Protein 9DKS (pdb70)

Foldseek 3Di:
DPAAAALAFVQLQLCRLCVLQPHRCLAQQLLLAAWKKKKWFAADDPDQQQAPDIAIAMARQVVHRQVRLCVLQVHHFDKDADALVCLVVLQVVLSVQGWKWQKFFCLLPVLSVPVPDSDPEIGTWTFDDADPVRFTWTAGRHPVSGDIDTHRPVSSSCGQQDVPDVRPRNRIIGRCSRNHDPVSSVCRLVSSNVSNLVNLVVQCVFDKDWDQHSNGIMIMTIHLCRLVVSLVVLVVLLVLAVLVVDDDDDPVSVVSNVVNLVSLVNNLSNLSSQLSSNVSNCVSCVVVVNDVQLDDQRLSVLSVQLSVLSVVCSVHVHPVSSVSNSVSSNSSSVSSNSSSVSSSVRD/DQAAALAFVQSQQCNLCVLQPHRCLQLQLLLFAWKKKKWFAADDPDQQQAPDIAIAMARQVVHRQVRLCVLQVHHWDKDQDALVCLVVLQVVLSVQTGKWQWFFCCLPVLSVPVPDSDPAIGTWTFDDQDPVQWTWTAGHNVVSGDIDTGHPVSSSCRQCDPPDPNPSRSIMTRTRRNHDPVSSVCSLVSSNVSNLVNLVVQCVFDKDWDQHSNGIMIMTIHLCRLVVSLVVLVVLQVLAVLVVDDDDDPVSVVSNVVNLVSLVNNLSNLSNQLSSNVSNCVSCVVVVNCVQLPPQRLSVLSVQLSVLSVVCSVHPHPVSSVSNSVSSNVSSVSSNSSSVSRSVVD/DLLVVLQVQCCVQFPDVPPDADQAAFCPVVVRHDVVSVVSLQVCCVVPAPRDDPVCPDSQQPGGSNSVSVSRVVRND

Radius of gyration: 28.03 Å; Cα contacts (8 Å, |Δi|>4): 1602; chains: 3; bounding box: 80×72×76 Å

Sequence (770 aa):
DQTLHAPHSEVGCAANVARRVGVDLARQVIGAHWASRMLVREVGTFPQPLLDRRTQVTFSAQGEGWPALLARMTGGEVTSRHVPREELLSTLHADRAEGGTLLFMEDRACPWLDSAHSPGMLPHVVVPDGVAPDGSWQLIEGHSWWRGRYAMSEQDLLLAASYPDPDPHHVAGRRVLSLRIRPSAERAAQLDTLARQELAAGLRTYLAAECCGETETPAGRIVWANGPQQSVPLLVERLRGWDYLCPLAARNDLSTEHARDVALGRYLFLALTDELAFAAYARAGTLRLVEGLGLAGAVGGLRPDEAWRLAWRSGQKLYRRLDRQNLSALFSALEKAAEVDVEYARRLLKELQTLHAPHSEVGCAANVARRVGVDLARQVIGAHWASRMLVREVGTFPQPLLDRTQVTFSAQGEGWPALLARMTGGEVTSRHVPREELLSTLHADRAEGGTLLFMEDRACPWLDSAHSPGMLPHVVVPDGVAPDGSWQLIEGHSWWRGRYAMSEQDLLAASYPDPDPHHVAGRVLSLRIRPSAERAAQLDTLARRQELAAGLRTYLAAECGETETPAGRIVWANGPQSVPLLVERLRGWDYLCPLAARNDLSTEHARDVALGRYLFLALTDELAFAAYARAGTLRLVEGLGLAGAVGGLRPDEAWRLAWRSGQKLYRRLDRQNLSALFSALEKAAEVDVEYARRLLKELSLLVDVLELLRPLLPSADTELTPDTELFSSQLLDSLALEEIQAAIESRWVPLPPEELTLANFNTPAAIAETIARTST

Solvent-accessible surface area: 29476 Å² total; per-residue (Å²): 140,122,6,60,55,0,29,24,18,26,0,0,0,0,4,7,0,0,117,56,8,59,3,61,1,12,54,10,1,10,0,0,18,2,12,6,55,10,0,0,0,2,9,5,69,30,25,20,22,0,17,6,8,3,7,1,3,0,3,1,12,25,94,2,2,12,39,2,0,22,102,3,4,60,29,86,25,52,43,80,77,12,63,113,146,83,0,38,74,14,5,107,45,0,108,83,84,3,1,4,0,0,2,0,8,33,68,30,1,108,42,23,135,23,72,95,1,0,11,18,54,20,14,5,0,0,10,24,28,86,16,152,113,37,14,13,29,0,7,0,0,32,22,170,88,105,19,88,62,66,13,46,84,142,78,0,25,55,8,0,41,22,132,35,29,1,5,67,0,33,0,6,0,11,2,0,61,0,137,12,70,90,142,78,46,84,84,10,68,68,39,0,88,104,24,0,12,48,4,0,143,64,5,52,67,31,95,78,21,104,68,82,14,38,0,0,15,0,36,47,4,16,1,39,58,0,2,68,77,0,4,101,36,0,100,1,14,56,14,1,8,80,2,34,75,101,153,143,57,60,92,102,38,44,31,4,10,19,1,3,46,21,3,1,29,28,0,0,56,14,0,19,2,0,15,36,2,1,26,0,1,35,108,0,2,111,62,38,63,22,37,77,64,3,40,72,52,119,0,17,59,7,0,94,89,0,68,144,20,0,24,112,0,25,166,154,12,23,158,117,11,8,64,47,0,8,66,16,0,72,119,0,12,114,11,2,36,79,3,0,128,112,0,40,170,68,58,125,19,61,38,1,14,25,16,22,0,0,0,0,3,6,0,0,116,47,10,60,5,59,1,13,49,10,1,11,0,0,16,3,12,6,55,14,3,0,0,4,10,1,81,30,25,21,20,0,16,5,5,3,8,1,3,0,1,2,14,6,90,2,4,13,40,1,0,22,104,2,7,64,21,114,25,46,55,94,68,3,54,118,149,74,0,45,70,13,8,103,55,2,99,63,70,0,2,3,0,0,7,0,8,31,68,30,1,108,38,19,100,22,73,104,4,1,10,22,50,17,15,5,0,0,9,38,32,67,34,122,118,40,22,4,39,0,11,0,0,46,7,45,71,78,10,122,56,70,12,44,58,136,84,0,31,56,6,0,42,25,130,32,31,1,4,57,0,33,0,9,1,10,3,0,90,0,112,14,53,86,129,73,50,91,86,10,62,57,32,0,93,107,24,0,8,40,3,0,134,61,6,53,65,46,101,98,22,106,52,81,14,36,0,0,26,0,33,67,11,16,1,22,110,0,2,36,81,0,1,108,37,0,103,0,12,56,15,1,7,57,2,32,77,99,154,129,51,55,69,72,40,43,30,4,13,17,1,2,55,24,3,2,38,29,1,3,58,13,0,5,1,0,5,29,2,2,30,0,2,36,101,0,2,122,65,22,67,22,50,75,27,4,40,72,45,122,0,20,57,6,0,8,76,0,11,4,15,1,15,79,0,33,28,148,14,36,135,132,16,10,65,48,0,10,71,15,0,69,110,0,9,111,12,1,36,70,1,0,137,101,0,36,83,89,81,112,50,54,96,41,0,21,102,30,0,131,109,51,19,91,54,120,124,31,139,27,55,47,110,26,97,0,22,54,51,115,48,8,89,52,100,10,13,18,90,0,6,37,15,1,45,94,116,57,66,47,7,44,12,104,29,14,3,36,52,21,0,19,26,0,39,22,0,10,102,0,0,36,111,34,49,128

Secondary structure (DSSP, 8-state):
----BSSHHHHHHHHHHHHTT--IIIIIITT----EEEEEE--SSP-TT--S-EEEEES-TT-HHHHHHHHHT-EEEEEE--GGGHHHHHHHHHTTEEEEEEE-GGG-GGG--TT---SS-EEEEEEEE-TTSPEEEEE-BTTT-EEEEE-HHHHHHHHS-SS-TT--TTEEEEEE-PPPHHHHTTHHHHHHHHHHHHHHHHHHT-EEEEEETTEEEEEEESTTHHHHHHHHHGGGTTHHHHHH-SS--HHHHHHHHHHHHHHHHHHHHHHHHHHHHHHHHHHHHHTT-HHHHTT--HHHHHHHHHHHHHHHHHS--HHHHHHHHHHHHHHHHHHHHHHHHHHHT-/--S--BSSHHHHHHHHHHHHTT--IIIIIITT----EEEEEE--SSP-TT--S-EEEEES-TT-HHHHHHHHHT-EEEEEE--GGGHHHHHHHHHTTEEEEEEE-GGG-GGG--TT---SS-EEEEEEEE-TTSPEEEEE-BGGG-EEEEE-HHHHHHHHS-SS-TT--TTEEEEEE-PPPHHHHHTHHHHHHHHHHHHHHHHHHT-EEEEEETTEEEEEEESTTHHHHHHHHHGGGTTHHHHHH-SS--HHHHHHHHHHHHHHHHHHHHHHHHHHHHHHHHHHHHHTT-HHHH-S--HHHHHHHHHHHHHHHHH---HHHHHHHHHHHHHHHHHHHHHHHHHHHT-/-HHHHHHHHHGGGSSSTT----TT--SSTTSSS-HHHHHHHHHHHHHHS-PPPGGG--HHHHSSHHHHHHHHHHHT-

Organism: NCBI:txid36816

Structure (mmCIF, N/CA/C/O backbone):
data_9DKS
#
_entry.id   9DKS
#
_cell.length_a   75.280
_cell.length_b   89.079
_cell.length_c   135.029
_cell.angle_alpha   90.000
_cell.angle_beta   90.000
_cell.angle_gamma   90.000
#
_symmetry.space_group_name_H-M   'P 21 21 21'
#
loop_
_entity.id
_entity.type
_entity.pdbx_description
1 polymer CcbD
2 polymer CcbZ
3 non-polymer 'MALONATE ION'
4 non-polymer "4'-PHOSPHOPANTETHEINE"
5 water water
#
loop_
_atom_site.group_PDB
_atom_site.id
_atom_site.type_symbol
_atom_site.label_atom_id
_atom_site.label_alt_id
_atom_site.label_comp_id
_atom_site.label_asym_id
_atom_site.label_entity_id
_atom_site.label_seq_id
_atom_site.pdbx_PDB_ins_code
_atom_site.Cartn_x
_atom_site.Cartn_y
_atom_site.Cartn_z
_atom_site.occupancy
_atom_site.B_iso_or_equiv
_atom_site.auth_seq_id
_atom_site.auth_comp_id
_atom_site.auth_asym_id
_atom_site.auth_atom_id
_atom_site.pdbx_PDB_model_num
ATOM 1 N N . ASP A 1 11 ? -21.591 30.441 -32.828 1.000 64.649 11 ASP B N 1
ATOM 2 C CA . ASP A 1 11 ? -20.122 30.596 -33.111 1.000 64.571 11 ASP B CA 1
ATOM 3 C C . ASP A 1 11 ? -19.855 30.140 -34.554 1.000 61.862 11 ASP B C 1
ATOM 4 O O . ASP A 1 11 ? -20.741 29.496 -35.148 1.000 71.906 11 ASP B O 1
ATOM 13 N N . GLN A 1 12 ? -18.677 30.423 -35.105 1.000 44.068 12 GLN B N 1
ATOM 14 C CA . GLN A 1 12 ? -18.305 29.911 -36.450 1.000 41.808 12 GLN B CA 1
ATOM 15 C C . GLN A 1 12 ? -17.679 28.516 -36.310 1.000 35.435 12 GLN B C 1
ATOM 16 O O . GLN A 1 12 ? -17.584 27.843 -37.321 1.000 36.857 12 GLN B O 1
ATOM 30 N N . THR A 1 13 ? -17.220 28.143 -35.123 1.000 25.305 13 THR B N 1
ATOM 31 C CA . THR A 1 13 ? -16.498 26.862 -34.919 1.000 23.955 13 THR B CA 1
ATOM 32 C C . THR A 1 13 ? -17.303 25.957 -33.991 1.000 21.954 13 THR B C 1
ATOM 33 O O . THR A 1 13 ? -17.948 26.456 -33.055 1.000 21.935 13 THR B O 1
ATOM 44 N N . LEU A 1 14 ? -17.294 24.648 -34.241 1.000 18.400 14 LEU B N 1
ATOM 45 C CA . LEU A 1 14 ? -17.982 23.661 -33.381 1.000 18.358 14 LEU B CA 1
ATOM 46 C C . LEU A 1 14 ? -17.056 23.314 -32.229 1.000 18.492 14 LEU B C 1
ATOM 47 O O . LEU A 1 14 ? -15.833 23.457 -32.351 1.000 17.098 14 LEU B O 1
ATOM 63 N N . HIS A 1 15 ? -17.618 22.864 -31.130 1.000 17.544 15 HIS B N 1
ATOM 64 C CA . HIS A 1 15 ? -16.813 22.623 -29.928 1.000 18.436 15 HIS B CA 1
ATOM 65 C C . HIS A 1 15 ? -17.439 21.482 -29.131 1.000 19.023 15 HIS B C 1
ATOM 66 O O . HIS A 1 15 ? -18.612 21.116 -29.359 1.000 19.010 15 HIS B O 1
ATOM 81 N N . ALA A 1 16 ? -16.662 20.962 -28.211 1.000 18.741 16 ALA B N 1
ATOM 82 C CA . ALA A 1 16 ? -17.099 19.863 -27.325 1.000 18.243 16 ALA B CA 1
ATOM 83 C C . ALA A 1 16 ? -16.273 19.889 -26.059 1.000 17.689 16 ALA B C 1
ATOM 84 O O . ALA A 1 16 ? -15.233 20.525 -25.984 1.000 17.722 16 ALA B O 1
ATOM 91 N N . PRO A 1 17 ? -16.680 19.132 -25.022 1.000 18.327 17 PRO B N 1
ATOM 92 C CA . PRO A 1 17 ? -15.930 19.112 -23.762 1.000 17.848 17 PRO B CA 1
ATOM 93 C C . PRO A 1 17 ? -14.598 18.350 -23.772 1.000 17.872 17 PRO B C 1
ATOM 94 O O . PRO A 1 17 ? -13.776 18.556 -22.856 1.000 19.923 17 PRO B O 1
ATOM 105 N N . HIS A 1 18 ? -14.378 17.540 -24.802 1.000 16.832 18 HIS B N 1
ATOM 106 C CA . HIS A 1 18 ? -13.075 16.956 -25.116 1.000 17.451 18 HIS B CA 1
ATOM 107 C C . HIS A 1 18 ? -12.556 17.632 -26.396 1.000 16.506 18 HIS B C 1
ATOM 108 O O . HIS A 1 18 ? -13.254 17.612 -27.420 1.000 18.952 18 HIS B O 1
ATOM 123 N N . SER A 1 19 ? -11.339 18.133 -26.345 1.000 16.828 19 SER B N 1
ATOM 124 C CA . SER A 1 19 ? -10.736 18.875 -27.461 1.000 16.396 19 SER B CA 1
ATOM 125 C C . SER A 1 19 ? -10.874 18.118 -28.776 1.000 16.643 19 SER B C 1
ATOM 126 O O . SER A 1 19 ? -11.331 18.696 -29.791 1.000 16.522 19 SER B O 1
ATOM 134 N N . GLU A 1 20 ? -10.456 16.836 -28.770 1.000 16.647 20 GLU B N 1
ATOM 135 C CA . GLU A 1 20 ? -10.365 16.079 -30.031 1.000 16.515 20 GLU B CA 1
ATOM 136 C C . GLU A 1 20 ? -11.736 15.843 -30.630 1.000 16.920 20 GLU B C 1
ATOM 137 O O . GLU A 1 20 ? -11.841 15.760 -31.815 1.000 16.242 20 GLU B O 1
ATOM 149 N N . VAL A 1 21 ? -12.761 15.752 -29.788 1.000 16.812 21 VAL B N 1
ATOM 150 C CA . VAL A 1 21 ? -14.154 15.597 -30.250 1.000 16.416 21 VAL B CA 1
ATOM 151 C C . VAL A 1 21 ? -14.619 16.883 -30.953 1.000 15.247 21 VAL B C 1
ATOM 152 O O . VAL A 1 21 ? -15.183 16.811 -32.030 1.000 16.250 21 VAL B O 1
ATOM 165 N N . GLY A 1 22 ? -14.379 18.033 -30.318 1.000 16.513 22 GLY B N 1
ATOM 166 C CA . GLY A 1 22 ? -14.675 19.324 -30.936 1.000 16.056 22 GLY B CA 1
ATOM 167 C C . GLY A 1 22 ? -13.948 19.470 -32.256 1.000 16.395 22 GLY B C 1
ATOM 168 O O . GLY A 1 22 ? -14.560 19.920 -33.258 1.000 17.535 22 GLY B O 1
ATOM 172 N N . CYS A 1 23 ? -12.674 19.125 -32.267 1.000 17.189 23 CYS B N 1
ATOM 173 C CA . CYS A 1 23 ? -11.858 19.162 -33.506 1.000 17.008 23 CYS B CA 1
ATOM 174 C C . CYS A 1 23 ? -12.490 18.269 -34.576 1.000 17.834 23 CYS B C 1
ATOM 175 O O . CYS A 1 23 ? -12.691 18.716 -35.729 1.000 17.052 23 CYS B O 1
ATOM 183 N N . ALA A 1 24 ? -12.796 17.020 -34.226 1.000 16.626 24 ALA B N 1
ATOM 184 C CA . ALA A 1 24 ? -13.404 16.063 -35.182 1.000 18.019 24 ALA B CA 1
ATOM 185 C C . ALA A 1 24 ? -14.730 16.648 -35.711 1.000 17.010 24 ALA B C 1
ATOM 186 O O . ALA A 1 24 ? -15.049 16.450 -36.894 1.000 18.173 24 ALA B O 1
ATOM 193 N N . ALA A 1 25 ? -15.515 17.322 -34.863 1.000 15.853 25 ALA B N 1
ATOM 194 C CA . ALA A 1 25 ? -16.830 17.879 -35.269 1.000 15.883 25 ALA B CA 1
ATOM 195 C C . ALA A 1 25 ? -16.611 18.908 -36.389 1.000 14.889 25 ALA B C 1
ATOM 196 O O . ALA A 1 25 ? -17.352 18.878 -37.382 1.000 17.230 25 ALA B O 1
ATOM 203 N N . ASN A 1 26 ? -15.594 19.751 -36.257 1.000 16.717 26 ASN B N 1
ATOM 204 C CA . ASN A 1 26 ? -15.313 20.758 -37.313 1.000 17.550 26 ASN B CA 1
ATOM 205 C C . ASN A 1 26 ? -14.935 20.063 -38.623 1.000 17.914 26 ASN B C 1
ATOM 206 O O . ASN A 1 26 ? -15.395 20.470 -39.711 1.000 17.658 26 ASN B O 1
ATOM 217 N N . VAL A 1 27 ? -14.060 19.059 -38.567 1.000 16.788 27 VAL B N 1
ATOM 218 C CA . VAL A 1 27 ? -13.643 18.332 -39.784 1.000 17.674 27 VAL B CA 1
ATOM 219 C C . VAL A 1 27 ? -14.836 17.619 -40.391 1.000 18.417 27 VAL B C 1
ATOM 220 O O . VAL A 1 27 ? -14.998 17.663 -41.610 1.000 18.664 27 VAL B O 1
ATOM 233 N N . ALA A 1 28 ? -15.658 16.969 -39.586 1.000 16.779 28 ALA B N 1
ATOM 234 C CA . ALA A 1 28 ? -16.818 16.236 -40.083 1.000 17.336 28 ALA B CA 1
ATOM 235 C C . ALA A 1 28 ? -17.732 17.205 -40.827 1.000 18.927 28 ALA B C 1
ATOM 236 O O . ALA A 1 28 ? -18.256 16.809 -41.884 1.000 18.976 28 ALA B O 1
ATOM 243 N N . ARG A 1 29 ? -17.935 18.410 -40.288 1.000 18.342 29 ARG B N 1
ATOM 244 C CA . ARG A 1 29 ? -18.898 19.344 -40.915 1.000 19.782 29 ARG B CA 1
ATOM 245 C C . ARG A 1 29 ? -18.404 19.649 -42.339 1.000 18.226 29 ARG B C 1
ATOM 246 O O . ARG A 1 29 ? -19.235 19.829 -43.237 1.000 18.195 29 ARG B O 1
ATOM 267 N N . ARG A 1 30 ? -17.090 19.716 -42.531 1.000 17.4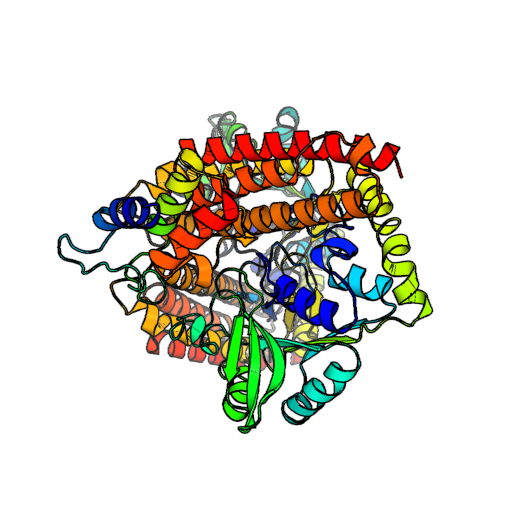74 30 ARG B N 1
ATOM 268 C CA . ARG A 1 30 ? -16.529 20.054 -43.870 1.000 19.750 30 ARG B CA 1
ATOM 269 C C . ARG A 1 30 ? -17.001 19.073 -44.935 1.000 18.021 30 ARG B C 1
ATOM 270 O O . ARG A 1 30 ? -17.004 19.489 -46.119 1.000 20.035 30 ARG B O 1
ATOM 291 N N . VAL A 1 31 ? -17.297 17.823 -44.572 1.000 18.178 31 VAL B N 1
ATOM 292 C CA . VAL A 1 31 ? -17.621 16.723 -45.521 1.000 19.369 31 VAL B CA 1
ATOM 293 C C . VAL A 1 31 ? -19.092 16.339 -45.339 1.000 19.138 31 VAL B C 1
ATOM 294 O O . VAL A 1 31 ? -19.469 15.299 -45.855 1.000 19.850 31 VAL B O 1
ATOM 307 N N . GLY A 1 32 ? -19.875 17.195 -44.684 1.000 19.955 32 GLY B N 1
ATOM 308 C CA . GLY A 1 32 ? -21.336 17.024 -44.639 1.000 20.822 32 GLY B CA 1
ATOM 309 C C . GLY A 1 32 ? -21.809 16.036 -43.592 1.000 22.951 32 GLY B C 1
ATOM 310 O O . GLY A 1 32 ? -22.924 15.521 -43.723 1.000 24.112 32 GLY B O 1
ATOM 314 N N . VAL A 1 33 ? -21.002 15.811 -42.569 1.000 21.505 33 VAL B N 1
ATOM 315 C CA . VAL A 1 33 ? -21.343 14.933 -41.418 1.000 22.407 33 VAL B CA 1
ATOM 316 C C . VAL A 1 33 ? -21.524 15.788 -40.181 1.000 21.294 33 VAL B C 1
ATOM 317 O O . VAL A 1 33 ? -20.643 16.580 -39.875 1.000 20.780 33 VAL B O 1
ATOM 330 N N . ASP A 1 34 ? -22.665 15.679 -39.527 1.000 21.320 34 ASP B N 1
ATOM 331 C CA . ASP A 1 34 ? -22.909 16.317 -38.209 1.000 22.848 34 ASP B CA 1
ATOM 332 C C . ASP A 1 34 ? -22.394 15.329 -37.149 1.000 23.561 34 ASP B C 1
ATOM 333 O O . ASP A 1 34 ? -23.115 14.361 -36.818 1.000 20.609 34 ASP B O 1
ATOM 342 N N . LEU A 1 35 ? -21.199 15.540 -36.599 1.000 22.421 35 LEU B N 1
ATOM 343 C CA . LEU A 1 35 ? -20.622 14.531 -35.664 1.000 21.061 35 LEU B CA 1
ATOM 344 C C . LEU A 1 35 ? -21.518 14.342 -34.438 1.000 19.824 35 LEU B C 1
ATOM 345 O O . LEU A 1 35 ? -21.745 13.205 -34.068 1.000 19.807 35 LEU B O 1
ATOM 361 N N . ALA A 1 36 ? -21.907 15.406 -33.776 1.000 19.921 36 ALA B N 1
ATOM 362 C CA . ALA A 1 36 ? -22.582 15.301 -32.473 1.000 20.594 36 ALA B CA 1
ATOM 363 C C . ALA A 1 36 ? -23.911 14.574 -32.674 1.000 22.071 36 ALA B C 1
ATOM 364 O O . ALA A 1 36 ? -24.273 13.775 -31.806 1.000 21.879 36 ALA B O 1
ATOM 371 N N . ARG A 1 37 ? -24.592 14.821 -33.789 1.000 21.922 37 ARG B N 1
ATOM 372 C CA . ARG A 1 37 ? -25.910 14.190 -34.024 1.000 22.994 37 ARG B CA 1
ATOM 373 C C . ARG A 1 37 ? -25.732 12.793 -34.615 1.000 23.014 37 ARG B C 1
ATOM 374 O O . ARG A 1 37 ? -26.349 11.851 -34.071 1.000 23.986 37 ARG B O 1
ATOM 395 N N . GLN A 1 38 ? -24.950 12.631 -35.687 1.000 20.577 38 GLN B N 1
ATOM 396 C CA . GLN A 1 38 ? -24.995 11.415 -36.521 1.000 22.386 38 GLN B CA 1
ATOM 397 C C . GLN A 1 38 ? -23.961 10.374 -36.080 1.000 21.560 38 GLN B C 1
ATOM 398 O O . GLN A 1 38 ? -24.040 9.210 -36.547 1.000 22.462 38 GLN B O 1
ATOM 412 N N . VAL A 1 39 ? -22.945 10.776 -35.312 1.000 22.254 39 VAL B N 1
ATOM 413 C CA . VAL A 1 39 ? -21.798 9.899 -34.998 1.000 22.159 39 VAL B CA 1
ATOM 414 C C . VAL A 1 39 ? -21.718 9.717 -33.476 1.000 20.795 39 VAL B C 1
ATOM 415 O O . VAL A 1 39 ? -21.901 8.605 -33.010 1.000 22.622 39 VAL B O 1
ATOM 428 N N . ILE A 1 40 ? -21.490 10.781 -32.716 1.000 21.379 40 ILE B N 1
ATOM 429 C CA . ILE A 1 40 ? -21.520 10.723 -31.221 1.000 22.634 40 ILE B CA 1
ATOM 430 C C . ILE A 1 40 ? -22.938 10.341 -30.777 1.000 23.293 40 ILE B C 1
ATOM 431 O O . ILE A 1 40 ? -23.091 9.426 -29.947 1.000 23.897 40 ILE B O 1
ATOM 447 N N . GLY A 1 41 ? -23.957 11.048 -31.275 1.000 23.091 41 GLY B N 1
ATOM 448 C CA . GLY A 1 41 ? -25.356 10.851 -30.850 1.000 20.255 41 GLY B CA 1
ATOM 449 C C . GLY A 1 41 ? -25.896 9.473 -31.260 1.000 22.228 41 GLY B C 1
ATOM 450 O O . GLY A 1 41 ? -26.889 9.020 -30.641 1.000 24.056 41 GLY B O 1
ATOM 454 N N . ALA A 1 42 ? -25.329 8.887 -32.307 1.000 21.721 42 ALA B N 1
ATOM 455 C CA . ALA A 1 42 ? -25.706 7.553 -32.834 1.000 21.607 42 ALA B CA 1
ATOM 456 C C . ALA A 1 42 ? -25.054 6.451 -32.000 1.000 22.217 42 ALA B C 1
ATOM 457 O O . ALA A 1 42 ? -25.268 5.291 -32.313 1.000 24.477 42 ALA B O 1
ATOM 464 N N . HIS A 1 43 ? -24.227 6.783 -31.008 1.000 21.754 43 HIS B N 1
ATOM 465 C CA . HIS A 1 43 ? -23.469 5.745 -30.264 1.000 22.579 43 HIS B CA 1
ATOM 466 C C . HIS A 1 43 ? -23.733 5.884 -28.756 1.000 22.954 43 HIS B C 1
ATOM 467 O O . HIS A 1 43 ? -22.977 6.579 -28.031 1.000 22.120 43 HIS B O 1
ATOM 482 N N . TRP A 1 44 ? -24.865 5.337 -28.325 1.000 23.028 44 TRP B N 1
ATOM 483 C CA . TRP A 1 44 ? -25.330 5.297 -26.933 1.000 21.755 44 TRP B CA 1
ATOM 484 C C . TRP A 1 44 ? -24.444 4.331 -26.151 1.000 23.618 44 TRP B C 1
ATOM 485 O O . TRP A 1 44 ? -24.352 3.152 -26.550 1.000 24.956 44 TRP B O 1
ATOM 506 N N . ALA A 1 45 ? -23.763 4.811 -25.112 1.000 22.823 45 ALA B N 1
ATOM 507 C CA . ALA A 1 45 ? -22.822 3.950 -24.367 1.000 22.835 45 ALA B CA 1
ATOM 508 C C . ALA A 1 45 ? -22.704 4.423 -22.924 1.000 21.816 45 ALA B C 1
ATOM 509 O O . ALA A 1 45 ? -22.907 5.625 -22.611 1.000 20.904 45 ALA B O 1
ATOM 516 N N . SER A 1 46 ? -22.351 3.490 -22.054 1.000 22.377 46 SER B N 1
ATOM 517 C CA . SER A 1 46 ? -22.152 3.747 -20.621 1.000 22.654 46 SER B CA 1
ATOM 518 C C . SER A 1 46 ? -21.203 2.669 -20.115 1.000 25.251 46 SER B C 1
ATOM 519 O O . SER A 1 46 ? -21.545 1.494 -20.223 1.000 24.511 46 SER B O 1
ATOM 527 N N . ARG A 1 47 ? -20.010 3.058 -19.656 1.000 21.879 47 ARG B N 1
ATOM 528 C CA . ARG A 1 47 ? -18.978 2.080 -19.268 1.000 20.121 47 ARG B CA 1
ATOM 529 C C . ARG A 1 47 ? -18.287 2.586 -18.005 1.000 21.971 47 ARG B C 1
ATOM 530 O O . ARG A 1 47 ? -17.782 3.760 -17.981 1.000 20.354 47 ARG B O 1
ATOM 551 N N . MET A 1 48 ? -18.134 1.689 -17.018 1.000 19.389 48 MET B N 1
ATOM 552 C CA . MET A 1 48 ? -17.194 1.879 -15.908 1.000 20.154 48 MET B CA 1
ATOM 553 C C . MET A 1 48 ? -15.867 1.245 -16.287 1.000 17.291 48 MET B C 1
ATOM 554 O O . MET A 1 48 ? -15.854 0.116 -16.821 1.000 19.475 48 MET B O 1
ATOM 568 N N . LEU A 1 49 ? -14.759 1.965 -16.061 1.000 18.817 49 LEU B N 1
ATOM 569 C CA . LEU A 1 49 ? -13.388 1.501 -16.313 1.000 19.377 49 LEU B CA 1
ATOM 570 C C . LEU A 1 49 ? -12.559 1.626 -15.044 1.000 19.385 49 LEU B C 1
ATOM 571 O O . LEU A 1 49 ? -12.590 2.671 -14.381 1.000 19.089 49 LEU B O 1
ATOM 587 N N . VAL A 1 50 ? -11.797 0.574 -14.770 1.000 18.324 50 VAL B N 1
ATOM 588 C CA . VAL A 1 50 ? -10.855 0.537 -13.632 1.000 18.541 50 VAL B CA 1
ATOM 589 C C . VAL A 1 50 ? -9.508 0.028 -14.109 1.000 19.229 50 VAL B C 1
ATOM 590 O O . VAL A 1 50 ? -9.474 -0.872 -14.936 1.000 21.309 50 VAL B O 1
ATOM 603 N N . ARG A 1 51 ? -8.449 0.607 -13.560 1.000 17.378 51 ARG B N 1
ATOM 604 C CA . ARG A 1 51 ? -7.083 0.094 -13.705 1.000 16.158 51 ARG B CA 1
ATOM 605 C C . ARG A 1 51 ? -6.601 -0.277 -12.313 1.000 17.403 51 ARG B C 1
ATOM 606 O O . ARG A 1 51 ? -6.686 0.572 -11.399 1.000 17.887 51 ARG B O 1
ATOM 627 N N . GLU A 1 52 ? -6.289 -1.567 -12.133 1.000 17.206 52 GLU B N 1
ATOM 628 C CA . GLU A 1 52 ? -5.975 -2.122 -10.813 1.000 17.835 52 GLU B CA 1
ATOM 629 C C . GLU A 1 52 ? -4.811 -3.117 -10.930 1.000 17.903 52 GLU B C 1
ATOM 630 O O . GLU A 1 52 ? -4.321 -3.408 -12.007 1.000 18.402 52 GLU B O 1
ATOM 642 N N . VAL A 1 53 ? -4.353 -3.621 -9.787 1.000 17.722 53 VAL B N 1
ATOM 643 C CA . VAL A 1 53 ? -3.320 -4.676 -9.774 1.000 18.687 53 VAL B CA 1
ATOM 644 C C . VAL A 1 53 ? -3.803 -5.900 -10.546 1.000 17.710 53 VAL B C 1
ATOM 645 O O . VAL A 1 53 ? -4.992 -6.321 -10.389 1.000 19.249 53 VAL B O 1
ATOM 658 N N . GLY A 1 54 ? -2.922 -6.465 -11.374 1.000 18.516 54 GLY B N 1
ATOM 659 C CA . GLY A 1 54 ? -3.120 -7.801 -11.950 1.000 20.756 54 GLY B CA 1
ATOM 660 C C . GLY A 1 54 ? -1.818 -8.588 -11.905 1.000 20.328 54 GLY B C 1
ATOM 661 O O . GLY A 1 54 ? -1.068 -8.497 -10.914 1.000 28.765 54 GLY B O 1
ATOM 665 N N . THR A 1 55 ? -1.476 -9.252 -12.983 1.000 20.756 55 THR B N 1
ATOM 666 C CA . THR A 1 55 ? -0.311 -10.161 -13.015 1.000 21.230 55 THR B CA 1
ATOM 667 C C . THR A 1 55 ? 0.995 -9.356 -12.954 1.000 20.021 55 THR B C 1
ATOM 668 O O . THR A 1 55 ? 1.161 -8.487 -13.808 1.000 23.081 55 THR B O 1
ATOM 679 N N . PHE A 1 56 ? 1.894 -9.684 -12.040 1.000 20.884 56 PHE B N 1
ATOM 680 C CA . PHE A 1 56 ? 3.231 -9.051 -11.969 1.000 20.919 56 PHE B CA 1
ATOM 681 C C . PHE A 1 56 ? 4.050 -9.541 -13.148 1.000 22.711 56 PHE B C 1
ATOM 682 O O . PHE A 1 56 ? 3.930 -10.695 -13.583 1.000 21.532 56 PHE B O 1
ATOM 699 N N . PRO A 1 57 ? 4.956 -8.710 -13.682 1.000 21.822 57 PRO B N 1
ATOM 700 C CA . PRO A 1 57 ? 5.100 -7.308 -13.280 1.000 23.045 57 PRO B CA 1
ATOM 701 C C . PRO A 1 57 ? 4.270 -6.378 -14.156 1.000 18.751 57 PRO B C 1
ATOM 702 O O . PRO A 1 57 ? 3.977 -6.705 -15.305 1.000 18.547 57 PRO B O 1
ATOM 713 N N . GLN A 1 58 ? 3.990 -5.191 -13.617 1.000 18.893 58 GLN B N 1
ATOM 714 C CA . GLN A 1 58 ? 3.196 -4.152 -14.340 1.000 16.209 58 GLN B CA 1
ATOM 715 C C . GLN A 1 58 ? 3.812 -2.783 -14.053 1.000 17.564 58 GLN B C 1
ATOM 716 O O . GLN A 1 58 ? 3.326 -2.046 -13.185 1.000 18.294 58 GLN B O 1
ATOM 730 N N . PRO A 1 59 ? 4.994 -2.488 -14.636 1.000 17.525 59 PRO B N 1
ATOM 731 C CA . PRO A 1 59 ? 5.791 -1.317 -14.251 1.000 18.440 59 PRO B CA 1
ATOM 732 C C . PRO A 1 59 ? 5.070 0.026 -14.403 1.000 18.206 59 PRO B C 1
ATOM 733 O O . PRO A 1 59 ? 5.412 0.941 -13.662 1.000 17.990 59 PRO B O 1
ATOM 744 N N . LEU A 1 60 ? 4.080 0.115 -15.295 1.000 17.032 60 LEU B N 1
ATOM 745 C CA . LEU A 1 60 ? 3.321 1.387 -15.499 1.000 16.387 60 LEU B CA 1
ATOM 746 C C . LEU A 1 60 ? 2.118 1.466 -14.557 1.000 18.009 60 LEU B C 1
ATOM 747 O O . LEU A 1 60 ? 1.393 2.443 -14.637 1.000 19.128 60 LEU B O 1
ATOM 763 N N . LEU A 1 61 ? 1.844 0.462 -13.723 1.000 15.563 61 LEU B N 1
ATOM 764 C CA . LEU A 1 61 ? 0.743 0.617 -12.747 1.000 17.785 61 LEU B CA 1
ATOM 765 C C . LEU A 1 61 ? 1.207 1.424 -11.539 1.000 18.883 61 LEU B C 1
ATOM 766 O O . LEU A 1 61 ? 1.990 0.931 -10.740 1.000 18.110 61 LEU B O 1
ATOM 782 N N . ASP A 1 62 ? 0.827 2.691 -11.513 1.000 18.051 62 ASP B N 1
ATOM 783 C CA . ASP A 1 62 ? 1.336 3.646 -10.497 1.000 18.782 62 ASP B CA 1
ATOM 784 C C . ASP A 1 62 ? 0.295 3.768 -9.408 1.000 18.458 62 ASP B C 1
ATOM 785 O O . ASP A 1 62 ? 0.654 4.085 -8.289 1.000 20.866 62 ASP B O 1
ATOM 794 N N A ARG A 1 63 ? -0.972 3.535 -9.752 0.700 17.533 63 ARG B N 1
ATOM 795 N N B ARG A 1 63 ? -0.985 3.565 -9.724 0.300 17.867 63 ARG B N 1
ATOM 796 C CA A ARG A 1 63 ? -2.105 3.702 -8.838 0.700 19.341 63 ARG B CA 1
ATOM 797 C CA B ARG A 1 63 ? -2.074 3.749 -8.742 0.300 18.432 63 ARG B CA 1
ATOM 798 C C A ARG A 1 63 ? -3.341 2.999 -9.378 0.700 19.949 63 ARG B C 1
ATOM 799 C C B ARG A 1 63 ? -3.385 3.214 -9.313 0.300 18.442 63 ARG B C 1
ATOM 800 O O A ARG A 1 63 ? -3.499 2.860 -10.624 0.700 18.750 63 ARG B O 1
ATOM 801 O O B ARG A 1 63 ? -3.619 3.399 -10.525 0.300 16.448 63 ARG B O 1
ATOM 842 N N . THR A 1 64 ? -4.205 2.598 -8.456 1.000 18.254 64 THR B N 1
ATOM 843 C CA . THR A 1 64 ? -5.567 2.183 -8.805 1.000 18.891 64 THR B CA 1
ATOM 844 C C . THR A 1 64 ? -6.298 3.432 -9.276 1.000 16.148 64 THR B C 1
ATOM 845 O O . THR A 1 64 ? -6.202 4.514 -8.669 1.000 17.435 64 THR B O 1
ATOM 856 N N . GLN A 1 65 ? -7.067 3.272 -10.355 1.000 18.096 65 GLN B N 1
ATOM 857 C CA . GLN A 1 65 ? -7.737 4.416 -11.001 1.000 19.989 65 GLN B CA 1
ATOM 858 C C . GLN A 1 65 ? -9.094 3.921 -11.482 1.000 18.810 65 GLN B C 1
ATOM 859 O O . GLN A 1 65 ? -9.135 2.823 -12.043 1.000 22.256 65 GLN B O 1
ATOM 873 N N . VAL A 1 66 ? -10.132 4.722 -11.328 1.000 18.627 66 VAL B N 1
ATOM 874 C CA . VAL A 1 66 ? -11.483 4.383 -11.799 1.000 20.672 66 VAL B CA 1
ATOM 875 C C . VAL A 1 66 ? -12.009 5.601 -12.557 1.000 20.288 66 VAL B C 1
ATOM 876 O O . VAL A 1 66 ? -11.746 6.757 -12.140 1.000 20.938 66 VAL B O 1
ATOM 889 N N . THR A 1 67 ? -12.703 5.346 -13.658 1.000 18.743 67 THR B N 1
ATOM 890 C CA . THR A 1 67 ? -13.356 6.428 -14.407 1.000 18.656 67 THR B CA 1
ATOM 891 C C . THR A 1 67 ? -14.612 5.916 -15.055 1.000 19.716 67 THR B C 1
ATOM 892 O O . THR A 1 67 ? -14.991 4.734 -14.890 1.000 20.177 67 THR B O 1
ATOM 903 N N . PHE A 1 68 ? -15.209 6.773 -15.853 1.000 19.831 68 PHE B N 1
ATOM 904 C CA . PHE A 1 68 ? -16.435 6.481 -16.598 1.000 18.790 68 PHE B CA 1
ATOM 905 C C . PHE A 1 68 ? -16.174 6.883 -18.045 1.000 19.865 68 PHE B C 1
ATOM 906 O O . PHE A 1 68 ? -15.477 7.893 -18.253 1.000 19.914 68 PHE B O 1
ATOM 923 N N . SER A 1 69 ? -16.837 6.232 -18.986 1.000 19.140 69 SER B N 1
ATOM 924 C CA . SER A 1 69 ? -16.926 6.696 -20.381 1.000 19.372 69 SER B CA 1
ATOM 925 C C . SER A 1 69 ? -18.320 6.502 -20.978 1.000 20.313 69 SER B C 1
ATOM 926 O O . SER A 1 69 ? -18.873 5.384 -20.888 1.000 20.634 69 SER B O 1
ATOM 934 N N . ALA A 1 70 ? -18.792 7.533 -21.682 1.000 19.158 70 ALA B N 1
ATOM 935 C CA . ALA A 1 70 ? -19.952 7.432 -22.595 1.000 18.931 70 ALA B CA 1
ATOM 936 C C . ALA A 1 70 ? -19.481 7.473 -24.048 1.000 19.050 70 ALA B C 1
ATOM 937 O O . ALA A 1 70 ? -20.329 7.521 -24.966 1.000 19.588 70 ALA B O 1
ATOM 944 N N . GLN A 1 71 ? -18.182 7.282 -24.278 1.000 18.392 71 GLN B N 1
ATOM 945 C CA . GLN A 1 71 ? -17.657 7.312 -25.676 1.000 18.076 71 GLN B CA 1
ATOM 946 C C . GLN A 1 71 ? -17.814 5.964 -26.411 1.000 18.034 71 GLN B C 1
ATOM 947 O O . GLN A 1 71 ? -17.753 5.986 -27.637 1.000 20.281 71 GLN B O 1
ATOM 961 N N . GLY A 1 72 ? -17.946 4.845 -25.672 1.000 19.466 72 GLY B N 1
ATOM 962 C CA . GLY A 1 72 ? -18.091 3.519 -26.280 1.000 20.600 72 GLY B CA 1
ATOM 963 C C . GLY A 1 72 ? -16.940 3.268 -27.220 1.000 20.192 72 GLY B C 1
ATOM 964 O O . GLY A 1 72 ? -15.797 3.455 -26.812 1.000 19.788 72 GLY B O 1
ATOM 968 N N . GLU A 1 73 ? -17.204 2.850 -28.448 1.000 17.726 73 GLU B N 1
ATOM 969 C CA . GLU A 1 73 ? -16.139 2.497 -29.424 1.000 18.518 73 GLU B CA 1
ATOM 970 C C . GLU A 1 73 ? -15.372 3.774 -29.840 1.000 17.889 73 GLU B C 1
ATOM 971 O O . GLU A 1 73 ? -14.242 3.640 -30.285 1.000 19.563 73 GLU B O 1
ATOM 983 N N . GLY A 1 74 ? -15.999 4.924 -29.661 1.000 19.592 74 GLY B N 1
ATOM 984 C CA . GLY A 1 74 ? -15.389 6.236 -29.938 1.000 18.767 74 GLY B CA 1
ATOM 985 C C . GLY A 1 74 ? -15.594 6.718 -31.356 1.000 19.378 74 GLY B C 1
ATOM 986 O O . GLY A 1 74 ? -15.790 5.900 -32.331 1.000 19.824 74 GLY B O 1
ATOM 990 N N . TRP A 1 75 ? -15.491 8.037 -31.504 1.000 17.771 75 TRP B N 1
ATOM 991 C CA . TRP A 1 75 ? -15.763 8.661 -32.818 1.000 19.951 75 TRP B CA 1
ATOM 992 C C . TRP A 1 75 ? -14.787 8.169 -33.886 1.000 19.278 75 TRP B C 1
ATOM 993 O O . TRP A 1 75 ? -15.161 8.107 -35.045 1.000 20.040 75 TRP B O 1
ATOM 1014 N N . PRO A 1 76 ? -13.476 7.912 -33.663 1.000 18.137 76 PRO B N 1
ATOM 1015 C CA . PRO A 1 76 ? -12.642 7.475 -34.767 1.000 18.375 76 PRO B CA 1
ATOM 1016 C C . PRO A 1 76 ? -13.192 6.218 -35.443 1.000 20.239 76 PRO B C 1
ATOM 1017 O O . PRO A 1 76 ? -13.156 6.139 -36.659 1.000 19.970 76 PRO B O 1
ATOM 1028 N N . ALA A 1 77 ? -13.666 5.282 -34.644 1.000 19.583 77 ALA B N 1
ATOM 1029 C CA . ALA A 1 77 ? -14.263 4.040 -35.168 1.000 21.209 77 ALA B CA 1
ATOM 1030 C C . ALA A 1 77 ? -15.550 4.357 -35.926 1.000 19.314 77 ALA B C 1
ATOM 1031 O O . ALA A 1 77 ? -15.668 3.883 -37.083 1.000 21.321 77 ALA B O 1
ATOM 1038 N N . LEU A 1 78 ? -16.471 5.079 -35.293 1.000 19.552 78 LEU B N 1
ATOM 1039 C CA . LEU A 1 78 ? -17.797 5.345 -35.909 1.000 23.171 78 LEU B CA 1
ATOM 1040 C C . LEU A 1 78 ? -17.627 6.249 -37.126 1.000 23.873 78 LEU B C 1
ATOM 1041 O O . LEU A 1 78 ? -18.196 5.920 -38.200 1.000 22.354 78 LEU B O 1
ATOM 1057 N N . LEU A 1 79 ? -16.801 7.294 -37.019 1.000 20.909 79 LEU B N 1
ATOM 1058 C CA . LEU A 1 79 ? -16.657 8.236 -38.162 1.000 21.353 79 LEU B CA 1
ATOM 1059 C C . LEU A 1 79 ? -16.087 7.493 -39.367 1.000 21.351 79 LEU B C 1
ATOM 1060 O O . LEU A 1 79 ? -16.553 7.716 -40.492 1.000 24.657 79 LEU B O 1
ATOM 1076 N N . ALA A 1 80 ? -15.044 6.687 -39.175 1.000 22.506 80 ALA B N 1
ATOM 1077 C CA . ALA A 1 80 ? -14.399 5.965 -40.276 1.000 22.066 80 ALA B CA 1
ATOM 1078 C C . ALA A 1 80 ? -15.410 5.026 -40.935 1.000 25.676 80 ALA B C 1
ATOM 1079 O O . ALA A 1 80 ? -15.481 5.033 -42.158 1.000 23.602 80 ALA B O 1
ATOM 1086 N N . ARG A 1 81 ? -16.182 4.252 -40.185 1.000 23.469 81 ARG B N 1
ATOM 1087 C CA . ARG A 1 81 ? -16.970 3.200 -40.869 1.000 24.880 81 ARG B CA 1
ATOM 1088 C C . ARG A 1 81 ? -18.192 3.852 -41.504 1.000 26.065 81 ARG B C 1
ATOM 1089 O O . ARG A 1 81 ? -18.622 3.370 -42.545 1.000 26.885 81 ARG B O 1
ATOM 1110 N N . MET A 1 82 ? -18.739 4.875 -40.889 1.000 21.946 82 MET B N 1
ATOM 1111 C CA . MET A 1 82 ? -19.932 5.548 -41.453 1.000 25.556 82 MET B CA 1
ATOM 1112 C C . MET A 1 82 ? -19.564 6.260 -42.746 1.000 26.102 82 MET B C 1
ATOM 1113 O O . MET A 1 82 ? -20.398 6.217 -43.668 1.000 27.148 82 MET B O 1
ATOM 1127 N N . THR A 1 83 ? -18.384 6.879 -42.848 1.000 23.358 83 THR B N 1
ATOM 1128 C CA . THR A 1 83 ? -17.980 7.621 -44.058 1.000 24.644 83 THR B CA 1
ATOM 1129 C C . THR A 1 83 ? -17.354 6.704 -45.103 1.000 24.662 83 THR B C 1
ATOM 1130 O O . THR A 1 83 ? -17.232 7.174 -46.240 1.000 24.964 83 THR B O 1
ATOM 1141 N N . GLY A 1 84 ? -16.832 5.531 -44.700 1.000 22.439 84 GLY B N 1
ATOM 1142 C CA . GLY A 1 84 ? -16.005 4.686 -45.562 1.000 24.370 84 GLY B CA 1
ATOM 1143 C C . GLY A 1 84 ? -14.614 5.236 -45.701 1.000 27.817 84 GLY B C 1
ATOM 1144 O O . GLY A 1 84 ? -13.923 4.827 -46.579 1.000 26.612 84 GLY B O 1
ATOM 1148 N N . GLY A 1 85 ? -14.212 6.175 -44.836 1.000 25.958 85 GLY B N 1
ATOM 1149 C CA . GLY A 1 85 ? -12.857 6.749 -44.903 1.000 26.691 85 GLY B CA 1
ATOM 1150 C C . GLY A 1 85 ? -12.004 6.219 -43.775 1.000 27.572 85 GLY B C 1
ATOM 1151 O O . GLY A 1 85 ? -12.250 5.079 -43.322 1.000 25.101 85 GLY B O 1
ATOM 1155 N N . GLU A 1 86 ? -11.007 6.992 -43.382 1.000 23.321 86 GLU B N 1
ATOM 1156 C CA . GLU A 1 86 ? -10.003 6.540 -42.400 1.000 25.965 86 GLU B CA 1
ATOM 1157 C C . GLU A 1 86 ? -9.730 7.700 -41.449 1.000 22.529 86 GLU B C 1
ATOM 1158 O O . GLU A 1 86 ? -9.781 8.872 -41.857 1.000 22.615 86 GLU B O 1
ATOM 1170 N N . VAL A 1 87 ? -9.377 7.347 -40.231 1.000 21.155 87 VAL B N 1
ATOM 1171 C CA . VAL A 1 87 ? -8.950 8.270 -39.151 1.000 21.475 87 VAL B CA 1
ATOM 1172 C C . VAL A 1 87 ? -7.648 7.687 -38.647 1.000 21.129 87 VAL B C 1
ATOM 1173 O O . VAL A 1 87 ? -7.710 6.709 -37.896 1.000 21.121 87 VAL B O 1
ATOM 1186 N N . THR A 1 88 ? -6.542 8.151 -39.208 1.000 21.458 88 THR B N 1
ATOM 1187 C CA . THR A 1 88 ? -5.244 7.444 -39.120 1.000 23.609 88 THR B CA 1
ATOM 1188 C C . THR A 1 88 ? -4.185 8.334 -38.489 1.000 22.950 88 THR B C 1
ATOM 1189 O O . THR A 1 88 ? -3.948 9.458 -38.957 1.000 21.080 88 THR B O 1
ATOM 1200 N N . SER A 1 89 ? -3.511 7.813 -37.471 1.000 21.988 89 SER B N 1
ATOM 1201 C CA . SER A 1 89 ? -2.443 8.560 -36.790 1.000 25.330 89 SER B CA 1
ATOM 1202 C C . SER A 1 89 ? -1.127 8.267 -37.489 1.000 23.159 89 SER B C 1
ATOM 1203 O O . SER A 1 89 ? -0.895 7.074 -37.765 1.000 25.722 89 SER B O 1
ATOM 1211 N N . ARG A 1 90 ? -0.274 9.268 -37.674 1.000 22.628 90 ARG B N 1
ATOM 1212 C CA . ARG A 1 90 ? 1.101 9.079 -38.146 1.000 24.369 90 ARG B CA 1
ATOM 1213 C C . ARG A 1 90 ? 1.981 10.262 -37.782 1.000 25.310 90 ARG B C 1
ATOM 1214 O O . ARG A 1 90 ? 1.491 11.344 -37.469 1.000 21.994 90 ARG B O 1
ATOM 1235 N N . HIS A 1 91 ? 3.284 10.020 -37.837 1.000 25.851 91 HIS B N 1
ATOM 1236 C CA . HIS A 1 91 ? 4.314 11.071 -37.681 1.000 27.381 91 HIS B CA 1
ATOM 1237 C C . HIS A 1 91 ? 4.844 11.394 -39.073 1.000 28.940 91 HIS B C 1
ATOM 1238 O O . HIS A 1 91 ? 5.146 10.447 -39.833 1.000 30.588 91 HIS B O 1
ATOM 1253 N N . VAL A 1 92 ? 4.962 12.665 -39.394 1.000 25.329 92 VAL B N 1
ATOM 1254 C CA . VAL A 1 92 ? 5.568 13.092 -40.682 1.000 27.550 92 VAL B CA 1
ATOM 1255 C C . VAL A 1 92 ? 6.760 13.970 -40.364 1.000 28.749 92 VAL B C 1
ATOM 1256 O O . VAL A 1 92 ? 6.767 14.707 -39.384 1.000 25.952 92 VAL B O 1
ATOM 1269 N N . PRO A 1 93 ? 7.812 13.956 -41.211 1.000 29.640 93 PRO B N 1
ATOM 1270 C CA . PRO A 1 93 ? 8.948 14.833 -40.976 1.000 29.443 93 PRO B CA 1
ATOM 1271 C C . PRO A 1 93 ? 8.549 16.284 -41.254 1.000 26.448 93 PRO B C 1
ATOM 1272 O O . PRO A 1 93 ? 7.602 16.526 -42.020 1.000 28.349 93 PRO B O 1
ATOM 1283 N N . ARG A 1 94 ? 9.247 17.201 -40.602 1.000 28.446 94 ARG B N 1
ATOM 1284 C CA . ARG A 1 94 ? 9.014 18.659 -40.653 1.000 28.871 94 ARG B CA 1
ATOM 1285 C C . ARG A 1 94 ? 8.870 19.126 -42.112 1.000 30.380 94 ARG B C 1
ATOM 1286 O O . ARG A 1 94 ? 7.951 19.942 -42.386 1.000 28.693 94 ARG B O 1
ATOM 1307 N N . GLU A 1 95 ? 9.729 18.657 -43.027 1.000 31.663 95 GLU B N 1
ATOM 1308 C CA . GLU A 1 95 ? 9.702 19.185 -44.420 1.000 34.324 95 GLU B CA 1
ATOM 1309 C C . GLU A 1 95 ? 8.476 18.659 -45.189 1.000 35.171 95 GLU B C 1
ATOM 1310 O O . GLU A 1 95 ? 8.261 19.168 -46.298 1.000 33.712 95 GLU B O 1
ATOM 1322 N N . GLU A 1 96 ? 7.680 17.713 -44.653 1.000 33.145 96 GLU B N 1
ATOM 1323 C CA . GLU A 1 96 ? 6.429 17.229 -45.292 1.000 30.276 96 GLU B CA 1
ATOM 1324 C C . GLU A 1 96 ? 5.163 17.656 -44.536 1.000 27.687 96 GLU B C 1
ATOM 1325 O O . GLU A 1 96 ? 4.090 17.235 -44.974 1.000 28.826 96 GLU B O 1
ATOM 1337 N N . LEU A 1 97 ? 5.268 18.346 -43.418 1.000 23.937 97 LEU B N 1
ATOM 1338 C CA . LEU A 1 97 ? 4.058 18.604 -42.563 1.000 24.867 97 LEU B CA 1
ATOM 1339 C C . LEU A 1 97 ? 3.064 19.474 -43.339 1.000 25.454 97 LEU B C 1
ATOM 1340 O O . LEU A 1 97 ? 1.885 19.125 -43.379 1.000 23.255 97 LEU B O 1
ATOM 1356 N N . LEU A 1 98 ? 3.500 20.601 -43.876 1.000 24.946 98 LEU B N 1
ATOM 1357 C CA . LEU A 1 98 ? 2.527 21.523 -44.508 1.000 24.990 98 LEU B CA 1
ATOM 1358 C C . LEU A 1 98 ? 1.894 20.802 -45.700 1.000 25.441 98 LEU B C 1
ATOM 1359 O O . LEU A 1 98 ? 0.681 20.906 -45.872 1.000 22.852 98 LEU B O 1
ATOM 1375 N N . SER A 1 99 ? 2.647 20.062 -46.517 1.000 24.946 99 SER B N 1
ATOM 1376 C CA . SER A 1 99 ? 2.044 19.361 -47.671 1.000 27.357 99 SER B CA 1
ATOM 1377 C C . SER A 1 99 ? 1.054 18.290 -47.180 1.000 27.051 99 SER B C 1
ATOM 1378 O O . SER A 1 99 ? -0.018 18.103 -47.787 1.000 24.128 99 SER B O 1
ATOM 1386 N N . THR A 1 100 ? 1.326 17.627 -46.049 1.000 25.049 100 THR B N 1
ATOM 1387 C CA . THR A 1 100 ? 0.363 16.662 -45.449 1.000 23.124 100 THR B CA 1
ATOM 1388 C C . THR A 1 100 ? -0.931 17.415 -45.046 1.000 20.282 100 THR B C 1
ATOM 1389 O O . THR A 1 100 ? -2.013 16.867 -45.269 1.000 23.971 100 THR B O 1
ATOM 1400 N N . LEU A 1 101 ? -0.824 18.587 -44.437 1.000 19.432 101 LEU B N 1
ATOM 1401 C CA . LEU A 1 101 ? -2.023 19.391 -44.016 1.000 20.989 101 LEU B CA 1
ATOM 1402 C C . LEU A 1 101 ? -2.865 19.736 -45.252 1.000 21.019 101 LEU B C 1
ATOM 1403 O O . LEU A 1 101 ? -4.098 19.587 -45.211 1.000 22.206 101 LEU B O 1
ATOM 1419 N N . HIS A 1 102 ? -2.230 20.118 -46.357 1.000 23.705 102 HIS B N 1
ATOM 1420 C CA . HIS A 1 102 ? -3.005 20.466 -47.583 1.000 22.679 102 HIS B CA 1
ATOM 1421 C C . HIS A 1 102 ? -3.645 19.186 -48.157 1.000 21.788 102 HIS B C 1
ATOM 1422 O O . HIS A 1 102 ? -4.842 19.215 -48.526 1.000 23.666 102 HIS B O 1
ATOM 1437 N N . ALA A 1 103 ? -2.929 18.062 -48.185 1.000 22.130 103 ALA B N 1
ATOM 1438 C CA . ALA A 1 103 ? -3.457 16.814 -48.759 1.000 22.621 103 ALA B CA 1
ATOM 1439 C C . ALA A 1 103 ? -4.656 16.326 -47.949 1.000 22.236 103 ALA B C 1
ATOM 1440 O O . ALA A 1 103 ? -5.664 15.847 -48.513 1.000 22.838 103 ALA B O 1
ATOM 1447 N N . ASP A 1 104 ? -4.538 16.364 -46.609 1.000 20.014 104 ASP B N 1
ATOM 1448 C CA . ASP A 1 104 ? -5.651 15.950 -45.726 1.000 20.337 104 ASP B CA 1
ATOM 1449 C C . ASP A 1 104 ? -6.834 16.883 -45.953 1.000 20.306 104 ASP B C 1
ATOM 1450 O O . ASP A 1 104 ? -7.952 16.431 -45.893 1.000 20.261 104 ASP B O 1
ATOM 1459 N N . ARG A 1 105 ? -6.597 18.172 -46.127 1.000 20.780 105 ARG B N 1
ATOM 1460 C CA . ARG A 1 105 ? -7.711 19.148 -46.223 1.000 20.271 105 ARG B CA 1
ATOM 1461 C C . ARG A 1 105 ? -8.552 18.792 -47.429 1.000 21.268 105 ARG B C 1
ATOM 1462 O O . ARG A 1 105 ? -9.786 18.971 -47.336 1.000 22.341 105 ARG B O 1
ATOM 1483 N N . ALA A 1 106 ? -7.929 18.321 -48.516 1.000 21.834 106 ALA B N 1
ATOM 1484 C CA . ALA A 1 106 ? -8.643 18.008 -49.762 1.000 23.280 106 ALA B CA 1
ATOM 1485 C C . ALA A 1 106 ? -9.611 16.836 -49.523 1.000 25.067 106 ALA B C 1
ATOM 1486 O O . ALA A 1 106 ? -10.524 16.640 -50.346 1.000 23.477 106 ALA B O 1
ATOM 1493 N N . GLU A 1 107 ? -9.452 16.070 -48.428 1.000 23.579 107 GLU B N 1
ATOM 1494 C CA . GLU A 1 107 ? -10.336 14.901 -48.163 1.000 24.401 107 GLU B CA 1
ATOM 1495 C C . GLU A 1 107 ? -10.939 14.947 -46.745 1.000 23.560 107 GLU B C 1
ATOM 1496 O O . GLU A 1 107 ? -11.486 13.928 -46.319 1.000 22.278 107 GLU B O 1
ATOM 1508 N N . GLY A 1 108 ? -10.950 16.082 -46.059 1.000 19.595 108 GLY B N 1
ATOM 1509 C CA . GLY A 1 108 ? -11.410 16.163 -44.652 1.000 19.852 108 GLY B CA 1
ATOM 1510 C C . GLY A 1 108 ? -10.541 17.100 -43.877 1.000 19.341 108 GLY B C 1
ATOM 1511 O O . GLY A 1 108 ? -10.682 18.314 -44.060 1.000 18.135 108 GLY B O 1
ATOM 1515 N N . GLY A 1 109 ? -9.585 16.584 -43.115 1.000 17.884 109 GLY B N 1
ATOM 1516 C CA . GLY A 1 109 ? -8.745 17.480 -42.348 1.000 16.526 109 GLY B CA 1
ATOM 1517 C C . GLY A 1 109 ? -7.859 16.716 -41.418 1.000 17.823 109 GLY B C 1
ATOM 1518 O O . GLY A 1 109 ? -7.680 15.511 -41.597 1.000 18.118 109 GLY B O 1
ATOM 1522 N N . THR A 1 110 ? -7.225 17.459 -40.529 1.000 17.057 110 THR B N 1
ATOM 1523 C CA . THR A 1 110 ? -6.153 16.968 -39.668 1.000 16.532 110 THR B CA 1
ATOM 1524 C C . THR A 1 110 ? -6.407 17.443 -38.244 1.000 16.188 110 THR B C 1
ATOM 1525 O O . THR A 1 110 ? -6.700 18.614 -38.034 1.000 16.330 110 THR B O 1
ATOM 1536 N N . LEU A 1 111 ? -6.182 16.541 -37.291 1.000 17.578 111 LEU B N 1
ATOM 1537 C CA . LEU A 1 111 ? -5.940 16.921 -35.884 1.000 17.015 111 LEU B CA 1
ATOM 1538 C C . LEU A 1 111 ? -4.437 16.952 -35.742 1.000 16.603 111 LEU B C 1
ATOM 1539 O O . LEU A 1 111 ? -3.811 15.908 -35.848 1.000 19.431 111 LEU B O 1
ATOM 1555 N N . LEU A 1 112 ? -3.894 18.131 -35.506 1.000 17.237 112 LEU B N 1
ATOM 1556 C CA . LEU A 1 112 ? -2.457 18.324 -35.349 1.000 17.358 112 LEU B CA 1
ATOM 1557 C C . LEU A 1 112 ? -2.168 18.382 -33.861 1.000 17.138 112 LEU B C 1
ATOM 1558 O O . LEU A 1 112 ? -2.762 19.230 -33.160 1.000 18.561 112 LEU B O 1
ATOM 1574 N N . PHE A 1 113 ? -1.276 17.530 -33.420 1.000 17.933 113 PHE B N 1
ATOM 1575 C CA . PHE A 1 113 ? -0.890 17.493 -32.001 1.000 18.585 113 PHE B CA 1
ATOM 1576 C C . PHE A 1 113 ? 0.066 18.636 -31.691 1.000 18.563 113 PHE B C 1
ATOM 1577 O O . PHE A 1 113 ? 0.943 18.920 -32.486 1.000 20.873 113 PHE B O 1
ATOM 1594 N N . MET A 1 114 ? -0.053 19.212 -30.494 1.000 18.816 114 MET B N 1
ATOM 1595 C CA . MET A 1 114 ? 0.983 20.127 -29.997 1.000 22.895 114 MET B CA 1
ATOM 1596 C C . MET A 1 114 ? 0.845 20.231 -28.481 1.000 20.598 114 MET B C 1
ATOM 1597 O O . MET A 1 114 ? -0.220 19.866 -27.923 1.000 21.296 114 MET B O 1
ATOM 1611 N N . GLU A 1 115 ? 1.914 20.667 -27.848 1.000 19.436 115 GLU B N 1
ATOM 1612 C CA . GLU A 1 115 ? 1.870 20.869 -26.396 1.000 20.278 115 GLU B CA 1
ATOM 1613 C C . GLU A 1 115 ? 0.960 22.048 -26.058 1.000 20.761 115 GLU B C 1
ATOM 1614 O O . GLU A 1 115 ? 0.869 22.996 -26.817 1.000 20.314 115 GLU B O 1
ATOM 1626 N N . ASP A 1 116 ? 0.271 21.973 -24.927 1.000 20.190 116 ASP B N 1
ATOM 1627 C CA . ASP A 1 116 ? -0.513 23.091 -24.355 1.000 22.136 116 ASP B CA 1
ATOM 1628 C C . ASP A 1 116 ? 0.314 24.383 -24.381 1.000 20.509 116 ASP B C 1
ATOM 1629 O O . ASP A 1 116 ? -0.220 25.419 -24.787 1.000 21.790 116 ASP B O 1
ATOM 1638 N N . ARG A 1 117 ? 1.594 24.292 -24.054 1.000 20.207 117 ARG B N 1
ATOM 1639 C CA . ARG A 1 117 ? 2.485 25.475 -23.866 1.000 21.269 117 ARG B CA 1
ATOM 1640 C C . ARG A 1 117 ? 2.775 26.129 -25.226 1.000 23.146 117 ARG B C 1
ATOM 1641 O O . ARG A 1 117 ? 3.271 27.263 -25.215 1.000 22.978 117 ARG B O 1
ATOM 1662 N N . ALA A 1 118 ? 2.425 25.502 -26.350 1.000 21.237 118 ALA B N 1
ATOM 1663 C CA . ALA A 1 118 ? 2.638 26.065 -27.705 1.000 20.225 118 ALA B CA 1
ATOM 1664 C C . ALA A 1 118 ? 1.420 26.855 -28.158 1.000 20.212 118 ALA B C 1
ATOM 1665 O O . ALA A 1 118 ? 1.478 27.439 -29.254 1.000 20.928 118 ALA B O 1
ATOM 1672 N N . CYS A 1 119 ? 0.349 26.804 -27.375 1.000 19.729 119 CYS B N 1
ATOM 1673 C CA . CYS A 1 119 ? -0.951 27.403 -27.737 1.000 20.891 119 CYS B CA 1
ATOM 1674 C C . CYS A 1 119 ? -1.125 28.603 -26.817 1.000 22.214 119 CYS B C 1
ATOM 1675 O O . CYS A 1 119 ? -1.538 28.435 -25.682 1.000 23.249 119 CYS B O 1
ATOM 1683 N N . PRO A 1 120 ? -0.790 29.842 -27.248 1.000 23.455 120 PRO B N 1
ATOM 1684 C CA . PRO A 1 120 ? -0.798 30.984 -26.328 1.000 25.097 120 PRO B CA 1
ATOM 1685 C C . PRO A 1 120 ? -2.164 31.186 -25.642 1.000 26.308 120 PRO B C 1
ATOM 1686 O O . PRO A 1 120 ? -2.228 31.581 -24.493 1.000 25.665 120 PRO B O 1
ATOM 1697 N N . TRP A 1 121 ? -3.243 30.856 -26.329 1.000 24.535 121 TRP B N 1
ATOM 1698 C CA . TRP A 1 121 ? -4.624 31.067 -25.833 1.000 24.937 121 TRP B CA 1
ATOM 1699 C C . TRP A 1 121 ? -4.928 30.163 -24.636 1.000 26.908 121 TRP B C 1
ATOM 1700 O O . TRP A 1 121 ? -5.863 30.456 -23.871 1.000 27.727 121 TRP B O 1
ATOM 1721 N N . LEU A 1 122 ? -4.108 29.152 -24.365 1.000 23.305 122 LEU B N 1
ATOM 1722 C CA . LEU A 1 122 ? -4.329 28.248 -23.203 1.000 26.549 122 LEU B CA 1
ATOM 1723 C C . LEU A 1 122 ? -3.594 28.773 -21.970 1.000 27.829 122 LEU B C 1
ATOM 1724 O O . LEU A 1 122 ? -3.766 28.181 -20.914 1.000 28.613 122 LEU B O 1
ATOM 1740 N N . ASP A 1 123 ? -2.746 29.792 -22.119 1.000 27.975 123 ASP B N 1
ATOM 1741 C CA . ASP A 1 123 ? -1.995 30.369 -20.969 1.000 33.934 123 ASP B CA 1
ATOM 1742 C C . ASP A 1 123 ? -1.315 29.263 -20.154 1.000 31.334 123 ASP B C 1
ATOM 1743 O O . ASP A 1 123 ? -1.556 29.172 -18.930 1.000 32.868 123 ASP B O 1
ATOM 1752 N N . SER A 1 124 ? -0.538 28.387 -20.780 1.000 27.146 124 SER B N 1
ATOM 1753 C CA . SER A 1 124 ? 0.097 27.220 -20.114 1.000 26.908 124 SER B CA 1
ATOM 1754 C C . SER A 1 124 ? 1.582 27.194 -20.424 1.000 27.563 124 SER B C 1
ATOM 1755 O O . SER A 1 124 ? 2.090 26.107 -20.678 1.000 29.095 124 SER B O 1
ATOM 1763 N N . ALA A 1 125 ? 2.296 28.331 -20.339 1.000 24.638 125 ALA B N 1
ATOM 1764 C CA . ALA A 1 125 ? 3.723 28.438 -20.730 1.000 25.296 125 ALA B CA 1
ATOM 1765 C C . ALA A 1 125 ? 4.629 27.513 -19.892 1.000 27.516 125 ALA B C 1
ATOM 1766 O O . ALA A 1 125 ? 5.703 27.070 -20.436 1.000 32.254 125 ALA B O 1
ATOM 1773 N N . HIS A 1 126 ? 4.288 27.289 -18.625 1.000 25.421 126 HIS B N 1
ATOM 1774 C CA . HIS A 1 126 ? 5.255 26.685 -17.667 1.000 32.163 126 HIS B CA 1
ATOM 1775 C C . HIS A 1 126 ? 5.073 25.170 -17.588 1.000 28.068 126 HIS B C 1
ATOM 1776 O O . HIS A 1 126 ? 5.780 24.566 -16.831 1.000 28.259 126 HIS B O 1
ATOM 1791 N N . SER A 1 127 ? 4.159 24.587 -18.344 1.000 27.545 127 SER B N 1
ATOM 1792 C CA . SER A 1 127 ? 3.977 23.112 -18.304 1.000 26.223 127 SER B CA 1
ATOM 1793 C C . SER A 1 127 ? 3.506 22.617 -19.664 1.000 26.132 127 SER B C 1
ATOM 1794 O O . SER A 1 127 ? 2.652 23.226 -20.304 1.000 27.105 127 SER B O 1
ATOM 1802 N N . PRO A 1 128 ? 3.975 21.439 -20.095 1.000 27.097 128 PRO B N 1
ATOM 1803 C CA . PRO A 1 128 ? 3.409 20.769 -21.266 1.000 24.687 128 PRO B CA 1
ATOM 1804 C C . PRO A 1 128 ? 2.103 20.038 -20.958 1.000 27.583 128 PRO B C 1
ATOM 1805 O O . PRO A 1 128 ? 1.561 19.467 -21.875 1.000 31.835 128 PRO B O 1
ATOM 1816 N N . GLY A 1 129 ? 1.664 20.097 -19.709 1.000 27.363 129 GLY B N 1
ATOM 1817 C CA . GLY A 1 129 ? 0.417 19.511 -19.201 1.000 27.155 129 GLY B CA 1
ATOM 1818 C C . GLY A 1 129 ? 0.542 17.998 -19.132 1.000 22.033 129 GLY B C 1
ATOM 1819 O O . GLY A 1 129 ? 1.607 17.446 -19.497 1.000 23.845 129 GLY B O 1
ATOM 1823 N N . MET A 1 130 ? -0.499 17.383 -18.656 1.000 21.704 130 MET B N 1
ATOM 1824 C CA . MET A 1 130 ? -0.477 15.922 -18.412 1.000 20.108 130 MET B CA 1
ATOM 1825 C C . MET A 1 130 ? -0.536 15.201 -19.759 1.000 18.037 130 MET B C 1
ATOM 1826 O O . MET A 1 130 ? -0.033 14.078 -19.866 1.000 18.123 130 MET B O 1
ATOM 1840 N N . LEU A 1 131 ? -1.234 15.772 -20.723 1.000 17.951 131 LEU B N 1
ATOM 1841 C CA . LEU A 1 131 ? -1.512 15.159 -22.052 1.000 16.490 131 LEU B CA 1
ATOM 1842 C C . LEU A 1 131 ? -1.316 16.220 -23.117 1.000 16.850 131 LEU B C 1
ATOM 1843 O O . LEU A 1 131 ? -1.565 17.404 -22.863 1.000 18.072 131 LEU B O 1
ATOM 1859 N N . PRO A 1 132 ? -1.002 15.782 -24.336 1.000 17.635 132 PRO B N 1
ATOM 1860 C CA . PRO A 1 132 ? -0.876 16.718 -25.437 1.000 18.006 132 PRO B CA 1
ATOM 1861 C C . PRO A 1 132 ? -2.249 17.245 -25.835 1.000 17.575 132 PRO B C 1
ATOM 1862 O O . PRO A 1 132 ? -3.292 16.635 -25.574 1.000 17.693 132 PRO B O 1
ATOM 1873 N N . HIS A 1 133 ? -2.215 18.363 -26.522 1.000 18.284 133 HIS B N 1
ATOM 1874 C CA . HIS A 1 133 ? -3.408 18.987 -27.105 1.000 17.359 133 HIS B CA 1
ATOM 1875 C C . HIS A 1 133 ? -3.493 18.654 -28.598 1.000 18.260 133 HIS B C 1
ATOM 1876 O O . HIS A 1 133 ? -2.534 18.152 -29.211 1.000 17.426 133 HIS B O 1
ATOM 1891 N N . VAL A 1 134 ? -4.633 18.974 -29.177 1.000 16.853 134 VAL B N 1
ATOM 1892 C CA . VAL A 1 134 ? -4.829 18.899 -30.635 1.000 17.758 134 VAL B CA 1
ATOM 1893 C C . VAL A 1 134 ? -5.550 20.161 -31.088 1.000 15.580 134 VAL B C 1
ATOM 1894 O O . VAL A 1 134 ? -6.275 20.760 -30.306 1.000 17.156 134 VAL B O 1
ATOM 1907 N N . VAL A 1 135 ? -5.309 20.536 -32.341 1.000 15.287 135 VAL B N 1
ATOM 1908 C CA . VAL A 1 135 ? -5.939 21.688 -33.018 1.000 15.196 135 VAL B CA 1
ATOM 1909 C C . VAL A 1 135 ? -6.228 21.276 -34.460 1.000 16.141 135 VAL B C 1
ATOM 1910 O O . VAL A 1 135 ? -5.653 20.275 -34.932 1.000 16.998 135 VAL B O 1
ATOM 1923 N N . VAL A 1 136 ? -7.123 21.987 -35.131 1.000 17.388 136 VAL B N 1
ATOM 1924 C CA . VAL A 1 136 ? -7.417 21.692 -36.553 1.000 16.250 136 VAL B CA 1
ATOM 1925 C C . VAL A 1 136 ? -6.940 22.835 -37.437 1.000 17.435 136 VAL B C 1
ATOM 1926 O O . VAL A 1 136 ? -7.510 23.935 -37.397 1.000 16.892 136 VAL B O 1
ATOM 1939 N N . PRO A 1 137 ? -5.916 22.599 -38.273 1.000 16.836 137 PRO B N 1
ATOM 1940 C CA . PRO A 1 137 ? -5.505 23.602 -39.265 1.000 17.867 137 PRO B CA 1
ATOM 1941 C C . PRO A 1 137 ? -6.685 23.918 -40.185 1.000 17.111 137 PRO B C 1
ATOM 1942 O O . PRO A 1 137 ? -7.384 23.029 -40.585 1.000 17.891 137 PRO B O 1
ATOM 1953 N N . ASP A 1 138 ? -6.930 25.203 -40.445 1.000 17.371 138 ASP B N 1
ATOM 1954 C CA . ASP A 1 138 ? -8.179 25.664 -41.103 1.000 18.542 138 ASP B CA 1
ATOM 1955 C C . ASP A 1 138 ? -7.874 26.771 -42.115 1.000 19.863 138 ASP B C 1
ATOM 1956 O O . ASP A 1 138 ? -8.501 27.858 -42.032 1.000 22.649 138 ASP B O 1
ATOM 1965 N N . GLY A 1 139 ? -6.993 26.441 -43.037 1.000 20.042 139 GLY B N 1
ATOM 1966 C CA . GLY A 1 139 ? -6.506 27.389 -44.064 1.000 20.023 139 GLY B CA 1
ATOM 1967 C C . GLY A 1 139 ? -5.619 28.470 -43.455 1.000 22.432 139 GLY B C 1
ATOM 1968 O O . GLY A 1 139 ? -5.187 28.407 -42.286 1.000 19.317 139 GLY B O 1
ATOM 1972 N N . VAL A 1 140 ? -5.317 29.481 -44.244 1.000 24.134 140 VAL B N 1
ATOM 1973 C CA . VAL A 1 140 ? -4.417 30.556 -43.777 1.000 24.668 140 VAL B CA 1
ATOM 1974 C C . VAL A 1 140 ? -5.205 31.857 -43.757 1.000 24.860 140 VAL B C 1
ATOM 1975 O O . VAL A 1 140 ? -6.224 31.999 -44.473 1.000 25.496 140 VAL B O 1
ATOM 1988 N N . ALA A 1 141 ? -4.771 32.745 -42.898 1.000 22.428 141 ALA B N 1
ATOM 1989 C CA . ALA A 1 141 ? -5.295 34.116 -42.798 1.000 23.299 141 ALA B CA 1
ATOM 1990 C C . ALA A 1 141 ? -4.660 34.956 -43.905 1.000 22.303 141 ALA B C 1
ATOM 1991 O O . ALA A 1 141 ? -3.698 34.534 -44.526 1.000 22.800 141 ALA B O 1
ATOM 1998 N N . PRO A 1 142 ? -5.132 36.202 -44.123 1.000 24.613 142 PRO B N 1
ATOM 1999 C CA . PRO A 1 142 ? -4.524 37.075 -45.140 1.000 24.227 142 PRO B CA 1
ATOM 2000 C C . PRO A 1 142 ? -3.030 37.339 -44.990 1.000 25.053 142 PRO B C 1
ATOM 2001 O O . PRO A 1 142 ? -2.340 37.493 -46.008 1.000 25.946 142 PRO B O 1
ATOM 2012 N N . ASP A 1 143 ? -2.537 37.381 -43.754 1.000 24.122 143 ASP B N 1
ATOM 2013 C CA . ASP A 1 143 ? -1.083 37.564 -43.525 1.000 25.838 143 ASP B CA 1
ATOM 2014 C C . ASP A 1 143 ? -0.303 36.255 -43.699 1.000 26.223 143 ASP B C 1
ATOM 2015 O O . ASP A 1 143 ? 0.909 36.297 -43.573 1.000 25.630 143 ASP B O 1
ATOM 2024 N N . GLY A 1 144 ? -0.945 35.142 -44.033 1.000 24.717 144 GLY B N 1
ATOM 2025 C CA . GLY A 1 144 ? -0.258 33.859 -44.251 1.000 24.852 144 GLY B CA 1
ATOM 2026 C C . GLY A 1 144 ? -0.139 33.046 -42.966 1.000 24.944 144 GLY B C 1
ATOM 2027 O O . GLY A 1 144 ? 0.398 31.896 -43.035 1.000 26.092 144 GLY B O 1
ATOM 2031 N N . SER A 1 145 ? -0.563 33.601 -41.839 1.000 22.039 145 SER B N 1
ATOM 2032 C CA . SER A 1 145 ? -0.633 32.813 -40.577 1.000 23.421 145 SER B CA 1
ATOM 2033 C C . SER A 1 145 ? -1.607 31.649 -40.818 1.000 22.603 145 SER B C 1
ATOM 2034 O O . SER A 1 145 ? -2.666 31.832 -41.455 1.000 22.370 145 SER B O 1
ATOM 2042 N N . TRP A 1 146 ? -1.334 30.492 -40.249 1.000 20.011 146 TRP B N 1
ATOM 2043 C CA . TRP A 1 146 ? -2.312 29.394 -40.269 1.000 20.344 146 TRP B CA 1
ATOM 2044 C C . TRP A 1 146 ? -3.408 29.682 -39.253 1.000 20.421 146 TRP B C 1
ATOM 2045 O O . TRP A 1 146 ? -3.128 30.126 -38.124 1.000 21.395 146 TRP B O 1
ATOM 2066 N N . GLN A 1 147 ? -4.632 29.370 -39.615 1.000 18.939 147 GLN B N 1
ATOM 2067 C CA . GLN A 1 147 ? -5.775 29.413 -38.696 1.000 20.046 147 GLN B CA 1
ATOM 2068 C C . GLN A 1 147 ? -5.914 28.059 -38.000 1.000 20.065 147 GLN B C 1
ATOM 2069 O O . GLN A 1 147 ? -5.836 27.031 -38.717 1.000 21.322 147 GLN B O 1
ATOM 2083 N N . LEU A 1 148 ? -5.966 28.066 -36.663 1.000 18.979 148 LEU B N 1
ATOM 2084 C CA . LEU A 1 148 ? -6.047 26.798 -35.902 1.000 18.052 148 LEU B CA 1
ATOM 2085 C C . LEU A 1 148 ? -7.365 26.806 -35.148 1.000 19.527 148 LEU B C 1
ATOM 2086 O O . LEU A 1 148 ? -7.571 27.721 -34.343 1.000 20.807 148 LEU B O 1
ATOM 2102 N N . ILE A 1 149 ? -8.224 25.850 -35.440 1.000 16.437 149 ILE B N 1
ATOM 2103 C CA . ILE A 1 149 ? -9.488 25.673 -34.687 1.000 16.362 149 ILE B CA 1
ATOM 2104 C C . ILE A 1 149 ? -9.145 24.995 -33.367 1.000 16.848 149 ILE B C 1
ATOM 2105 O O . ILE A 1 149 ? -8.473 23.918 -33.364 1.000 17.081 149 ILE B O 1
ATOM 2121 N N . GLU A 1 150 ? -9.629 25.615 -32.316 1.000 16.364 150 GLU B N 1
ATOM 2122 C CA . GLU A 1 150 ? -9.642 25.076 -30.943 1.000 17.616 150 GLU B CA 1
ATOM 2123 C C . GLU A 1 150 ? -10.995 24.401 -30.748 1.000 17.220 150 GLU B C 1
ATOM 2124 O O . GLU A 1 150 ? -12.029 25.117 -30.763 1.000 17.962 150 GLU B O 1
ATOM 2136 N N . GLY A 1 151 ? -11.014 23.086 -30.584 1.000 16.477 151 GLY B N 1
ATOM 2137 C CA . GLY A 1 151 ? -12.279 22.343 -30.444 1.000 16.336 151 GLY B CA 1
ATOM 2138 C C . GLY A 1 151 ? -12.820 22.285 -29.040 1.000 16.259 151 GLY B C 1
ATOM 2139 O O . GLY A 1 151 ? -13.975 21.876 -28.883 1.000 17.731 151 GLY B O 1
ATOM 2143 N N . HIS A 1 152 ? -12.028 22.606 -28.040 1.000 16.164 152 HIS B N 1
ATOM 2144 C CA . HIS A 1 152 ? -12.525 22.594 -26.647 1.000 16.635 152 HIS B CA 1
ATOM 2145 C C . HIS A 1 152 ? -13.467 23.773 -26.407 1.000 16.843 152 HIS B C 1
ATOM 2146 O O . HIS A 1 152 ? -13.058 24.912 -26.599 1.000 17.453 152 HIS B O 1
ATOM 2161 N N . SER A 1 153 ? -14.663 23.511 -25.911 1.000 17.200 153 SER B N 1
ATOM 2162 C CA . SER A 1 153 ? -15.683 24.555 -25.598 1.000 18.181 153 SER B CA 1
ATOM 2163 C C . SER A 1 153 ? -15.087 25.724 -24.798 1.000 18.886 153 SER B C 1
ATOM 2164 O O . SER A 1 153 ? -15.470 26.897 -25.054 1.000 19.687 153 SER B O 1
ATOM 2172 N N . TRP A 1 154 ? -14.227 25.460 -23.829 1.000 18.387 154 TRP B N 1
ATOM 2173 C CA . TRP A 1 154 ? -13.706 26.499 -22.910 1.000 18.431 154 TRP B CA 1
ATOM 2174 C C . TRP A 1 154 ? -12.862 27.533 -23.654 1.000 20.743 154 TRP B C 1
ATOM 2175 O O . TRP A 1 154 ? -12.782 28.699 -23.177 1.000 19.852 154 TRP B O 1
ATOM 2196 N N . TRP A 1 155 ? -12.236 27.153 -24.764 1.000 19.202 155 TRP B N 1
ATOM 2197 C CA . TRP A 1 155 ? -11.423 28.104 -25.569 1.000 20.414 155 TRP B CA 1
ATOM 2198 C C . TRP A 1 155 ? -11.886 28.172 -27.009 1.000 18.780 155 TRP B C 1
ATOM 2199 O O . TRP A 1 155 ? -11.086 28.560 -27.905 1.000 21.278 155 TRP B O 1
ATOM 2220 N N . ARG A 1 156 ? -13.158 27.853 -27.259 1.000 19.419 156 ARG B N 1
ATOM 2221 C CA . ARG A 1 156 ? -13.698 27.711 -28.609 1.000 19.383 156 ARG B CA 1
ATOM 2222 C C . ARG A 1 156 ? -13.315 28.900 -29.493 1.000 20.598 156 ARG B C 1
ATOM 2223 O O . ARG A 1 156 ? -13.370 30.083 -29.044 1.000 20.900 156 ARG B O 1
ATOM 2244 N N . GLY A 1 157 ? -12.924 28.610 -30.715 1.000 20.720 157 GLY B N 1
ATOM 2245 C CA . GLY A 1 157 ? -12.611 29.666 -31.676 1.000 20.557 157 GLY B CA 1
ATOM 2246 C C . GLY A 1 157 ? -11.543 29.227 -32.638 1.000 21.955 157 GLY B C 1
ATOM 2247 O O . GLY A 1 157 ? -11.202 28.028 -32.669 1.000 21.729 157 GLY B O 1
ATOM 2251 N N . ARG A 1 158 ? -11.044 30.201 -33.382 1.000 19.490 158 ARG B N 1
ATOM 2252 C CA . ARG A 1 158 ? -9.991 30.026 -34.398 1.000 24.504 158 ARG B CA 1
ATOM 2253 C C . ARG A 1 158 ? -8.858 30.963 -34.018 1.000 21.628 158 ARG B C 1
ATOM 2254 O O . ARG A 1 158 ? -9.165 32.122 -33.731 1.000 21.524 158 ARG B O 1
ATOM 2275 N N . TYR A 1 159 ? -7.617 30.505 -33.969 1.000 21.155 159 TYR B N 1
ATOM 2276 C CA . TYR A 1 159 ? -6.436 31.300 -33.556 1.000 20.866 159 TYR B CA 1
ATOM 2277 C C . TYR A 1 159 ? -5.384 31.247 -34.676 1.000 20.943 159 TYR B C 1
ATOM 2278 O O . TYR A 1 159 ? -5.190 30.219 -35.309 1.000 23.411 159 TYR B O 1
ATOM 2296 N N . ALA A 1 160 ? -4.667 32.351 -34.872 1.000 21.131 160 ALA B N 1
ATOM 2297 C CA . ALA A 1 160 ? -3.663 32.466 -35.938 1.000 21.569 160 ALA B CA 1
ATOM 2298 C C . ALA A 1 160 ? -2.331 32.085 -35.352 1.000 22.421 160 ALA B C 1
ATOM 2299 O O . ALA A 1 160 ? -1.995 32.569 -34.254 1.000 23.186 160 ALA B O 1
ATOM 2306 N N . MET A 1 161 ? -1.565 31.353 -36.120 1.000 21.313 161 MET B N 1
ATOM 2307 C CA . MET A 1 161 ? -0.192 31.050 -35.720 1.000 22.101 161 MET B CA 1
ATOM 2308 C C . MET A 1 161 ? 0.658 31.108 -36.990 1.000 19.662 161 MET B C 1
ATOM 2309 O O . MET A 1 161 ? 0.295 30.547 -37.999 1.000 21.038 161 MET B O 1
ATOM 2323 N N . SER A 1 162 ? 1.773 31.836 -36.930 1.000 25.190 162 SER B N 1
ATOM 2324 C CA . SER A 1 162 ? 2.687 31.954 -38.080 1.000 25.182 162 SER B CA 1
ATOM 2325 C C . SER A 1 162 ? 3.155 30.556 -38.505 1.000 25.318 162 SER B C 1
ATOM 2326 O O . SER A 1 162 ? 3.199 29.611 -37.648 1.000 23.676 162 SER B O 1
ATOM 2334 N N . GLU A 1 163 ? 3.488 30.386 -39.788 1.000 23.988 163 GLU B N 1
ATOM 2335 C CA . GLU A 1 163 ? 4.002 29.112 -40.301 1.000 24.449 163 GLU B CA 1
ATOM 2336 C C . GLU A 1 163 ? 5.234 28.735 -39.462 1.000 23.423 163 GLU B C 1
ATOM 2337 O O . GLU A 1 163 ? 5.391 27.575 -39.116 1.000 23.579 163 GLU B O 1
ATOM 2349 N N . GLN A 1 164 ? 6.086 29.700 -39.137 1.000 25.850 164 GLN B N 1
ATOM 2350 C CA . GLN A 1 164 ? 7.340 29.375 -38.412 1.000 28.512 164 GLN B CA 1
ATOM 2351 C C . GLN A 1 164 ? 6.969 28.785 -37.038 1.000 26.442 164 GLN B C 1
ATOM 2352 O O . GLN A 1 164 ? 7.535 27.754 -36.615 1.000 27.123 164 GLN B O 1
ATOM 2366 N N . ASP A 1 165 ? 6.008 29.411 -36.379 1.000 25.237 165 ASP B N 1
ATOM 2367 C CA . ASP A 1 165 ? 5.573 29.011 -35.009 1.000 26.456 165 ASP B CA 1
ATOM 2368 C C . ASP A 1 165 ? 4.870 27.651 -35.082 1.000 24.980 165 ASP B C 1
ATOM 2369 O O . ASP A 1 165 ? 5.045 26.837 -34.179 1.000 25.398 165 ASP B O 1
ATOM 2378 N N A LEU A 1 166 ? 4.052 27.389 -36.112 0.500 24.542 166 LEU B N 1
ATOM 2379 N N B LEU A 1 166 ? 4.045 27.436 -36.108 0.500 23.896 166 LEU B N 1
ATOM 2380 C CA A LEU A 1 166 ? 3.324 26.097 -36.238 0.500 23.368 166 LEU B CA 1
ATOM 2381 C CA B LEU A 1 166 ? 3.324 26.159 -36.293 0.500 22.268 166 LEU B CA 1
ATOM 2382 C C A LEU A 1 166 ? 4.332 24.960 -36.425 0.500 24.969 166 LEU B C 1
ATOM 2383 C C B LEU A 1 166 ? 4.346 25.022 -36.388 0.500 24.298 166 LEU B C 1
ATOM 2384 O O A LEU A 1 166 ? 4.146 23.883 -35.850 0.500 21.309 166 LEU B O 1
ATOM 2385 O O B LEU A 1 166 ? 4.209 24.040 -35.659 0.500 21.079 166 LEU B O 1
ATOM 2416 N N . LEU A 1 167 ? 5.360 25.171 -37.251 1.000 22.678 167 LEU B N 1
ATOM 2417 C CA . LEU A 1 167 ? 6.387 24.135 -37.417 1.000 26.113 167 LEU B CA 1
ATOM 2418 C C . LEU A 1 167 ? 7.158 23.938 -36.093 1.000 24.460 167 LEU B C 1
ATOM 2419 O O . LEU A 1 167 ? 7.398 22.781 -35.746 1.000 23.781 167 LEU B O 1
ATOM 2435 N N . ALA A 1 168 ? 7.451 25.012 -35.350 1.000 26.869 168 ALA B N 1
ATOM 2436 C CA . ALA A 1 168 ? 8.160 24.925 -34.050 1.000 28.812 168 ALA B CA 1
ATOM 2437 C C . ALA A 1 168 ? 7.278 24.156 -33.053 1.000 28.549 168 ALA B C 1
ATOM 2438 O O . ALA A 1 168 ? 7.799 23.282 -32.298 1.000 28.587 168 ALA B O 1
ATOM 2445 N N . ALA A 1 169 ? 5.966 24.359 -33.108 1.000 26.977 169 ALA B N 1
ATOM 2446 C CA . ALA A 1 169 ? 5.003 23.688 -32.201 1.000 26.698 169 ALA B CA 1
ATOM 2447 C C . ALA A 1 169 ? 4.851 22.202 -32.532 1.000 26.270 169 ALA B C 1
ATOM 2448 O O . ALA A 1 169 ? 4.602 21.347 -31.637 1.000 25.663 169 ALA B O 1
ATOM 2455 N N . SER A 1 170 ? 4.892 21.840 -33.797 1.000 22.276 170 SER B N 1
ATOM 2456 C CA . SER A 1 170 ? 4.686 20.446 -34.207 1.000 25.145 170 SER B CA 1
ATOM 2457 C C . SER A 1 170 ? 5.939 19.625 -33.905 1.000 21.078 170 SER B C 1
ATOM 2458 O O . SER A 1 170 ? 5.820 18.430 -33.834 1.000 23.001 170 SER B O 1
ATOM 2466 N N . TYR A 1 171 ? 7.101 20.262 -33.737 1.000 22.103 171 TYR B N 1
ATOM 2467 C CA . TYR A 1 171 ? 8.392 19.555 -33.545 1.000 24.092 171 TYR B CA 1
ATOM 2468 C C . TYR A 1 171 ? 9.068 20.031 -32.273 1.000 22.366 171 TYR B C 1
ATOM 2469 O O . TYR A 1 171 ? 10.176 20.556 -32.313 1.000 24.789 171 TYR B O 1
ATOM 2487 N N . PRO A 1 172 ? 8.431 19.870 -31.096 1.000 21.686 172 PRO B N 1
ATOM 2488 C CA . PRO A 1 172 ? 9.000 20.361 -29.849 1.000 22.982 172 PRO B CA 1
ATOM 2489 C C . PRO A 1 172 ? 10.230 19.546 -29.457 1.000 22.996 172 PRO B C 1
ATOM 2490 O O . PRO A 1 172 ? 10.339 18.359 -29.802 1.000 24.127 172 PRO B O 1
ATOM 2501 N N . ASP A 1 173 ? 11.124 20.216 -28.739 1.000 27.073 173 ASP B N 1
ATOM 2502 C CA . ASP A 1 173 ? 12.329 19.574 -28.160 1.000 29.761 173 ASP B CA 1
ATOM 2503 C C . ASP A 1 173 ? 12.532 20.240 -26.811 1.000 30.554 173 ASP B C 1
ATOM 2504 O O . ASP A 1 173 ? 12.674 21.454 -26.724 1.000 31.495 173 ASP B O 1
ATOM 2513 N N . PRO A 1 174 ? 12.393 19.498 -25.685 1.000 26.348 174 PRO B N 1
ATOM 2514 C CA . PRO A 1 174 ? 12.118 18.066 -25.728 1.000 25.459 174 PRO B CA 1
ATOM 2515 C C . PRO A 1 174 ? 10.617 17.814 -25.996 1.000 23.573 174 PRO B C 1
ATOM 2516 O O . PRO A 1 174 ? 9.844 18.744 -26.145 1.000 24.675 174 PRO B O 1
ATOM 2527 N N . ASP A 1 175 ? 10.225 16.547 -26.011 1.000 25.068 175 ASP B N 1
ATOM 2528 C CA . ASP A 1 175 ? 8.916 16.100 -26.537 1.000 23.269 175 ASP B CA 1
ATOM 2529 C C . ASP A 1 175 ? 8.342 15.042 -25.596 1.000 21.418 175 ASP B C 1
ATOM 2530 O O . ASP A 1 175 ? 8.188 13.902 -26.009 1.000 23.637 175 ASP B O 1
ATOM 2539 N N . PRO A 1 176 ? 7.965 15.402 -24.354 1.000 21.436 176 PRO B N 1
ATOM 2540 C CA . PRO A 1 176 ? 7.478 14.427 -23.377 1.000 22.300 176 PRO B CA 1
ATOM 2541 C C . PRO A 1 176 ? 6.311 13.593 -23.918 1.000 21.601 176 PRO B C 1
ATOM 2542 O O . PRO A 1 176 ? 6.216 12.386 -23.638 1.000 20.931 176 PRO B O 1
ATOM 2553 N N . HIS A 1 177 ? 5.392 14.206 -24.667 1.000 18.727 177 HIS B N 1
ATOM 2554 C CA . HIS A 1 177 ? 4.134 13.524 -25.091 1.000 18.929 177 HIS B CA 1
ATOM 2555 C C . HIS A 1 177 ? 4.315 12.765 -26.412 1.000 22.047 177 HIS B C 1
ATOM 2556 O O . HIS A 1 177 ? 3.363 12.106 -26.827 1.000 21.443 177 HIS B O 1
ATOM 2571 N N . HIS A 1 178 ? 5.489 12.837 -27.052 1.000 20.501 178 HIS B N 1
ATOM 2572 C CA . HIS A 1 178 ? 5.740 12.278 -28.412 1.000 24.862 178 HIS B CA 1
ATOM 2573 C C . HIS A 1 178 ? 4.734 12.854 -29.439 1.000 22.757 178 HIS B C 1
ATOM 2574 O O . HIS A 1 178 ? 3.985 12.076 -30.088 1.000 27.578 178 HIS B O 1
ATOM 2589 N N . VAL A 1 179 ? 4.675 14.166 -29.545 1.000 24.046 179 VAL B N 1
ATOM 2590 C CA . VAL A 1 179 ? 3.750 14.860 -30.493 1.000 24.698 179 VAL B CA 1
ATOM 2591 C C . VAL A 1 179 ? 4.517 15.133 -31.786 1.000 24.657 179 VAL B C 1
ATOM 2592 O O . VAL A 1 179 ? 3.872 15.648 -32.685 1.000 23.963 179 VAL B O 1
ATOM 2605 N N . ALA A 1 180 ? 5.855 14.999 -31.809 1.000 23.648 180 ALA B N 1
ATOM 2606 C CA . ALA A 1 180 ? 6.685 15.470 -32.940 1.000 26.043 180 ALA B CA 1
ATOM 2607 C C . ALA A 1 180 ? 6.114 15.019 -34.283 1.000 25.308 180 ALA B C 1
ATOM 2608 O O . ALA A 1 180 ? 6.180 13.830 -34.634 1.000 28.186 180 ALA B O 1
ATOM 2615 N N . GLY A 1 181 ? 5.663 15.981 -35.085 1.000 22.121 181 GLY B N 1
ATOM 2616 C CA . GLY A 1 181 ? 5.110 15.742 -36.424 1.000 23.702 181 GLY B CA 1
ATOM 2617 C C . GLY A 1 181 ? 3.904 14.819 -36.407 1.000 21.772 181 GLY B C 1
ATOM 2618 O O . GLY A 1 181 ? 3.587 14.207 -37.430 1.000 22.982 181 GLY B O 1
ATOM 2622 N N A ARG A 1 182 ? 3.240 14.693 -35.262 0.700 23.433 182 ARG B N 1
ATOM 2623 N N B ARG A 1 182 ? 3.192 14.717 -35.278 0.300 21.886 182 ARG B N 1
ATOM 2624 C CA A ARG A 1 182 ? 2.088 13.782 -35.162 0.700 22.072 182 ARG B CA 1
ATOM 2625 C CA B ARG A 1 182 ? 2.087 13.734 -35.115 0.300 20.654 182 ARG B CA 1
ATOM 2626 C C A ARG A 1 182 ? 0.812 14.426 -35.712 0.700 21.891 182 ARG B C 1
ATOM 2627 C C B ARG A 1 182 ? 0.748 14.316 -35.590 0.300 20.749 182 ARG B C 1
ATOM 2628 O O A ARG A 1 182 ? 0.387 15.542 -35.243 0.700 19.304 182 ARG B O 1
ATOM 2629 O O B ARG A 1 182 ? 0.238 15.286 -34.960 0.300 19.584 182 ARG B O 1
ATOM 2670 N N . VAL A 1 183 ? 0.167 13.710 -36.630 1.000 20.985 183 VAL B N 1
ATOM 2671 C CA . VAL A 1 183 ? -1.113 14.157 -37.222 1.000 21.544 183 VAL B CA 1
ATOM 2672 C C . VAL A 1 183 ? -2.061 12.977 -37.109 1.000 22.096 183 VAL B C 1
ATOM 2673 O O . VAL A 1 183 ? -1.646 11.783 -37.340 1.000 24.775 183 VAL B O 1
ATOM 2686 N N . LEU A 1 184 ? -3.287 13.278 -36.778 1.000 19.703 184 LEU B N 1
ATOM 2687 C CA . LEU A 1 184 ? -4.404 12.353 -36.948 1.000 18.535 184 LEU B CA 1
ATOM 2688 C C . LEU A 1 184 ? -5.158 12.823 -38.195 1.000 18.573 184 LEU B C 1
ATOM 2689 O O . LEU A 1 184 ? -5.751 13.921 -38.165 1.000 18.367 184 LEU B O 1
ATOM 2705 N N . SER A 1 185 ? -5.008 12.088 -39.277 1.000 19.319 185 SER B N 1
ATOM 2706 C CA . SER A 1 185 ? -5.530 12.439 -40.623 1.000 20.503 185 SER B CA 1
ATOM 2707 C C . SER A 1 185 ? -6.948 11.910 -40.735 1.000 20.157 185 SER B C 1
ATOM 2708 O O . SER A 1 185 ? -7.171 10.687 -40.617 1.000 21.867 185 SER B O 1
ATOM 2716 N N . LEU A 1 186 ? -7.898 12.810 -40.927 1.000 19.540 186 LEU B N 1
ATOM 2717 C CA . LEU A 1 186 ? -9.318 12.437 -41.084 1.000 19.533 186 LEU B CA 1
ATOM 2718 C C . LEU A 1 186 ? -9.584 12.510 -42.592 1.000 20.114 186 LEU B C 1
ATOM 2719 O O . LEU A 1 186 ? -9.916 13.609 -43.119 1.000 20.610 186 LEU B O 1
ATOM 2735 N N . ARG A 1 187 ? -9.373 11.405 -43.291 1.000 20.268 187 ARG B N 1
ATOM 2736 C CA . ARG A 1 187 ? -9.663 11.337 -44.748 1.000 23.034 187 ARG B CA 1
ATOM 2737 C C . ARG A 1 187 ? -11.017 10.666 -44.835 1.000 20.300 187 ARG B C 1
ATOM 2738 O O . ARG A 1 187 ? -11.065 9.462 -44.961 1.000 22.779 187 ARG B O 1
ATOM 2759 N N . ILE A 1 188 ? -12.058 11.481 -44.711 1.000 21.236 188 ILE B N 1
ATOM 2760 C CA . ILE A 1 188 ? -13.408 11.056 -44.272 1.000 21.348 188 ILE B CA 1
ATOM 2761 C C . ILE A 1 188 ? -14.498 11.529 -45.241 1.000 20.446 188 ILE B C 1
ATOM 2762 O O . ILE A 1 188 ? -15.693 11.421 -44.865 1.000 22.098 188 ILE B O 1
ATOM 2778 N N . ARG A 1 189 ? -14.142 12.077 -46.399 1.000 20.798 189 ARG B N 1
ATOM 2779 C CA . ARG A 1 189 ? -15.204 12.577 -47.316 1.000 24.927 189 ARG B CA 1
ATOM 2780 C C . ARG A 1 189 ? -15.958 11.362 -47.839 1.000 22.203 189 ARG B C 1
ATOM 2781 O O . ARG A 1 189 ? -15.346 10.507 -48.467 1.000 25.068 189 ARG B O 1
ATOM 2802 N N . PRO A 1 190 ? -17.256 11.213 -47.566 1.000 23.503 190 PRO B N 1
ATOM 2803 C CA . PRO A 1 190 ? -17.983 10.072 -48.094 1.000 25.291 190 PRO B CA 1
ATOM 2804 C C . PRO A 1 190 ? -18.175 10.197 -49.615 1.000 28.004 190 PRO B C 1
ATOM 2805 O O . PRO A 1 190 ? -18.286 11.319 -50.123 1.000 24.259 190 PRO B O 1
ATOM 2816 N N . SER A 1 191 ? -18.218 9.071 -50.319 1.000 27.471 191 SER B N 1
ATOM 2817 C CA . SER A 1 191 ? -18.692 9.047 -51.729 1.000 28.939 191 SER B CA 1
ATOM 2818 C C . SER A 1 191 ? -20.095 9.644 -51.741 1.000 27.762 191 SER B C 1
ATOM 2819 O O . SER A 1 191 ? -20.739 9.692 -50.721 1.000 28.871 191 SER B O 1
ATOM 2827 N N . ALA A 1 192 ? -20.577 10.091 -52.907 1.000 32.361 192 ALA B N 1
ATOM 2828 C CA . ALA A 1 192 ? -21.936 10.648 -53.056 1.000 31.683 192 ALA B CA 1
ATOM 2829 C C . ALA A 1 192 ? -22.969 9.632 -52.560 1.000 32.160 192 ALA B C 1
ATOM 2830 O O . ALA A 1 192 ? -23.944 10.049 -51.902 1.000 34.402 192 ALA B O 1
ATOM 2837 N N . GLU A 1 193 ? -22.771 8.362 -52.903 1.000 36.887 193 GLU B N 1
ATOM 2838 C CA . GLU A 1 193 ? -23.724 7.264 -52.594 1.000 41.739 193 GLU B CA 1
ATOM 2839 C C . GLU A 1 193 ? -23.790 7.107 -51.071 1.000 37.864 193 GLU B C 1
ATOM 2840 O O . GLU A 1 193 ? -24.901 7.054 -50.525 1.000 35.910 193 GLU B O 1
ATOM 2852 N N . ARG A 1 194 ? -22.634 7.139 -50.416 1.000 34.297 194 ARG B N 1
ATOM 2853 C CA . ARG A 1 194 ? -22.541 6.965 -48.936 1.000 31.791 194 ARG B CA 1
ATOM 2854 C C . ARG A 1 194 ? -23.160 8.180 -48.236 1.000 30.856 194 ARG B C 1
ATOM 2855 O O . ARG A 1 194 ? -23.917 8.020 -47.246 1.000 30.853 194 ARG B O 1
ATOM 2876 N N . ALA A 1 195 ? -22.917 9.386 -48.748 1.000 31.545 195 ALA B N 1
ATOM 2877 C CA . ALA A 1 195 ? -23.479 10.627 -48.171 1.000 31.061 195 ALA B CA 1
ATOM 2878 C C . ALA A 1 195 ? -24.997 10.516 -48.044 1.000 31.992 195 ALA B C 1
ATOM 2879 O O . ALA A 1 195 ? -25.560 11.001 -47.048 1.000 33.577 195 ALA B O 1
ATOM 2886 N N . ALA A 1 196 ? -25.666 9.972 -49.064 1.000 36.121 196 ALA B N 1
ATOM 2887 C CA . ALA A 1 196 ? -27.142 9.865 -49.085 1.000 37.013 196 ALA B CA 1
ATOM 2888 C C . ALA A 1 196 ? -27.627 8.849 -48.048 1.000 38.346 196 ALA B C 1
ATOM 2889 O O . ALA A 1 196 ? -28.811 8.900 -47.689 1.000 40.106 196 ALA B O 1
ATOM 2896 N N . GLN A 1 197 ? -26.744 7.972 -47.578 1.000 37.893 197 GLN B N 1
ATOM 2897 C CA . GLN A 1 197 ? -27.109 6.874 -46.640 1.000 38.110 197 GLN B CA 1
ATOM 2898 C C . GLN A 1 197 ? -26.793 7.251 -45.190 1.000 34.072 197 GLN B C 1
ATOM 2899 O O . GLN A 1 197 ? -27.087 6.428 -44.318 1.000 30.440 197 GLN B O 1
ATOM 2913 N N . LEU A 1 198 ? -26.277 8.441 -44.911 1.000 33.254 198 LEU B N 1
ATOM 2914 C CA . LEU A 1 198 ? -25.757 8.739 -43.548 1.000 31.818 198 LEU B CA 1
ATOM 2915 C C . LEU A 1 198 ? -26.843 8.621 -42.489 1.000 30.201 198 LEU B C 1
ATOM 2916 O O . LEU A 1 198 ? -26.507 8.075 -41.455 1.000 27.764 198 LEU B O 1
ATOM 2932 N N . ASP A 1 199 ? -28.050 9.168 -42.666 1.000 29.417 199 ASP B N 1
ATOM 2933 C CA . ASP A 1 199 ? -29.094 9.149 -41.610 1.000 32.118 199 ASP B CA 1
ATOM 2934 C C . ASP A 1 199 ? -29.610 7.707 -41.436 1.000 30.948 199 ASP B C 1
ATOM 2935 O O . ASP A 1 199 ? -29.937 7.344 -40.309 1.000 30.695 199 ASP B O 1
ATOM 2944 N N . THR A 1 200 ? -29.612 6.910 -42.494 1.000 30.898 200 THR B N 1
ATOM 2945 C CA . THR A 1 200 ? -29.910 5.454 -42.430 1.000 32.608 200 THR B CA 1
ATOM 2946 C C . THR A 1 200 ? -28.840 4.757 -41.563 1.000 31.338 200 THR B C 1
ATOM 2947 O O . THR A 1 200 ? -29.241 4.049 -40.616 1.000 29.441 200 THR B O 1
ATOM 2958 N N . LEU A 1 201 ? -27.552 4.977 -41.860 1.000 30.754 201 LEU B N 1
ATOM 2959 C CA . LEU A 1 201 ? -26.416 4.390 -41.083 1.000 28.706 201 LEU B CA 1
ATOM 2960 C C . LEU A 1 201 ? -26.477 4.899 -39.635 1.000 30.738 201 LEU B C 1
ATOM 2961 O O . LEU A 1 201 ? -26.286 4.090 -38.746 1.000 29.012 201 LEU B O 1
ATOM 2977 N N . ALA A 1 202 ? -26.825 6.164 -39.395 1.000 28.779 202 ALA B N 1
ATOM 2978 C CA . ALA A 1 202 ? -26.949 6.733 -38.033 1.000 26.490 202 ALA B CA 1
ATOM 2979 C C . ALA A 1 202 ? -28.060 6.012 -37.273 1.000 28.483 202 ALA B C 1
ATOM 2980 O O . ALA A 1 202 ? -27.879 5.702 -36.099 1.000 25.398 202 ALA B O 1
ATOM 2987 N N . ARG A 1 203 ? -29.207 5.752 -37.912 1.000 28.159 203 ARG B N 1
ATOM 2988 C CA . ARG A 1 203 ? -30.330 5.049 -37.239 1.000 29.474 203 ARG B CA 1
ATOM 2989 C C . ARG A 1 203 ? -29.916 3.612 -36.904 1.000 29.692 203 ARG B C 1
ATOM 2990 O O . ARG A 1 203 ? -30.192 3.173 -35.787 1.000 28.271 203 ARG B O 1
ATOM 3011 N N . GLN A 1 204 ? -29.178 2.952 -37.794 1.000 29.279 204 GLN B N 1
ATOM 3012 C CA . GLN A 1 204 ? -28.637 1.590 -37.574 1.000 30.164 204 GLN B CA 1
ATOM 3013 C C . GLN A 1 204 ? -27.658 1.638 -36.402 1.000 32.883 204 GLN B C 1
ATOM 3014 O O . GLN A 1 204 ? -27.780 0.797 -35.514 1.000 30.244 204 GLN B O 1
ATOM 3028 N N . GLU A 1 205 ? -26.709 2.583 -36.418 1.000 27.813 205 GLU B N 1
ATOM 3029 C CA . GLU A 1 205 ? -25.720 2.700 -35.306 1.000 26.424 205 GLU B CA 1
ATOM 3030 C C . GLU A 1 205 ? -26.449 2.931 -33.978 1.000 26.154 205 GLU B C 1
ATOM 3031 O O . GLU A 1 205 ? -25.962 2.441 -32.943 1.000 24.870 205 GLU B O 1
ATOM 3043 N N . LEU A 1 206 ? -27.512 3.735 -33.961 1.000 24.786 206 LEU B N 1
ATOM 3044 C CA . LEU A 1 206 ? -28.224 4.124 -32.735 1.000 23.475 206 LEU B CA 1
ATOM 3045 C C . LEU A 1 206 ? -28.796 2.837 -32.112 1.000 24.166 206 LEU B C 1
ATOM 3046 O O . LEU A 1 206 ? -28.589 2.606 -30.907 1.000 24.577 206 LEU B O 1
ATOM 3062 N N . ALA A 1 207 ? -29.495 2.031 -32.923 1.000 24.671 207 ALA B N 1
ATOM 3063 C CA . ALA A 1 207 ? -30.047 0.731 -32.463 1.000 28.400 207 ALA B CA 1
ATOM 3064 C C . ALA A 1 207 ? -28.928 -0.136 -31.914 1.000 25.335 207 ALA B C 1
ATOM 3065 O O . ALA A 1 207 ? -29.103 -0.737 -30.829 1.000 27.522 207 ALA B O 1
ATOM 3072 N N . ALA A 1 208 ? -27.845 -0.249 -32.671 1.000 25.282 208 ALA B N 1
ATOM 3073 C CA . ALA A 1 208 ? -26.750 -1.184 -32.366 1.000 27.184 208 ALA B CA 1
ATOM 3074 C C . ALA A 1 208 ? -26.068 -0.822 -31.045 1.000 27.082 208 ALA B C 1
ATOM 3075 O O . ALA A 1 208 ? -25.731 -1.756 -30.252 1.000 28.585 208 ALA B O 1
ATOM 3082 N N . GLY A 1 209 ? -25.830 0.469 -30.777 1.000 24.762 209 GLY B N 1
ATOM 3083 C CA . GLY A 1 209 ? -25.270 0.835 -29.458 1.000 25.305 209 GLY B CA 1
ATOM 3084 C C . GLY A 1 209 ? -26.259 0.601 -28.311 1.000 23.243 209 GLY B C 1
ATOM 3085 O O . GLY A 1 209 ? -25.855 0.202 -27.203 1.000 25.315 209 GLY B O 1
ATOM 3089 N N . LEU A 1 210 ? -27.546 0.854 -28.504 1.000 24.743 210 LEU B N 1
ATOM 3090 C CA . LEU A 1 210 ? -28.540 0.631 -27.422 1.000 25.110 210 LEU B CA 1
ATOM 3091 C C . LEU A 1 210 ? -28.567 -0.877 -27.106 1.000 25.973 210 LEU B C 1
ATOM 3092 O O . LEU A 1 210 ? -28.663 -1.226 -25.910 1.000 27.972 210 LEU B O 1
ATOM 3108 N N . ARG A 1 211 ? -28.420 -1.726 -28.128 1.000 27.914 211 ARG B N 1
ATOM 3109 C CA . ARG A 1 211 ? -28.441 -3.202 -27.930 1.000 30.220 211 ARG B CA 1
ATOM 3110 C C . ARG A 1 211 ? -27.176 -3.581 -27.158 1.000 29.748 211 ARG B C 1
ATOM 3111 O O . ARG A 1 211 ? -27.274 -4.376 -26.187 1.000 27.405 211 ARG B O 1
ATOM 3132 N N . THR A 1 212 ? -26.042 -2.997 -27.541 1.000 27.232 212 THR B N 1
ATOM 3133 C CA . THR A 1 212 ? -24.759 -3.235 -26.834 1.000 27.753 212 THR B CA 1
ATOM 3134 C C . THR A 1 212 ? -24.902 -2.835 -25.364 1.000 26.403 212 THR B C 1
ATOM 3135 O O . THR A 1 212 ? -24.438 -3.589 -24.473 1.000 27.038 212 THR B O 1
ATOM 3146 N N . TYR A 1 213 ? -25.438 -1.646 -25.087 1.000 23.879 213 TYR B N 1
ATOM 3147 C CA . TYR A 1 213 ? -25.673 -1.132 -23.728 1.000 24.531 213 TYR B CA 1
ATOM 3148 C C . TYR A 1 213 ? -26.527 -2.127 -22.936 1.000 28.162 213 TYR B C 1
ATOM 3149 O O . TYR A 1 213 ? -26.167 -2.499 -21.811 1.000 28.149 213 TYR B O 1
ATOM 3167 N N . LEU A 1 214 ? -27.656 -2.561 -23.502 1.000 30.510 214 LEU B N 1
ATOM 3168 C CA . LEU A 1 214 ? -28.560 -3.491 -22.771 1.000 29.037 214 LEU B CA 1
ATOM 3169 C C . LEU A 1 214 ? -27.886 -4.864 -22.600 1.000 27.545 214 LEU B C 1
ATOM 3170 O O . LEU A 1 214 ? -28.181 -5.479 -21.581 1.000 33.367 214 LEU B O 1
ATOM 3186 N N . ALA A 1 215 ? -27.013 -5.304 -23.503 1.000 25.400 215 ALA B N 1
ATOM 3187 C CA . ALA A 1 215 ? -26.273 -6.581 -23.404 1.000 27.041 215 ALA B CA 1
ATOM 3188 C C . ALA A 1 215 ? -25.334 -6.534 -22.195 1.000 29.029 215 ALA B C 1
ATOM 3189 O O . ALA A 1 215 ? -25.087 -7.592 -21.603 1.000 27.494 215 ALA B O 1
ATOM 3196 N N . ALA A 1 216 ? -24.897 -5.339 -21.775 1.000 27.617 216 ALA B N 1
ATOM 3197 C CA . ALA A 1 216 ? -24.210 -5.121 -20.481 1.000 27.864 216 ALA B CA 1
ATOM 3198 C C . ALA A 1 216 ? -23.043 -6.091 -20.315 1.000 24.695 216 ALA B C 1
ATOM 3199 O O . ALA A 1 216 ? -22.903 -6.674 -19.223 1.000 28.873 216 ALA B O 1
ATOM 3206 N N . GLU A 1 217 ? -22.238 -6.258 -21.350 1.000 25.635 217 GLU B N 1
ATOM 3207 C CA . GLU A 1 217 ? -21.024 -7.084 -21.305 1.000 26.145 217 GLU B CA 1
ATOM 3208 C C . GLU A 1 217 ? -19.990 -6.459 -20.357 1.000 26.908 217 GLU B C 1
ATOM 3209 O O . GLU A 1 217 ? -20.031 -5.247 -20.090 1.000 25.602 217 GLU B O 1
ATOM 3221 N N A CYS A 1 218 ? -19.108 -7.290 -19.816 0.500 25.407 218 CYS B N 1
ATOM 3222 N N B CYS A 1 218 ? -19.084 -7.276 -19.838 0.500 24.527 218 CYS B N 1
ATOM 3223 C CA A CYS A 1 218 ? -17.945 -6.847 -19.006 0.500 26.944 218 CYS B CA 1
ATOM 3224 C CA B CYS A 1 218 ? -17.946 -6.800 -19.009 0.500 25.551 218 CYS B CA 1
ATOM 3225 C C A CYS A 1 218 ? -16.689 -7.390 -19.663 0.500 27.792 218 CYS B C 1
ATOM 3226 C C B CYS A 1 218 ? -16.702 -7.551 -19.451 0.500 27.242 218 CYS B C 1
ATOM 3227 O O A CYS A 1 218 ? -16.795 -8.189 -20.609 0.500 25.607 218 CYS B O 1
ATOM 3228 O O B CYS A 1 218 ? -16.855 -8.700 -19.942 0.500 22.704 218 CYS B O 1
ATOM 3243 N N . GLY A 1 219 ? -15.524 -6.980 -19.166 1.000 27.659 219 GLY B N 1
ATOM 3244 C CA . GLY A 1 219 ? -14.258 -7.430 -19.749 1.000 28.761 219 GLY B CA 1
ATOM 3245 C C . GLY A 1 219 ? -13.127 -7.074 -18.821 1.000 25.880 219 GLY B C 1
ATOM 3246 O O . GLY A 1 219 ? -13.323 -6.269 -17.885 1.000 21.888 219 GLY B O 1
ATOM 3250 N N . GLU A 1 220 ? -12.004 -7.723 -19.038 1.000 26.792 220 GLU B N 1
ATOM 3251 C CA . GLU A 1 220 ? -10.796 -7.511 -18.221 1.000 27.798 220 GLU B CA 1
ATOM 3252 C C . GLU A 1 220 ? -9.628 -7.870 -19.129 1.000 28.558 220 GLU B C 1
ATOM 3253 O O . GLU A 1 220 ? -9.728 -8.888 -19.840 1.000 27.301 220 GLU B O 1
ATOM 3265 N N . THR A 1 221 ? -8.600 -7.015 -19.194 1.000 23.328 221 THR B N 1
ATOM 3266 C CA . THR A 1 221 ? -7.321 -7.270 -19.890 1.000 24.383 221 THR B CA 1
ATOM 3267 C C . THR A 1 221 ? -6.196 -7.060 -18.883 1.000 23.633 221 THR B C 1
ATOM 3268 O O . THR A 1 221 ? -6.343 -6.232 -17.981 1.000 24.369 221 THR B O 1
ATOM 3279 N N . GLU A 1 222 ? -5.083 -7.737 -19.075 1.000 21.509 222 GLU B N 1
ATOM 3280 C CA . GLU A 1 222 ? -3.859 -7.537 -18.280 1.000 21.059 222 GLU B CA 1
ATOM 3281 C C . GLU A 1 222 ? -2.895 -6.767 -19.181 1.000 21.858 222 GLU B C 1
ATOM 3282 O O . GLU A 1 222 ? -2.675 -7.197 -20.336 1.000 21.819 222 GLU B O 1
ATOM 3294 N N . THR A 1 223 ? -2.319 -5.675 -18.694 1.000 18.113 223 THR B N 1
ATOM 3295 C CA . THR A 1 223 ? -1.411 -4.802 -19.486 1.000 19.142 223 THR B CA 1
ATOM 3296 C C . THR A 1 223 ? -0.224 -4.449 -18.613 1.000 17.274 223 THR B C 1
ATOM 3297 O O . THR A 1 223 ? -0.329 -4.565 -17.397 1.000 17.595 223 THR B O 1
ATOM 3308 N N . PRO A 1 224 ? 0.890 -3.953 -19.185 1.000 18.199 224 PRO B N 1
ATOM 3309 C CA . PRO A 1 224 ? 1.972 -3.454 -18.372 1.000 17.961 224 PRO B CA 1
ATOM 3310 C C . PRO A 1 224 ? 1.590 -2.271 -17.481 1.000 17.085 224 PRO B C 1
ATOM 3311 O O . PRO A 1 224 ? 2.380 -1.954 -16.591 1.000 18.195 224 PRO B O 1
ATOM 3322 N N . ALA A 1 225 ? 0.410 -1.667 -17.688 1.000 16.286 225 ALA B N 1
ATOM 3323 C CA . ALA A 1 225 ? -0.067 -0.513 -16.898 1.000 18.081 225 ALA B CA 1
ATOM 3324 C C . ALA A 1 225 ? -1.125 -0.979 -15.895 1.000 16.826 225 ALA B C 1
ATOM 3325 O O . ALA A 1 225 ? -1.692 -0.132 -15.172 1.000 18.030 225 ALA B O 1
ATOM 3332 N N . GLY A 1 226 ? -1.283 -2.288 -15.731 1.000 16.767 226 GLY B N 1
ATOM 3333 C CA . GLY A 1 226 ? -2.336 -2.775 -14.818 1.000 18.370 226 GLY B CA 1
ATOM 3334 C C . GLY A 1 226 ? -3.345 -3.681 -15.487 1.000 18.535 226 GLY B C 1
ATOM 3335 O O . GLY A 1 226 ? -3.384 -3.761 -16.734 1.000 16.561 226 GLY B O 1
ATOM 3339 N N . ARG A 1 227 ? -4.181 -4.309 -14.657 1.000 17.299 227 ARG B N 1
ATOM 3340 C CA . ARG A 1 227 ? -5.405 -5.002 -15.123 1.000 18.012 227 ARG B CA 1
ATOM 3341 C C . ARG A 1 227 ? -6.429 -3.921 -15.401 1.000 17.075 227 ARG B C 1
ATOM 3342 O O . ARG A 1 227 ? -6.604 -3.029 -14.556 1.000 18.224 227 ARG B O 1
ATOM 3363 N N . ILE A 1 228 ? -6.999 -3.938 -16.595 1.000 16.661 228 ILE B N 1
ATOM 3364 C CA . ILE A 1 228 ? -8.048 -2.979 -16.970 1.000 17.391 228 ILE B CA 1
ATOM 3365 C C . ILE A 1 228 ? -9.365 -3.721 -16.975 1.000 17.080 228 ILE B C 1
ATOM 3366 O O . ILE A 1 228 ? -9.538 -4.648 -17.760 1.000 21.112 228 ILE B O 1
ATOM 3382 N N . VAL A 1 229 ? -10.258 -3.336 -16.094 1.000 18.766 229 VAL B N 1
ATOM 3383 C CA . VAL A 1 229 ? -11.598 -3.950 -15.943 1.000 20.197 229 VAL B CA 1
ATOM 3384 C C . VAL A 1 229 ? -12.610 -2.964 -16.495 1.000 20.427 229 VAL B C 1
ATOM 3385 O O . VAL A 1 229 ? -12.521 -1.751 -16.193 1.000 19.727 229 VAL B O 1
ATOM 3398 N N . TRP A 1 230 ? -13.581 -3.463 -17.242 1.000 21.764 230 TRP B N 1
ATOM 3399 C CA . TRP A 1 230 ? -14.689 -2.600 -17.684 1.000 20.956 230 TRP B CA 1
ATOM 3400 C C . TRP A 1 230 ? -16.029 -3.298 -17.561 1.000 21.553 230 TRP B C 1
ATOM 3401 O O . TRP A 1 230 ? -16.083 -4.547 -17.582 1.000 21.699 230 TRP B O 1
ATOM 3422 N N . ALA A 1 231 ? -17.070 -2.481 -17.444 1.000 22.349 231 ALA B N 1
ATOM 3423 C CA . ALA A 1 231 ? -18.463 -2.951 -17.388 1.000 22.429 231 ALA B CA 1
ATOM 3424 C C . ALA A 1 231 ? -19.342 -1.973 -18.158 1.000 22.777 231 ALA B C 1
ATOM 3425 O O . ALA A 1 231 ? -19.340 -0.772 -17.805 1.000 20.474 231 ALA B O 1
ATOM 3432 N N . ASN A 1 232 ? -20.099 -2.507 -19.108 1.000 21.302 232 ASN B N 1
ATOM 3433 C CA . ASN A 1 232 ? -21.070 -1.738 -19.918 1.000 22.687 232 ASN B CA 1
ATOM 3434 C C . ASN A 1 232 ? -22.467 -1.787 -19.299 1.000 26.961 232 ASN B C 1
ATOM 3435 O O . ASN A 1 232 ? -22.814 -2.762 -18.581 1.000 23.973 232 ASN B O 1
ATOM 3446 N N . GLY A 1 233 ? -23.286 -0.803 -19.622 1.000 25.690 233 GLY B N 1
ATOM 3447 C CA . GLY A 1 233 ? -24.731 -1.000 -19.514 1.000 27.234 233 GLY B CA 1
ATOM 3448 C C . GLY A 1 233 ? -25.307 -0.388 -18.258 1.000 26.562 233 GLY B C 1
ATOM 3449 O O . GLY A 1 233 ? -24.709 0.477 -17.626 1.000 24.948 233 GLY B O 1
ATOM 3453 N N . PRO A 1 234 ? -26.564 -0.771 -17.939 1.000 30.005 234 PRO B N 1
ATOM 3454 C CA . PRO A 1 234 ? -27.275 -0.208 -16.794 1.000 29.791 234 PRO B CA 1
ATOM 3455 C C . PRO A 1 234 ? -26.543 -0.284 -15.443 1.000 26.918 234 PRO B C 1
ATOM 3456 O O . PRO A 1 234 ? -26.734 0.602 -14.619 1.000 32.385 234 PRO B O 1
ATOM 3467 N N A GLN A 1 235 ? -25.699 -1.319 -15.313 0.700 29.731 235 GLN B N 1
ATOM 3468 N N B GLN A 1 235 ? -25.702 -1.287 -15.209 0.300 26.505 235 GLN B N 1
ATOM 3469 C CA A GLN A 1 235 ? -24.844 -1.691 -14.142 0.700 30.074 235 GLN B CA 1
ATOM 3470 C CA B GLN A 1 235 ? -24.968 -1.416 -13.919 0.300 25.253 235 GLN B CA 1
ATOM 3471 C C A GLN A 1 235 ? -23.679 -0.697 -14.005 0.700 27.032 235 GLN B C 1
ATOM 3472 C C B GLN A 1 235 ? -23.561 -0.822 -14.043 0.300 24.936 235 GLN B C 1
ATOM 3473 O O A GLN A 1 235 ? -23.174 -0.502 -12.888 0.700 22.904 235 GLN B O 1
ATOM 3474 O O B GLN A 1 235 ? -22.744 -1.074 -13.146 0.300 24.188 235 GLN B O 1
ATOM 3501 N N . SER A 1 236 ? -23.264 -0.076 -15.110 1.000 25.356 236 SER B N 1
ATOM 3502 C CA . SER A 1 236 ? -21.995 0.684 -15.154 1.000 22.860 236 SER B CA 1
ATOM 3503 C C . SER A 1 236 ? -21.974 1.786 -14.075 1.000 22.673 236 SER B C 1
ATOM 3504 O O . SER A 1 236 ? -20.976 1.912 -13.330 1.000 21.119 236 SER B O 1
ATOM 3512 N N . VAL A 1 237 ? -23.018 2.619 -13.950 1.000 22.798 237 VAL B N 1
ATOM 3513 C CA . VAL A 1 237 ? -22.936 3.747 -12.986 1.000 23.843 237 VAL B CA 1
ATOM 3514 C C . VAL A 1 237 ? -23.036 3.210 -11.566 1.000 23.301 237 VAL B C 1
ATOM 3515 O O . VAL A 1 237 ? -22.278 3.617 -10.686 1.000 22.466 237 VAL B O 1
ATOM 3528 N N . PRO A 1 238 ? -23.950 2.268 -11.259 1.000 25.565 238 PRO B N 1
ATOM 3529 C CA . PRO A 1 238 ? -23.986 1.693 -9.906 1.000 26.339 238 PRO B CA 1
ATOM 3530 C C . PRO A 1 238 ? -22.644 1.055 -9.483 1.000 22.592 238 PRO B C 1
ATOM 3531 O O . PRO A 1 238 ? -22.239 1.302 -8.341 1.000 23.832 238 PRO B O 1
ATOM 3542 N N . LEU A 1 239 ? -21.968 0.311 -10.373 1.000 23.413 239 LEU B N 1
ATOM 3543 C CA . LEU A 1 239 ? -20.617 -0.243 -10.078 1.000 24.059 239 LEU B CA 1
ATOM 3544 C C . LEU A 1 239 ? -19.624 0.906 -9.839 1.000 23.704 239 LEU B C 1
ATOM 3545 O O . LEU A 1 239 ? -18.781 0.817 -8.952 1.000 22.834 239 LEU B O 1
ATOM 3561 N N . LEU A 1 240 ? -19.698 1.960 -10.650 1.000 22.871 240 LEU B N 1
ATOM 3562 C CA . LEU A 1 240 ? -18.756 3.109 -10.544 1.000 22.327 240 LEU B CA 1
ATOM 3563 C C . LEU A 1 240 ? -18.950 3.721 -9.166 1.000 20.966 240 LEU B C 1
ATOM 3564 O O . LEU A 1 240 ? -17.970 4.037 -8.498 1.000 22.622 240 LEU B O 1
ATOM 3580 N N . VAL A 1 241 ? -20.204 3.979 -8.773 1.000 22.823 241 VAL B N 1
ATOM 3581 C CA . VAL A 1 241 ? -20.474 4.673 -7.485 1.000 24.145 241 VAL B CA 1
ATOM 3582 C C . VAL A 1 241 ? -19.917 3.793 -6.352 1.000 23.291 241 VAL B C 1
ATOM 3583 O O . VAL A 1 241 ? -19.264 4.314 -5.450 1.000 22.818 241 VAL B O 1
ATOM 3596 N N . GLU A 1 242 ? -20.175 2.487 -6.433 1.000 25.037 242 GLU B N 1
ATOM 3597 C CA . GLU A 1 242 ? -19.724 1.528 -5.388 1.000 25.643 242 GLU B CA 1
ATOM 3598 C C . GLU A 1 242 ? -18.196 1.577 -5.328 1.000 22.357 242 GLU B C 1
ATOM 3599 O O . GLU A 1 242 ? -17.612 1.622 -4.225 1.000 24.821 242 GLU B O 1
ATOM 3611 N N . ARG A 1 243 ? -17.542 1.641 -6.482 1.000 24.214 243 ARG B N 1
ATOM 3612 C CA . ARG A 1 243 ? -16.059 1.689 -6.483 1.000 20.997 243 ARG B CA 1
ATOM 3613 C C . ARG A 1 243 ? -15.537 3.039 -5.962 1.000 20.614 243 ARG B C 1
ATOM 3614 O O . ARG A 1 243 ? -14.537 3.063 -5.206 1.000 22.331 243 ARG B O 1
ATOM 3635 N N . LEU A 1 244 ? -16.132 4.165 -6.372 1.000 21.170 244 LEU B N 1
ATOM 3636 C CA . LEU A 1 244 ? -15.657 5.515 -5.947 1.000 21.488 244 LEU B CA 1
ATOM 3637 C C . LEU A 1 244 ? -15.801 5.716 -4.434 1.000 20.022 244 LEU B C 1
ATOM 3638 O O . LEU A 1 244 ? -15.089 6.553 -3.896 1.000 21.374 244 LEU B O 1
ATOM 3654 N N . ARG A 1 245 ? -16.675 4.964 -3.766 1.000 21.700 245 ARG B N 1
ATOM 3655 C CA . ARG A 1 245 ? -16.782 5.014 -2.286 1.000 24.320 245 ARG B CA 1
ATOM 3656 C C . ARG A 1 245 ? -15.405 4.728 -1.654 1.000 22.020 245 ARG B C 1
ATOM 3657 O O . ARG A 1 245 ? -15.124 5.260 -0.573 1.000 24.932 245 ARG B O 1
ATOM 3678 N N . GLY A 1 246 ? -14.537 3.962 -2.327 1.000 20.821 246 GLY B N 1
ATOM 3679 C CA . GLY A 1 246 ? -13.180 3.664 -1.844 1.000 22.595 246 GLY B CA 1
ATOM 3680 C C . GLY A 1 246 ? -12.296 4.886 -1.704 1.000 24.339 246 GLY B C 1
ATOM 3681 O O . GLY A 1 246 ? -11.204 4.795 -1.092 1.000 23.722 246 GLY B O 1
ATOM 3685 N N . TRP A 1 247 ? -12.701 6.014 -2.286 1.000 21.416 247 TRP B N 1
ATOM 3686 C CA . TRP A 1 247 ? -11.908 7.246 -2.203 1.000 21.340 247 TRP B CA 1
ATOM 3687 C C . TRP A 1 247 ? -12.522 8.180 -1.159 1.000 22.507 247 TRP B C 1
ATOM 3688 O O . TRP A 1 247 ? -12.099 9.338 -1.113 1.000 22.413 247 TRP B O 1
ATOM 3709 N N . ASP A 1 248 ? -13.449 7.702 -0.323 1.000 24.855 248 ASP B N 1
ATOM 3710 C CA . ASP A 1 248 ? -14.026 8.526 0.782 1.000 25.029 248 ASP B CA 1
ATOM 3711 C C . ASP A 1 248 ? -12.914 9.021 1.699 1.000 25.340 248 ASP B C 1
ATOM 3712 O O . ASP A 1 248 ? -13.099 10.101 2.306 1.000 29.156 248 ASP B O 1
ATOM 3721 N N . TYR A 1 249 ? -11.766 8.347 1.753 1.000 23.642 249 TYR B N 1
ATOM 3722 C CA . TYR A 1 249 ? -10.629 8.708 2.638 1.000 25.368 249 TYR B CA 1
ATOM 3723 C C . TYR A 1 249 ? -10.036 10.072 2.289 1.000 26.947 249 TYR B C 1
ATOM 3724 O O . TYR A 1 249 ? -9.332 10.676 3.145 1.000 26.599 249 TYR B O 1
ATOM 3742 N N . LEU A 1 250 ? -10.264 10.544 1.063 1.000 23.403 250 LEU B N 1
ATOM 3743 C CA . LEU A 1 250 ? -9.742 11.852 0.616 1.000 25.063 250 LEU B CA 1
ATOM 3744 C C . LEU A 1 250 ? -10.333 12.969 1.478 1.000 26.076 250 LEU B C 1
ATOM 3745 O O . LEU A 1 250 ? -9.651 13.967 1.678 1.000 25.744 250 LEU B O 1
ATOM 3761 N N . CYS A 1 251 ? -11.565 12.820 1.922 1.000 28.157 251 CYS B N 1
ATOM 3762 C CA . CYS A 1 251 ? -12.302 13.952 2.544 1.000 29.336 251 CYS B CA 1
ATOM 3763 C C . CYS A 1 251 ? -11.620 14.333 3.858 1.000 31.336 251 CYS B C 1
ATOM 3764 O O . CYS A 1 251 ? -11.162 15.471 4.022 1.000 28.116 251 CYS B O 1
ATOM 3772 N N . PRO A 1 252 ? -11.478 13.405 4.836 1.000 31.903 252 PRO B N 1
ATOM 3773 C CA . PRO A 1 252 ? -10.763 13.745 6.063 1.000 36.296 252 PRO B CA 1
ATOM 3774 C C . PRO A 1 252 ? -9.311 14.153 5.799 1.000 34.626 252 PRO B C 1
ATOM 3775 O O . PRO A 1 252 ? -8.822 14.990 6.476 1.000 36.792 252 PRO B O 1
ATOM 3786 N N . LEU A 1 253 ? -8.663 13.583 4.791 1.000 35.791 253 LEU B N 1
ATOM 3787 C CA . LEU A 1 253 ? -7.236 13.868 4.501 1.000 34.774 253 LEU B CA 1
ATOM 3788 C C . LEU A 1 253 ? -7.091 15.303 3.981 1.000 35.389 253 LEU B C 1
ATOM 3789 O O . LEU A 1 253 ? -6.176 15.980 4.388 1.000 39.826 253 LEU B O 1
ATOM 3805 N N . ALA A 1 254 ? -7.944 15.733 3.054 1.000 34.507 254 ALA B N 1
ATOM 3806 C CA . ALA A 1 254 ? -7.845 17.069 2.429 1.000 35.559 254 ALA B CA 1
ATOM 3807 C C . ALA A 1 254 ? -8.275 18.117 3.456 1.000 38.323 254 ALA B C 1
ATOM 3808 O O . ALA A 1 254 ? -7.880 19.258 3.270 1.000 37.051 254 ALA B O 1
ATOM 3815 N N . ALA A 1 255 ? -9.077 17.728 4.458 1.000 40.803 255 ALA B N 1
ATOM 3816 C CA . ALA A 1 255 ? -9.497 18.579 5.603 1.000 46.897 255 ALA B CA 1
ATOM 3817 C C . ALA A 1 255 ? -8.309 18.920 6.517 1.000 49.491 255 ALA B C 1
ATOM 3818 O O . ALA A 1 255 ? -8.294 20.037 7.038 1.000 57.889 255 ALA B O 1
ATOM 3825 N N . ARG A 1 256 ? -7.359 18.004 6.725 1.000 55.771 256 ARG B N 1
ATOM 3826 C CA . ARG A 1 256 ? -6.160 18.226 7.588 1.000 63.500 256 ARG B CA 1
ATOM 3827 C C . ARG A 1 256 ? -5.247 19.291 6.952 1.000 67.801 256 ARG B C 1
ATOM 3828 O O . ARG A 1 256 ? -5.203 19.362 5.706 1.000 72.246 256 ARG B O 1
ATOM 3849 N N . ASN A 1 257 ? -4.526 20.065 7.779 1.000 68.380 257 ASN B N 1
ATOM 3850 C CA . ASN A 1 257 ? -3.844 21.333 7.389 1.000 71.147 257 ASN B CA 1
ATOM 3851 C C . ASN A 1 257 ? -2.345 21.126 7.131 1.000 70.792 257 ASN B C 1
ATOM 3852 O O . ASN A 1 257 ? -1.778 21.944 6.372 1.000 74.330 257 ASN B O 1
ATOM 3863 N N . ASP A 1 258 ? -1.718 20.115 7.742 1.000 62.271 258 ASP B N 1
ATOM 3864 C CA . ASP A 1 258 ? -0.251 19.891 7.645 1.000 68.804 258 ASP B CA 1
ATOM 3865 C C . ASP A 1 258 ? -0.017 18.529 6.987 1.000 69.598 258 ASP B C 1
ATOM 3866 O O . ASP A 1 258 ? 0.022 17.504 7.702 1.000 77.300 258 ASP B O 1
ATOM 3875 N N . LEU A 1 259 ? 0.093 18.521 5.662 1.000 59.416 259 LEU B N 1
ATOM 3876 C CA . LEU A 1 259 ? 0.171 17.276 4.858 1.000 59.883 259 LEU B CA 1
ATOM 3877 C C . LEU A 1 259 ? 1.631 17.019 4.487 1.000 52.874 259 LEU B C 1
ATOM 3878 O O . LEU A 1 259 ? 2.287 17.953 3.981 1.000 51.585 259 LEU B O 1
ATOM 3894 N N . SER A 1 260 ? 2.101 15.789 4.695 1.000 49.658 260 SER B N 1
ATOM 3895 C CA . SER A 1 260 ? 3.395 15.302 4.159 1.000 48.221 260 SER B CA 1
ATOM 3896 C C . SER A 1 260 ? 3.369 15.410 2.637 1.000 45.719 260 SER B C 1
ATOM 3897 O O . SER A 1 260 ? 2.267 15.486 2.062 1.000 46.484 260 SER B O 1
ATOM 3905 N N . THR A 1 261 ? 4.529 15.343 2.000 1.000 40.387 261 THR B N 1
ATOM 3906 C CA . THR A 1 261 ? 4.620 15.315 0.514 1.000 44.637 261 THR B CA 1
ATOM 3907 C C . THR A 1 261 ? 3.742 14.153 0.037 1.000 47.113 261 THR B C 1
ATOM 3908 O O . THR A 1 261 ? 3.027 14.315 -0.990 1.000 41.262 261 THR B O 1
ATOM 3919 N N . GLU A 1 262 ? 3.783 13.050 0.792 1.000 46.823 262 GLU B N 1
ATOM 3920 C CA . GLU A 1 262 ? 3.059 11.782 0.529 1.000 47.922 262 GLU B CA 1
ATOM 3921 C C . GLU A 1 262 ? 1.540 12.032 0.548 1.000 44.869 262 GLU B C 1
ATOM 3922 O O . GLU A 1 262 ? 0.855 11.667 -0.427 1.000 37.229 262 GLU B O 1
ATOM 3934 N N . HIS A 1 263 ? 1.027 12.625 1.624 1.000 35.887 263 HIS B N 1
ATOM 3935 C CA . HIS A 1 263 ? -0.429 12.783 1.851 1.000 39.957 263 HIS B CA 1
ATOM 3936 C C . HIS A 1 263 ? -0.922 13.852 0.876 1.000 35.309 263 HIS B C 1
ATOM 3937 O O . HIS A 1 263 ? -2.021 13.679 0.336 1.000 30.457 263 HIS B O 1
ATOM 3952 N N . ALA A 1 264 ? -0.099 14.872 0.597 1.000 37.296 264 ALA B N 1
ATOM 3953 C CA . ALA A 1 264 ? -0.405 15.913 -0.419 1.000 36.429 264 ALA B CA 1
ATOM 3954 C C . ALA A 1 264 ? -0.561 15.237 -1.776 1.000 35.563 264 ALA B C 1
ATOM 3955 O O . ALA A 1 264 ? -1.540 15.558 -2.497 1.000 30.195 264 ALA B O 1
ATOM 3962 N N . ARG A 1 265 ? 0.366 14.333 -2.114 1.000 30.099 265 ARG B N 1
ATOM 3963 C CA . ARG A 1 265 ? 0.326 13.573 -3.370 1.000 34.507 265 ARG B CA 1
ATOM 3964 C C . ARG A 1 265 ? -1.006 12.806 -3.413 1.000 29.806 265 ARG B C 1
ATOM 3965 O O . ARG A 1 265 ? -1.688 12.868 -4.442 1.000 28.443 265 ARG B O 1
ATOM 3986 N N . ASP A 1 266 ? -1.329 12.046 -2.366 1.000 31.118 266 ASP B N 1
ATOM 3987 C CA . ASP A 1 266 ? -2.576 11.234 -2.338 1.000 29.009 266 ASP B CA 1
ATOM 3988 C C . ASP A 1 266 ? -3.783 12.114 -2.610 1.000 24.770 266 ASP B C 1
ATOM 3989 O O . ASP A 1 266 ? -4.602 11.749 -3.471 1.000 22.992 266 ASP B O 1
ATOM 3998 N N . VAL A 1 267 ? -3.899 13.239 -1.897 1.000 25.774 267 VAL B N 1
ATOM 3999 C CA . VAL A 1 267 ? -4.993 14.202 -2.178 1.000 24.379 267 VAL B CA 1
ATOM 4000 C C . VAL A 1 267 ? -4.925 14.680 -3.631 1.000 25.478 267 VAL B C 1
ATOM 4001 O O . VAL A 1 267 ? -5.966 14.667 -4.311 1.000 24.067 267 VAL B O 1
ATOM 4014 N N . ALA A 1 268 ? -3.778 15.133 -4.115 1.000 25.085 268 ALA B N 1
ATOM 4015 C CA . ALA A 1 268 ? -3.694 15.692 -5.490 1.000 25.979 268 ALA B CA 1
ATOM 4016 C C . ALA A 1 268 ? -4.155 14.648 -6.503 1.000 25.844 268 ALA B C 1
ATOM 4017 O O . ALA A 1 268 ? -4.903 14.978 -7.455 1.000 23.885 268 ALA B O 1
ATOM 4024 N N . LEU A 1 269 ? -3.691 13.405 -6.341 1.000 23.404 269 LEU B N 1
ATOM 4025 C CA . LEU A 1 269 ? -3.986 12.351 -7.327 1.000 22.926 269 LEU B CA 1
ATOM 4026 C C . LEU A 1 269 ? -5.462 11.993 -7.217 1.000 20.760 269 LEU B C 1
ATOM 4027 O O . LEU A 1 269 ? -6.093 11.717 -8.266 1.000 21.618 269 LEU B O 1
ATOM 4043 N N . GLY A 1 270 ? -5.997 11.942 -5.998 1.000 20.229 270 GLY B N 1
ATOM 4044 C CA . GLY A 1 270 ? -7.420 11.629 -5.819 1.000 21.254 270 GLY B CA 1
ATOM 4045 C C . GLY A 1 270 ? -8.289 12.721 -6.418 1.000 19.258 270 GLY B C 1
ATOM 4046 O O . GLY A 1 270 ? -9.339 12.431 -7.082 1.000 20.007 270 GLY B O 1
ATOM 4050 N N . ARG A 1 271 ? -7.934 13.976 -6.187 1.000 20.658 271 ARG B N 1
ATOM 4051 C CA . ARG A 1 271 ? -8.717 15.089 -6.737 1.000 21.829 271 ARG B CA 1
ATOM 4052 C C . ARG A 1 271 ? -8.655 14.984 -8.259 1.000 19.185 271 ARG B C 1
ATOM 4053 O O . ARG A 1 271 ? -9.652 15.243 -8.928 1.000 20.804 271 ARG B O 1
ATOM 4074 N N . TYR A 1 272 ? -7.499 14.619 -8.813 1.000 19.442 272 TYR B N 1
ATOM 4075 C CA . TYR A 1 272 ? -7.350 14.486 -10.292 1.000 20.019 272 TYR B CA 1
ATOM 4076 C C . TYR A 1 272 ? -8.247 13.350 -10.826 1.000 20.848 272 TYR B C 1
ATOM 4077 O O . TYR A 1 272 ? -8.817 13.478 -11.936 1.000 20.224 272 TYR B O 1
ATOM 4095 N N . LEU A 1 273 ? -8.407 12.265 -10.074 1.000 20.934 273 LEU B N 1
ATOM 4096 C CA . LEU A 1 273 ? -9.348 11.178 -10.452 1.000 20.404 273 LEU B CA 1
ATOM 4097 C C . LEU A 1 273 ? -10.722 11.792 -10.639 1.000 19.891 273 LEU B C 1
ATOM 4098 O O . LEU A 1 273 ? -11.336 11.522 -11.632 1.000 18.326 273 LEU B O 1
ATOM 4114 N N . PHE A 1 274 ? -11.155 12.622 -9.677 1.000 19.426 274 PHE B N 1
ATOM 4115 C CA . PHE A 1 274 ? -12.503 13.231 -9.780 1.000 20.216 274 PHE B CA 1
ATOM 4116 C C . PHE A 1 274 ? -12.537 14.266 -10.910 1.000 19.371 274 PHE B C 1
ATOM 4117 O O . PHE A 1 274 ? -13.596 14.372 -11.543 1.000 20.062 274 PHE B O 1
ATOM 4134 N N . LEU A 1 275 ? -11.432 14.935 -11.227 1.000 19.483 275 LEU B N 1
ATOM 4135 C CA . LEU A 1 275 ? -11.439 15.924 -12.343 1.000 20.123 275 LEU B CA 1
ATOM 4136 C C . LEU A 1 275 ? -11.626 15.185 -13.656 1.000 18.580 275 LEU B C 1
ATOM 4137 O O . LEU A 1 275 ? -12.515 15.539 -14.498 1.000 19.171 275 LEU B O 1
ATOM 4153 N N . ALA A 1 276 ? -10.878 14.090 -13.876 1.000 20.731 276 ALA B N 1
ATOM 4154 C CA . ALA A 1 276 ? -10.983 13.288 -15.121 1.000 18.631 276 ALA B CA 1
ATOM 4155 C C . ALA A 1 276 ? -12.395 12.716 -15.248 1.000 17.219 276 ALA B C 1
ATOM 4156 O O . ALA A 1 276 ? -12.969 12.732 -16.322 1.000 18.020 276 ALA B O 1
ATOM 4163 N N . LEU A 1 277 ? -12.926 12.224 -14.144 1.000 18.794 277 LEU B N 1
ATOM 4164 C CA . LEU A 1 277 ? -14.290 11.697 -14.149 1.000 17.597 277 LEU B CA 1
ATOM 4165 C C . LEU A 1 277 ? -15.269 12.803 -14.525 1.000 18.499 277 LEU B C 1
ATOM 4166 O O . LEU A 1 277 ? -16.137 12.588 -15.406 1.000 19.135 277 LEU B O 1
ATOM 4182 N N . THR A 1 278 ? -15.133 13.975 -13.911 1.000 18.971 278 THR B N 1
ATOM 4183 C CA . THR A 1 278 ? -16.028 15.128 -14.199 1.000 18.499 278 THR B CA 1
ATOM 4184 C C . THR A 1 278 ? -15.992 15.454 -15.707 1.000 18.246 278 THR B C 1
ATOM 4185 O O . THR A 1 278 ? -17.049 15.678 -16.320 1.000 19.323 278 THR B O 1
ATOM 4196 N N . ASP A 1 279 ? -14.824 15.433 -16.331 1.000 18.871 279 ASP B N 1
ATOM 4197 C CA . ASP A 1 279 ? -14.694 15.718 -17.777 1.000 18.631 279 ASP B CA 1
ATOM 4198 C C . ASP A 1 279 ? -15.502 14.688 -18.586 1.000 19.441 279 ASP B C 1
ATOM 4199 O O . ASP A 1 279 ? -16.168 15.070 -19.592 1.000 19.971 279 ASP B O 1
ATOM 4208 N N . GLU A 1 280 ? -15.517 13.397 -18.186 1.000 19.174 280 GLU B N 1
ATOM 4209 C CA . GLU A 1 280 ? -16.304 12.345 -18.864 1.000 18.213 280 GLU B CA 1
ATOM 4210 C C . GLU A 1 280 ? -17.797 12.543 -18.603 1.000 17.743 280 GLU B C 1
ATOM 4211 O O . GLU A 1 280 ? -18.579 12.234 -19.521 1.000 18.695 280 GLU B O 1
ATOM 4223 N N . LEU A 1 281 ? -18.170 13.139 -17.466 1.000 19.366 281 LEU B N 1
ATOM 4224 C CA . LEU A 1 281 ? -19.599 13.487 -17.231 1.000 19.220 281 LEU B CA 1
ATOM 4225 C C . LEU A 1 281 ? -20.016 14.581 -18.205 1.000 18.875 281 LEU B C 1
ATOM 4226 O O . LEU A 1 281 ? -21.157 14.549 -18.727 1.000 19.717 281 LEU B O 1
ATOM 4242 N N . ALA A 1 282 ? -19.139 15.535 -18.485 1.000 18.743 282 ALA B N 1
ATOM 4243 C CA . ALA A 1 282 ? -19.447 16.589 -19.479 1.000 18.586 282 ALA B CA 1
ATOM 4244 C C . ALA A 1 282 ? -19.640 15.938 -20.845 1.000 17.510 282 ALA B C 1
ATOM 4245 O O . ALA A 1 282 ? -20.591 16.309 -21.575 1.000 17.965 282 ALA B O 1
ATOM 4252 N N . PHE A 1 283 ? -18.781 14.993 -21.222 1.000 17.150 283 PHE B N 1
ATOM 4253 C CA . PHE A 1 283 ? -18.935 14.288 -22.506 1.000 16.824 283 PHE B CA 1
ATOM 4254 C C . PHE A 1 283 ? -20.261 13.538 -22.530 1.000 17.639 283 PHE B C 1
ATOM 4255 O O . PHE A 1 283 ? -20.920 13.588 -23.538 1.000 17.958 283 PHE B O 1
ATOM 4272 N N . ALA A 1 284 ? -20.632 12.859 -21.449 1.000 19.114 284 ALA B N 1
ATOM 4273 C CA . ALA A 1 284 ? -21.910 12.132 -21.433 1.000 18.987 284 ALA B CA 1
ATOM 4274 C C . ALA A 1 284 ? -23.059 13.087 -21.726 1.000 18.240 284 ALA B C 1
ATOM 4275 O O . ALA A 1 284 ? -23.943 12.744 -22.555 1.000 20.944 284 ALA B O 1
ATOM 4282 N N . ALA A 1 285 ? -23.097 14.232 -21.046 1.000 18.319 285 ALA B N 1
ATOM 4283 C CA . ALA A 1 285 ? -24.140 15.275 -21.266 1.000 18.441 285 ALA B CA 1
ATOM 4284 C C . ALA A 1 285 ? -24.161 15.695 -22.752 1.000 19.475 285 ALA B C 1
ATOM 4285 O O . ALA A 1 285 ? -25.234 15.741 -23.369 1.000 20.635 285 ALA B O 1
ATOM 4292 N N . TYR A 1 286 ? -22.998 15.970 -23.329 1.000 17.672 286 TYR B N 1
ATOM 4293 C CA . TYR A 1 286 ? -22.836 16.318 -24.754 1.000 19.177 286 TYR B CA 1
ATOM 4294 C C . TYR A 1 286 ? -23.402 15.218 -25.654 1.000 19.114 286 TYR B C 1
ATOM 4295 O O . TYR A 1 286 ? -24.140 15.499 -26.631 1.000 19.159 286 TYR B O 1
ATOM 4313 N N . ALA A 1 287 ? -23.021 13.966 -25.387 1.000 18.579 287 ALA B N 1
ATOM 4314 C CA . ALA A 1 287 ? -23.367 12.794 -26.209 1.000 19.100 287 ALA B CA 1
ATOM 4315 C C . ALA A 1 287 ? -24.882 12.582 -26.137 1.000 19.867 287 ALA B C 1
ATOM 4316 O O . ALA A 1 287 ? -25.510 12.403 -27.168 1.000 20.330 287 ALA B O 1
ATOM 4323 N N . ARG A 1 288 ? -25.439 12.642 -24.933 1.000 21.638 288 ARG B N 1
ATOM 4324 C CA . ARG A 1 288 ? -26.899 12.462 -24.763 1.000 22.599 288 ARG B CA 1
ATOM 4325 C C . ARG A 1 288 ? -27.669 13.559 -25.506 1.000 23.038 288 ARG B C 1
ATOM 4326 O O . ARG A 1 288 ? -28.716 13.265 -26.118 1.000 21.899 288 ARG B O 1
ATOM 4347 N N . ALA A 1 289 ? -27.229 14.800 -25.404 1.000 22.244 289 ALA B N 1
ATOM 4348 C CA . ALA A 1 289 ? -27.853 15.893 -26.173 1.000 21.319 289 ALA B CA 1
ATOM 4349 C C . ALA A 1 289 ? -27.835 15.542 -27.667 1.000 24.321 289 ALA B C 1
ATOM 4350 O O . ALA A 1 289 ? -28.823 15.847 -28.419 1.000 21.758 289 ALA B O 1
ATOM 4357 N N . GLY A 1 290 ? -26.726 14.984 -28.158 1.000 21.966 290 GLY B N 1
ATOM 4358 C CA . GLY A 1 290 ? -26.592 14.592 -29.554 1.000 19.777 290 GLY B CA 1
ATOM 4359 C C . GLY A 1 290 ? -27.604 13.517 -29.886 1.000 23.577 290 GLY B C 1
ATOM 4360 O O . GLY A 1 290 ? -28.243 13.581 -30.952 1.000 22.101 290 GLY B O 1
ATOM 4364 N N . THR A 1 291 ? -27.776 12.559 -28.984 1.000 22.304 291 THR B N 1
ATOM 4365 C CA . THR A 1 291 ? -28.759 11.473 -29.211 1.000 21.614 291 THR B CA 1
ATOM 4366 C C . THR A 1 291 ? -30.144 12.110 -29.302 1.000 19.788 291 THR B C 1
ATOM 4367 O O . THR A 1 291 ? -30.904 11.708 -30.232 1.000 23.818 291 THR B O 1
ATOM 4378 N N . LEU A 1 292 ? -30.471 13.021 -28.399 1.000 22.568 292 LEU B N 1
ATOM 4379 C CA . LEU A 1 292 ? -31.802 13.703 -28.432 1.000 26.096 292 LEU B CA 1
ATOM 4380 C C . LEU A 1 292 ? -31.984 14.435 -29.764 1.000 26.738 292 LEU B C 1
ATOM 4381 O O . LEU A 1 292 ? -33.093 14.325 -30.354 1.000 28.042 292 LEU B O 1
ATOM 4397 N N . ARG A 1 293 ? -30.945 15.078 -30.275 1.000 25.099 293 ARG B N 1
ATOM 4398 C CA . ARG A 1 293 ? -31.033 15.738 -31.609 1.000 25.809 293 ARG B CA 1
ATOM 4399 C C . ARG A 1 293 ? -31.271 14.691 -32.710 1.000 24.424 293 ARG B C 1
ATOM 4400 O O . ARG A 1 293 ? -32.109 14.952 -33.609 1.000 25.299 293 ARG B O 1
ATOM 4421 N N . LEU A 1 294 ? -30.561 13.571 -32.678 1.000 24.191 294 LEU B N 1
ATOM 4422 C CA . LEU A 1 294 ? -30.682 12.501 -33.680 1.000 23.338 294 LEU B CA 1
ATOM 4423 C C . LEU A 1 294 ? -32.129 11.992 -33.648 1.000 27.517 294 LEU B C 1
ATOM 4424 O O . LEU A 1 294 ? -32.798 11.930 -34.741 1.000 25.225 294 LEU B O 1
ATOM 4440 N N . VAL A 1 295 ? -32.630 11.733 -32.435 1.000 26.264 295 VAL B N 1
ATOM 4441 C CA . VAL A 1 295 ? -34.008 11.188 -32.235 1.000 27.855 295 VAL B CA 1
ATOM 4442 C C . VAL A 1 295 ? -35.031 12.204 -32.754 1.000 28.784 295 VAL B C 1
ATOM 4443 O O . VAL A 1 295 ? -35.929 11.789 -33.480 1.000 29.383 295 VAL B O 1
ATOM 4456 N N . GLU A 1 296 ? -34.844 13.484 -32.465 1.000 28.891 296 GLU B N 1
ATOM 4457 C CA . GLU A 1 296 ? -35.746 14.585 -32.907 1.000 32.431 296 GLU B CA 1
ATOM 4458 C C . GLU A 1 296 ? -35.811 14.562 -34.440 1.000 32.712 296 GLU B C 1
ATOM 4459 O O . GLU A 1 296 ? -36.899 14.568 -35.012 1.000 30.953 296 GLU B O 1
ATOM 4471 N N . GLY A 1 297 ? -34.665 14.524 -35.099 1.000 31.219 297 GLY B N 1
ATOM 4472 C CA . GLY A 1 297 ? -34.572 14.576 -36.570 1.000 31.963 297 GLY B CA 1
ATOM 4473 C C . GLY A 1 297 ? -35.124 13.329 -37.242 1.000 35.958 297 GLY B C 1
ATOM 4474 O O . GLY A 1 297 ? -35.568 13.441 -38.402 1.000 35.443 297 GLY B O 1
ATOM 4478 N N . LEU A 1 298 ? -35.084 12.164 -36.578 1.000 33.522 298 LEU B N 1
ATOM 4479 C CA . LEU A 1 298 ? -35.670 10.901 -37.104 1.000 36.774 298 LEU B CA 1
ATOM 4480 C C . LEU A 1 298 ? -37.199 10.915 -36.930 1.000 36.039 298 LEU B C 1
ATOM 4481 O O . LEU A 1 298 ? -37.814 9.918 -37.331 1.000 36.308 298 LEU B O 1
ATOM 4497 N N . GLY A 1 299 ? -37.752 11.964 -36.329 1.000 36.915 299 GLY B N 1
ATOM 4498 C CA . GLY A 1 299 ? -39.187 12.169 -36.063 1.000 38.293 299 GLY B CA 1
ATOM 4499 C C . GLY A 1 299 ? -39.683 11.323 -34.896 1.000 41.590 299 GLY B C 1
ATOM 4500 O O . GLY A 1 299 ? -40.898 11.030 -34.862 1.000 43.065 299 GLY B O 1
ATOM 4504 N N . LEU A 1 300 ? -38.815 10.945 -33.950 1.000 37.319 300 LEU B N 1
ATOM 4505 C CA . LEU A 1 300 ? -39.188 9.944 -32.914 1.000 36.852 300 LEU B CA 1
ATOM 4506 C C . LEU A 1 300 ? -39.384 10.594 -31.557 1.000 37.130 300 LEU B C 1
ATOM 4507 O O . LEU A 1 300 ? -39.835 9.875 -30.671 1.000 42.515 300 LEU B O 1
ATOM 4523 N N . ALA A 1 301 ? -39.139 11.895 -31.399 1.000 34.846 301 ALA B N 1
ATOM 4524 C CA . ALA A 1 301 ? -39.142 12.546 -30.065 1.000 38.643 301 ALA B CA 1
ATOM 4525 C C . ALA A 1 301 ? -40.531 12.416 -29.407 1.000 42.307 301 ALA B C 1
ATOM 4526 O O . ALA A 1 301 ? -40.599 12.236 -28.184 1.000 36.913 301 ALA B O 1
ATOM 4533 N N . GLY A 1 302 ? -41.601 12.548 -30.198 1.000 45.185 302 GLY B N 1
ATOM 4534 C CA . GLY A 1 302 ? -42.998 12.463 -29.723 1.000 45.527 302 GLY B CA 1
ATOM 4535 C C . GLY A 1 302 ? -43.310 11.083 -29.159 1.000 42.115 302 GLY B C 1
ATOM 4536 O O . GLY A 1 302 ? -43.852 11.019 -28.072 1.000 40.747 302 GLY B O 1
ATOM 4540 N N . ALA A 1 303 ? -42.941 10.018 -29.870 1.000 40.586 303 ALA B N 1
ATOM 4541 C CA . ALA A 1 303 ? -43.135 8.609 -29.455 1.000 42.171 303 ALA B CA 1
ATOM 4542 C C . ALA A 1 303 ? -42.259 8.301 -28.232 1.000 44.016 303 ALA B C 1
ATOM 4543 O O . ALA A 1 303 ? -42.721 7.604 -27.321 1.000 38.344 303 ALA B O 1
ATOM 4550 N N . VAL A 1 304 ? -41.028 8.807 -28.192 1.000 36.273 304 VAL B N 1
ATOM 4551 C CA . VAL A 1 304 ? -40.056 8.402 -27.129 1.000 37.008 304 VAL B CA 1
ATOM 4552 C C . VAL A 1 304 ? -40.402 9.083 -25.809 1.000 36.090 304 VAL B C 1
ATOM 4553 O O . VAL A 1 304 ? -40.224 8.442 -24.764 1.000 40.502 304 VAL B O 1
ATOM 4566 N N . GLY A 1 305 ? -40.817 10.356 -25.855 1.000 37.640 305 GLY B N 1
ATOM 4567 C CA . GLY A 1 305 ? -41.235 11.155 -24.688 1.000 36.787 305 GLY B CA 1
ATOM 4568 C C . GLY A 1 305 ? -40.191 12.183 -24.257 1.000 40.355 305 GLY B C 1
ATOM 4569 O O . GLY A 1 305 ? -39.178 12.363 -24.991 1.000 40.319 305 GLY B O 1
ATOM 4573 N N . GLY A 1 306 ? -40.426 12.836 -23.115 1.000 36.291 306 GLY B N 1
ATOM 4574 C CA . GLY A 1 306 ? -39.717 14.065 -22.693 1.000 37.092 306 GLY B CA 1
ATOM 4575 C C . GLY A 1 306 ? -38.566 13.835 -21.716 1.000 31.557 306 GLY B C 1
ATOM 4576 O O . GLY A 1 306 ? -38.076 14.812 -21.170 1.000 35.292 306 GLY B O 1
ATOM 4580 N N . LEU A 1 307 ? -38.073 12.610 -21.550 1.000 32.095 307 LEU B N 1
ATOM 4581 C CA . LEU A 1 307 ? -36.919 12.369 -20.631 1.000 31.276 307 LEU B CA 1
ATOM 4582 C C . LEU A 1 307 ? -35.671 13.131 -21.131 1.000 29.221 307 LEU B C 1
ATOM 4583 O O . LEU A 1 307 ? -35.469 13.207 -22.372 1.000 30.379 307 LEU B O 1
ATOM 4599 N N . ARG A 1 308 ? -34.834 13.580 -20.191 1.000 28.872 308 ARG B N 1
ATOM 4600 C CA . ARG A 1 308 ? -33.660 14.443 -20.492 1.000 27.140 308 ARG B CA 1
ATOM 4601 C C . ARG A 1 308 ? -32.421 13.851 -19.821 1.000 22.515 308 ARG B C 1
ATOM 4602 O O . ARG A 1 308 ? -31.961 14.371 -18.810 1.000 24.693 308 ARG B O 1
ATOM 4623 N N . PRO A 1 309 ? -31.835 12.792 -20.397 1.000 27.133 309 PRO B N 1
ATOM 4624 C CA . PRO A 1 309 ? -30.605 12.236 -19.858 1.000 24.617 309 PRO B CA 1
ATOM 4625 C C . PRO A 1 309 ? -29.468 13.250 -20.000 1.000 26.246 309 PRO B C 1
ATOM 4626 O O . PRO A 1 309 ? -28.584 13.250 -19.166 1.000 27.008 309 PRO B O 1
ATOM 4637 N N . ASP A 1 310 ? -29.529 14.123 -21.008 1.000 24.722 310 ASP B N 1
ATOM 4638 C CA . ASP A 1 310 ? -28.517 15.207 -21.114 1.000 25.492 310 ASP B CA 1
ATOM 4639 C C . ASP A 1 310 ? -28.517 16.035 -19.823 1.000 25.250 310 ASP B C 1
ATOM 4640 O O . ASP A 1 310 ? -27.441 16.334 -19.299 1.000 23.573 310 ASP B O 1
ATOM 4649 N N . GLU A 1 311 ? -29.685 16.463 -19.337 1.000 24.012 311 GLU B N 1
ATOM 4650 C CA . GLU A 1 311 ? -29.782 17.310 -18.121 1.000 26.182 311 GLU B CA 1
ATOM 4651 C C . GLU A 1 311 ? -29.254 16.519 -16.916 1.000 23.134 311 GLU B C 1
ATOM 4652 O O . GLU A 1 311 ? -28.585 17.092 -16.079 1.000 23.366 311 GLU B O 1
ATOM 4664 N N . ALA A 1 312 ? -29.570 15.236 -16.840 1.000 23.073 312 ALA B N 1
ATOM 4665 C CA . ALA A 1 312 ? -29.173 14.416 -15.670 1.000 24.796 312 ALA B CA 1
ATOM 4666 C C . ALA A 1 312 ? -27.646 14.347 -15.606 1.000 20.531 312 ALA B C 1
ATOM 4667 O O . ALA A 1 312 ? -27.106 14.534 -14.505 1.000 22.284 312 ALA B O 1
ATOM 4674 N N . TRP A 1 313 ? -26.986 14.121 -16.754 1.000 21.957 313 TRP B N 1
ATOM 4675 C CA . TRP A 1 313 ? -25.492 14.132 -16.819 1.000 22.203 313 TRP B CA 1
ATOM 4676 C C . TRP A 1 313 ? -24.923 15.521 -16.588 1.000 22.320 313 TRP B C 1
ATOM 4677 O O . TRP A 1 313 ? -23.870 15.635 -15.921 1.000 21.211 313 TRP B O 1
ATOM 4698 N N . ARG A 1 314 ? -25.580 16.585 -17.056 1.000 23.333 314 ARG B N 1
ATOM 4699 C CA . ARG A 1 314 ? -25.113 17.961 -16.753 1.000 21.089 314 ARG B CA 1
ATOM 4700 C C . ARG A 1 314 ? -25.101 18.202 -15.241 1.000 20.486 314 ARG B C 1
ATOM 4701 O O . ARG A 1 314 ? -24.166 18.810 -14.730 1.000 21.749 314 ARG B O 1
ATOM 4722 N N . LEU A 1 315 ? -26.159 17.798 -14.520 1.000 21.576 315 LEU B N 1
ATOM 4723 C CA . LEU A 1 315 ? -26.209 17.953 -13.043 1.000 23.468 315 LEU B CA 1
ATOM 4724 C C . LEU A 1 315 ? -25.116 17.112 -12.371 1.000 20.565 315 LEU B C 1
ATOM 4725 O O . LEU A 1 315 ? -24.510 17.602 -11.416 1.000 23.257 315 LEU B O 1
ATOM 4741 N N . ALA A 1 316 ? -24.815 15.932 -12.896 1.000 22.090 316 ALA B N 1
ATOM 4742 C CA . ALA A 1 316 ? -23.679 15.126 -12.403 1.000 19.949 316 ALA B CA 1
ATOM 4743 C C . ALA A 1 316 ? -22.370 15.885 -12.635 1.000 19.091 316 ALA B C 1
ATOM 4744 O O . ALA A 1 316 ? -21.533 15.991 -11.709 1.000 21.103 316 ALA B O 1
ATOM 4751 N N . TRP A 1 317 ? -22.208 16.491 -13.814 1.000 20.263 317 TRP B N 1
ATOM 4752 C CA . TRP A 1 317 ? -21.000 17.320 -14.086 1.000 20.579 317 TRP B CA 1
ATOM 4753 C C . TRP A 1 317 ? -20.870 18.451 -13.054 1.000 20.958 317 TRP B C 1
ATOM 4754 O O . TRP A 1 317 ? -19.768 18.651 -12.480 1.000 19.283 317 TRP B O 1
ATOM 4775 N N . ARG A 1 318 ? -21.940 19.211 -12.775 1.000 20.292 318 ARG B N 1
ATOM 4776 C CA . ARG A 1 318 ? -21.849 20.298 -11.781 1.000 22.587 318 ARG B CA 1
ATOM 4777 C C . ARG A 1 318 ? -21.410 19.726 -10.425 1.000 21.120 318 ARG B C 1
ATOM 4778 O O . ARG A 1 318 ? -20.561 20.324 -9.789 1.000 22.070 318 ARG B O 1
ATOM 4799 N N . SER A 1 319 ? -21.945 18.575 -10.020 1.000 21.370 319 SER B N 1
ATOM 4800 C CA . SER A 1 319 ? -21.604 17.925 -8.738 1.000 22.619 319 SER B CA 1
ATOM 4801 C C . SER A 1 319 ? -20.115 17.581 -8.744 1.000 21.463 319 SER B C 1
ATOM 4802 O O . SER A 1 319 ? -19.482 17.689 -7.709 1.000 21.460 319 SER B O 1
ATOM 4810 N N . GLY A 1 320 ? -19.618 17.081 -9.867 1.000 20.121 320 GLY B N 1
ATOM 4811 C CA . GLY A 1 320 ? -18.179 16.749 -9.958 1.000 21.323 320 GLY B CA 1
ATOM 4812 C C . GLY A 1 320 ? -17.327 17.966 -9.806 1.000 20.026 320 GLY B C 1
ATOM 4813 O O . GLY A 1 320 ? -16.310 17.906 -9.139 1.000 20.488 320 GLY B O 1
ATOM 4817 N N . GLN A 1 321 ? -17.675 19.077 -10.462 1.000 21.030 321 GLN B N 1
ATOM 4818 C CA . GLN A 1 321 ? -16.877 20.315 -10.337 1.000 22.066 321 GLN B CA 1
ATOM 4819 C C . GLN A 1 321 ? -16.906 20.788 -8.877 1.000 22.705 321 GLN B C 1
ATOM 4820 O O . GLN A 1 321 ? -15.876 21.268 -8.364 1.000 21.774 321 GLN B O 1
ATOM 4834 N N . LYS A 1 322 ? -18.073 20.674 -8.229 1.000 22.402 322 LYS B N 1
ATOM 4835 C CA . LYS A 1 322 ? -18.199 21.127 -6.815 1.000 23.765 322 LYS B CA 1
ATOM 4836 C C . LYS A 1 322 ? -17.268 20.292 -5.941 1.000 23.571 322 LYS B C 1
ATOM 4837 O O . LYS A 1 322 ? -16.572 20.837 -5.093 1.000 22.712 322 LYS B O 1
ATOM 4856 N N . LEU A 1 323 ? -17.260 18.991 -6.150 1.000 24.510 323 LEU B N 1
ATOM 4857 C CA . LEU A 1 323 ? -16.351 18.100 -5.389 1.000 23.611 323 LEU B CA 1
ATOM 4858 C C . LEU A 1 323 ? -14.894 18.408 -5.674 1.000 21.687 323 LEU B C 1
ATOM 4859 O O . LEU A 1 323 ? -14.087 18.354 -4.743 1.000 20.425 323 LEU B O 1
ATOM 4875 N N . TYR A 1 324 ? -14.552 18.662 -6.932 1.000 23.425 324 TYR B N 1
ATOM 4876 C CA . TYR A 1 324 ? -13.161 18.999 -7.306 1.000 22.729 324 TYR B CA 1
ATOM 4877 C C . TYR A 1 324 ? -12.682 20.227 -6.544 1.000 24.345 324 TYR B C 1
ATOM 4878 O O . TYR A 1 324 ? -11.534 20.255 -6.117 1.000 23.912 324 TYR B O 1
ATOM 4896 N N . ARG A 1 325 ? -13.551 21.224 -6.388 1.000 25.053 325 ARG B N 1
ATOM 4897 C CA . ARG A 1 325 ? -13.213 22.451 -5.647 1.000 27.791 325 ARG B CA 1
ATOM 4898 C C . ARG A 1 325 ? -13.149 22.186 -4.151 1.000 25.786 325 ARG B C 1
ATOM 4899 O O . ARG A 1 325 ? -12.342 22.842 -3.509 1.000 28.447 325 ARG B O 1
ATOM 4920 N N . ARG A 1 326 ? -13.980 21.297 -3.605 1.000 25.292 326 ARG B N 1
ATOM 4921 C CA . ARG A 1 326 ? -14.004 21.034 -2.139 1.000 25.323 326 ARG B CA 1
ATOM 4922 C C . ARG A 1 326 ? -14.316 19.556 -1.892 1.000 23.422 326 ARG B C 1
ATOM 4923 O O . ARG A 1 326 ? -15.462 19.113 -2.058 1.000 23.895 326 ARG B O 1
ATOM 4944 N N . LEU A 1 327 ? -13.267 18.807 -1.569 1.000 24.912 327 LEU B N 1
ATOM 4945 C CA . LEU A 1 327 ? -13.330 17.349 -1.318 1.000 25.005 327 LEU B CA 1
ATOM 4946 C C . LEU A 1 327 ? -13.930 17.134 0.073 1.000 30.772 327 LEU B C 1
ATOM 4947 O O . LEU A 1 327 ? -13.172 17.059 1.054 1.000 36.540 327 LEU B O 1
ATOM 4963 N N . ASP A 1 328 ? -15.243 17.053 0.153 1.000 28.633 328 ASP B N 1
ATOM 4964 C CA . ASP A 1 328 ? -15.931 16.847 1.460 1.000 31.112 328 ASP B CA 1
ATOM 4965 C C . ASP A 1 328 ? -17.011 15.788 1.287 1.000 29.851 328 ASP B C 1
ATOM 4966 O O . ASP A 1 328 ? -17.464 15.523 0.141 1.000 27.883 328 ASP B O 1
ATOM 4975 N N . ARG A 1 329 ? -17.352 15.119 2.387 1.000 28.530 329 ARG B N 1
ATOM 4976 C CA . ARG A 1 329 ? -18.255 13.960 2.339 1.000 32.059 329 ARG B CA 1
ATOM 4977 C C . ARG A 1 329 ? -19.586 14.375 1.732 1.000 28.954 329 ARG B C 1
ATOM 4978 O O . ARG A 1 329 ? -20.141 13.560 1.003 1.000 27.729 329 ARG B O 1
ATOM 4999 N N . GLN A 1 330 ? -20.085 15.589 2.006 1.000 29.517 330 GLN B N 1
ATOM 5000 C CA . GLN A 1 330 ? -21.413 16.007 1.463 1.000 32.713 330 GLN B CA 1
ATOM 5001 C C . GLN A 1 330 ? -21.298 16.174 -0.059 1.000 25.831 330 GLN B C 1
ATOM 5002 O O . GLN A 1 330 ? -22.209 15.772 -0.763 1.000 26.019 330 GLN B O 1
ATOM 5016 N N . ASN A 1 331 ? -20.186 16.709 -0.547 1.000 24.905 331 ASN B N 1
ATOM 5017 C CA . ASN A 1 331 ? -20.044 16.890 -2.030 1.000 24.253 331 ASN B CA 1
ATOM 5018 C C . ASN A 1 331 ? -19.884 15.522 -2.702 1.000 24.303 331 ASN B C 1
ATOM 5019 O O . ASN A 1 331 ? -20.394 15.307 -3.831 1.000 23.111 331 ASN B O 1
ATOM 5030 N N . LEU A 1 332 ? -19.232 14.585 -2.010 1.000 26.726 332 LEU B N 1
ATOM 5031 C CA . LEU A 1 332 ? -19.033 13.217 -2.543 1.000 22.542 332 LEU B CA 1
ATOM 5032 C C . LEU A 1 332 ? -20.387 12.539 -2.628 1.000 23.849 332 LEU B C 1
ATOM 5033 O O . LEU A 1 332 ? -20.690 11.942 -3.658 1.000 22.855 332 LEU B O 1
ATOM 5049 N N . SER A 1 333 ? -21.187 12.611 -1.544 1.000 25.891 333 SER B N 1
ATOM 5050 C CA . SER A 1 333 ? -22.518 11.968 -1.537 1.000 27.040 333 SER B CA 1
ATOM 5051 C C . SER A 1 333 ? -23.392 12.599 -2.634 1.000 23.255 333 SER B C 1
ATOM 5052 O O . SER A 1 333 ? -24.178 11.874 -3.282 1.000 24.459 333 SER B O 1
ATOM 5060 N N . ALA A 1 334 ? -23.272 13.916 -2.848 1.000 23.856 334 ALA B N 1
ATOM 5061 C CA . ALA A 1 334 ? -24.090 14.635 -3.857 1.000 24.028 334 ALA B CA 1
ATOM 5062 C C . ALA A 1 334 ? -23.688 14.165 -5.267 1.000 22.901 334 ALA B C 1
ATOM 5063 O O . ALA A 1 334 ? -24.579 13.966 -6.099 1.000 23.519 334 ALA B O 1
ATOM 5070 N N . LEU A 1 335 ? -22.409 13.891 -5.494 1.000 22.320 335 LEU B N 1
ATOM 5071 C CA . LEU A 1 335 ? -21.945 13.338 -6.792 1.000 22.446 335 LEU B CA 1
ATOM 5072 C C . LEU A 1 335 ? -22.560 11.959 -6.984 1.000 19.325 335 LEU B C 1
ATOM 5073 O O . LEU A 1 335 ? -23.135 11.668 -8.016 1.000 21.531 335 LEU B O 1
ATOM 5089 N N . PHE A 1 336 ? -22.530 11.125 -5.957 1.000 22.686 336 PHE B N 1
ATOM 5090 C CA . PHE A 1 336 ? -23.119 9.773 -6.057 1.000 24.109 336 PHE B CA 1
ATOM 5091 C C . PHE A 1 336 ? -24.621 9.875 -6.373 1.000 21.641 336 PHE B C 1
ATOM 5092 O O . PHE A 1 336 ? -25.071 9.130 -7.245 1.000 24.131 336 PHE B O 1
ATOM 5109 N N . SER A 1 337 ? -25.377 10.749 -5.690 1.000 23.349 337 SER B N 1
ATOM 5110 C CA . SER A 1 337 ? -26.841 10.906 -5.944 1.000 26.511 337 SER B CA 1
ATOM 5111 C C . SER A 1 337 ? -27.083 11.326 -7.397 1.000 25.164 337 SER B C 1
ATOM 5112 O O . SER A 1 337 ? -27.988 10.786 -8.032 1.000 23.519 337 SER B O 1
ATOM 5120 N N . ALA A 1 338 ? -26.332 12.315 -7.862 1.000 23.669 338 ALA B N 1
ATOM 5121 C CA . ALA A 1 338 ? -26.423 12.825 -9.244 1.000 22.946 338 ALA B CA 1
ATOM 5122 C C . ALA A 1 338 ? -26.141 11.707 -10.257 1.000 22.757 338 ALA B C 1
ATOM 5123 O O . ALA A 1 338 ? -26.848 11.612 -11.286 1.000 24.877 338 ALA B O 1
ATOM 5130 N N . LEU A 1 339 ? -25.110 10.891 -10.021 1.000 21.023 339 LEU B N 1
ATOM 5131 C CA . LEU A 1 339 ? -24.750 9.795 -10.937 1.000 22.513 339 LEU B CA 1
ATOM 5132 C C . LEU A 1 339 ? -25.855 8.740 -10.910 1.000 22.256 339 LEU B C 1
ATOM 5133 O O . LEU A 1 339 ? -26.246 8.259 -11.950 1.000 23.194 339 LEU B O 1
ATOM 5149 N N . GLU A 1 340 ? -26.381 8.425 -9.734 1.000 25.860 340 GLU B N 1
ATOM 5150 C CA . GLU A 1 340 ? -27.487 7.430 -9.656 1.000 27.397 340 GLU B CA 1
ATOM 5151 C C . GLU A 1 340 ? -28.706 7.942 -10.424 1.000 24.631 340 GLU B C 1
ATOM 5152 O O . GLU A 1 340 ? -29.321 7.138 -11.141 1.000 26.006 340 GLU B O 1
ATOM 5164 N N . LYS A 1 341 ? -29.018 9.226 -10.302 1.000 25.663 341 LYS B N 1
ATOM 5165 C CA . LYS A 1 341 ? -30.183 9.794 -11.033 1.000 29.065 341 LYS B CA 1
ATOM 5166 C C . LYS A 1 341 ? -29.923 9.718 -12.549 1.000 26.681 341 LYS B C 1
ATOM 5167 O O . LYS A 1 341 ? -30.813 9.280 -13.314 1.000 25.540 341 LYS B O 1
ATOM 5186 N N . ALA A 1 342 ? -28.703 10.061 -12.991 1.000 26.119 342 ALA B N 1
ATOM 5187 C CA . ALA A 1 342 ? -28.357 9.979 -14.433 1.000 24.736 342 ALA B CA 1
ATOM 5188 C C . ALA A 1 342 ? -28.532 8.539 -14.925 1.000 21.166 342 ALA B C 1
ATOM 5189 O O . ALA A 1 342 ? -29.082 8.336 -16.009 1.000 24.313 342 ALA B O 1
ATOM 5196 N N . ALA A 1 343 ? -28.071 7.549 -14.165 1.000 23.380 343 ALA B N 1
ATOM 5197 C CA . ALA A 1 343 ? -28.183 6.110 -14.493 1.000 24.985 343 ALA B CA 1
ATOM 5198 C C . ALA A 1 343 ? -29.662 5.707 -14.680 1.000 23.839 343 ALA B C 1
ATOM 5199 O O . ALA A 1 343 ? -29.948 4.972 -15.639 1.000 25.626 343 ALA B O 1
ATOM 5206 N N . GLU A 1 344 ? -30.540 6.176 -13.794 1.000 27.958 344 GLU B N 1
ATOM 5207 C CA . GLU A 1 344 ? -32.000 5.832 -13.828 1.000 32.375 344 GLU B CA 1
ATOM 5208 C C . GLU A 1 344 ? -32.661 6.450 -15.079 1.000 28.493 344 GLU B C 1
ATOM 5209 O O . GLU A 1 344 ? -33.392 5.760 -15.792 1.000 27.774 344 GLU B O 1
ATOM 5221 N N . VAL A 1 345 ? -32.383 7.726 -15.357 1.000 28.748 345 VAL B N 1
ATOM 5222 C CA . VAL A 1 345 ? -32.921 8.385 -16.587 1.000 26.774 345 VAL B CA 1
ATOM 5223 C C . VAL A 1 345 ? -32.377 7.641 -17.806 1.000 25.003 345 VAL B C 1
ATOM 5224 O O . VAL A 1 345 ? -33.144 7.357 -18.787 1.000 24.757 345 VAL B O 1
ATOM 5237 N N . ASP A 1 346 ? -31.072 7.313 -17.806 1.000 23.522 346 ASP B N 1
ATOM 5238 C CA . ASP A 1 346 ? -30.450 6.632 -18.966 1.000 24.591 346 ASP B CA 1
ATOM 5239 C C . ASP A 1 346 ? -31.177 5.310 -19.258 1.000 26.110 346 ASP B C 1
ATOM 5240 O O . ASP A 1 346 ? -31.451 5.012 -20.429 1.000 25.083 346 ASP B O 1
ATOM 5249 N N . VAL A 1 347 ? -31.374 4.467 -18.249 1.000 27.337 347 VAL B N 1
ATOM 5250 C CA . VAL A 1 347 ? -31.961 3.125 -18.545 1.000 28.632 347 VAL B CA 1
ATOM 5251 C C . VAL A 1 347 ? -33.430 3.288 -18.994 1.000 25.648 347 VAL B C 1
ATOM 5252 O O . VAL A 1 347 ? -33.795 2.596 -19.989 1.000 28.193 347 VAL B O 1
ATOM 5265 N N . GLU A 1 348 ? -34.186 4.231 -18.424 1.000 27.296 348 GLU B N 1
ATOM 5266 C CA . GLU A 1 348 ? -35.622 4.441 -18.817 1.000 30.091 348 GLU B CA 1
ATOM 5267 C C . GLU A 1 348 ? -35.654 4.979 -20.249 1.000 29.974 348 GLU B C 1
ATOM 5268 O O . GLU A 1 348 ? -36.336 4.388 -21.120 1.000 29.474 348 GLU B O 1
ATOM 5280 N N . TYR A 1 349 ? -34.819 5.975 -20.544 1.000 28.396 349 TYR B N 1
ATOM 5281 C CA . TYR A 1 349 ? -34.706 6.538 -21.918 1.000 28.292 349 TYR B CA 1
ATOM 5282 C C . TYR A 1 349 ? -34.304 5.457 -22.918 1.000 25.113 349 TYR B C 1
ATOM 5283 O O . TYR A 1 349 ? -34.941 5.316 -23.990 1.000 27.106 349 TYR B O 1
ATOM 5301 N N . ALA A 1 350 ? -33.248 4.700 -22.638 1.000 24.852 350 ALA B N 1
ATOM 5302 C CA . ALA A 1 350 ? -32.702 3.686 -23.552 1.000 26.870 350 ALA B CA 1
ATOM 5303 C C . ALA A 1 350 ? -33.801 2.685 -23.924 1.000 29.311 350 ALA B C 1
ATOM 5304 O O . ALA A 1 350 ? -33.882 2.307 -25.080 1.000 29.545 350 ALA B O 1
ATOM 5311 N N . ARG A 1 351 ? -34.578 2.256 -22.930 1.000 30.086 351 ARG B N 1
ATOM 5312 C CA . ARG A 1 351 ? -35.655 1.252 -23.147 1.000 34.447 351 ARG B CA 1
ATOM 5313 C C . ARG A 1 351 ? -36.765 1.891 -23.993 1.000 31.091 351 ARG B C 1
ATOM 5314 O O . ARG A 1 351 ? -37.151 1.244 -24.991 1.000 35.885 351 ARG B O 1
ATOM 5335 N N . ARG A 1 352 ? -37.198 3.120 -23.684 1.000 29.624 352 ARG B N 1
ATOM 5336 C CA . ARG A 1 352 ? -38.296 3.756 -24.459 1.000 31.822 352 ARG B CA 1
ATOM 5337 C C . ARG A 1 352 ? -37.851 3.995 -25.896 1.000 36.300 352 ARG B C 1
ATOM 5338 O O . ARG A 1 352 ? -38.710 3.861 -26.788 1.000 34.239 352 ARG B O 1
ATOM 5359 N N . LEU A 1 353 ? -36.592 4.395 -26.123 1.000 30.843 353 LEU B N 1
ATOM 5360 C CA . LEU A 1 353 ? -36.103 4.710 -27.489 1.000 31.161 353 LEU B CA 1
ATOM 5361 C C . LEU A 1 353 ? -35.995 3.415 -28.288 1.000 31.500 353 LEU B C 1
ATOM 5362 O O . LEU A 1 353 ? -36.410 3.392 -29.481 1.000 33.618 353 LEU B O 1
ATOM 5378 N N . LEU A 1 354 ? -35.425 2.366 -27.695 1.000 31.926 354 LEU B N 1
ATOM 5379 C CA . LEU A 1 354 ? -35.133 1.149 -28.490 1.000 33.375 354 LEU B CA 1
ATOM 5380 C C . LEU A 1 354 ? -36.473 0.545 -28.937 1.000 37.808 354 LEU B C 1
ATOM 5381 O O . LEU A 1 354 ? -36.501 -0.009 -30.037 1.000 37.251 354 LEU B O 1
ATOM 5397 N N . LYS A 1 355 ? -37.543 0.743 -28.164 1.000 39.827 355 LYS B N 1
ATOM 5398 C CA . LYS A 1 355 ? -38.907 0.239 -28.518 1.000 45.718 355 LYS B CA 1
ATOM 5399 C C . LYS A 1 355 ? -39.436 0.909 -29.793 1.000 47.413 355 LYS B C 1
ATOM 5400 O O . LYS A 1 355 ? -40.235 0.254 -30.507 1.000 44.162 355 LYS B O 1
ATOM 5419 N N . GLU A 1 356 ? -39.057 2.168 -30.047 1.000 44.373 356 GLU B N 1
ATOM 5420 C CA . GLU A 1 356 ? -39.566 2.979 -31.188 1.000 41.924 356 GLU B CA 1
ATOM 5421 C C . GLU A 1 356 ? -38.685 2.845 -32.434 1.000 42.339 356 GLU B C 1
ATOM 5422 O O . GLU A 1 356 ? -39.068 3.472 -33.446 1.000 41.158 356 GLU B O 1
ATOM 5434 N N . LEU A 1 357 ? -37.574 2.095 -32.393 1.000 43.066 357 LEU B N 1
ATOM 5435 C CA . LEU A 1 357 ? -36.565 2.055 -33.492 1.000 45.230 357 LEU B CA 1
ATOM 5436 C C . LEU A 1 357 ? -36.844 0.898 -34.458 1.000 49.175 357 LEU B C 1
ATOM 5437 O O . LEU A 1 357 ? -37.301 -0.119 -33.983 1.000 57.766 357 LEU B O 1
ATOM 5453 N N . GLN B 1 12 ? 16.559 -14.917 9.117 1.000 49.393 12 GLN A N 1
ATOM 5454 C CA . GLN B 1 12 ? 16.419 -13.521 8.590 1.000 41.080 12 GLN A CA 1
ATOM 5455 C C . GLN B 1 12 ? 15.359 -13.507 7.461 1.000 34.762 12 GLN A C 1
ATOM 5456 O O . GLN B 1 12 ? 15.481 -14.299 6.489 1.000 36.444 12 GLN A O 1
ATOM 5462 N N . THR B 1 13 ? 14.369 -12.622 7.560 1.000 26.794 13 THR A N 1
ATOM 5463 C CA . THR B 1 13 ? 13.319 -12.419 6.518 1.000 26.108 13 THR A CA 1
ATOM 5464 C C . THR B 1 13 ? 14.028 -11.937 5.254 1.000 23.830 13 THR A C 1
ATOM 5465 O O . THR B 1 13 ? 14.843 -11.021 5.349 1.000 25.041 13 THR A O 1
ATOM 5476 N N . LEU B 1 14 ? 13.699 -12.476 4.083 1.000 21.946 14 LEU A N 1
ATOM 5477 C CA . LEU B 1 14 ? 14.267 -11.932 2.827 1.000 21.879 14 LEU A CA 1
ATOM 5478 C C . LEU B 1 14 ? 13.404 -10.752 2.378 1.000 19.559 14 LEU A C 1
ATOM 5479 O O . LEU B 1 14 ? 12.248 -10.643 2.759 1.000 19.564 14 LEU A O 1
ATOM 5495 N N . HIS B 1 15 ? 13.988 -9.901 1.563 1.000 20.420 15 HIS A N 1
ATOM 5496 C CA . HIS B 1 15 ? 13.304 -8.667 1.164 1.000 20.290 15 HIS A CA 1
ATOM 5497 C C . HIS B 1 15 ? 13.875 -8.161 -0.154 1.000 20.210 15 HIS A C 1
ATOM 5498 O O . HIS B 1 15 ? 14.971 -8.567 -0.577 1.000 21.003 15 HIS A O 1
ATOM 5513 N N . ALA B 1 16 ? 13.200 -7.180 -0.685 1.000 18.855 16 ALA A N 1
ATOM 5514 C CA . ALA B 1 16 ? 13.568 -6.589 -1.983 1.000 17.472 16 ALA A CA 1
ATOM 5515 C C . ALA B 1 16 ? 12.952 -5.204 -2.112 1.000 17.505 16 ALA A C 1
ATOM 5516 O O . ALA B 1 16 ? 12.038 -4.815 -1.367 1.000 19.376 16 ALA A O 1
ATOM 5523 N N . PRO B 1 17 ? 13.360 -4.448 -3.139 1.000 18.903 17 PRO A N 1
ATOM 5524 C CA . PRO B 1 17 ? 12.823 -3.097 -3.350 1.000 17.958 17 PRO A CA 1
ATOM 5525 C C . PRO B 1 17 ? 11.336 -3.073 -3.737 1.000 19.544 17 PRO A C 1
ATOM 5526 O O . PRO B 1 17 ? 10.687 -2.058 -3.529 1.000 20.818 17 PRO A O 1
ATOM 5537 N N . HIS B 1 18 ? 10.838 -4.177 -4.286 1.000 18.858 18 HIS A N 1
ATOM 5538 C CA . HIS B 1 18 ? 9.405 -4.347 -4.569 1.000 17.936 18 HIS A CA 1
ATOM 5539 C C . HIS B 1 18 ? 8.857 -5.366 -3.561 1.000 17.876 18 HIS A C 1
ATOM 5540 O O . HIS B 1 18 ? 9.447 -6.491 -3.455 1.000 19.313 18 HIS A O 1
ATOM 5555 N N . SER B 1 19 ? 7.774 -5.029 -2.877 1.000 18.179 19 SER A N 1
ATOM 5556 C CA . SER B 1 19 ? 7.183 -5.863 -1.807 1.000 17.921 19 SER A CA 1
ATOM 5557 C C . SER B 1 19 ? 6.938 -7.285 -2.328 1.000 17.499 19 SER A C 1
ATOM 5558 O O . SER B 1 19 ? 7.289 -8.257 -1.639 1.000 17.492 19 SER A O 1
ATOM 5566 N N . GLU B 1 20 ? 6.338 -7.421 -3.515 1.000 17.544 20 GLU A N 1
ATOM 5567 C CA . GLU B 1 20 ? 5.907 -8.769 -3.958 1.000 17.359 20 GLU A CA 1
ATOM 5568 C C . GLU B 1 20 ? 7.137 -9.638 -4.247 1.000 15.622 20 GLU A C 1
ATOM 5569 O O . GLU B 1 20 ? 7.070 -10.865 -4.130 1.000 15.757 20 GLU A O 1
ATOM 5581 N N . VAL B 1 21 ? 8.242 -9.033 -4.677 1.000 16.018 21 VAL A N 1
ATOM 5582 C CA . VAL B 1 21 ? 9.477 -9.769 -4.968 1.000 17.318 21 VAL A CA 1
ATOM 5583 C C . VAL B 1 21 ? 10.073 -10.283 -3.659 1.000 17.178 21 VAL A C 1
ATOM 5584 O O . VAL B 1 21 ? 10.510 -11.427 -3.606 1.000 16.729 21 VAL A O 1
ATOM 5597 N N . GLY B 1 22 ? 10.147 -9.425 -2.658 1.000 15.772 22 GLY A N 1
ATOM 5598 C CA . GLY B 1 22 ? 10.551 -9.828 -1.315 1.000 18.475 22 GLY A CA 1
ATOM 5599 C C . GLY B 1 22 ? 9.714 -10.967 -0.804 1.000 17.120 22 GLY A C 1
ATOM 5600 O O . GLY B 1 22 ? 10.264 -11.969 -0.273 1.000 18.341 22 GLY A O 1
ATOM 5604 N N . CYS B 1 23 ? 8.407 -10.853 -0.967 1.000 16.465 23 CYS A N 1
ATOM 5605 C CA . CYS B 1 23 ? 7.461 -11.907 -0.511 1.000 18.436 23 CYS A CA 1
ATOM 5606 C C . CYS B 1 23 ? 7.746 -13.210 -1.238 1.000 17.918 23 CYS A C 1
ATOM 5607 O O . CYS B 1 23 ? 7.865 -14.272 -0.622 1.000 17.875 23 CYS A O 1
ATOM 5615 N N . ALA B 1 24 ? 7.856 -13.153 -2.561 1.000 16.877 24 ALA A N 1
ATOM 5616 C CA . ALA B 1 24 ? 8.171 -14.336 -3.391 1.000 15.848 24 ALA A CA 1
ATOM 5617 C C . ALA B 1 24 ? 9.508 -14.953 -2.961 1.000 16.077 24 ALA A C 1
ATOM 5618 O O . ALA B 1 24 ? 9.590 -16.188 -2.952 1.000 16.121 24 ALA A O 1
ATOM 5625 N N . ALA B 1 25 ? 10.510 -14.161 -2.579 1.000 17.391 25 ALA A N 1
ATOM 5626 C CA . ALA B 1 25 ? 11.841 -14.697 -2.169 1.000 19.335 25 ALA A CA 1
ATOM 5627 C C . ALA B 1 25 ? 11.685 -15.564 -0.904 1.000 18.305 25 ALA A C 1
ATOM 5628 O O . ALA B 1 25 ? 12.296 -16.628 -0.822 1.000 19.073 25 ALA A O 1
ATOM 5635 N N . ASN B 1 26 ? 10.861 -15.114 0.023 1.000 18.354 26 ASN A N 1
ATOM 5636 C CA . ASN B 1 26 ? 10.582 -15.878 1.269 1.000 18.411 26 ASN A CA 1
ATOM 5637 C C . ASN B 1 26 ? 9.907 -17.175 0.893 1.000 18.215 26 ASN A C 1
ATOM 5638 O O . ASN B 1 26 ? 10.282 -18.253 1.495 1.000 18.671 26 ASN A O 1
ATOM 5649 N N . VAL B 1 27 ? 8.912 -17.143 0.020 1.000 17.685 27 VAL A N 1
ATOM 5650 C CA . VAL B 1 27 ? 8.185 -18.385 -0.327 1.000 18.175 27 VAL A CA 1
ATOM 5651 C C . VAL B 1 27 ? 9.145 -19.310 -1.076 1.000 19.383 27 VAL A C 1
ATOM 5652 O O . VAL B 1 27 ? 9.142 -20.547 -0.841 1.000 20.345 27 VAL A O 1
ATOM 5665 N N . ALA B 1 28 ? 9.987 -18.760 -1.944 1.000 18.434 28 ALA A N 1
ATOM 5666 C CA . ALA B 1 28 ? 10.894 -19.572 -2.770 1.000 19.193 28 ALA A CA 1
ATOM 5667 C C . ALA B 1 28 ? 11.862 -20.293 -1.850 1.000 19.628 28 ALA A C 1
ATOM 5668 O O . ALA B 1 28 ? 12.148 -21.490 -2.105 1.000 20.964 28 ALA A O 1
ATOM 5675 N N . ARG B 1 29 ? 12.304 -19.640 -0.793 1.000 20.040 29 ARG A N 1
ATOM 5676 C CA . ARG B 1 29 ? 13.305 -20.276 0.131 1.000 20.862 29 ARG A CA 1
ATOM 5677 C C . ARG B 1 29 ? 12.678 -21.516 0.781 1.000 22.111 29 ARG A C 1
ATOM 5678 O O . ARG B 1 29 ? 13.401 -22.476 1.064 1.000 21.933 29 ARG A O 1
ATOM 5699 N N . ARG B 1 30 ? 11.376 -21.514 1.032 1.000 22.084 30 ARG A N 1
ATOM 5700 C CA . ARG B 1 30 ? 10.710 -22.661 1.684 1.000 23.013 30 ARG A CA 1
ATOM 5701 C C . ARG B 1 30 ? 10.907 -23.916 0.861 1.000 26.694 30 ARG A C 1
ATOM 5702 O O . ARG B 1 30 ? 10.948 -25.006 1.464 1.000 24.514 30 ARG A O 1
ATOM 5723 N N . VAL B 1 31 ? 10.975 -23.800 -0.466 1.000 22.546 31 VAL A N 1
ATOM 5724 C CA . VAL B 1 31 ? 11.054 -24.960 -1.371 1.000 23.758 31 VAL A CA 1
ATOM 5725 C C . VAL B 1 31 ? 12.446 -25.069 -1.976 1.000 22.442 31 VAL A C 1
ATOM 5726 O O . VAL B 1 31 ? 12.525 -25.757 -2.979 1.000 24.196 31 VAL A O 1
ATOM 5739 N N . GLY B 1 32 ? 13.452 -24.434 -1.374 1.000 21.700 32 GLY A N 1
ATOM 5740 C CA . GLY B 1 32 ? 14.869 -24.647 -1.731 1.000 22.303 32 GLY A CA 1
ATOM 5741 C C . GLY B 1 32 ? 15.307 -23.849 -2.954 1.000 23.229 32 GLY A C 1
ATOM 5742 O O . GLY B 1 32 ? 16.254 -24.266 -3.654 1.000 23.771 32 GLY A O 1
ATOM 5746 N N . VAL B 1 33 ? 14.621 -22.745 -3.271 1.000 20.159 33 VAL A N 1
ATOM 5747 C CA . VAL B 1 33 ? 14.936 -21.899 -4.456 1.000 20.280 33 VAL A CA 1
ATOM 5748 C C . VAL B 1 33 ? 15.415 -20.548 -3.950 1.000 19.558 33 VAL A C 1
ATOM 5749 O O . VAL B 1 33 ? 14.755 -19.963 -3.082 1.000 18.619 33 VAL A O 1
ATOM 5762 N N . ASP B 1 34 ? 16.558 -20.089 -4.447 1.000 18.640 34 ASP A N 1
ATOM 5763 C CA . ASP B 1 34 ? 17.119 -18.767 -4.123 1.000 18.358 34 ASP A CA 1
ATOM 5764 C C . ASP B 1 34 ? 16.611 -17.766 -5.169 1.000 16.975 34 ASP A C 1
ATOM 5765 O O . ASP B 1 34 ? 17.108 -17.736 -6.305 1.000 17.196 34 ASP A O 1
ATOM 5774 N N . LEU B 1 35 ? 15.511 -17.095 -4.858 1.000 16.681 35 LEU A N 1
ATOM 5775 C CA . LEU B 1 35 ? 14.834 -16.306 -5.913 1.000 17.388 35 LEU A CA 1
ATOM 5776 C C . LEU B 1 35 ? 15.746 -15.223 -6.457 1.000 17.103 35 LEU A C 1
ATOM 5777 O O . LEU B 1 35 ? 15.803 -15.050 -7.689 1.000 16.151 35 LEU A O 1
ATOM 5793 N N . ALA B 1 36 ? 16.430 -14.462 -5.599 1.000 16.169 36 ALA A N 1
ATOM 5794 C CA . ALA B 1 36 ? 17.240 -13.321 -6.073 1.000 17.313 36 ALA A CA 1
ATOM 5795 C C . ALA B 1 36 ? 18.365 -13.782 -7.007 1.000 17.528 36 ALA A C 1
ATOM 5796 O O . ALA B 1 36 ? 18.688 -13.121 -8.015 1.000 19.096 36 ALA A O 1
ATOM 5803 N N . ARG B 1 37 ? 18.958 -14.945 -6.716 1.000 17.837 37 ARG A N 1
ATOM 5804 C CA . ARG B 1 37 ? 20.105 -15.442 -7.485 1.000 16.658 37 ARG A CA 1
ATOM 5805 C C . ARG B 1 37 ? 19.632 -16.248 -8.702 1.000 16.197 37 ARG A C 1
ATOM 5806 O O . ARG B 1 37 ? 20.166 -16.032 -9.764 1.000 18.007 37 ARG A O 1
ATOM 5827 N N . GLN B 1 38 ? 18.740 -17.237 -8.500 1.000 17.351 38 GLN A N 1
ATOM 5828 C CA . GLN B 1 38 ? 18.453 -18.290 -9.516 1.000 18.054 38 GLN A CA 1
ATOM 5829 C C . GLN B 1 38 ? 17.281 -17.897 -10.421 1.000 17.556 38 GLN A C 1
ATOM 5830 O O . GLN B 1 38 ? 17.117 -18.540 -11.465 1.000 17.281 38 GLN A O 1
ATOM 5844 N N . VAL B 1 39 ? 16.480 -16.916 -10.027 1.000 16.719 39 VAL A N 1
ATOM 5845 C CA . VAL B 1 39 ? 15.250 -16.561 -10.802 1.000 16.486 39 VAL A CA 1
ATOM 5846 C C . VAL B 1 39 ? 15.355 -15.120 -11.286 1.000 16.800 39 VAL A C 1
ATOM 5847 O O . VAL B 1 39 ? 15.463 -14.890 -12.473 1.000 19.225 39 VAL A O 1
ATOM 5860 N N . ILE B 1 40 ? 15.426 -14.182 -10.364 1.000 15.777 40 ILE A N 1
ATOM 5861 C CA . ILE B 1 40 ? 15.648 -12.748 -10.703 1.000 16.216 40 ILE A CA 1
ATOM 5862 C C . ILE B 1 40 ? 17.020 -12.576 -11.359 1.000 16.307 40 ILE A C 1
ATOM 5863 O O . ILE B 1 40 ? 17.118 -12.005 -12.423 1.000 16.568 40 ILE A O 1
ATOM 5879 N N . GLY B 1 41 ? 18.063 -13.069 -10.700 1.000 17.329 41 GLY A N 1
ATOM 5880 C CA . GLY B 1 41 ? 19.449 -12.892 -11.183 1.000 17.746 41 GLY A CA 1
ATOM 5881 C C . GLY B 1 41 ? 19.732 -13.661 -12.473 1.000 18.923 41 GLY A C 1
ATOM 5882 O O . GLY B 1 41 ? 20.616 -13.286 -13.232 1.000 19.955 41 GLY A O 1
ATOM 5886 N N . ALA B 1 42 ? 18.919 -14.672 -12.788 1.000 16.741 42 ALA A N 1
ATOM 5887 C CA . ALA B 1 42 ? 19.044 -15.470 -14.018 1.000 17.435 42 ALA A CA 1
ATOM 5888 C C . ALA B 1 42 ? 18.329 -14.770 -15.179 1.000 17.870 42 ALA A C 1
ATOM 5889 O O . ALA B 1 42 ? 18.318 -15.355 -16.265 1.000 18.518 42 ALA A O 1
ATOM 5896 N N . HIS B 1 43 ? 17.607 -13.682 -14.932 1.000 16.549 43 HIS A N 1
ATOM 5897 C CA . HIS B 1 43 ? 16.797 -13.011 -15.978 1.000 15.984 43 HIS A CA 1
ATOM 5898 C C . HIS B 1 43 ? 17.303 -11.589 -16.165 1.000 16.214 43 HIS A C 1
ATOM 5899 O O . HIS B 1 43 ? 16.766 -10.652 -15.555 1.000 17.797 43 HIS A O 1
ATOM 5914 N N . TRP B 1 44 ? 18.360 -11.485 -16.951 1.000 16.537 44 TRP A N 1
ATOM 5915 C CA . TRP B 1 44 ? 18.969 -10.203 -17.364 1.000 17.436 44 TRP A CA 1
ATOM 5916 C C . TRP B 1 44 ? 18.006 -9.452 -18.276 1.000 17.329 44 TRP A C 1
ATOM 5917 O O . TRP B 1 44 ? 17.693 -9.982 -19.373 1.000 18.599 44 TRP A O 1
ATOM 5938 N N . ALA B 1 45 ? 17.636 -8.232 -17.879 1.000 18.120 45 ALA A N 1
ATOM 5939 C CA . ALA B 1 45 ? 16.653 -7.449 -18.644 1.000 16.770 45 ALA A CA 1
ATOM 5940 C C . ALA B 1 45 ? 16.835 -5.941 -18.449 1.000 16.832 45 ALA A C 1
ATOM 5941 O O . ALA B 1 45 ? 17.293 -5.531 -17.389 1.000 17.170 45 ALA A O 1
ATOM 5948 N N . SER B 1 46 ? 16.399 -5.187 -19.457 1.000 18.542 46 SER A N 1
ATOM 5949 C CA . SER B 1 46 ? 16.474 -3.718 -19.481 1.000 18.006 46 SER A CA 1
ATOM 5950 C C . SER B 1 46 ? 15.418 -3.226 -20.471 1.000 19.056 46 SER A C 1
ATOM 5951 O O . SER B 1 46 ? 15.536 -3.519 -21.641 1.000 19.446 46 SER A O 1
ATOM 5959 N N . ARG B 1 47 ? 14.399 -2.542 -19.952 1.000 15.846 47 ARG A N 1
ATOM 5960 C CA . ARG B 1 47 ? 13.259 -2.129 -20.775 1.000 15.338 47 ARG A CA 1
ATOM 5961 C C . ARG B 1 47 ? 12.810 -0.723 -20.388 1.000 16.254 47 ARG A C 1
ATOM 5962 O O . ARG B 1 47 ? 12.588 -0.467 -19.179 1.000 16.164 47 ARG A O 1
ATOM 5983 N N . MET B 1 48 ? 12.621 0.120 -21.393 1.000 16.028 48 MET A N 1
ATOM 5984 C CA . MET B 1 48 ? 11.887 1.395 -21.273 1.000 16.973 48 MET A CA 1
ATOM 5985 C C . MET B 1 48 ? 10.418 1.127 -21.573 1.000 19.313 48 MET A C 1
ATOM 5986 O O . MET B 1 48 ? 10.118 0.426 -22.542 1.000 17.082 48 MET A O 1
ATOM 6000 N N . LEU B 1 49 ? 9.541 1.660 -20.747 1.000 16.774 49 LEU A N 1
ATOM 6001 C CA . LEU B 1 49 ? 8.100 1.565 -20.938 1.000 17.500 49 LEU A CA 1
ATOM 6002 C C . LEU B 1 49 ? 7.520 2.968 -20.967 1.000 16.092 49 LEU A C 1
ATOM 6003 O O . LEU B 1 49 ? 7.860 3.791 -20.108 1.000 19.028 49 LEU A O 1
ATOM 6019 N N . VAL B 1 50 ? 6.576 3.194 -21.864 1.000 17.272 50 VAL A N 1
ATOM 6020 C CA . VAL B 1 50 ? 5.901 4.499 -22.022 1.000 17.010 50 VAL A CA 1
ATOM 6021 C C . VAL B 1 50 ? 4.418 4.241 -22.125 1.000 16.815 50 VAL A C 1
ATOM 6022 O O . VAL B 1 50 ? 4.008 3.260 -22.785 1.000 18.576 50 VAL A O 1
ATOM 6035 N N . ARG B 1 51 ? 3.623 5.110 -21.524 1.000 16.566 51 ARG A N 1
ATOM 6036 C CA . ARG B 1 51 ? 2.159 5.119 -21.754 1.000 16.017 51 ARG A CA 1
ATOM 6037 C C . ARG B 1 51 ? 1.865 6.510 -22.319 1.000 18.163 51 ARG A C 1
ATOM 6038 O O . ARG B 1 51 ? 2.254 7.504 -21.694 1.000 17.525 51 ARG A O 1
ATOM 6059 N N . GLU B 1 52 ? 1.227 6.590 -23.475 1.000 17.146 52 GLU A N 1
ATOM 6060 C CA . GLU B 1 52 ? 1.071 7.871 -24.180 1.000 16.127 52 GLU A CA 1
ATOM 6061 C C . GLU B 1 52 ? -0.229 7.836 -24.983 1.000 17.097 52 GLU A C 1
ATOM 6062 O O . GLU B 1 52 ? -0.937 6.825 -25.036 1.000 16.354 52 GLU A O 1
ATOM 6074 N N . VAL B 1 53 ? -0.554 8.964 -25.589 1.000 16.084 53 VAL A N 1
ATOM 6075 C CA . VAL B 1 53 ? -1.773 9.047 -26.415 1.000 17.474 53 VAL A CA 1
ATOM 6076 C C . VAL B 1 53 ? -1.672 8.099 -27.599 1.000 17.533 53 VAL A C 1
ATOM 6077 O O . VAL B 1 53 ? -0.673 8.095 -28.318 1.000 17.353 53 VAL A O 1
ATOM 6090 N N . GLY B 1 54 ? -2.684 7.255 -27.747 1.000 17.554 54 GLY A N 1
ATOM 6091 C CA . GLY B 1 54 ? -2.821 6.405 -28.934 1.000 20.168 54 GLY A CA 1
ATOM 6092 C C . GLY B 1 54 ? -4.137 6.690 -29.586 1.000 22.639 54 GLY A C 1
ATOM 6093 O O . GLY B 1 54 ? -4.555 7.849 -29.596 1.000 25.530 54 GLY A O 1
ATOM 6097 N N . THR B 1 55 ? -4.852 5.656 -29.963 1.000 18.928 55 THR A N 1
ATOM 6098 C CA . THR B 1 55 ? -6.169 5.794 -30.611 1.000 20.450 55 THR A CA 1
ATOM 6099 C C . THR B 1 55 ? -7.247 6.249 -29.613 1.000 22.624 55 THR A C 1
ATOM 6100 O O . THR B 1 55 ? -7.477 5.565 -28.592 1.000 21.020 55 THR A O 1
ATOM 6111 N N . PHE B 1 56 ? -7.977 7.312 -29.927 1.000 19.222 56 PHE A N 1
ATOM 6112 C CA . PHE B 1 56 ? -9.095 7.777 -29.085 1.000 19.902 56 PHE A CA 1
ATOM 6113 C C . PHE B 1 56 ? -10.234 6.769 -29.191 1.000 20.267 56 PHE A C 1
ATOM 6114 O O . PHE B 1 56 ? -10.428 6.212 -30.280 1.000 19.718 56 PHE A O 1
ATOM 6131 N N . PRO B 1 57 ? -11.020 6.492 -28.124 1.000 19.099 57 PRO A N 1
ATOM 6132 C CA . PRO B 1 57 ? -10.894 7.074 -26.784 1.000 19.843 57 PRO A CA 1
ATOM 6133 C C . PRO B 1 57 ? -10.041 6.177 -25.873 1.000 20.807 57 PRO A C 1
ATOM 6134 O O . PRO B 1 57 ? -10.091 4.958 -26.012 1.000 19.990 57 PRO A O 1
ATOM 6145 N N . GLN B 1 58 ? -9.362 6.782 -24.882 1.000 19.137 58 GLN A N 1
ATOM 6146 C CA . GLN B 1 58 ? -8.586 6.028 -23.871 1.000 18.433 58 GLN A CA 1
ATOM 6147 C C . GLN B 1 58 ? -8.853 6.640 -22.509 1.000 19.301 58 GLN A C 1
ATOM 6148 O O . GLN B 1 58 ? -8.083 7.444 -22.005 1.000 18.576 58 GLN A O 1
ATOM 6162 N N . PRO B 1 59 ? -10.040 6.361 -21.948 1.000 18.704 59 PRO A N 1
ATOM 6163 C CA . PRO B 1 59 ? -10.505 7.073 -20.752 1.000 19.385 59 PRO A CA 1
ATOM 6164 C C . PRO B 1 59 ? -9.604 6.932 -19.514 1.000 18.851 59 PRO A C 1
ATOM 6165 O O . PRO B 1 59 ? -9.626 7.851 -18.670 1.000 19.019 59 PRO A O 1
ATOM 6176 N N . LEU B 1 60 ? -8.793 5.881 -19.445 1.000 17.542 60 LEU A N 1
ATOM 6177 C CA . LEU B 1 60 ? -7.885 5.680 -18.285 1.000 17.647 60 LEU A CA 1
ATOM 6178 C C . LEU B 1 60 ? -6.516 6.303 -18.559 1.000 18.590 60 LEU A C 1
ATOM 6179 O O . LEU B 1 60 ? -5.646 6.148 -17.711 1.000 21.209 60 LEU A O 1
ATOM 6195 N N . LEU B 1 61 ? -6.310 6.911 -19.734 1.000 16.820 61 LEU A N 1
ATOM 6196 C CA . LEU B 1 61 ? -5.051 7.650 -19.976 1.000 16.794 61 LEU A CA 1
ATOM 6197 C C . LEU B 1 61 ? -5.166 9.038 -19.316 1.000 19.244 61 LEU A C 1
ATOM 6198 O O . LEU B 1 61 ? -5.757 9.953 -19.876 1.000 18.146 61 LEU A O 1
ATOM 6214 N N . ASP B 1 62 ? -4.552 9.161 -18.146 1.000 18.461 62 ASP A N 1
ATOM 6215 C CA . ASP B 1 62 ? -4.587 10.385 -17.314 1.000 20.436 62 ASP A CA 1
ATOM 6216 C C . ASP B 1 62 ? -3.373 11.265 -17.627 1.000 18.948 62 ASP A C 1
ATOM 6217 O O . ASP B 1 62 ? -3.452 12.482 -17.434 1.000 19.332 62 ASP A O 1
ATOM 6226 N N . ARG B 1 63 ? -2.262 10.677 -18.046 1.000 17.498 63 ARG A N 1
ATOM 6227 C CA . ARG B 1 63 ? -1.014 11.425 -18.288 1.000 18.099 63 ARG A CA 1
ATOM 6228 C C . ARG B 1 63 ? -0.097 10.572 -19.131 1.000 18.475 63 ARG A C 1
ATOM 6229 O O . ARG B 1 63 ? -0.101 9.339 -18.986 1.000 18.820 63 ARG A O 1
ATOM 6250 N N . THR B 1 64 ? 0.765 11.222 -19.880 1.000 16.214 64 THR A N 1
ATOM 6251 C CA . THR B 1 64 ? 1.967 10.561 -20.439 1.000 16.792 64 THR A CA 1
ATOM 6252 C C . THR B 1 64 ? 2.884 10.129 -19.294 1.000 17.224 64 THR A C 1
ATOM 6253 O O . THR B 1 64 ? 3.109 10.907 -18.364 1.000 17.070 64 THR A O 1
ATOM 6264 N N . GLN B 1 65 ? 3.348 8.877 -19.355 1.000 16.321 65 GLN A N 1
ATOM 6265 C CA . GLN B 1 65 ? 4.088 8.288 -18.228 1.000 19.256 65 GLN A CA 1
ATOM 6266 C C . GLN B 1 65 ? 5.254 7.494 -18.796 1.000 17.676 65 GLN A C 1
ATOM 6267 O O . GLN B 1 65 ? 5.070 6.847 -19.853 1.000 18.021 65 GLN A O 1
ATOM 6281 N N . VAL B 1 66 ? 6.429 7.548 -18.180 1.000 17.476 66 VAL A N 1
ATOM 6282 C CA . VAL B 1 66 ? 7.583 6.747 -18.641 1.000 17.976 66 VAL A CA 1
ATOM 6283 C C . VAL B 1 66 ? 8.208 6.091 -17.413 1.000 17.199 66 VAL A C 1
ATOM 6284 O O . VAL B 1 66 ? 8.244 6.685 -16.338 1.000 17.105 66 VAL A O 1
ATOM 6297 N N . THR B 1 67 ? 8.673 4.862 -17.563 1.000 17.060 67 THR A N 1
ATOM 6298 C CA . THR B 1 67 ? 9.421 4.188 -16.484 1.000 17.019 67 THR A CA 1
ATOM 6299 C C . THR B 1 67 ? 10.411 3.221 -17.099 1.000 15.736 67 THR A C 1
ATOM 6300 O O . THR B 1 67 ? 10.536 3.139 -18.342 1.000 16.414 67 THR A O 1
ATOM 6311 N N . PHE B 1 68 ? 11.028 2.456 -16.229 1.000 16.309 68 PHE A N 1
ATOM 6312 C CA . PHE B 1 68 ? 12.062 1.478 -16.576 1.000 17.151 68 PHE A CA 1
ATOM 6313 C C . PHE B 1 68 ? 11.723 0.178 -15.864 1.000 15.689 68 PHE A C 1
ATOM 6314 O O . PHE B 1 68 ? 11.138 0.179 -14.767 1.000 16.622 68 PHE A O 1
ATOM 6331 N N . SER B 1 69 ? 12.129 -0.936 -16.453 1.000 15.587 69 SER A N 1
ATOM 6332 C CA . SER B 1 69 ? 12.019 -2.244 -15.785 1.000 14.989 69 SER A CA 1
ATOM 6333 C C . SER B 1 69 ? 13.216 -3.130 -16.099 1.000 15.756 69 SER A C 1
ATOM 6334 O O . SER B 1 69 ? 13.553 -3.302 -17.268 1.000 16.505 69 SER A O 1
ATOM 6342 N N . ALA B 1 70 ? 13.807 -3.673 -15.046 1.000 15.768 70 ALA A N 1
ATOM 6343 C CA . ALA B 1 70 ? 14.758 -4.775 -15.152 1.000 16.217 70 ALA A CA 1
ATOM 6344 C C . ALA B 1 70 ? 14.068 -6.108 -14.830 1.000 16.778 70 ALA A C 1
ATOM 6345 O O . ALA B 1 70 ? 14.770 -7.119 -14.681 1.000 17.859 70 ALA A O 1
ATOM 6352 N N . GLN B 1 71 ? 12.741 -6.165 -14.775 1.000 15.305 71 GLN A N 1
ATOM 6353 C CA . GLN B 1 71 ? 12.066 -7.442 -14.430 1.000 15.145 71 GLN A CA 1
ATOM 6354 C C . GLN B 1 71 ? 11.839 -8.348 -15.646 1.000 15.343 71 GLN A C 1
ATOM 6355 O O . GLN B 1 71 ? 11.575 -9.559 -15.430 1.000 15.229 71 GLN A O 1
ATOM 6369 N N . GLY B 1 72 ? 11.901 -7.858 -16.875 1.000 15.060 72 GLY A N 1
ATOM 6370 C CA . GLY B 1 72 ? 11.654 -8.677 -18.061 1.000 16.097 72 GLY A CA 1
ATOM 6371 C C . GLY B 1 72 ? 10.342 -9.438 -17.975 1.000 15.998 72 GLY A C 1
ATOM 6372 O O . GLY B 1 72 ? 9.281 -8.825 -17.665 1.000 16.332 72 GLY A O 1
ATOM 6376 N N . GLU B 1 73 ? 10.377 -10.736 -18.249 1.000 15.927 73 GLU A N 1
ATOM 6377 C CA . GLU B 1 73 ? 9.173 -11.591 -18.202 1.000 16.814 73 GLU A CA 1
ATOM 6378 C C . GLU B 1 73 ? 8.574 -11.666 -16.808 1.000 17.299 73 GLU A C 1
ATOM 6379 O O . GLU B 1 73 ? 7.407 -11.983 -16.692 1.000 18.153 73 GLU A O 1
ATOM 6391 N N . GLY B 1 74 ? 9.393 -11.435 -15.790 1.000 16.416 74 GLY A N 1
ATOM 6392 C CA . GLY B 1 74 ? 8.947 -11.410 -14.392 1.000 16.355 74 GLY A CA 1
ATOM 6393 C C . GLY B 1 74 ? 9.076 -12.732 -13.665 1.000 16.582 74 GLY A C 1
ATOM 6394 O O . GLY B 1 74 ? 8.960 -13.823 -14.273 1.000 16.767 74 GLY A O 1
ATOM 6398 N N . TRP B 1 75 ? 9.217 -12.603 -12.348 1.000 18.690 75 TRP A N 1
ATOM 6399 C CA . TRP B 1 75 ? 9.432 -13.795 -11.493 1.000 18.111 75 TRP A CA 1
ATOM 6400 C C . TRP B 1 75 ? 8.242 -14.736 -11.590 1.000 15.967 75 TRP A C 1
ATOM 6401 O O . TRP B 1 75 ? 8.481 -15.942 -11.522 1.000 16.968 75 TRP A O 1
ATOM 6422 N N . PRO B 1 76 ? 6.951 -14.334 -11.739 1.000 16.946 76 PRO A N 1
ATOM 6423 C CA . PRO B 1 76 ? 5.913 -15.365 -11.822 1.000 17.464 76 PRO A CA 1
ATOM 6424 C C . PRO B 1 76 ? 6.137 -16.342 -12.987 1.000 18.512 76 PRO A C 1
ATOM 6425 O O . PRO B 1 76 ? 5.982 -17.559 -12.825 1.000 18.920 76 PRO A O 1
ATOM 6436 N N . ALA B 1 77 ? 6.511 -15.832 -14.149 1.000 17.743 77 ALA A N 1
ATOM 6437 C CA . ALA B 1 77 ? 6.746 -16.653 -15.349 1.000 18.514 77 ALA A CA 1
ATOM 6438 C C . ALA B 1 77 ? 7.974 -17.524 -15.100 1.000 18.114 77 ALA A C 1
ATOM 6439 O O . ALA B 1 77 ? 7.942 -18.746 -15.396 1.000 19.009 77 ALA A O 1
ATOM 6446 N N . LEU B 1 78 ? 9.059 -16.931 -14.613 1.000 19.209 78 LEU A N 1
ATOM 6447 C CA . LEU B 1 78 ? 10.298 -17.730 -14.532 1.000 18.379 78 LEU A CA 1
ATOM 6448 C C . LEU B 1 78 ? 10.193 -18.737 -13.393 1.000 17.230 78 LEU A C 1
ATOM 6449 O O . LEU B 1 78 ? 10.619 -19.879 -13.565 1.000 17.755 78 LEU A O 1
ATOM 6465 N N . LEU B 1 79 ? 9.628 -18.338 -12.260 1.000 18.303 79 LEU A N 1
ATOM 6466 C CA . LEU B 1 79 ? 9.580 -19.256 -11.092 1.000 18.106 79 LEU A CA 1
ATOM 6467 C C . LEU B 1 79 ? 8.701 -20.460 -11.453 1.000 18.148 79 LEU A C 1
ATOM 6468 O O . LEU B 1 79 ? 9.041 -21.584 -11.094 1.000 18.683 79 LEU A O 1
ATOM 6484 N N . ALA B 1 80 ? 7.587 -20.228 -12.146 1.000 17.702 80 ALA A N 1
ATOM 6485 C CA . ALA B 1 80 ? 6.705 -21.320 -12.600 1.000 19.075 80 ALA A CA 1
ATOM 6486 C C . ALA B 1 80 ? 7.481 -22.289 -13.505 1.000 20.131 80 ALA A C 1
ATOM 6487 O O . ALA B 1 80 ? 7.523 -23.469 -13.176 1.000 22.226 80 ALA A O 1
ATOM 6494 N N . ARG B 1 81 ? 8.138 -21.838 -14.564 1.000 19.438 81 ARG A N 1
ATOM 6495 C CA . ARG B 1 81 ? 8.712 -22.798 -15.515 1.000 19.749 81 ARG A CA 1
ATOM 6496 C C . ARG B 1 81 ? 9.959 -23.437 -14.910 1.000 19.556 81 ARG A C 1
ATOM 6497 O O . ARG B 1 81 ? 10.200 -24.590 -15.229 1.000 20.242 81 ARG A O 1
ATOM 6518 N N . MET B 1 82 ? 10.651 -22.764 -14.004 1.000 18.175 82 MET A N 1
ATOM 6519 C CA . MET B 1 82 ? 11.896 -23.344 -13.461 1.000 20.169 82 MET A CA 1
ATOM 6520 C C . MET B 1 82 ? 11.574 -24.412 -12.404 1.000 21.658 82 MET A C 1
ATOM 6521 O O . MET B 1 82 ? 12.289 -25.427 -12.353 1.000 20.128 82 MET A O 1
ATOM 6535 N N . THR B 1 83 ? 10.497 -24.243 -11.657 1.000 19.599 83 THR A N 1
ATOM 6536 C CA . THR B 1 83 ? 10.072 -25.224 -10.630 1.000 20.641 83 THR A CA 1
ATOM 6537 C C . THR B 1 83 ? 9.152 -26.289 -11.218 1.000 20.635 83 THR A C 1
ATOM 6538 O O . THR B 1 83 ? 8.964 -27.305 -10.525 1.000 21.850 83 THR A O 1
ATOM 6549 N N . GLY B 1 84 ? 8.553 -26.045 -12.399 1.000 20.286 84 GLY A N 1
ATOM 6550 C CA . GLY B 1 84 ? 7.498 -26.907 -12.928 1.000 22.663 84 GLY A CA 1
ATOM 6551 C C . GLY B 1 84 ? 6.226 -26.690 -12.141 1.000 24.476 84 GLY A C 1
ATOM 6552 O O . GLY B 1 84 ? 5.308 -27.493 -12.253 1.000 23.889 84 GLY A O 1
ATOM 6556 N N . GLY B 1 85 ? 6.166 -25.589 -11.386 1.000 21.970 85 GLY A N 1
ATOM 6557 C CA . GLY B 1 85 ? 4.955 -25.251 -10.605 1.000 22.585 85 GLY A CA 1
ATOM 6558 C C . GLY B 1 85 ? 4.085 -24.202 -11.249 1.000 21.864 85 GLY A C 1
ATOM 6559 O O . GLY B 1 85 ? 4.127 -24.019 -12.494 1.000 20.756 85 GLY A O 1
ATOM 6563 N N . GLU B 1 86 ? 3.277 -23.537 -10.416 1.000 19.677 86 GLU A N 1
ATOM 6564 C CA . GLU B 1 86 ? 2.320 -22.522 -10.873 1.000 22.703 86 GLU A CA 1
ATOM 6565 C C . GLU B 1 86 ? 2.358 -21.345 -9.895 1.000 21.454 86 GLU A C 1
ATOM 6566 O O . GLU B 1 86 ? 2.537 -21.545 -8.707 1.000 20.477 86 GLU A O 1
ATOM 6578 N N . VAL B 1 87 ? 2.156 -20.150 -10.412 1.000 20.143 87 VAL A N 1
ATOM 6579 C CA . VAL B 1 87 ? 1.977 -18.897 -9.632 1.000 20.339 87 VAL A CA 1
ATOM 6580 C C . VAL B 1 87 ? 0.660 -18.292 -10.098 1.000 23.019 87 VAL A C 1
ATOM 6581 O O . VAL B 1 87 ? 0.630 -17.712 -11.192 1.000 23.331 87 VAL A O 1
ATOM 6594 N N . THR B 1 88 ? -0.401 -18.503 -9.343 1.000 21.541 88 THR A N 1
ATOM 6595 C CA . THR B 1 88 ? -1.776 -18.270 -9.822 1.000 23.987 88 THR A CA 1
ATOM 6596 C C . THR B 1 88 ? -2.442 -17.166 -9.019 1.000 22.023 88 THR A C 1
ATOM 6597 O O . THR B 1 88 ? -2.493 -17.238 -7.814 1.000 20.325 88 THR A O 1
ATOM 6608 N N . SER B 1 89 ? -2.988 -16.214 -9.747 1.000 22.580 89 SER A N 1
ATOM 6609 C CA . SER B 1 89 ? -3.796 -15.108 -9.202 1.000 25.258 89 SER A CA 1
ATOM 6610 C C . SER B 1 89 ? -5.225 -15.589 -9.035 1.000 25.495 89 SER A C 1
ATOM 6611 O O . SER B 1 89 ? -5.793 -16.169 -9.975 1.000 29.640 89 SER A O 1
ATOM 6619 N N . ARG B 1 90 ? -5.823 -15.332 -7.881 1.000 23.303 90 ARG A N 1
ATOM 6620 C CA . ARG B 1 90 ? -7.253 -15.667 -7.657 1.000 26.666 90 ARG A CA 1
ATOM 6621 C C . ARG B 1 90 ? -7.843 -14.593 -6.763 1.000 21.351 90 ARG A C 1
ATOM 6622 O O . ARG B 1 90 ? -7.135 -14.107 -5.901 1.000 23.500 90 ARG A O 1
ATOM 6643 N N . HIS B 1 91 ? -9.147 -14.361 -6.903 1.000 20.782 91 HIS A N 1
ATOM 6644 C CA . HIS B 1 91 ? -9.950 -13.696 -5.860 1.000 21.814 91 HIS A CA 1
ATOM 6645 C C . HIS B 1 91 ? -10.709 -14.812 -5.160 1.000 22.579 91 HIS A C 1
ATOM 6646 O O . HIS B 1 91 ? -11.590 -15.403 -5.763 1.000 25.262 91 HIS A O 1
ATOM 6661 N N . VAL B 1 92 ? -10.275 -15.144 -3.944 1.000 22.999 92 VAL A N 1
ATOM 6662 C CA . VAL B 1 92 ? -10.797 -16.298 -3.156 1.000 23.173 92 VAL A CA 1
ATOM 6663 C C . VAL B 1 92 ? -12.037 -15.800 -2.416 1.000 23.718 92 VAL A C 1
ATOM 6664 O O . VAL B 1 92 ? -12.012 -14.724 -1.826 1.000 20.697 92 VAL A O 1
ATOM 6677 N N . PRO B 1 93 ? -13.173 -16.528 -2.402 1.000 22.931 93 PRO A N 1
ATOM 6678 C CA . PRO B 1 93 ? -14.272 -16.170 -1.527 1.000 25.644 93 PRO A CA 1
ATOM 6679 C C . PRO B 1 93 ? -13.821 -16.286 -0.061 1.000 21.437 93 PRO A C 1
ATOM 6680 O O . PRO B 1 93 ? -12.948 -17.126 0.261 1.000 21.072 93 PRO A O 1
ATOM 6691 N N . ARG B 1 94 ? -14.394 -15.433 0.773 1.000 20.758 94 ARG A N 1
ATOM 6692 C CA . ARG B 1 94 ? -14.016 -15.330 2.200 1.000 22.522 94 ARG A CA 1
ATOM 6693 C C . ARG B 1 94 ? -14.110 -16.735 2.810 1.000 20.327 94 ARG A C 1
ATOM 6694 O O . ARG B 1 94 ? -13.252 -17.060 3.631 1.000 20.407 94 ARG A O 1
ATOM 6715 N N . GLU B 1 95 ? -15.110 -17.538 2.417 1.000 21.023 95 GLU A N 1
ATOM 6716 C CA . GLU B 1 95 ? -15.355 -18.836 3.109 1.000 21.444 95 GLU A CA 1
ATOM 6717 C C . GLU B 1 95 ? -14.225 -19.808 2.782 1.000 23.899 95 GLU A C 1
ATOM 6718 O O . GLU B 1 95 ? -14.049 -20.765 3.531 1.000 22.519 95 GLU A O 1
ATOM 6730 N N . GLU B 1 96 ? -13.403 -19.524 1.760 1.000 21.675 96 GLU A N 1
ATOM 6731 C CA . GLU B 1 96 ? -12.274 -20.395 1.345 1.000 23.544 96 GLU A CA 1
ATOM 6732 C C . GLU B 1 96 ? -10.912 -19.789 1.691 1.000 20.943 96 GLU A C 1
ATOM 6733 O O . GLU B 1 96 ? -9.890 -20.428 1.332 1.000 24.028 96 GLU A O 1
ATOM 6745 N N . LEU B 1 97 ? -10.809 -18.593 2.254 1.000 19.236 97 LEU A N 1
ATOM 6746 C CA . LEU B 1 97 ? -9.467 -17.952 2.385 1.000 19.501 97 LEU A CA 1
ATOM 6747 C C . LEU B 1 97 ? -8.538 -18.751 3.305 1.000 22.948 97 LEU A C 1
ATOM 6748 O O . LEU B 1 97 ? -7.402 -19.075 2.907 1.000 20.486 97 LEU A O 1
ATOM 6764 N N . LEU B 1 98 ? -8.966 -19.027 4.540 1.000 23.775 98 LEU A N 1
ATOM 6765 C CA . LEU B 1 98 ? -8.044 -19.697 5.504 1.000 25.012 98 LEU A CA 1
ATOM 6766 C C . LEU B 1 98 ? -7.663 -21.073 4.970 1.000 23.876 98 LEU A C 1
ATOM 6767 O O . LEU B 1 98 ? -6.477 -21.452 5.077 1.000 24.009 98 LEU A O 1
ATOM 6783 N N . SER B 1 99 ? -8.593 -21.820 4.402 1.000 25.673 99 SER A N 1
ATOM 6784 C CA . SER B 1 99 ? -8.306 -23.171 3.872 1.000 27.790 99 SER A CA 1
ATOM 6785 C C . SER B 1 99 ? -7.284 -23.025 2.740 1.000 28.888 99 SER A C 1
ATOM 6786 O O . SER B 1 99 ? -6.368 -23.837 2.679 1.000 28.509 99 SER A O 1
ATOM 6794 N N . THR B 1 100 ? -7.404 -21.970 1.944 1.000 25.886 100 THR A N 1
ATOM 6795 C CA . THR B 1 100 ? -6.454 -21.718 0.821 1.000 24.526 100 THR A CA 1
ATOM 6796 C C . THR B 1 100 ? -5.081 -21.485 1.415 1.000 22.934 100 THR A C 1
ATOM 6797 O O . THR B 1 100 ? -4.119 -22.029 0.825 1.000 24.549 100 THR A O 1
ATOM 6808 N N . LEU B 1 101 ? -4.955 -20.678 2.473 1.000 20.338 101 LEU A N 1
ATOM 6809 C CA . LEU B 1 101 ? -3.655 -20.331 3.072 1.000 21.813 101 LEU A CA 1
ATOM 6810 C C . LEU B 1 101 ? -3.003 -21.607 3.624 1.000 28.101 101 LEU A C 1
ATOM 6811 O O . LEU B 1 101 ? -1.796 -21.811 3.413 1.000 23.910 101 LEU A O 1
ATOM 6827 N N . HIS B 1 102 ? -3.789 -22.496 4.245 1.000 27.385 102 HIS A N 1
ATOM 6828 C CA . HIS B 1 102 ? -3.221 -23.762 4.805 1.000 30.054 102 HIS A CA 1
ATOM 6829 C C . HIS B 1 102 ? -2.822 -24.684 3.657 1.000 27.987 102 HIS A C 1
ATOM 6830 O O . HIS B 1 102 ? -1.697 -25.255 3.697 1.000 29.517 102 HIS A O 1
ATOM 6845 N N . ALA B 1 103 ? -3.665 -24.827 2.650 1.000 28.406 103 ALA A N 1
ATOM 6846 C CA . ALA B 1 103 ? -3.441 -25.742 1.512 1.000 31.790 103 ALA A CA 1
ATOM 6847 C C . ALA B 1 103 ? -2.197 -25.297 0.727 1.000 31.455 103 ALA A C 1
ATOM 6848 O O . ALA B 1 103 ? -1.363 -26.130 0.468 1.000 31.079 103 ALA A O 1
ATOM 6855 N N . ASP B 1 104 ? -2.027 -24.001 0.430 1.000 27.430 104 ASP A N 1
ATOM 6856 C CA . ASP B 1 104 ? -0.879 -23.514 -0.393 1.000 25.114 104 ASP A CA 1
ATOM 6857 C C . ASP B 1 104 ? 0.428 -23.781 0.357 1.000 26.032 104 ASP A C 1
ATOM 6858 O O . ASP B 1 104 ? 1.515 -23.877 -0.279 1.000 22.509 104 ASP A O 1
ATOM 6867 N N . ARG B 1 105 ? 0.413 -23.783 1.688 1.000 26.814 105 ARG A N 1
ATOM 6868 C CA . ARG B 1 105 ? 1.674 -23.863 2.450 1.000 25.923 105 ARG A CA 1
ATOM 6869 C C . ARG B 1 105 ? 2.426 -25.166 2.126 1.000 26.074 105 ARG A C 1
ATOM 6870 O O . ARG B 1 105 ? 3.664 -25.106 2.086 1.000 24.575 105 ARG A O 1
ATOM 6891 N N . ALA B 1 106 ? 1.759 -26.308 1.887 1.000 27.797 106 ALA A N 1
ATOM 6892 C CA . ALA B 1 106 ? 2.439 -27.605 1.619 1.000 32.419 106 ALA A CA 1
ATOM 6893 C C . ALA B 1 106 ? 3.412 -27.497 0.426 1.000 30.399 106 ALA A C 1
ATOM 6894 O O . ALA B 1 106 ? 4.531 -28.026 0.500 1.000 33.640 106 ALA A O 1
ATOM 6901 N N . GLU B 1 107 ? 3.041 -26.703 -0.577 1.000 28.414 107 GLU A N 1
ATOM 6902 C CA . GLU B 1 107 ? 3.678 -26.667 -1.918 1.000 27.224 107 GLU A CA 1
ATOM 6903 C C . GLU B 1 107 ? 4.361 -25.305 -2.145 1.000 21.849 107 GLU A C 1
ATOM 6904 O O . GLU B 1 107 ? 4.913 -25.145 -3.206 1.000 21.262 107 GLU A O 1
ATOM 6916 N N . GLY B 1 108 ? 4.380 -24.427 -1.151 1.000 20.299 108 GLY A N 1
ATOM 6917 C CA . GLY B 1 108 ? 5.064 -23.114 -1.241 1.000 19.522 108 GLY A CA 1
ATOM 6918 C C . GLY B 1 108 ? 4.440 -22.096 -0.329 1.000 23.533 108 GLY A C 1
ATOM 6919 O O . GLY B 1 108 ? 4.773 -22.068 0.911 1.000 20.389 108 GLY A O 1
ATOM 6923 N N . GLY B 1 109 ? 3.487 -21.331 -0.829 1.000 17.220 109 GLY A N 1
ATOM 6924 C CA . GLY B 1 109 ? 2.823 -20.362 0.038 1.000 19.854 109 GLY A CA 1
ATOM 6925 C C . GLY B 1 109 ? 1.978 -19.405 -0.774 1.000 19.465 109 GLY A C 1
ATOM 6926 O O . GLY B 1 109 ? 1.612 -19.732 -1.942 1.000 18.248 109 GLY A O 1
ATOM 6930 N N . THR B 1 110 ? 1.621 -18.299 -0.147 1.000 19.770 110 THR A N 1
ATOM 6931 C CA . THR B 1 110 ? 0.618 -17.363 -0.692 1.000 19.252 110 THR A CA 1
ATOM 6932 C C . THR B 1 110 ? 1.113 -15.945 -0.465 1.000 19.941 110 THR A C 1
ATOM 6933 O O . THR B 1 110 ? 1.604 -15.615 0.634 1.000 18.763 110 THR A O 1
ATOM 6944 N N . LEU B 1 111 ? 0.952 -15.102 -1.483 1.000 17.102 111 LEU A N 1
ATOM 6945 C CA . LEU B 1 111 ? 1.004 -13.653 -1.304 1.000 16.128 111 LEU A CA 1
ATOM 6946 C C . LEU B 1 111 ? -0.429 -13.175 -1.111 1.000 17.818 111 LEU A C 1
ATOM 6947 O O . LEU B 1 111 ? -1.274 -13.485 -1.975 1.000 18.510 111 LEU A O 1
ATOM 6963 N N . LEU B 1 112 ? -0.684 -12.577 0.051 1.000 16.889 112 LEU A N 1
ATOM 6964 C CA . LEU B 1 112 ? -2.040 -12.110 0.435 1.000 18.473 112 LEU A CA 1
ATOM 6965 C C . LEU B 1 112 ? -2.041 -10.590 0.369 1.000 18.432 112 LEU A C 1
ATOM 6966 O O . LEU B 1 112 ? -1.195 -9.943 1.016 1.000 18.167 112 LEU A O 1
ATOM 6982 N N . PHE B 1 113 ? -2.944 -10.044 -0.417 1.000 17.884 113 PHE A N 1
ATOM 6983 C CA . PHE B 1 113 ? -3.017 -8.585 -0.585 1.000 19.937 113 PHE A CA 1
ATOM 698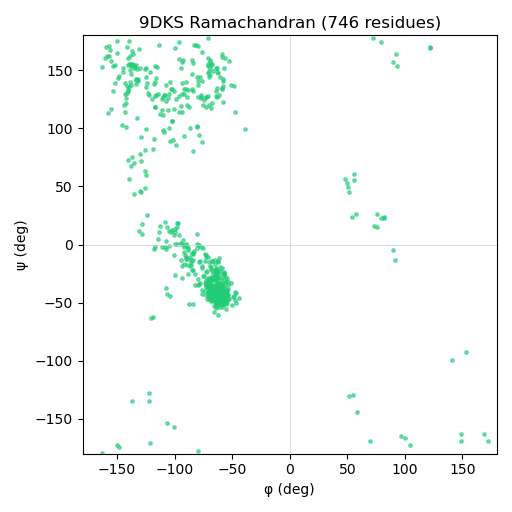4 C C . PHE B 1 113 ? -3.843 -7.958 0.525 1.000 19.492 113 PHE A C 1
ATOM 6985 O O . PHE B 1 113 ? -4.860 -8.531 0.994 1.000 20.635 113 PHE A O 1
ATOM 7002 N N . MET B 1 114 ? -3.467 -6.756 0.911 1.000 19.151 114 MET A N 1
ATOM 7003 C CA . MET B 1 114 ? -4.306 -5.961 1.832 1.000 21.345 114 MET A CA 1
ATOM 7004 C C . MET B 1 114 ? -3.989 -4.483 1.672 1.000 20.663 114 MET A C 1
ATOM 7005 O O . MET B 1 114 ? -2.938 -4.123 1.128 1.000 20.677 114 MET A O 1
ATOM 7019 N N . GLU B 1 115 ? -4.872 -3.630 2.138 1.000 19.921 115 GLU A N 1
ATOM 7020 C CA . GLU B 1 115 ? -4.603 -2.176 2.073 1.000 19.366 115 GLU A CA 1
ATOM 7021 C C . GLU B 1 115 ? -3.447 -1.795 3.001 1.000 21.620 115 GLU A C 1
ATOM 7022 O O . GLU B 1 115 ? -3.290 -2.439 4.046 1.000 20.565 115 GLU A O 1
ATOM 7034 N N . ASP B 1 116 ? -2.756 -0.694 2.722 1.000 21.789 116 ASP A N 1
ATOM 7035 C CA . ASP B 1 116 ? -1.664 -0.266 3.625 1.000 22.475 116 ASP A CA 1
ATOM 7036 C C . ASP B 1 116 ? -2.245 -0.026 5.026 1.000 21.674 116 ASP A C 1
ATOM 7037 O O . ASP B 1 116 ? -1.541 -0.259 6.006 1.000 22.294 116 ASP A O 1
ATOM 7046 N N . ARG B 1 117 ? -3.483 0.471 5.110 1.000 20.490 117 ARG A N 1
ATOM 7047 C CA . ARG B 1 117 ? -4.101 0.906 6.393 1.000 22.559 117 ARG A CA 1
ATOM 7048 C C . ARG B 1 117 ? -4.465 -0.302 7.265 1.000 25.222 117 ARG A C 1
ATOM 7049 O O . ARG B 1 117 ? -4.682 -0.090 8.473 1.000 24.321 117 ARG A O 1
ATOM 7070 N N . ALA B 1 118 ? -4.405 -1.529 6.725 1.000 21.849 118 ALA A N 1
ATOM 7071 C CA . ALA B 1 118 ? -4.628 -2.781 7.466 1.000 25.056 118 ALA A CA 1
ATOM 7072 C C . ALA B 1 118 ? -3.320 -3.250 8.115 1.000 22.820 118 ALA A C 1
ATOM 7073 O O . ALA B 1 118 ? -3.377 -4.162 8.972 1.000 24.415 118 ALA A O 1
ATOM 7080 N N . CYS B 1 119 ? -2.189 -2.642 7.772 1.000 22.390 119 CYS A N 1
ATOM 7081 C CA . CYS B 1 119 ? -0.858 -3.060 8.258 1.000 23.567 119 CYS A CA 1
ATOM 7082 C C . CYS B 1 119 ? -0.333 -2.005 9.216 1.000 23.800 119 CYS A C 1
ATOM 7083 O O . CYS B 1 119 ? 0.255 -1.019 8.775 1.000 25.031 119 CYS A O 1
ATOM 7091 N N . PRO B 1 120 ? -0.458 -2.190 10.549 1.000 27.551 120 PRO A N 1
ATOM 7092 C CA . PRO B 1 120 ? -0.042 -1.140 11.493 1.000 29.424 120 PRO A CA 1
ATOM 7093 C C . PRO B 1 120 ? 1.396 -0.632 11.325 1.000 28.533 120 PRO A C 1
ATOM 7094 O O . PRO B 1 120 ? 1.653 0.537 11.477 1.000 27.330 120 PRO A O 1
ATOM 7105 N N . TRP B 1 121 ? 2.314 -1.519 10.954 1.000 27.332 121 TRP A N 1
ATOM 7106 C CA . TRP B 1 121 ? 3.748 -1.174 10.793 1.000 25.991 121 TRP A CA 1
ATOM 7107 C C . TRP B 1 121 ? 4.008 -0.220 9.614 1.000 28.002 121 TRP A C 1
ATOM 7108 O O . TRP B 1 121 ? 5.083 0.407 9.567 1.000 28.128 121 TRP A O 1
ATOM 7129 N N . LEU B 1 122 ? 3.042 -0.025 8.699 1.000 26.147 122 LEU A N 1
ATOM 7130 C CA . LEU B 1 122 ? 3.228 0.924 7.582 1.000 26.160 122 LEU A CA 1
ATOM 7131 C C . LEU B 1 122 ? 2.881 2.356 8.037 1.000 27.459 122 LEU A C 1
ATOM 7132 O O . LEU B 1 122 ? 3.069 3.266 7.255 1.000 30.956 122 LEU A O 1
ATOM 7148 N N . ASP B 1 123 ? 2.334 2.529 9.227 1.000 29.428 123 ASP A N 1
ATOM 7149 C CA . ASP B 1 123 ? 1.926 3.857 9.741 1.000 34.356 123 ASP A CA 1
ATOM 7150 C C . ASP B 1 123 ? 1.104 4.588 8.666 1.000 33.957 123 ASP A C 1
ATOM 7151 O O . ASP B 1 123 ? 1.484 5.735 8.279 1.000 33.560 123 ASP A O 1
ATOM 7160 N N . SER B 1 124 ? 0.014 3.973 8.189 1.000 31.036 124 SER A N 1
ATOM 7161 C CA . SER B 1 124 ? -0.802 4.510 7.067 1.000 28.575 124 SER A CA 1
ATOM 7162 C C . SER B 1 124 ? -2.281 4.399 7.408 1.000 28.086 124 SER A C 1
ATOM 7163 O O . SER B 1 124 ? -3.091 4.046 6.525 1.000 25.405 124 SER A O 1
ATOM 7171 N N . ALA B 1 125 ? -2.678 4.730 8.636 1.000 26.440 125 ALA A N 1
ATOM 7172 C CA . ALA B 1 125 ? -4.096 4.568 9.054 1.000 26.700 125 ALA A CA 1
ATOM 7173 C C . ALA B 1 125 ? -5.042 5.399 8.171 1.000 26.953 125 ALA A C 1
ATOM 7174 O O . ALA B 1 125 ? -6.185 4.980 7.992 1.000 31.558 125 ALA A O 1
ATOM 7181 N N . HIS B 1 126 ? -4.578 6.525 7.643 1.000 28.669 126 HIS A N 1
ATOM 7182 C CA . HIS B 1 126 ? -5.452 7.551 7.026 1.000 33.297 126 HIS A CA 1
ATOM 7183 C C . HIS B 1 126 ? -5.541 7.342 5.511 1.000 31.863 126 HIS A C 1
ATOM 7184 O O . HIS B 1 126 ? -6.310 8.087 4.873 1.000 30.267 126 HIS A O 1
ATOM 7199 N N . SER B 1 127 ? -4.878 6.329 4.956 1.000 27.924 127 SER A N 1
ATOM 7200 C CA . SER B 1 127 ? -4.910 6.122 3.484 1.000 29.030 127 SER A CA 1
ATOM 7201 C C . SER B 1 127 ? -4.735 4.658 3.103 1.000 25.584 127 SER A C 1
ATOM 7202 O O . SER B 1 127 ? -3.884 3.968 3.652 1.000 27.352 127 SER A O 1
ATOM 7210 N N . PRO B 1 128 ? -5.492 4.154 2.103 1.000 23.766 128 PRO A N 1
ATOM 7211 C CA . PRO B 1 128 ? -5.243 2.823 1.561 1.000 24.207 128 PRO A CA 1
ATOM 7212 C C . PRO B 1 128 ? -4.015 2.761 0.635 1.000 26.147 128 PRO A C 1
ATOM 7213 O O . PRO B 1 128 ? -3.700 1.666 0.157 1.000 28.638 128 PRO A O 1
ATOM 7224 N N . GLY B 1 129 ? -3.391 3.900 0.401 1.000 28.973 129 GLY A N 1
ATOM 7225 C CA . GLY B 1 129 ? -2.196 4.040 -0.446 1.000 30.514 129 GLY A CA 1
ATOM 7226 C C . GLY B 1 129 ? -2.588 4.042 -1.921 1.000 22.903 129 GLY A C 1
ATOM 7227 O O . GLY B 1 129 ? -3.772 3.894 -2.236 1.000 23.743 129 GLY A O 1
ATOM 7231 N N . MET B 1 130 ? -1.622 4.283 -2.777 1.000 20.815 130 MET A N 1
ATOM 7232 C CA . MET B 1 130 ? -1.842 4.365 -4.236 1.000 21.409 130 MET A CA 1
ATOM 7233 C C . MET B 1 130 ? -2.162 2.971 -4.775 1.000 20.723 130 MET A C 1
ATOM 7234 O O . MET B 1 130 ? -2.945 2.847 -5.731 1.000 19.796 130 MET A O 1
ATOM 7248 N N . LEU B 1 131 ? -1.549 1.948 -4.189 1.000 18.326 131 LEU A N 1
ATOM 7249 C CA . LEU B 1 131 ? -1.655 0.529 -4.596 1.000 18.708 131 LEU A CA 1
ATOM 7250 C C . LEU B 1 131 ? -1.787 -0.312 -3.340 1.000 19.336 131 LEU A C 1
ATOM 7251 O O . LEU B 1 131 ? -1.345 0.077 -2.259 1.000 19.888 131 LEU A O 1
ATOM 7267 N N . PRO B 1 132 ? -2.386 -1.510 -3.464 1.000 19.104 132 PRO A N 1
ATOM 7268 C CA . PRO B 1 132 ? -2.480 -2.415 -2.332 1.000 20.401 132 PRO A CA 1
ATOM 7269 C C . PRO B 1 132 ? -1.092 -2.950 -1.985 1.000 21.347 132 PRO A C 1
ATOM 7270 O O . PRO B 1 132 ? -0.175 -2.990 -2.770 1.000 20.864 132 PRO A O 1
ATOM 7281 N N . HIS B 1 133 ? -0.984 -3.366 -0.736 1.000 20.630 133 HIS A N 1
ATOM 7282 C CA . HIS B 1 133 ? 0.219 -4.021 -0.203 1.000 21.016 133 HIS A CA 1
ATOM 7283 C C . HIS B 1 133 ? 0.015 -5.534 -0.274 1.000 20.915 133 HIS A C 1
ATOM 7284 O O . HIS B 1 133 ? -1.082 -6.045 -0.641 1.000 18.842 133 HIS A O 1
ATOM 7299 N N . VAL B 1 134 ? 1.072 -6.236 0.060 1.000 19.470 134 VAL A N 1
ATOM 7300 C CA . VAL B 1 134 ? 1.043 -7.709 0.071 1.000 21.438 134 VAL A CA 1
ATOM 7301 C C . VAL B 1 134 ? 1.931 -8.153 1.221 1.000 19.552 134 VAL A C 1
ATOM 7302 O O . VAL B 1 134 ? 2.996 -7.499 1.481 1.000 19.765 134 VAL A O 1
ATOM 7315 N N . VAL B 1 135 ? 1.548 -9.285 1.786 1.000 18.520 135 VAL A N 1
ATOM 7316 C CA . VAL B 1 135 ? 2.326 -9.995 2.829 1.000 18.155 135 VAL A CA 1
ATOM 7317 C C . VAL B 1 135 ? 2.325 -11.494 2.537 1.000 18.627 135 VAL A C 1
ATOM 7318 O O . VAL B 1 135 ? 1.497 -11.986 1.754 1.000 17.738 135 VAL A O 1
ATOM 7331 N N . VAL B 1 136 ? 3.199 -12.229 3.208 1.000 17.398 136 VAL A N 1
ATOM 7332 C CA . VAL B 1 136 ? 3.152 -13.719 3.166 1.000 17.277 136 VAL A CA 1
ATOM 7333 C C . VAL B 1 136 ? 2.714 -14.296 4.508 1.000 19.285 136 VAL A C 1
ATOM 7334 O O . VAL B 1 136 ? 3.471 -14.219 5.470 1.000 20.765 136 VAL A O 1
ATOM 7347 N N . PRO B 1 137 ? 1.514 -14.898 4.600 1.000 20.420 137 PRO A N 1
ATOM 7348 C CA . PRO B 1 137 ? 1.123 -15.618 5.825 1.000 20.743 137 PRO A CA 1
ATOM 7349 C C . PRO B 1 137 ? 2.131 -16.739 6.090 1.000 22.930 137 PRO A C 1
ATOM 7350 O O . PRO B 1 137 ? 2.514 -17.465 5.224 1.000 22.622 137 PRO A O 1
ATOM 7361 N N . ASP B 1 138 ? 2.578 -16.838 7.338 1.000 23.643 138 ASP A N 1
ATOM 7362 C CA . ASP B 1 138 ? 3.648 -17.787 7.705 1.000 25.070 138 ASP A CA 1
ATOM 7363 C C . ASP B 1 138 ? 3.226 -18.605 8.934 1.000 27.101 138 ASP A C 1
ATOM 7364 O O . ASP B 1 138 ? 4.049 -18.774 9.810 1.000 33.218 138 ASP A O 1
ATOM 7373 N N . GLY B 1 139 ? 1.997 -19.100 8.918 1.000 32.385 139 GLY A N 1
ATOM 7374 C CA . GLY B 1 139 ? 1.474 -20.027 9.933 1.000 34.767 139 GLY A CA 1
ATOM 7375 C C . GLY B 1 139 ? 0.773 -19.306 11.064 1.000 33.737 139 GLY A C 1
ATOM 7376 O O . GLY B 1 139 ? 0.939 -18.078 11.235 1.000 29.281 139 GLY A O 1
ATOM 7380 N N . VAL B 1 140 ? -0.002 -20.073 11.831 1.000 36.108 140 VAL A N 1
ATOM 7381 C CA . VAL B 1 140 ? -0.614 -19.620 13.105 1.000 42.152 140 VAL A CA 1
ATOM 7382 C C . VAL B 1 140 ? 0.391 -19.900 14.241 1.000 43.775 140 VAL A C 1
ATOM 7383 O O . VAL B 1 140 ? 1.004 -21.002 14.259 1.000 41.504 140 VAL A O 1
ATOM 7396 N N . ALA B 1 141 ? 0.619 -18.927 15.116 1.000 39.760 141 ALA A N 1
ATOM 7397 C CA . ALA B 1 141 ? 1.549 -19.049 16.256 1.000 44.069 141 ALA A CA 1
ATOM 7398 C C . ALA B 1 141 ? 0.810 -19.781 17.372 1.000 50.729 141 ALA A C 1
ATOM 7399 O O . ALA B 1 141 ? -0.396 -20.053 17.243 1.000 44.548 141 ALA A O 1
ATOM 7406 N N . PRO B 1 142 ? 1.533 -20.156 18.460 1.000 55.474 142 PRO A N 1
ATOM 7407 C CA . PRO B 1 142 ? 0.901 -20.815 19.610 1.000 58.164 142 PRO A CA 1
ATOM 7408 C C . PRO B 1 142 ? -0.430 -20.164 20.046 1.000 56.740 142 PRO A C 1
ATOM 7409 O O . PRO B 1 142 ? -1.410 -20.883 20.235 1.000 53.472 142 PRO A O 1
ATOM 7414 N N . ASP B 1 143 ? -0.451 -18.825 20.136 1.000 56.613 143 ASP A N 1
ATOM 7415 C CA . ASP B 1 143 ? -1.567 -17.988 20.671 1.000 55.761 143 ASP A CA 1
ATOM 7416 C C . ASP B 1 143 ? -2.716 -17.753 19.665 1.000 49.535 143 ASP A C 1
ATOM 7417 O O . ASP B 1 143 ? -3.554 -16.915 19.968 1.000 57.116 143 ASP A O 1
ATOM 7426 N N . GLY B 1 144 ? -2.764 -18.419 18.508 1.000 46.053 144 GLY A N 1
ATOM 7427 C CA . GLY B 1 144 ? -3.895 -18.325 17.556 1.000 39.283 144 GLY A CA 1
ATOM 7428 C C . GLY B 1 144 ? -3.733 -17.234 16.496 1.000 41.248 144 GLY A C 1
ATOM 7429 O O . GLY B 1 144 ? -4.488 -17.289 15.465 1.000 40.648 144 GLY A O 1
ATOM 7433 N N . SER B 1 145 ? -2.765 -16.329 16.691 1.000 34.302 145 SER A N 1
ATOM 7434 C CA . SER B 1 145 ? -2.442 -15.172 15.805 1.000 39.122 145 SER A CA 1
ATOM 7435 C C . SER B 1 145 ? -1.597 -15.624 14.598 1.000 35.706 145 SER A C 1
ATOM 7436 O O . SER B 1 145 ? -0.780 -16.565 14.716 1.000 34.518 145 SER A O 1
ATOM 7444 N N . TRP B 1 146 ? -1.840 -15.008 13.434 1.000 31.013 146 TRP A N 1
ATOM 7445 C CA . TRP B 1 146 ? -1.078 -15.306 12.197 1.000 28.252 146 TRP A CA 1
ATOM 7446 C C . TRP B 1 146 ? 0.248 -14.568 12.245 1.000 27.926 146 TRP A C 1
ATOM 7447 O O . TRP B 1 146 ? 0.263 -13.425 12.678 1.000 31.595 146 TRP A O 1
ATOM 7468 N N . GLN B 1 147 ? 1.317 -15.210 11.779 1.000 24.616 147 GLN A N 1
ATOM 7469 C CA . GLN B 1 147 ? 2.614 -14.542 11.523 1.000 24.544 147 GLN A CA 1
ATOM 7470 C C . GLN B 1 147 ? 2.618 -14.116 10.048 1.000 21.995 147 GLN A C 1
ATOM 7471 O O . GLN B 1 147 ? 2.144 -14.898 9.224 1.000 25.561 147 GLN A O 1
ATOM 7485 N N . LEU B 1 148 ? 2.940 -12.859 9.810 1.000 22.489 148 LEU A N 1
ATOM 7486 C CA . LEU B 1 148 ? 2.933 -12.261 8.453 1.000 22.938 148 LEU A CA 1
ATOM 7487 C C . LEU B 1 148 ? 4.363 -11.839 8.142 1.000 24.320 148 LEU A C 1
ATOM 7488 O O . LEU B 1 148 ? 4.964 -11.036 8.884 1.000 28.561 148 LEU A O 1
ATOM 7504 N N . ILE B 1 149 ? 4.866 -12.278 7.003 1.000 21.084 149 ILE A N 1
ATOM 7505 C CA . ILE B 1 149 ? 6.191 -11.835 6.527 1.000 21.338 149 ILE A CA 1
ATOM 7506 C C . ILE B 1 149 ? 6.021 -10.602 5.625 1.000 22.514 149 ILE A C 1
ATOM 7507 O O . ILE B 1 149 ? 5.211 -10.628 4.686 1.000 20.239 149 ILE A O 1
ATOM 7523 N N . GLU B 1 150 ? 6.776 -9.548 5.908 1.000 20.655 150 GLU A N 1
ATOM 7524 C CA . GLU B 1 150 ? 6.844 -8.288 5.144 1.000 21.333 150 GLU A CA 1
ATOM 7525 C C . GLU B 1 150 ? 8.094 -8.364 4.291 1.000 19.523 150 GLU A C 1
ATOM 7526 O O . GLU B 1 150 ? 9.217 -8.453 4.861 1.000 21.145 150 GLU A O 1
ATOM 7538 N N . GLY B 1 151 ? 7.955 -8.365 2.970 1.000 18.865 151 GLY A N 1
ATOM 7539 C CA . GLY B 1 151 ? 9.096 -8.520 2.034 1.000 17.464 151 GLY A CA 1
ATOM 7540 C C . GLY B 1 151 ? 9.611 -7.216 1.438 1.000 18.910 151 GLY A C 1
ATOM 7541 O O . GLY B 1 151 ? 10.674 -7.249 0.720 1.000 19.193 151 GLY A O 1
ATOM 7545 N N . HIS B 1 152 ? 9.030 -6.055 1.781 1.000 19.680 152 HIS A N 1
ATOM 7546 C CA . HIS B 1 152 ? 9.594 -4.747 1.340 1.000 20.549 152 HIS A CA 1
ATOM 7547 C C . HIS B 1 152 ? 10.765 -4.389 2.250 1.000 21.334 152 HIS A C 1
ATOM 7548 O O . HIS B 1 152 ? 10.584 -4.467 3.463 1.000 21.836 152 HIS A O 1
ATOM 7563 N N . SER B 1 153 ? 11.927 -4.086 1.689 1.000 20.908 153 SER A N 1
ATOM 7564 C CA . SER B 1 153 ? 13.148 -3.877 2.487 1.000 23.360 153 SER A CA 1
ATOM 7565 C C . SER B 1 153 ? 12.918 -2.909 3.649 1.000 21.537 153 SER A C 1
ATOM 7566 O O . SER B 1 153 ? 13.390 -3.202 4.758 1.000 24.165 153 SER A O 1
ATOM 7574 N N . TRP B 1 154 ? 12.256 -1.795 3.448 1.000 22.178 154 TRP A N 1
ATOM 7575 C CA . TRP B 1 154 ? 12.202 -0.797 4.554 1.000 23.636 154 TRP A CA 1
ATOM 7576 C C . TRP B 1 154 ? 11.532 -1.417 5.788 1.000 25.444 154 TRP A C 1
ATOM 7577 O O . TRP B 1 154 ? 12.026 -1.278 6.932 1.000 23.449 154 TRP A O 1
ATOM 7598 N N . TRP B 1 155 ? 10.416 -2.106 5.605 1.000 23.401 155 TRP A N 1
ATOM 7599 C CA . TRP B 1 155 ? 9.634 -2.658 6.734 1.000 24.806 155 TRP A CA 1
ATOM 7600 C C . TRP B 1 155 ? 9.959 -4.117 7.020 1.000 22.684 155 TRP A C 1
ATOM 7601 O O . TRP B 1 155 ? 9.202 -4.741 7.799 1.000 23.743 155 TRP A O 1
ATOM 7622 N N . ARG B 1 156 ? 10.988 -4.671 6.376 1.000 23.555 156 ARG A N 1
ATOM 7623 C CA . ARG B 1 156 ? 11.237 -6.123 6.354 1.000 23.399 156 ARG A CA 1
ATOM 7624 C C . ARG B 1 156 ? 11.207 -6.657 7.790 1.000 26.307 156 ARG A C 1
ATOM 7625 O O . ARG B 1 156 ? 11.790 -6.012 8.704 1.000 27.320 156 ARG A O 1
ATOM 7646 N N . GLY B 1 157 ? 10.552 -7.802 7.939 1.000 24.789 157 GLY A N 1
ATOM 7647 C CA . GLY B 1 157 ? 10.478 -8.564 9.193 1.000 26.276 157 GLY A CA 1
ATOM 7648 C C . GLY B 1 157 ? 9.169 -9.297 9.287 1.000 26.097 157 GLY A C 1
ATOM 7649 O O . GLY B 1 157 ? 8.522 -9.548 8.241 1.000 25.116 157 GLY A O 1
ATOM 7653 N N . ARG B 1 158 ? 8.842 -9.729 10.494 1.000 24.853 158 ARG A N 1
ATOM 7654 C CA . ARG B 1 158 ? 7.693 -10.598 10.790 1.000 27.480 158 ARG A CA 1
ATOM 7655 C C . ARG B 1 158 ? 6.752 -9.841 11.718 1.000 28.597 158 ARG A C 1
ATOM 7656 O O . ARG B 1 158 ? 7.229 -9.223 12.680 1.000 31.747 158 ARG A O 1
ATOM 7677 N N . TYR B 1 159 ? 5.462 -9.936 11.476 1.000 24.215 159 TYR A N 1
ATOM 7678 C CA . TYR B 1 159 ? 4.436 -9.200 12.242 1.000 24.195 159 TYR A CA 1
ATOM 7679 C C . TYR B 1 159 ? 3.316 -10.153 12.580 1.000 29.655 159 TYR A C 1
ATOM 7680 O O . TYR B 1 159 ? 3.123 -11.169 11.916 1.000 34.210 159 TYR A O 1
ATOM 7698 N N . ALA B 1 160 ? 2.634 -9.864 13.679 1.000 28.734 160 ALA A N 1
ATOM 7699 C CA . ALA B 1 160 ? 1.525 -10.706 14.151 1.000 28.620 160 ALA A CA 1
ATOM 7700 C C . ALA B 1 160 ? 0.225 -10.014 13.822 1.000 25.522 160 ALA A C 1
ATOM 7701 O O . ALA B 1 160 ? 0.098 -8.789 14.016 1.000 29.220 160 ALA A O 1
ATOM 7708 N N . MET B 1 161 ? -0.723 -10.798 13.396 1.000 25.662 161 MET A N 1
ATOM 7709 C CA . MET B 1 161 ? -2.083 -10.262 13.177 1.000 27.498 161 MET A CA 1
ATOM 7710 C C . MET B 1 161 ? -3.077 -11.319 13.620 1.000 25.560 161 MET A C 1
ATOM 7711 O O . MET B 1 161 ? -2.960 -12.504 13.280 1.000 25.880 161 MET A O 1
ATOM 7725 N N . SER B 1 162 ? -4.114 -10.894 14.326 1.000 27.848 162 SER A N 1
ATOM 7726 C CA . SER B 1 162 ? -5.185 -11.831 14.671 1.000 26.915 162 SER A CA 1
ATOM 7727 C C . SER B 1 162 ? -5.907 -12.331 13.416 1.000 31.009 162 SER A C 1
ATOM 7728 O O . SER B 1 162 ? -6.005 -11.596 12.399 1.000 28.667 162 SER A O 1
ATOM 7736 N N . GLU B 1 163 ? -6.447 -13.532 13.493 1.000 26.497 163 GLU A N 1
ATOM 7737 C CA . GLU B 1 163 ? -7.161 -14.164 12.372 1.000 28.785 163 GLU A CA 1
ATOM 7738 C C . GLU B 1 163 ? -8.339 -13.277 11.954 1.000 29.355 163 GLU A C 1
ATOM 7739 O O . GLU B 1 163 ? -8.664 -13.154 10.726 1.000 24.169 163 GLU A O 1
ATOM 7751 N N . GLN B 1 164 ? -9.065 -12.730 12.926 1.000 26.852 164 GLN A N 1
ATOM 7752 C CA . GLN B 1 164 ? -10.228 -11.891 12.546 1.000 28.427 164 GLN A CA 1
ATOM 7753 C C . GLN B 1 164 ? -9.698 -10.653 11.811 1.000 22.716 164 GLN A C 1
ATOM 7754 O O . GLN B 1 164 ? -10.378 -10.193 10.876 1.000 24.401 164 GLN A O 1
ATOM 7768 N N . ASP B 1 165 ? -8.558 -10.110 12.228 1.000 24.277 165 ASP A N 1
ATOM 7769 C CA . ASP B 1 165 ? -7.992 -8.885 11.614 1.000 26.561 165 ASP A CA 1
ATOM 7770 C C . ASP B 1 165 ? -7.477 -9.263 10.214 1.000 25.618 165 ASP A C 1
ATOM 7771 O O . ASP B 1 165 ? -7.622 -8.464 9.301 1.000 24.686 165 ASP A O 1
ATOM 7780 N N . LEU B 1 166 ? -6.940 -10.470 10.057 1.000 24.282 166 LEU A N 1
ATOM 7781 C CA . LEU B 1 166 ? -6.470 -10.943 8.721 1.000 23.081 166 LEU A CA 1
ATOM 7782 C C . LEU B 1 166 ? -7.641 -11.022 7.754 1.000 24.650 166 LEU A C 1
ATOM 7783 O O . LEU B 1 166 ? -7.513 -10.540 6.615 1.000 21.683 166 LEU A O 1
ATOM 7799 N N . LEU B 1 167 ? -8.763 -11.620 8.162 1.000 22.822 167 LEU A N 1
ATOM 7800 C CA . LEU B 1 167 ? -9.923 -11.777 7.268 1.000 23.644 167 LEU A CA 1
ATOM 7801 C C . LEU B 1 167 ? -10.499 -10.388 6.975 1.000 21.866 167 LEU A C 1
ATOM 7802 O O . LEU B 1 167 ? -10.924 -10.143 5.783 1.000 20.733 167 LEU A O 1
ATOM 7818 N N . ALA B 1 168 ? -10.522 -9.495 7.970 1.000 20.290 168 ALA A N 1
ATOM 7819 C CA . ALA B 1 168 ? -11.041 -8.126 7.751 1.000 23.048 168 ALA A CA 1
ATOM 7820 C C . ALA B 1 168 ? -10.159 -7.408 6.717 1.000 24.230 168 ALA A C 1
ATOM 7821 O O . ALA B 1 168 ? -10.760 -6.619 5.921 1.000 24.931 168 ALA A O 1
ATOM 7828 N N . ALA B 1 169 ? -8.838 -7.608 6.804 1.000 21.764 169 ALA A N 1
ATOM 7829 C CA . ALA B 1 169 ? -7.829 -7.039 5.880 1.000 21.524 169 ALA A CA 1
ATOM 7830 C C . ALA B 1 169 ? -8.024 -7.589 4.467 1.000 19.427 169 ALA A C 1
ATOM 7831 O O . ALA B 1 169 ? -7.863 -6.810 3.502 1.000 20.651 169 ALA A O 1
ATOM 7838 N N . SER B 1 170 ? -8.387 -8.870 4.323 1.000 19.955 170 SER A N 1
ATOM 7839 C CA . SER B 1 170 ? -8.555 -9.495 2.987 1.000 18.936 170 SER A CA 1
ATOM 7840 C C . SER B 1 170 ? -9.856 -9.039 2.325 1.000 20.451 170 SER A C 1
ATOM 7841 O O . SER B 1 170 ? -9.940 -9.038 1.054 1.000 19.079 170 SER A O 1
ATOM 7849 N N . TYR B 1 171 ? -10.871 -8.666 3.114 1.000 20.326 171 TYR A N 1
ATOM 7850 C CA . TYR B 1 171 ? -12.207 -8.293 2.605 1.000 19.117 171 TYR A CA 1
ATOM 7851 C C . TYR B 1 171 ? -12.571 -6.909 3.146 1.000 20.935 171 TYR A C 1
ATOM 7852 O O . TYR B 1 171 ? -13.556 -6.757 3.864 1.000 22.578 171 TYR A O 1
ATOM 7870 N N . PRO B 1 172 ? -11.826 -5.842 2.796 1.000 20.991 172 PRO A N 1
ATOM 7871 C CA . PRO B 1 172 ? -12.118 -4.513 3.304 1.000 21.522 172 PRO A CA 1
ATOM 7872 C C . PRO B 1 172 ? -13.428 -3.976 2.707 1.000 23.906 172 PRO A C 1
ATOM 7873 O O . PRO B 1 172 ? -13.840 -4.357 1.634 1.000 21.968 172 PRO A O 1
ATOM 7884 N N . ASP B 1 173 ? -14.002 -3.015 3.404 1.000 24.037 173 ASP A N 1
ATOM 7885 C CA . ASP B 1 173 ? -15.149 -2.247 2.884 1.000 26.390 173 ASP A CA 1
ATOM 7886 C C . ASP B 1 173 ? -14.983 -0.821 3.390 1.000 26.749 173 ASP A C 1
ATOM 7887 O O . ASP B 1 173 ? -14.935 -0.607 4.596 1.000 26.895 173 ASP A O 1
ATOM 7896 N N . PRO B 1 174 ? -14.880 0.189 2.494 1.000 25.621 174 PRO A N 1
ATOM 7897 C CA . PRO B 1 174 ? -14.847 -0.029 1.051 1.000 24.596 174 PRO A CA 1
ATOM 7898 C C . PRO B 1 174 ? -13.526 -0.661 0.582 1.000 22.343 174 PRO A C 1
ATOM 7899 O O . PRO B 1 174 ? -12.633 -0.840 1.371 1.000 22.221 174 PRO A O 1
ATOM 7910 N N . ASP B 1 175 ? -13.435 -0.929 -0.723 1.000 26.016 175 ASP A N 1
ATOM 7911 C CA . ASP B 1 175 ? -12.305 -1.706 -1.302 1.000 23.327 175 ASP A CA 1
ATOM 7912 C C . ASP B 1 175 ? -11.806 -1.029 -2.575 1.000 22.063 175 ASP A C 1
ATOM 7913 O O . ASP B 1 175 ? -11.962 -1.596 -3.657 1.000 22.139 175 ASP A O 1
ATOM 7922 N N . PRO B 1 176 ? -11.154 0.157 -2.475 1.000 21.256 176 PRO A N 1
ATOM 7923 C CA . PRO B 1 176 ? -10.727 0.893 -3.670 1.000 21.247 176 PRO A CA 1
ATOM 7924 C C . PRO B 1 176 ? -9.782 0.054 -4.538 1.000 21.748 176 PRO A C 1
ATOM 7925 O O . PRO B 1 176 ? -9.889 0.136 -5.781 1.000 19.585 176 PRO A O 1
ATOM 7936 N N . HIS B 1 177 ? -8.856 -0.723 -3.929 1.000 19.171 177 HIS A N 1
ATOM 7937 C CA . HIS B 1 177 ? -7.864 -1.480 -4.725 1.000 18.638 177 HIS A CA 1
ATOM 7938 C C . HIS B 1 177 ? -8.390 -2.816 -5.253 1.000 20.754 177 HIS A C 1
ATOM 7939 O O . HIS B 1 177 ? -7.645 -3.481 -6.036 1.000 20.595 177 HIS A O 1
ATOM 7954 N N . HIS B 1 178 ? -9.610 -3.223 -4.871 1.000 20.032 178 HIS A N 1
ATOM 7955 C CA . HIS B 1 178 ? -10.143 -4.590 -5.138 1.000 20.566 178 HIS A CA 1
ATOM 7956 C C . HIS B 1 178 ? -9.147 -5.606 -4.552 1.000 21.370 178 HIS A C 1
ATOM 7957 O O . HIS B 1 178 ? -8.532 -6.430 -5.290 1.000 19.060 178 HIS A O 1
ATOM 7972 N N . VAL B 1 179 ? -8.940 -5.525 -3.245 1.000 20.651 179 VAL A N 1
ATOM 7973 C CA . VAL B 1 179 ? -8.071 -6.524 -2.564 1.000 21.283 179 VAL A CA 1
ATOM 7974 C C . VAL B 1 179 ? -8.885 -7.791 -2.228 1.000 23.287 179 VAL A C 1
ATOM 7975 O O . VAL B 1 179 ? -8.246 -8.763 -1.880 1.000 22.594 179 VAL A O 1
ATOM 7988 N N . ALA B 1 180 ? -10.223 -7.766 -2.304 1.000 20.532 180 ALA A N 1
ATOM 7989 C CA . ALA B 1 180 ? -11.162 -8.819 -1.845 1.000 21.330 180 ALA A CA 1
ATOM 7990 C C . ALA B 1 180 ? -10.648 -10.223 -2.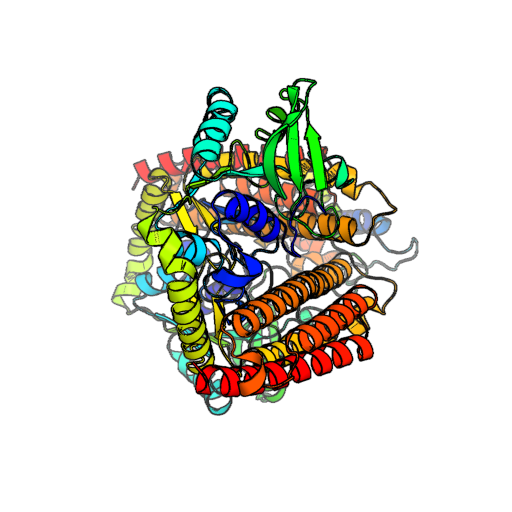133 1.000 21.389 180 ALA A C 1
ATOM 7991 O O . ALA B 1 180 ? -10.757 -10.703 -3.288 1.000 21.783 180 ALA A O 1
ATOM 7998 N N . GLY B 1 181 ? -10.076 -10.866 -1.113 1.000 18.730 181 GLY A N 1
ATOM 7999 C CA . GLY B 1 181 ? -9.580 -12.249 -1.203 1.000 18.967 181 GLY A CA 1
ATOM 8000 C C . GLY B 1 181 ? -8.534 -12.445 -2.289 1.000 19.726 181 GLY A C 1
ATOM 8001 O O . GLY B 1 181 ? -8.357 -13.590 -2.749 1.000 21.681 181 GLY A O 1
ATOM 8005 N N . ARG B 1 182 ? -7.813 -11.389 -2.625 1.000 19.376 182 ARG A N 1
ATOM 8006 C CA . ARG B 1 182 ? -6.784 -11.427 -3.690 1.000 18.465 182 ARG A CA 1
ATOM 8007 C C . ARG B 1 182 ? -5.538 -12.142 -3.169 1.000 18.437 182 ARG A C 1
ATOM 8008 O O . ARG B 1 182 ? -4.944 -11.684 -2.164 1.000 18.917 182 ARG A O 1
ATOM 8029 N N . VAL B 1 183 ? -5.169 -13.222 -3.831 1.000 18.888 183 VAL A N 1
ATOM 8030 C CA . VAL B 1 183 ? -3.950 -13.976 -3.453 1.000 21.031 183 VAL A CA 1
ATOM 8031 C C . VAL B 1 183 ? -3.169 -14.281 -4.709 1.000 21.627 183 VAL A C 1
ATOM 8032 O O . VAL B 1 183 ? -3.756 -14.308 -5.823 1.000 22.438 183 VAL A O 1
ATOM 8045 N N . LEU B 1 184 ? -1.875 -14.455 -4.550 1.000 18.881 184 LEU A N 1
ATOM 8046 C CA . LEU B 1 184 ? -1.086 -15.194 -5.539 1.000 20.671 184 LEU A CA 1
ATOM 8047 C C . LEU B 1 184 ? -0.679 -16.487 -4.862 1.000 21.411 184 LEU A C 1
ATOM 8048 O O . LEU B 1 184 ? 0.044 -16.400 -3.892 1.000 19.996 184 LEU A O 1
ATOM 8064 N N . SER B 1 185 ? -1.134 -17.628 -5.351 1.000 18.887 185 SER A N 1
ATOM 8065 C CA . SER B 1 185 ? -0.808 -18.957 -4.806 1.000 19.757 185 SER A CA 1
ATOM 8066 C C . SER B 1 185 ? 0.459 -19.466 -5.488 1.000 20.213 185 SER A C 1
ATOM 8067 O O . SER B 1 185 ? 0.439 -19.628 -6.728 1.000 21.560 185 SER A O 1
ATOM 8075 N N . LEU B 1 186 ? 1.505 -19.737 -4.725 1.000 17.666 186 LEU A N 1
ATOM 8076 C CA . LEU B 1 186 ? 2.775 -20.220 -5.297 1.000 18.413 186 LEU A CA 1
ATOM 8077 C C . LEU B 1 186 ? 2.835 -21.701 -4.971 1.000 19.306 186 LEU A C 1
ATOM 8078 O O . LEU B 1 186 ? 3.127 -22.030 -3.810 1.000 18.471 186 LEU A O 1
ATOM 8094 N N . ARG B 1 187 ? 2.497 -22.543 -5.929 1.000 19.631 187 ARG A N 1
ATOM 8095 C CA . ARG B 1 187 ? 2.633 -24.011 -5.769 1.000 22.268 187 ARG A CA 1
ATOM 8096 C C . ARG B 1 187 ? 3.854 -24.393 -6.576 1.000 20.318 187 ARG A C 1
ATOM 8097 O O . ARG B 1 187 ? 3.729 -24.630 -7.775 1.000 22.017 187 ARG A O 1
ATOM 8118 N N . ILE B 1 188 ? 5.003 -24.349 -5.931 1.000 19.135 188 ILE A N 1
ATOM 8119 C CA . ILE B 1 188 ? 6.312 -24.223 -6.627 1.000 19.854 188 ILE A CA 1
ATOM 8120 C C . ILE B 1 188 ? 7.330 -25.241 -6.136 1.000 21.595 188 ILE A C 1
ATOM 8121 O O . ILE B 1 188 ? 8.558 -25.031 -6.415 1.000 19.922 188 ILE A O 1
ATOM 8137 N N . ARG B 1 189 ? 6.931 -26.251 -5.366 1.000 23.325 189 ARG A N 1
ATOM 8138 C CA . ARG B 1 189 ? 7.956 -27.154 -4.798 1.000 23.470 189 ARG A CA 1
ATOM 8139 C C . ARG B 1 189 ? 8.493 -28.031 -5.914 1.000 21.988 189 ARG A C 1
ATOM 8140 O O . ARG B 1 189 ? 7.747 -28.764 -6.580 1.000 23.598 189 ARG A O 1
ATOM 8161 N N . PRO B 1 190 ? 9.804 -27.956 -6.233 1.000 21.845 190 PRO A N 1
ATOM 8162 C CA . PRO B 1 190 ? 10.336 -28.781 -7.314 1.000 22.611 190 PRO A CA 1
ATOM 8163 C C . PRO B 1 190 ? 10.395 -30.259 -6.902 1.000 24.476 190 PRO A C 1
ATOM 8164 O O . PRO B 1 190 ? 10.557 -30.512 -5.714 1.000 24.070 190 PRO A O 1
ATOM 8175 N N . SER B 1 191 ? 10.355 -31.119 -7.911 1.000 24.037 191 SER A N 1
ATOM 8176 C CA . SER B 1 191 ? 10.702 -32.557 -7.785 1.000 26.735 191 SER A CA 1
ATOM 8177 C C . SER B 1 191 ? 12.140 -32.645 -7.295 1.000 29.248 191 SER A C 1
ATOM 8178 O O . SER B 1 191 ? 12.913 -31.684 -7.454 1.000 24.189 191 SER A O 1
ATOM 8186 N N . ALA B 1 192 ? 12.534 -33.795 -6.751 1.000 31.879 192 ALA A N 1
ATOM 8187 C CA . ALA B 1 192 ? 13.942 -34.004 -6.328 1.000 31.628 192 ALA A CA 1
ATOM 8188 C C . ALA B 1 192 ? 14.869 -33.848 -7.530 1.000 25.300 192 ALA A C 1
ATOM 8189 O O . ALA B 1 192 ? 15.931 -33.215 -7.359 1.000 32.120 192 ALA A O 1
ATOM 8196 N N . GLU B 1 193 ? 14.509 -34.360 -8.703 1.000 27.384 193 GLU A N 1
ATOM 8197 C CA . GLU B 1 193 ? 15.394 -34.340 -9.897 1.000 32.303 193 GLU A CA 1
ATOM 8198 C C . GLU B 1 193 ? 15.505 -32.886 -10.368 1.000 32.878 193 GLU A C 1
ATOM 8199 O O . GLU B 1 193 ? 16.585 -32.488 -10.752 1.000 32.403 193 GLU A O 1
ATOM 8211 N N . ARG B 1 194 ? 14.432 -32.092 -10.274 1.000 26.652 194 ARG A N 1
ATOM 8212 C CA . ARG B 1 194 ? 14.491 -30.663 -10.676 1.000 22.638 194 ARG A CA 1
ATOM 8213 C C . ARG B 1 194 ? 15.335 -29.862 -9.677 1.000 23.518 194 ARG A C 1
ATOM 8214 O O . ARG B 1 194 ? 16.114 -29.009 -10.127 1.000 23.542 194 ARG A O 1
ATOM 8235 N N . ALA B 1 195 ? 15.195 -30.104 -8.379 1.000 22.904 195 ALA A N 1
ATOM 8236 C CA . ALA B 1 195 ? 15.909 -29.363 -7.321 1.000 24.525 195 ALA A CA 1
ATOM 8237 C C . ALA B 1 195 ? 17.412 -29.552 -7.560 1.000 25.721 195 ALA A C 1
ATOM 8238 O O . ALA B 1 195 ? 18.156 -28.591 -7.480 1.000 28.446 195 ALA A O 1
ATOM 8245 N N . ALA B 1 196 ? 17.802 -30.770 -7.920 1.000 28.000 196 ALA A N 1
ATOM 8246 C CA . ALA B 1 196 ? 19.220 -31.144 -8.177 1.000 27.622 196 ALA A CA 1
ATOM 8247 C C . ALA B 1 196 ? 19.781 -30.342 -9.353 1.000 32.091 196 ALA A C 1
ATOM 8248 O O . ALA B 1 196 ? 21.008 -30.221 -9.459 1.000 37.671 196 ALA A O 1
ATOM 8255 N N . GLN B 1 197 ? 18.928 -29.834 -10.235 1.000 26.366 197 GLN A N 1
ATOM 8256 C CA . GLN B 1 197 ? 19.386 -29.187 -11.478 1.000 28.870 197 GLN A CA 1
ATOM 8257 C C . GLN B 1 197 ? 19.068 -27.688 -11.505 1.000 22.114 197 GLN A C 1
ATOM 8258 O O . GLN B 1 197 ? 19.228 -27.127 -12.579 1.000 20.841 197 GLN A O 1
ATOM 8272 N N . LEU B 1 198 ? 18.646 -27.084 -10.402 1.000 22.184 198 LEU A N 1
ATOM 8273 C CA . LEU B 1 198 ? 18.194 -25.667 -10.449 1.000 22.230 198 LEU A CA 1
ATOM 8274 C C . LEU B 1 198 ? 19.300 -24.772 -11.033 1.000 21.498 198 LEU A C 1
ATOM 8275 O O . LEU B 1 198 ? 18.980 -23.813 -11.764 1.000 20.305 198 LEU A O 1
ATOM 8291 N N . ASP B 1 199 ? 20.562 -24.987 -10.660 1.000 20.027 199 ASP A N 1
ATOM 8292 C CA . ASP B 1 199 ? 21.638 -24.117 -11.192 1.000 19.616 199 ASP A CA 1
ATOM 8293 C C . ASP B 1 199 ? 21.846 -24.346 -12.686 1.000 18.770 199 ASP A C 1
ATOM 8294 O O . ASP B 1 199 ? 22.242 -23.386 -13.338 1.000 19.996 199 ASP A O 1
ATOM 8303 N N . THR B 1 200 ? 21.570 -25.539 -13.216 1.000 18.903 200 THR A N 1
ATOM 8304 C CA . THR B 1 200 ? 21.609 -25.793 -14.662 1.000 20.249 200 THR A CA 1
ATOM 8305 C C . THR B 1 200 ? 20.527 -24.932 -15.313 1.000 19.206 200 THR A C 1
ATOM 8306 O O . THR B 1 200 ? 20.839 -24.241 -16.271 1.000 19.820 200 THR A O 1
ATOM 8317 N N . LEU B 1 201 ? 19.298 -24.983 -14.775 1.000 17.763 201 LEU A N 1
ATOM 8318 C CA . LEU B 1 201 ? 18.183 -24.201 -15.355 1.000 17.877 201 LEU A CA 1
ATOM 8319 C C . LEU B 1 201 ? 18.546 -22.725 -15.252 1.000 16.972 201 LEU A C 1
ATOM 8320 O O . LEU B 1 201 ? 18.249 -21.971 -16.194 1.000 18.154 201 LEU A O 1
ATOM 8336 N N . ALA B 1 202 ? 19.162 -22.292 -14.150 1.000 17.414 202 ALA A N 1
ATOM 8337 C CA . ALA B 1 202 ? 19.497 -20.868 -13.952 1.000 17.473 202 ALA A CA 1
ATOM 8338 C C . ALA B 1 202 ? 20.511 -20.442 -15.034 1.000 17.437 202 ALA A C 1
ATOM 8339 O O . ALA B 1 202 ? 20.372 -19.374 -15.602 1.000 18.936 202 ALA A O 1
ATOM 8346 N N A ARG B 1 203 ? 21.503 -21.288 -15.310 0.500 18.533 203 ARG A N 1
ATOM 8347 N N B ARG B 1 203 ? 21.510 -21.272 -15.338 0.500 19.036 203 ARG A N 1
ATOM 8348 C CA A ARG B 1 203 ? 22.511 -21.068 -16.376 0.500 18.579 203 ARG A CA 1
ATOM 8349 C CA B ARG B 1 203 ? 22.491 -20.939 -16.401 0.500 19.518 203 ARG A CA 1
ATOM 8350 C C A ARG B 1 203 ? 21.808 -20.862 -17.731 0.500 18.590 203 ARG A C 1
ATOM 8351 C C B ARG B 1 203 ? 21.774 -20.811 -17.753 0.500 18.825 203 ARG A C 1
ATOM 8352 O O A ARG B 1 203 ? 22.176 -19.951 -18.489 0.500 18.439 203 ARG A O 1
ATOM 8353 O O B ARG B 1 203 ? 22.102 -19.902 -18.532 0.500 18.238 203 ARG A O 1
ATOM 8394 N N . GLN B 1 204 ? 20.797 -21.685 -18.014 1.000 18.217 204 GLN A N 1
ATOM 8395 C CA . GLN B 1 204 ? 20.103 -21.676 -19.306 1.000 18.525 204 GLN A CA 1
ATOM 8396 C C . GLN B 1 204 ? 19.210 -20.436 -19.391 1.000 17.275 204 GLN A C 1
ATOM 8397 O O . GLN B 1 204 ? 19.151 -19.814 -20.465 1.000 18.200 204 GLN A O 1
ATOM 8411 N N . GLU B 1 205 ? 18.528 -20.097 -18.299 1.000 18.135 205 GLU A N 1
ATOM 8412 C CA . GLU B 1 205 ? 17.721 -18.862 -18.274 1.000 18.891 205 GLU A CA 1
ATOM 8413 C C . GLU B 1 205 ? 18.657 -17.649 -18.432 1.000 16.770 205 GLU A C 1
ATOM 8414 O O . GLU B 1 205 ? 18.278 -16.684 -19.068 1.000 17.826 205 GLU A O 1
ATOM 8426 N N . LEU B 1 206 ? 19.850 -17.688 -17.852 1.000 17.742 206 LEU A N 1
ATOM 8427 C CA . LEU B 1 206 ? 20.775 -16.532 -17.890 1.000 18.172 206 LEU A CA 1
ATOM 8428 C C . LEU B 1 206 ? 21.154 -16.262 -19.340 1.000 16.887 206 LEU A C 1
ATOM 8429 O O . LEU B 1 206 ? 21.034 -15.121 -19.814 1.000 16.846 206 LEU A O 1
ATOM 8445 N N . ALA B 1 207 ? 21.587 -17.289 -20.052 1.000 17.007 207 ALA A N 1
ATOM 8446 C CA . ALA B 1 207 ? 21.920 -17.162 -21.490 1.000 17.839 207 ALA A CA 1
ATOM 8447 C C . ALA B 1 207 ? 20.710 -16.665 -22.280 1.000 17.995 207 ALA A C 1
ATOM 8448 O O . ALA B 1 207 ? 20.847 -15.777 -23.103 1.000 17.459 207 ALA A O 1
ATOM 8455 N N . ALA B 1 208 ? 19.542 -17.201 -22.003 1.000 17.895 208 ALA A N 1
ATOM 8456 C CA . ALA B 1 208 ? 18.345 -16.832 -22.808 1.000 18.943 208 ALA A CA 1
ATOM 8457 C C . ALA B 1 208 ? 18.013 -15.343 -22.627 1.000 18.957 208 ALA A C 1
ATOM 8458 O O . ALA B 1 208 ? 17.662 -14.660 -23.596 1.000 19.185 208 ALA A O 1
ATOM 8465 N N . GLY B 1 209 ? 18.093 -14.843 -21.393 1.000 17.938 209 GLY A N 1
ATOM 8466 C CA . GLY B 1 209 ? 17.774 -13.433 -21.160 1.000 18.913 209 GLY A CA 1
ATOM 8467 C C . GLY B 1 209 ? 18.805 -12.525 -21.779 1.000 17.322 209 GLY A C 1
ATOM 8468 O O . GLY B 1 209 ? 18.447 -11.455 -22.261 1.000 17.407 209 GLY A O 1
ATOM 8472 N N . LEU B 1 210 ? 20.085 -12.913 -21.711 1.000 16.987 210 LEU A N 1
ATOM 8473 C CA . LEU B 1 210 ? 21.168 -12.180 -22.398 1.000 17.938 210 LEU A CA 1
ATOM 8474 C C . LEU B 1 210 ? 20.861 -12.115 -23.902 1.000 17.162 210 LEU A C 1
ATOM 8475 O O . LEU B 1 210 ? 21.030 -11.042 -24.498 1.000 17.434 210 LEU A O 1
ATOM 8491 N N . ARG B 1 211 ? 20.462 -13.218 -24.514 1.000 17.597 211 ARG A N 1
ATOM 8492 C CA . ARG B 1 211 ? 20.154 -13.192 -25.968 1.000 19.375 211 ARG A CA 1
ATOM 8493 C C . ARG B 1 211 ? 18.950 -12.270 -26.204 1.000 19.589 211 ARG A C 1
ATOM 8494 O O . ARG B 1 211 ? 18.949 -11.534 -27.212 1.000 19.819 211 ARG A O 1
ATOM 8515 N N . THR B 1 212 ? 17.951 -12.326 -25.334 1.000 19.327 212 THR A N 1
ATOM 8516 C CA . THR B 1 212 ? 16.741 -11.457 -25.453 1.000 19.008 212 THR A CA 1
ATOM 8517 C C . THR B 1 212 ? 17.157 -9.978 -25.402 1.000 18.670 212 THR A C 1
ATOM 8518 O O . THR B 1 212 ? 16.719 -9.137 -26.217 1.000 18.248 212 THR A O 1
ATOM 8529 N N . TYR B 1 213 ? 18.009 -9.661 -24.444 1.000 17.874 213 TYR A N 1
ATOM 8530 C CA . TYR B 1 213 ? 18.539 -8.303 -24.263 1.000 18.686 213 TYR A CA 1
ATOM 8531 C C . TYR B 1 213 ? 19.182 -7.856 -25.573 1.000 18.506 213 TYR A C 1
ATOM 8532 O O . TYR B 1 213 ? 18.888 -6.765 -26.086 1.000 17.486 213 TYR A O 1
ATOM 8550 N N . LEU B 1 214 ? 20.129 -8.641 -26.080 1.000 19.516 214 LEU A N 1
ATOM 8551 C CA . LEU B 1 214 ? 20.847 -8.242 -27.317 1.000 21.816 214 LEU A CA 1
ATOM 8552 C C . LEU B 1 214 ? 19.892 -8.183 -28.510 1.000 19.856 214 LEU A C 1
ATOM 8553 O O . LEU B 1 214 ? 20.173 -7.369 -29.426 1.000 22.576 214 LEU A O 1
ATOM 8569 N N . ALA B 1 215 ? 18.823 -8.961 -28.555 1.000 18.378 215 ALA A N 1
ATOM 8570 C CA . ALA B 1 215 ? 17.813 -8.917 -29.642 1.000 21.921 215 ALA A CA 1
ATOM 8571 C C . ALA B 1 215 ? 17.095 -7.564 -29.665 1.000 22.264 215 ALA A C 1
ATOM 8572 O O . ALA B 1 215 ? 16.661 -7.145 -30.739 1.000 22.081 215 ALA A O 1
ATOM 8579 N N . ALA B 1 216 ? 17.012 -6.850 -28.536 1.000 20.758 216 ALA A N 1
ATOM 8580 C CA . ALA B 1 216 ? 16.528 -5.452 -28.485 1.000 19.681 216 ALA A CA 1
ATOM 8581 C C . ALA B 1 216 ? 15.189 -5.316 -29.200 1.000 19.426 216 ALA A C 1
ATOM 8582 O O . ALA B 1 216 ? 15.020 -4.425 -29.973 1.000 21.588 216 ALA A O 1
ATOM 8589 N N . GLU B 1 217 ? 14.255 -6.177 -28.873 1.000 19.785 217 GLU A N 1
ATOM 8590 C CA . GLU B 1 217 ? 12.872 -6.102 -29.392 1.000 19.313 217 GLU A CA 1
ATOM 8591 C C . GLU B 1 217 ? 12.165 -4.866 -28.810 1.000 22.692 217 GLU A C 1
ATOM 8592 O O . GLU B 1 217 ? 12.470 -4.401 -27.697 1.000 21.744 217 GLU A O 1
ATOM 8604 N N . CYS B 1 218 ? 11.187 -4.394 -29.554 1.000 21.884 218 CYS A N 1
ATOM 8605 C CA . CYS B 1 218 ? 10.291 -3.311 -29.127 1.000 22.286 218 CYS A CA 1
ATOM 8606 C C . CYS B 1 218 ? 8.881 -3.662 -29.557 1.000 24.999 218 CYS A C 1
ATOM 8607 O O . CYS B 1 218 ? 8.685 -4.603 -30.3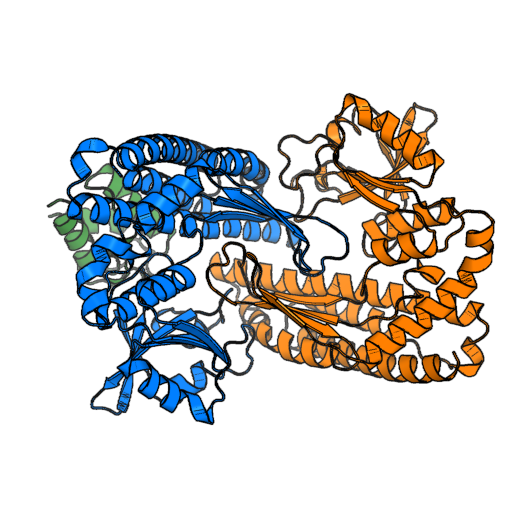47 1.000 24.774 218 CYS A O 1
ATOM 8615 N N . GLY B 1 219 ? 7.899 -3.008 -28.958 1.000 22.751 219 GLY A N 1
ATOM 8616 C CA . GLY B 1 219 ? 6.507 -3.258 -29.328 1.000 24.696 219 GLY A CA 1
ATOM 8617 C C . GLY B 1 219 ? 5.618 -2.148 -28.843 1.000 23.476 219 GLY A C 1
ATOM 8618 O O . GLY B 1 219 ? 6.115 -1.212 -28.133 1.000 22.311 219 GLY A O 1
ATOM 8622 N N . GLU B 1 220 ? 4.341 -2.304 -29.133 1.000 24.895 220 GLU A N 1
ATOM 8623 C CA . GLU B 1 220 ? 3.313 -1.357 -28.657 1.000 25.883 220 GLU A CA 1
ATOM 8624 C C . GLU B 1 220 ? 1.975 -2.056 -28.600 1.000 25.163 220 GLU A C 1
ATOM 8625 O O . GLU B 1 220 ? 1.817 -3.156 -29.176 1.000 25.867 220 GLU A O 1
ATOM 8637 N N . THR B 1 221 ? 1.072 -1.523 -27.797 1.000 21.931 221 THR A N 1
ATOM 8638 C CA . THR B 1 221 ? -0.297 -2.058 -27.721 1.000 21.320 221 THR A CA 1
ATOM 8639 C C . THR B 1 221 ? -1.209 -0.878 -27.418 1.000 22.731 221 THR A C 1
ATOM 8640 O O . THR B 1 221 ? -0.798 -0.016 -26.636 1.000 23.556 221 THR A O 1
ATOM 8651 N N . GLU B 1 222 ? -2.420 -0.874 -27.964 1.000 20.373 222 GLU A N 1
ATOM 8652 C CA . GLU B 1 222 ? -3.413 0.171 -27.679 1.000 19.961 222 GLU A CA 1
ATOM 8653 C C . GLU B 1 222 ? -4.298 -0.369 -26.591 1.000 19.395 222 GLU A C 1
ATOM 8654 O O . GLU B 1 222 ? -4.737 -1.532 -26.695 1.000 20.954 222 GLU A O 1
ATOM 8666 N N . THR B 1 223 ? -4.480 0.375 -25.509 1.000 18.453 223 THR A N 1
ATOM 8667 C CA . THR B 1 223 ? -5.333 -0.055 -24.404 1.000 17.712 223 THR A CA 1
ATOM 8668 C C . THR B 1 223 ? -6.284 1.063 -24.023 1.000 17.014 223 THR A C 1
ATOM 8669 O O . THR B 1 223 ? -6.019 2.222 -24.339 1.000 18.083 223 THR A O 1
ATOM 8680 N N . PRO B 1 224 ? -7.312 0.808 -23.186 1.000 18.225 224 PRO A N 1
ATOM 8681 C CA . PRO B 1 224 ? -8.127 1.903 -22.673 1.000 17.257 224 PRO A CA 1
ATOM 8682 C C . PRO B 1 224 ? -7.396 2.887 -21.772 1.000 17.685 224 PRO A C 1
ATOM 8683 O O . PRO B 1 224 ? -7.919 3.919 -21.497 1.000 17.647 224 PRO A O 1
ATOM 8694 N N . ALA B 1 225 ? -6.195 2.512 -21.321 1.000 18.801 225 ALA A N 1
ATOM 8695 C CA . ALA B 1 225 ? -5.316 3.339 -20.469 1.000 18.475 225 ALA A CA 1
ATOM 8696 C C . ALA B 1 225 ? -4.216 4.012 -21.274 1.000 17.962 225 ALA A C 1
ATOM 8697 O O . ALA B 1 225 ? -3.363 4.676 -20.689 1.000 17.660 225 ALA A O 1
ATOM 8704 N N . GLY B 1 226 ? -4.270 3.935 -22.605 1.000 17.331 226 GLY A N 1
ATOM 8705 C CA . GLY B 1 226 ? -3.252 4.553 -23.419 1.000 17.201 226 GLY A CA 1
ATOM 8706 C C . GLY B 1 226 ? -2.561 3.556 -24.309 1.000 18.639 226 GLY A C 1
ATOM 8707 O O . GLY B 1 226 ? -2.720 2.308 -24.151 1.000 17.803 226 GLY A O 1
ATOM 8711 N N . ARG B 1 227 ? -1.795 4.096 -25.228 1.000 16.970 227 ARG A N 1
ATOM 8712 C CA . ARG B 1 227 ? -0.828 3.319 -26.016 1.000 17.774 227 ARG A CA 1
ATOM 8713 C C . ARG B 1 227 ? 0.354 3.003 -25.104 1.000 17.653 227 ARG A C 1
ATOM 8714 O O . ARG B 1 227 ? 0.878 3.883 -24.476 1.000 18.170 227 ARG A O 1
ATOM 8735 N N . ILE B 1 228 ? 0.679 1.729 -24.969 1.000 17.405 228 ILE A N 1
ATOM 8736 C CA . ILE B 1 228 ? 1.845 1.327 -24.152 1.000 16.939 228 ILE A CA 1
ATOM 8737 C C . ILE B 1 228 ? 2.915 0.917 -25.136 1.000 17.606 228 ILE A C 1
ATOM 8738 O O . ILE B 1 228 ? 2.656 0.064 -25.985 1.000 19.216 228 ILE A O 1
ATOM 8754 N N . VAL B 1 229 ? 4.089 1.509 -25.014 1.000 18.262 229 VAL A N 1
ATOM 87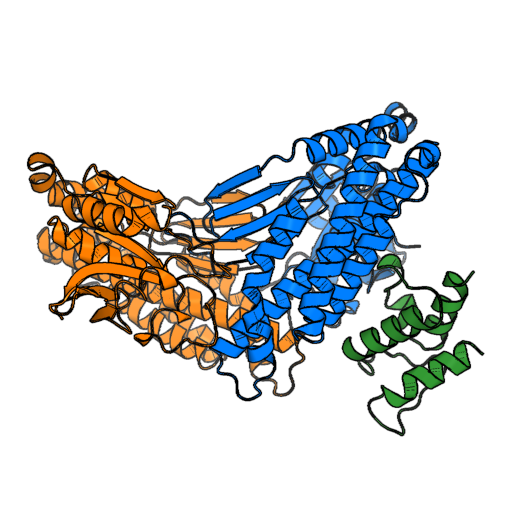55 C CA . VAL B 1 229 ? 5.257 1.275 -25.871 1.000 18.171 229 VAL A CA 1
ATOM 8756 C C . VAL B 1 229 ? 6.368 0.700 -24.998 1.000 19.829 229 VAL A C 1
ATOM 8757 O O . VAL B 1 229 ? 6.565 1.185 -23.860 1.000 19.909 229 VAL A O 1
ATOM 8770 N N . TRP B 1 230 ? 7.108 -0.269 -25.511 1.000 19.283 230 TRP A N 1
ATOM 8771 C CA . TRP B 1 230 ? 8.286 -0.753 -24.757 1.000 18.678 230 TRP A CA 1
ATOM 8772 C C . TRP B 1 230 ? 9.438 -0.957 -25.730 1.000 20.035 230 TRP A C 1
ATOM 8773 O O . TRP B 1 230 ? 9.223 -1.195 -26.937 1.000 18.903 230 TRP A O 1
ATOM 8794 N N . ALA B 1 231 ? 10.642 -0.852 -25.198 1.000 18.009 231 ALA A N 1
ATOM 8795 C CA . ALA B 1 231 ? 11.909 -1.053 -25.936 1.000 18.471 231 ALA A CA 1
ATOM 8796 C C . ALA B 1 231 ? 12.910 -1.763 -25.035 1.000 18.867 231 ALA A C 1
ATOM 8797 O O . ALA B 1 231 ? 13.151 -1.276 -23.912 1.000 18.967 231 ALA A O 1
ATOM 8804 N N . ASN B 1 232 ? 13.387 -2.920 -25.477 1.000 17.155 232 ASN A N 1
ATOM 8805 C CA . ASN B 1 232 ? 14.339 -3.749 -24.719 1.000 17.910 232 ASN A CA 1
ATOM 8806 C C . ASN B 1 232 ? 15.778 -3.478 -25.173 1.000 17.920 232 ASN A C 1
ATOM 8807 O O . ASN B 1 232 ? 16.008 -3.004 -26.307 1.000 20.208 232 ASN A O 1
ATOM 8818 N N . GLY B 1 233 ? 16.717 -3.827 -24.319 1.000 19.831 233 GLY A N 1
ATOM 8819 C CA . GLY B 1 233 ? 18.101 -4.032 -24.743 1.000 19.632 233 GLY A CA 1
ATOM 8820 C C . GLY B 1 233 ? 18.974 -2.809 -24.507 1.000 20.034 233 GLY A C 1
ATOM 8821 O O . GLY B 1 233 ? 18.667 -1.951 -23.694 1.000 19.536 233 GLY A O 1
ATOM 8825 N N . PRO B 1 234 ? 20.154 -2.815 -25.152 1.000 20.509 234 PRO A N 1
ATOM 8826 C CA . PRO B 1 234 ? 21.157 -1.772 -24.940 1.000 22.284 234 PRO A CA 1
ATOM 8827 C C . PRO B 1 234 ? 20.676 -0.331 -25.143 1.000 23.153 234 PRO A C 1
ATOM 8828 O O . PRO B 1 234 ? 21.235 0.535 -24.463 1.000 25.754 234 PRO A O 1
ATOM 8839 N N . GLN B 1 235 ? 19.690 -0.093 -26.009 1.000 21.292 235 GLN A N 1
ATOM 8840 C CA . GLN B 1 235 ? 19.179 1.280 -26.220 1.000 24.262 235 GLN A CA 1
ATOM 8841 C C . GLN B 1 235 ? 18.025 1.617 -25.286 1.000 19.532 235 GLN A C 1
ATOM 8842 O O . GLN B 1 235 ? 17.625 2.795 -25.306 1.000 20.716 235 GLN A O 1
ATOM 8856 N N . SER B 1 236 ? 17.595 0.706 -24.398 1.000 19.345 236 SER A N 1
ATOM 8857 C CA . SER B 1 236 ? 16.452 1.025 -23.512 1.000 18.105 236 SER A CA 1
ATOM 8858 C C . SER B 1 236 ? 16.796 2.244 -22.641 1.000 17.618 236 SER A C 1
ATOM 8859 O O . SER B 1 236 ? 15.987 3.148 -22.490 1.000 19.071 236 SER A O 1
ATOM 8867 N N . VAL B 1 237 ? 17.983 2.284 -22.041 1.000 19.282 237 VAL A N 1
ATOM 8868 C CA . VAL B 1 237 ? 18.288 3.356 -21.059 1.000 19.854 237 VAL A CA 1
ATOM 8869 C C . VAL B 1 237 ? 18.578 4.660 -21.815 1.000 19.994 237 VAL A C 1
ATOM 8870 O O . VAL B 1 237 ? 18.078 5.734 -21.444 1.000 20.338 237 VAL A O 1
ATOM 8883 N N . PRO B 1 238 ? 19.341 4.645 -22.929 1.000 19.433 238 PRO A N 1
ATOM 8884 C CA . PRO B 1 238 ? 19.463 5.860 -23.748 1.000 23.375 238 PRO A CA 1
ATOM 8885 C C . PRO B 1 238 ? 18.106 6.429 -24.186 1.000 20.486 238 PRO A C 1
ATOM 8886 O O . PRO B 1 238 ? 17.883 7.627 -24.089 1.000 21.408 238 PRO A O 1
ATOM 8897 N N . LEU B 1 239 ? 17.187 5.564 -24.612 1.000 20.148 239 LEU A N 1
ATOM 8898 C CA . LEU B 1 239 ? 15.832 6.034 -24.995 1.000 19.499 239 LEU A CA 1
ATOM 8899 C C . LEU B 1 239 ? 15.116 6.600 -23.777 1.000 20.043 239 LEU A C 1
ATOM 8900 O O . LEU B 1 239 ? 14.365 7.616 -23.897 1.000 20.256 239 LEU A O 1
ATOM 8916 N N . LEU B 1 240 ? 15.297 5.976 -22.617 1.000 19.436 240 LEU A N 1
ATOM 8917 C CA . LEU B 1 240 ? 14.599 6.409 -21.386 1.000 18.670 240 LEU A CA 1
ATOM 8918 C C . LEU B 1 240 ? 15.079 7.824 -21.038 1.000 19.056 240 LEU A C 1
ATOM 8919 O O . LEU B 1 240 ? 14.266 8.685 -20.733 1.000 20.579 240 LEU A O 1
ATOM 8935 N N . VAL B 1 241 ? 16.388 8.008 -21.042 1.000 18.612 241 VAL A N 1
ATOM 8936 C CA . VAL B 1 241 ? 16.999 9.324 -20.694 1.000 20.790 241 VAL A CA 1
ATOM 8937 C C . VAL B 1 241 ? 16.507 10.381 -21.679 1.000 21.790 241 VAL A C 1
ATOM 8938 O O . VAL B 1 241 ? 16.093 11.462 -21.232 1.000 22.994 241 VAL A O 1
ATOM 8951 N N . GLU B 1 242 ? 16.484 10.061 -22.972 1.000 22.780 242 GLU A N 1
ATOM 8952 C CA . GLU B 1 242 ? 16.016 11.057 -23.976 1.000 23.070 242 GLU A CA 1
ATOM 8953 C C . GLU B 1 242 ? 14.579 11.431 -23.636 1.000 21.911 242 GLU A C 1
ATOM 8954 O O . GLU B 1 242 ? 14.222 12.604 -23.693 1.000 23.905 242 GLU A O 1
ATOM 8966 N N . ARG B 1 243 ? 13.740 10.464 -23.260 1.000 19.694 243 ARG A N 1
ATOM 8967 C CA . ARG B 1 243 ? 12.320 10.762 -23.004 1.000 18.066 243 ARG A CA 1
ATOM 8968 C C . ARG B 1 243 ? 12.183 11.577 -21.717 1.000 19.770 243 ARG A C 1
ATOM 8969 O O . ARG B 1 243 ? 11.338 12.490 -21.651 1.000 19.979 243 ARG A O 1
ATOM 8990 N N . LEU B 1 244 ? 12.932 11.216 -20.675 1.000 18.918 244 LEU A N 1
ATOM 8991 C CA . LEU B 1 244 ? 12.841 11.873 -19.348 1.000 20.104 244 LEU A CA 1
ATOM 8992 C C . LEU B 1 244 ? 13.244 13.335 -19.447 1.000 19.942 244 LEU A C 1
ATOM 8993 O O . LEU B 1 244 ? 12.782 14.100 -18.590 1.000 19.380 244 LEU A O 1
ATOM 9009 N N . ARG B 1 245 ? 14.033 13.699 -20.461 1.000 20.824 245 ARG A N 1
ATOM 9010 C CA . ARG B 1 245 ? 14.404 15.132 -20.627 1.000 22.928 245 ARG A CA 1
ATOM 9011 C C . ARG B 1 245 ? 13.139 15.966 -20.751 1.000 21.448 245 ARG A C 1
ATOM 9012 O O . ARG B 1 245 ? 13.176 17.171 -20.432 1.000 22.367 245 ARG A O 1
ATOM 9033 N N . GLY B 1 246 ? 12.046 15.362 -21.212 1.000 20.175 246 GLY A N 1
ATOM 9034 C CA . GLY B 1 246 ? 10.746 16.022 -21.346 1.000 20.338 246 GLY A CA 1
ATOM 9035 C C . GLY B 1 246 ? 10.148 16.505 -20.035 1.000 22.352 246 GLY A C 1
ATOM 9036 O O . GLY B 1 246 ? 9.218 17.298 -20.081 1.000 23.089 246 GLY A O 1
ATOM 9040 N N . TRP B 1 247 ? 10.648 16.041 -18.875 1.000 20.098 247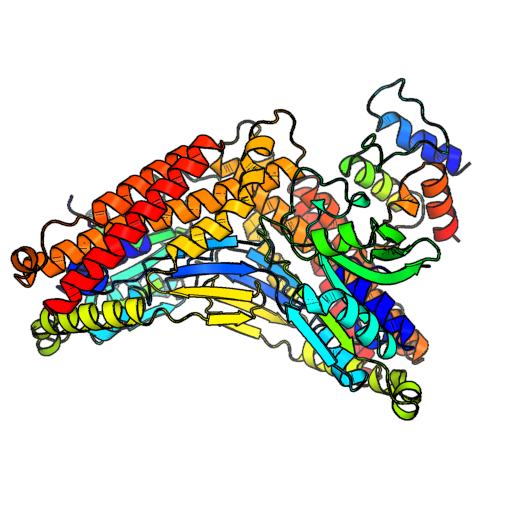 TRP A N 1
ATOM 9041 C CA . TRP B 1 247 ? 10.127 16.451 -17.557 1.000 20.964 247 TRP A CA 1
ATOM 9042 C C . TRP B 1 247 ? 11.011 17.539 -16.912 1.000 21.649 247 TRP A C 1
ATOM 9043 O O . TRP B 1 247 ? 10.849 17.818 -15.711 1.000 22.641 247 TRP A O 1
ATOM 9064 N N . ASP B 1 248 ? 11.943 18.091 -17.690 1.000 22.524 248 ASP A N 1
ATOM 9065 C CA . ASP B 1 248 ? 12.832 19.189 -17.221 1.000 25.581 248 ASP A CA 1
ATOM 9066 C C . ASP B 1 248 ? 12.005 20.380 -16.736 1.000 25.065 248 ASP A C 1
ATOM 9067 O O . ASP B 1 248 ? 12.445 21.015 -15.780 1.000 25.423 248 ASP A O 1
ATOM 9076 N N . TYR B 1 249 ? 10.767 20.573 -17.203 1.000 24.096 249 TYR A N 1
ATOM 9077 C CA . TYR B 1 249 ? 9.885 21.673 -16.759 1.000 24.621 249 TYR A CA 1
ATOM 9078 C C . TYR B 1 249 ? 9.593 21.585 -15.249 1.000 26.654 249 TYR A C 1
ATOM 9079 O O . TYR B 1 249 ? 9.129 22.567 -14.671 1.000 24.908 249 TYR A O 1
ATOM 9097 N N . LEU B 1 250 ? 9.778 20.423 -14.610 1.000 24.775 250 LEU A N 1
ATOM 9098 C CA . LEU B 1 250 ? 9.401 20.250 -13.184 1.000 23.926 250 LEU A CA 1
ATOM 9099 C C . LEU B 1 250 ? 10.311 21.113 -12.311 1.000 23.046 250 LEU A C 1
ATOM 9100 O O . LEU B 1 250 ? 9.860 21.525 -11.258 1.000 26.212 250 LEU A O 1
ATOM 9116 N N . CYS B 1 251 ? 11.541 21.307 -12.743 1.000 25.331 251 CYS A N 1
ATOM 9117 C CA . CYS B 1 251 ? 12.595 21.987 -11.936 1.000 26.676 251 CYS A CA 1
ATOM 9118 C C . CYS B 1 251 ? 12.143 23.424 -11.672 1.000 27.538 251 CYS A C 1
ATOM 9119 O O . CYS B 1 251 ? 11.891 23.767 -10.525 1.000 28.526 251 CYS A O 1
ATOM 9127 N N . PRO B 1 252 ? 11.916 24.260 -12.704 1.000 27.759 252 PRO A N 1
ATOM 9128 C CA . PRO B 1 252 ? 11.515 25.636 -12.451 1.000 29.215 252 PRO A CA 1
ATOM 9129 C C . PRO B 1 252 ? 10.122 25.656 -11.820 1.000 31.347 252 PRO A C 1
ATOM 9130 O O . PRO B 1 252 ? 9.835 26.511 -11.014 1.000 31.914 252 PRO A O 1
ATOM 9141 N N . LEU B 1 253 ? 9.282 24.673 -12.129 1.000 29.171 253 LEU A N 1
ATOM 9142 C CA . LEU B 1 253 ? 7.908 24.674 -11.577 1.000 29.792 253 LEU A CA 1
ATOM 9143 C C . LEU B 1 253 ? 7.910 24.334 -10.082 1.000 31.415 253 LEU A C 1
ATOM 9144 O O . LEU B 1 253 ? 7.100 24.932 -9.331 1.000 32.913 253 LEU A O 1
ATOM 9160 N N . ALA B 1 254 ? 8.792 23.437 -9.622 1.000 29.561 254 ALA A N 1
ATOM 9161 C CA . ALA B 1 254 ? 8.849 22.971 -8.211 1.000 29.811 254 ALA A CA 1
ATOM 9162 C C . ALA B 1 254 ? 9.496 24.043 -7.323 1.000 38.771 254 ALA A C 1
ATOM 9163 O O . ALA B 1 254 ? 9.384 23.960 -6.095 1.000 39.850 254 ALA A O 1
ATOM 9170 N N . ALA B 1 255 ? 10.208 24.973 -7.933 1.000 36.710 255 ALA A N 1
ATOM 9171 C CA . ALA B 1 255 ? 10.896 26.089 -7.239 1.000 42.303 255 ALA A CA 1
ATOM 9172 C C . ALA B 1 255 ? 9.900 27.203 -6.905 1.000 51.079 255 ALA A C 1
ATOM 9173 O O . ALA B 1 255 ? 10.136 27.896 -5.901 1.000 56.732 255 ALA A O 1
ATOM 9180 N N . ARG B 1 256 ? 8.851 27.370 -7.710 1.000 49.092 256 ARG A N 1
ATOM 9181 C CA . ARG B 1 256 ? 7.789 28.366 -7.431 1.000 55.504 256 ARG A CA 1
ATOM 9182 C C . ARG B 1 256 ? 7.100 27.987 -6.115 1.000 63.102 256 ARG A C 1
ATOM 9183 O O . ARG B 1 256 ? 7.140 26.808 -5.741 1.000 69.660 256 ARG A O 1
ATOM 9204 N N . ASN B 1 257 ? 6.551 28.960 -5.389 1.000 72.879 257 ASN A N 1
ATOM 9205 C CA . ASN B 1 257 ? 6.018 28.700 -4.023 1.000 76.345 257 ASN A CA 1
ATOM 9206 C C . ASN B 1 257 ? 4.510 28.959 -3.950 1.000 70.299 257 ASN A C 1
ATOM 9207 O O . ASN B 1 257 ? 3.940 28.697 -2.884 1.000 76.710 257 ASN A O 1
ATOM 9218 N N . ASP B 1 258 ? 3.898 29.397 -5.040 1.000 62.063 258 ASP A N 1
ATOM 9219 C CA . ASP B 1 258 ? 2.502 29.885 -5.042 1.000 63.372 258 ASP A CA 1
ATOM 9220 C C . ASP B 1 258 ? 1.697 29.113 -6.089 1.000 58.851 258 ASP A C 1
ATOM 9221 O O . ASP B 1 258 ? 0.980 29.790 -6.863 1.000 53.953 258 ASP A O 1
ATOM 9230 N N . LEU B 1 259 ? 1.773 27.778 -6.105 1.000 42.983 259 LEU A N 1
ATOM 9231 C CA . LEU B 1 259 ? 1.266 26.993 -7.254 1.000 39.834 259 LEU A CA 1
ATOM 9232 C C . LEU B 1 259 ? -0.262 26.824 -7.225 1.000 32.963 259 LEU A C 1
ATOM 9233 O O . LEU B 1 259 ? -0.841 26.435 -6.170 1.000 36.912 259 LEU A O 1
ATOM 9249 N N . SER B 1 260 ? -0.883 26.987 -8.381 1.000 32.389 260 SER A N 1
ATOM 9250 C CA . SER B 1 260 ? -2.288 26.587 -8.634 1.000 34.290 260 SER A CA 1
ATOM 9251 C C . SER B 1 260 ? -2.471 25.110 -8.240 1.000 34.581 260 SER A C 1
ATOM 9252 O O . SER B 1 260 ? -1.474 24.359 -8.219 1.000 33.151 260 SER A O 1
ATOM 9260 N N . THR B 1 261 ? -3.704 24.720 -7.963 1.000 30.875 261 THR A N 1
ATOM 9261 C CA . THR B 1 261 ? -4.092 23.291 -7.809 1.000 34.346 261 THR A CA 1
ATOM 9262 C C . THR B 1 261 ? -3.501 22.484 -8.980 1.000 32.276 261 THR A C 1
ATOM 9263 O O . THR B 1 261 ? -2.890 21.447 -8.702 1.000 30.989 261 THR A O 1
ATOM 9274 N N . GLU B 1 262 ? -3.690 22.926 -10.229 1.000 31.239 262 GLU A N 1
ATOM 9275 C CA . GLU B 1 262 ? -3.310 22.167 -11.457 1.000 33.435 262 GLU A CA 1
ATOM 9276 C C . GLU B 1 262 ? -1.782 22.054 -11.537 1.000 33.603 262 GLU A C 1
ATOM 9277 O O . GLU B 1 262 ? -1.269 20.932 -11.869 1.000 30.689 262 GLU A O 1
ATOM 9289 N N . HIS B 1 263 ? -1.043 23.128 -11.257 1.000 28.240 263 HIS A N 1
ATOM 9290 C CA . HIS B 1 263 ? 0.444 23.088 -11.280 1.000 29.894 263 HIS A CA 1
ATOM 9291 C C . HIS B 1 263 ? 0.982 22.243 -10.124 1.000 29.517 263 HIS A C 1
ATOM 9292 O O . HIS B 1 263 ? 1.974 21.511 -10.333 1.000 28.897 263 HIS A O 1
ATOM 9307 N N . ALA B 1 264 ? 0.372 22.325 -8.954 1.000 27.339 264 ALA A N 1
ATOM 9308 C CA . ALA B 1 264 ? 0.717 21.485 -7.788 1.000 30.019 264 ALA A CA 1
ATOM 9309 C C . ALA B 1 264 ? 0.506 20.009 -8.170 1.000 27.269 264 ALA A C 1
ATOM 9310 O O . ALA B 1 264 ? 1.341 19.157 -7.777 1.000 28.093 264 ALA A O 1
ATOM 9317 N N . ARG B 1 265 ? -0.575 19.701 -8.877 1.000 24.356 265 ARG A N 1
ATOM 9318 C CA . ARG B 1 265 ? -0.797 18.321 -9.396 1.000 25.708 265 ARG A CA 1
ATOM 9319 C C . ARG B 1 265 ? 0.322 17.953 -10.384 1.000 24.280 265 ARG A C 1
ATOM 9320 O O . ARG B 1 265 ? 0.806 16.805 -10.301 1.000 22.062 265 ARG A O 1
ATOM 9341 N N . ASP B 1 266 ? 0.697 18.841 -11.308 1.000 24.267 266 ASP A N 1
ATOM 9342 C CA . ASP B 1 266 ? 1.757 18.534 -12.301 1.000 26.104 266 ASP A CA 1
ATOM 9343 C C . ASP B 1 266 ? 3.028 18.169 -11.537 1.000 24.530 266 ASP A C 1
ATOM 9344 O O . ASP B 1 266 ? 3.655 17.161 -11.850 1.000 23.368 266 ASP A O 1
ATOM 9353 N N . VAL B 1 267 ? 3.404 18.959 -10.533 1.000 23.248 267 VAL A N 1
ATOM 9354 C CA . VAL B 1 267 ? 4.628 18.669 -9.738 1.000 23.727 267 VAL A CA 1
ATOM 9355 C C . VAL B 1 267 ? 4.484 17.348 -8.971 1.000 23.123 267 VAL A C 1
ATOM 9356 O O . VAL B 1 267 ? 5.435 16.578 -8.982 1.000 23.378 267 VAL A O 1
ATOM 9369 N N . ALA B 1 268 ? 3.352 17.116 -8.298 1.000 23.882 268 ALA A N 1
ATOM 9370 C CA . ALA B 1 268 ? 3.079 15.901 -7.501 1.000 24.914 268 ALA A CA 1
ATOM 9371 C C . ALA B 1 268 ? 3.228 14.662 -8.401 1.000 26.850 268 ALA A C 1
ATOM 9372 O O . ALA B 1 268 ? 3.922 13.699 -8.019 1.000 23.607 268 ALA A O 1
ATOM 9379 N N . LEU B 1 269 ? 2.625 14.694 -9.591 1.000 24.189 269 LEU A N 1
ATOM 9380 C CA . LEU B 1 269 ? 2.649 13.561 -10.542 1.000 22.042 269 LEU A CA 1
ATOM 9381 C C . LEU B 1 269 ? 4.066 13.405 -11.103 1.000 19.500 269 LEU A C 1
ATOM 9382 O O . LEU B 1 269 ? 4.521 12.263 -11.270 1.000 20.145 269 LEU A O 1
ATOM 9398 N N . GLY B 1 270 ? 4.771 14.510 -11.340 1.000 19.160 270 GLY A N 1
ATOM 9399 C CA . GLY B 1 270 ? 6.126 14.468 -11.871 1.000 20.320 270 GLY A CA 1
ATOM 9400 C C . GLY B 1 270 ? 7.072 13.899 -10.862 1.000 20.541 270 GLY A C 1
ATOM 9401 O O . GLY B 1 270 ? 7.901 13.050 -11.185 1.000 19.626 270 GLY A O 1
ATOM 9405 N N . ARG B 1 271 ? 6.925 14.313 -9.613 1.000 19.915 271 ARG A N 1
ATOM 9406 C CA . ARG B 1 271 ? 7.775 13.764 -8.530 1.000 19.155 271 ARG A CA 1
ATOM 9407 C C . ARG B 1 271 ? 7.473 12.264 -8.414 1.000 18.802 271 ARG A C 1
ATOM 9408 O O . ARG B 1 271 ? 8.368 11.467 -8.218 1.000 20.375 271 ARG A O 1
ATOM 9429 N N . TYR B 1 272 ? 6.213 11.885 -8.493 1.000 18.903 272 TYR A N 1
ATOM 9430 C CA . TYR B 1 272 ? 5.807 10.478 -8.335 1.000 17.930 272 TYR A CA 1
ATOM 9431 C C . TYR B 1 272 ? 6.406 9.665 -9.505 1.000 17.969 272 TYR A C 1
ATOM 9432 O O . TYR B 1 272 ? 6.692 8.492 -9.282 1.000 18.091 272 TYR A O 1
ATOM 9450 N N . LEU B 1 273 ? 6.510 10.216 -10.714 1.000 19.307 273 LEU A N 1
ATOM 9451 C CA . LEU B 1 273 ? 7.123 9.520 -11.869 1.000 18.390 273 LEU A CA 1
ATOM 9452 C C . LEU B 1 273 ? 8.572 9.178 -11.486 1.000 17.607 273 LEU A C 1
ATOM 9453 O O . LEU B 1 273 ? 8.992 8.028 -11.676 1.000 17.107 273 LEU A O 1
ATOM 9469 N N . PHE B 1 274 ? 9.313 10.133 -10.911 1.000 17.442 274 PHE A N 1
ATOM 9470 C CA . PHE B 1 274 ? 10.715 9.884 -10.530 1.000 18.731 274 PHE A CA 1
ATOM 9471 C C . PHE B 1 274 ? 10.820 8.961 -9.296 1.000 17.723 274 PHE A C 1
ATOM 9472 O O . PHE B 1 274 ? 11.825 8.202 -9.240 1.000 18.257 274 PHE A O 1
ATOM 9489 N N . LEU B 1 275 ? 9.858 8.992 -8.384 1.000 18.458 275 LEU A N 1
ATOM 9490 C CA . LEU B 1 275 ? 9.808 8.070 -7.208 1.000 19.940 275 LEU A CA 1
ATOM 9491 C C . LEU B 1 275 ? 9.638 6.644 -7.731 1.000 18.223 275 LEU A C 1
ATOM 9492 O O . LEU B 1 275 ? 10.439 5.751 -7.391 1.000 19.626 275 LEU A O 1
ATOM 9508 N N . ALA B 1 276 ? 8.639 6.432 -8.595 1.000 18.425 276 ALA A N 1
ATOM 9509 C CA . ALA B 1 276 ? 8.365 5.112 -9.193 1.000 17.595 276 ALA A CA 1
ATOM 9510 C C . ALA B 1 276 ? 9.607 4.617 -9.936 1.000 18.008 276 ALA A C 1
ATOM 9511 O O . ALA B 1 276 ? 9.991 3.428 -9.793 1.000 17.555 276 ALA A O 1
ATOM 9518 N N . LEU B 1 277 ? 10.225 5.498 -10.712 1.000 17.368 277 LEU A N 1
ATOM 9519 C CA . LEU B 1 277 ? 11.433 5.167 -11.494 1.000 17.411 277 LEU A CA 1
ATOM 9520 C C . LEU B 1 277 ? 12.541 4.776 -10.527 1.000 18.185 277 LEU A C 1
ATOM 9521 O O . LEU B 1 277 ? 13.237 3.792 -10.786 1.000 17.237 277 LEU A O 1
ATOM 9537 N N . THR B 1 278 ? 12.681 5.519 -9.443 1.000 18.083 278 THR A N 1
ATOM 9538 C CA . THR B 1 278 ? 13.749 5.239 -8.468 1.000 18.173 278 THR A CA 1
ATOM 9539 C C . THR B 1 278 ? 13.573 3.835 -7.900 1.000 15.414 278 THR A C 1
ATOM 9540 O O . THR B 1 278 ? 14.598 3.145 -7.673 1.000 17.807 278 THR A O 1
ATOM 9551 N N . ASP B 1 279 ? 12.348 3.404 -7.609 1.000 17.371 279 ASP A N 1
ATOM 9552 C CA . ASP B 1 279 ? 12.098 2.028 -7.079 1.000 18.071 279 ASP A CA 1
ATOM 9553 C C . ASP B 1 279 ? 12.530 0.979 -8.141 1.000 16.462 279 ASP A C 1
ATOM 9554 O O . ASP B 1 279 ? 13.016 -0.076 -7.745 1.000 18.814 279 ASP A O 1
ATOM 9563 N N . GLU B 1 280 ? 12.387 1.274 -9.430 1.000 16.602 280 GLU A N 1
ATOM 9564 C CA . GLU B 1 280 ? 12.797 0.382 -10.530 1.000 16.846 280 GLU A CA 1
ATOM 9565 C C . GLU B 1 280 ? 14.307 0.372 -10.631 1.000 15.163 280 GLU A C 1
ATOM 9566 O O . GLU B 1 280 ? 14.882 -0.677 -10.972 1.000 16.638 280 GLU A O 1
ATOM 9578 N N . LEU B 1 281 ? 14.950 1.505 -10.312 1.000 15.726 281 LEU A N 1
ATOM 9579 C CA . LEU B 1 281 ? 16.428 1.543 -10.299 1.000 16.515 281 LEU A CA 1
ATOM 9580 C C . LEU B 1 281 ? 16.939 0.727 -9.101 1.000 17.203 281 LEU A C 1
ATOM 9581 O O . LEU B 1 281 ? 17.942 0.013 -9.265 1.000 16.714 281 LEU A O 1
ATOM 9597 N N . ALA B 1 282 ? 16.304 0.824 -7.948 1.000 17.150 282 ALA A N 1
ATOM 9598 C CA . ALA B 1 282 ? 16.656 -0.010 -6.767 1.000 16.936 282 ALA A CA 1
ATOM 9599 C C . ALA B 1 282 ? 16.539 -1.484 -7.172 1.000 17.309 282 ALA A C 1
ATOM 9600 O O . ALA B 1 282 ? 17.439 -2.294 -6.950 1.000 16.665 282 ALA A O 1
ATOM 9607 N N . PHE B 1 283 ? 15.419 -1.829 -7.807 1.000 17.821 283 PHE A N 1
ATOM 9608 C CA . PHE B 1 283 ? 15.206 -3.216 -8.259 1.000 16.677 283 PHE A CA 1
ATOM 9609 C C . PHE B 1 283 ? 16.338 -3.631 -9.207 1.000 17.980 283 PHE A C 1
ATOM 9610 O O . PHE B 1 283 ? 16.821 -4.764 -9.108 1.000 18.884 283 PHE A O 1
ATOM 9627 N N . ALA B 1 284 ? 16.710 -2.763 -10.162 1.000 16.843 284 ALA A N 1
ATOM 9628 C CA . ALA B 1 284 ? 17.825 -3.077 -11.061 1.000 17.463 284 ALA A CA 1
ATOM 9629 C C . ALA B 1 284 ? 19.069 -3.373 -10.252 1.000 17.617 284 ALA A C 1
ATOM 9630 O O . ALA B 1 284 ? 19.738 -4.375 -10.582 1.000 18.343 284 ALA A O 1
ATOM 9637 N N . ALA B 1 285 ? 19.378 -2.555 -9.231 1.000 17.172 285 ALA A N 1
ATOM 9638 C CA . ALA B 1 285 ? 20.611 -2.819 -8.457 1.000 19.292 285 ALA A CA 1
ATOM 9639 C C . ALA B 1 285 ? 20.471 -4.185 -7.773 1.000 17.229 285 ALA A C 1
ATOM 9640 O O . ALA B 1 285 ? 21.450 -4.956 -7.706 1.000 18.678 285 ALA A O 1
ATOM 9647 N N . TYR B 1 286 ? 19.284 -4.494 -7.255 1.000 17.459 286 TYR A N 1
ATOM 9648 C CA . TYR B 1 286 ? 18.999 -5.769 -6.558 1.000 17.307 286 TYR A CA 1
ATOM 9649 C C . TYR B 1 286 ? 19.214 -6.939 -7.549 1.000 18.080 286 TYR A C 1
ATOM 9650 O O . TYR B 1 286 ? 19.825 -7.968 -7.239 1.000 17.890 286 TYR A O 1
ATOM 9668 N N . ALA B 1 287 ? 18.636 -6.832 -8.741 1.000 17.513 287 ALA A N 1
ATOM 9669 C CA . ALA B 1 287 ? 18.628 -7.912 -9.747 1.000 16.613 287 ALA A CA 1
ATOM 9670 C C . ALA B 1 287 ? 20.055 -8.149 -10.247 1.000 17.286 287 ALA A C 1
ATOM 9671 O O . ALA B 1 287 ? 20.481 -9.315 -10.334 1.000 17.384 287 ALA A O 1
ATOM 9678 N N . ARG B 1 288 ? 20.758 -7.071 -10.573 1.000 17.530 288 ARG A N 1
ATOM 9679 C CA . ARG B 1 288 ? 22.146 -7.157 -11.048 1.000 16.543 288 ARG A CA 1
ATOM 9680 C C . ARG B 1 288 ? 23.023 -7.782 -9.963 1.000 18.039 288 ARG A C 1
ATOM 9681 O O . ARG B 1 288 ? 23.948 -8.563 -10.331 1.000 17.722 288 ARG A O 1
ATOM 9702 N N . ALA B 1 289 ? 22.813 -7.424 -8.706 1.000 18.322 289 ALA A N 1
ATOM 9703 C CA . ALA B 1 289 ? 23.568 -8.084 -7.611 1.000 18.125 289 ALA A CA 1
ATOM 9704 C C . ALA B 1 289 ? 23.278 -9.587 -7.637 1.000 18.215 289 ALA A C 1
ATOM 9705 O O . ALA B 1 289 ? 24.202 -10.378 -7.425 1.000 19.192 289 ALA A O 1
ATOM 9712 N N . GLY B 1 290 ? 22.019 -9.980 -7.815 1.000 17.750 290 GLY A N 1
ATOM 9713 C CA . GLY B 1 290 ? 21.653 -11.385 -7.962 1.000 16.337 290 GLY A CA 1
ATOM 9714 C C . GLY B 1 290 ? 22.388 -12.037 -9.096 1.000 16.100 290 GLY A C 1
ATOM 9715 O O . GLY B 1 290 ? 22.884 -13.166 -8.929 1.000 17.736 290 GLY A O 1
ATOM 9719 N N . THR B 1 291 ? 22.438 -11.373 -10.252 1.000 16.593 291 THR A N 1
ATOM 9720 C CA . THR B 1 291 ? 23.186 -11.891 -11.417 1.000 17.560 291 THR A CA 1
ATOM 9721 C C . THR B 1 291 ? 24.639 -12.142 -11.021 1.000 18.321 291 THR A C 1
ATOM 9722 O O . THR B 1 291 ? 25.179 -13.212 -11.352 1.000 18.031 291 THR A O 1
ATOM 9733 N N . LEU B 1 292 ? 25.250 -11.179 -10.350 1.000 19.116 292 LEU A N 1
ATOM 9734 C CA . LEU B 1 292 ? 26.690 -11.387 -10.006 1.000 18.689 292 LEU A CA 1
ATOM 9735 C C . LEU B 1 292 ? 26.831 -12.548 -9.025 1.000 20.716 292 LEU A C 1
ATOM 9736 O O . LEU B 1 292 ? 27.821 -13.301 -9.198 1.000 20.875 292 LEU A O 1
ATOM 9752 N N . ARG B 1 293 ? 25.902 -12.748 -8.088 1.000 21.191 293 ARG A N 1
ATOM 9753 C CA . ARG B 1 293 ? 25.997 -13.929 -7.166 1.000 20.554 293 ARG A CA 1
ATOM 9754 C C . ARG B 1 293 ? 25.819 -15.191 -7.996 1.000 20.877 293 ARG A C 1
ATOM 9755 O O . ARG B 1 293 ? 26.490 -16.228 -7.735 1.000 21.026 293 ARG A O 1
ATOM 9776 N N . LEU B 1 294 ? 24.938 -15.155 -9.006 1.000 18.553 294 LEU A N 1
ATOM 9777 C CA . LEU B 1 294 ? 24.728 -16.334 -9.864 1.000 17.960 294 LEU A CA 1
ATOM 9778 C C . LEU B 1 294 ? 26.009 -16.674 -10.628 1.000 19.383 294 LEU A C 1
ATOM 9779 O O . LEU B 1 294 ? 26.481 -17.830 -10.569 1.000 19.464 294 LEU A O 1
ATOM 9795 N N . VAL B 1 295 ? 26.617 -15.663 -11.257 1.000 18.793 295 VAL A N 1
ATOM 9796 C CA . VAL B 1 295 ? 27.794 -15.856 -12.132 1.000 19.976 295 VAL A CA 1
ATOM 9797 C C . VAL B 1 295 ? 28.928 -16.382 -11.227 1.000 22.036 295 VAL A C 1
ATOM 9798 O O . VAL B 1 295 ? 29.702 -17.299 -11.671 1.000 22.474 295 VAL A O 1
ATOM 9811 N N . GLU B 1 296 ? 29.007 -15.867 -10.011 1.000 23.273 296 GLU A N 1
ATOM 9812 C CA . GLU B 1 296 ? 30.134 -16.243 -9.094 1.000 26.673 296 GLU A CA 1
ATOM 9813 C C . GLU B 1 296 ? 29.978 -17.736 -8.805 1.000 27.405 296 GLU A C 1
ATOM 9814 O O . GLU B 1 296 ? 30.921 -18.517 -9.053 1.000 24.895 296 GLU A O 1
ATOM 9826 N N . GLY B 1 297 ? 28.770 -18.150 -8.401 1.000 24.728 297 GLY A N 1
ATOM 9827 C CA . GLY B 1 297 ? 28.483 -19.571 -8.071 1.000 25.386 297 GLY A CA 1
ATOM 9828 C C . GLY B 1 297 ? 28.583 -20.536 -9.253 1.000 25.508 297 GLY A C 1
ATOM 9829 O O . GLY B 1 297 ? 28.791 -21.745 -9.047 1.000 25.945 297 GLY A O 1
ATOM 9833 N N . LEU B 1 298 ? 28.462 -20.077 -10.492 1.000 24.580 298 LEU A N 1
ATOM 9834 C CA . LEU B 1 298 ? 28.590 -20.910 -11.713 1.000 24.431 298 LEU A CA 1
ATOM 9835 C C . LEU B 1 298 ? 30.066 -21.026 -12.106 1.000 25.744 298 LEU A C 1
ATOM 9836 O O . LEU B 1 298 ? 30.334 -21.684 -13.123 1.000 26.877 298 LEU A O 1
ATOM 9852 N N . GLY B 1 299 ? 30.939 -20.287 -11.434 1.000 27.522 299 GLY A N 1
ATOM 9853 C CA . GLY B 1 299 ? 32.389 -20.270 -11.726 1.000 34.173 299 GLY A CA 1
ATOM 9854 C C . GLY B 1 299 ? 32.761 -19.404 -12.925 1.000 38.910 299 GLY A C 1
ATOM 9855 O O . GLY B 1 299 ? 33.862 -19.595 -13.469 1.000 35.796 299 GLY A O 1
ATOM 9859 N N . LEU B 1 300 ? 31.929 -18.426 -13.296 1.000 34.650 300 LEU A N 1
ATOM 9860 C CA . LEU B 1 300 ? 32.087 -17.657 -14.565 1.000 35.201 300 LEU A CA 1
ATOM 9861 C C . LEU B 1 300 ? 32.646 -16.251 -14.292 1.000 35.324 300 LEU A C 1
ATOM 9862 O O . LEU B 1 300 ? 32.746 -15.457 -15.272 1.000 39.528 300 LEU A O 1
ATOM 9878 N N . ALA B 1 301 ? 32.896 -15.884 -13.037 1.000 34.502 301 ALA A N 1
ATOM 9879 C CA . ALA B 1 301 ? 33.260 -14.497 -12.663 1.000 37.166 301 ALA A CA 1
ATOM 9880 C C . ALA B 1 301 ? 34.520 -14.076 -13.451 1.000 44.154 301 ALA A C 1
ATOM 9881 O O . ALA B 1 301 ? 34.629 -12.883 -13.758 1.000 40.219 301 ALA A O 1
ATOM 9888 N N . GLY B 1 302 ? 35.340 -15.055 -13.877 1.000 52.795 302 GLY A N 1
ATOM 9889 C CA . GLY B 1 302 ? 36.537 -14.939 -14.743 1.000 47.389 302 GLY A CA 1
ATOM 9890 C C . GLY B 1 302 ? 36.342 -14.105 -15.998 1.000 54.759 302 GLY A C 1
ATOM 9891 O O . GLY B 1 302 ? 37.185 -13.254 -16.235 1.000 58.647 302 GLY A O 1
ATOM 9895 N N . ALA B 1 303 ? 35.275 -14.317 -16.769 1.000 51.665 303 ALA A N 1
ATOM 9896 C CA . ALA B 1 303 ? 35.170 -13.858 -18.171 1.000 53.890 303 ALA A CA 1
ATOM 9897 C C . ALA B 1 303 ? 34.552 -12.460 -18.236 1.000 57.448 303 ALA A C 1
ATOM 9898 O O . ALA B 1 303 ? 34.590 -11.847 -19.328 1.000 62.775 303 ALA A O 1
ATOM 9901 N N . VAL B 1 304 ? 34.010 -11.950 -17.128 1.000 51.110 304 VAL A N 1
ATOM 9902 C CA . VAL B 1 304 ? 33.378 -10.594 -17.111 1.000 54.132 304 VAL A CA 1
ATOM 9903 C C . VAL B 1 304 ? 34.347 -9.584 -16.508 1.000 54.523 304 VAL A C 1
ATOM 9904 O O . VAL B 1 304 ? 34.042 -8.338 -16.574 1.000 48.351 304 VAL A O 1
ATOM 9917 N N . GLY B 1 305 ? 35.450 -10.101 -15.952 1.000 49.841 305 GLY A N 1
ATOM 9918 C CA . GLY B 1 305 ? 36.392 -9.318 -15.146 1.000 46.262 305 GLY A CA 1
ATOM 9919 C C . GLY B 1 305 ? 35.658 -8.717 -13.972 1.000 43.873 305 GLY A C 1
ATOM 9920 O O . GLY B 1 305 ? 34.683 -9.339 -13.472 1.000 45.623 305 GLY A O 1
ATOM 9924 N N . GLY B 1 306 ? 36.048 -7.516 -13.597 1.000 38.798 306 GLY A N 1
ATOM 9925 C CA . GLY B 1 306 ? 35.535 -6.869 -12.396 1.000 39.777 306 GLY A CA 1
ATOM 9926 C C . GLY B 1 306 ? 34.413 -5.905 -12.726 1.000 35.082 306 GLY A C 1
ATOM 9927 O O . GLY B 1 306 ? 34.151 -5.083 -11.849 1.000 38.852 306 GLY A O 1
ATOM 9931 N N . LEU B 1 307 ? 33.754 -5.996 -13.901 1.000 31.398 307 LEU A N 1
ATOM 9932 C CA . LEU B 1 307 ? 32.617 -5.077 -14.191 1.000 27.742 307 LEU A CA 1
ATOM 9933 C C . LEU B 1 307 ? 31.543 -5.224 -13.103 1.000 27.847 307 LEU A C 1
ATOM 9934 O O . LEU B 1 307 ? 31.262 -6.355 -12.650 1.000 27.312 307 LEU A O 1
ATOM 9950 N N . ARG B 1 308 ? 30.954 -4.103 -12.706 1.000 25.011 308 ARG A N 1
ATOM 9951 C CA . ARG B 1 308 ? 30.033 -4.020 -11.561 1.000 23.690 308 ARG A CA 1
ATOM 9952 C C . ARG B 1 308 ? 28.764 -3.309 -12.001 1.000 22.778 308 ARG A C 1
ATOM 9953 O O . ARG B 1 308 ? 28.489 -2.180 -11.593 1.000 23.846 308 ARG A O 1
ATOM 9974 N N . PRO B 1 309 ? 27.906 -3.960 -12.822 1.000 22.396 309 PRO A N 1
ATOM 9975 C CA . PRO B 1 309 ? 26.630 -3.343 -13.196 1.000 21.099 309 PRO A CA 1
ATOM 9976 C C . PRO B 1 309 ? 25.751 -3.116 -11.957 1.000 21.354 309 PRO A C 1
ATOM 9977 O O . PRO B 1 309 ? 24.925 -2.188 -11.986 1.000 20.724 309 PRO A O 1
ATOM 9988 N N . ASP B 1 310 ? 25.893 -3.912 -10.895 1.000 19.785 310 ASP A N 1
ATOM 9989 C CA . ASP B 1 310 ? 25.153 -3.682 -9.630 1.000 20.587 310 ASP A CA 1
ATOM 9990 C C . ASP B 1 310 ? 25.518 -2.295 -9.093 1.000 21.129 310 ASP A C 1
ATOM 9991 O O . ASP B 1 310 ? 24.638 -1.557 -8.687 1.000 19.884 310 ASP A O 1
ATOM 10000 N N . GLU B 1 311 ? 26.807 -1.966 -9.091 1.000 21.013 311 GLU A N 1
ATOM 10001 C CA . GLU B 1 311 ? 27.287 -0.670 -8.531 1.000 22.757 311 GLU A CA 1
ATOM 10002 C C . GLU B 1 311 ? 26.795 0.465 -9.426 1.000 20.115 311 GLU A C 1
ATOM 10003 O O . GLU B 1 311 ? 26.339 1.535 -8.903 1.000 21.728 311 GLU A O 1
ATOM 10015 N N . ALA B 1 312 ? 26.790 0.268 -10.729 1.000 21.271 312 ALA A N 1
ATOM 10016 C CA . ALA B 1 312 ? 26.365 1.331 -11.643 1.000 21.397 312 ALA A CA 1
ATOM 10017 C C . ALA B 1 312 ? 24.882 1.618 -11.393 1.000 21.356 312 ALA A C 1
ATOM 10018 O O . ALA B 1 312 ? 24.492 2.798 -11.314 1.000 18.742 312 ALA A O 1
ATOM 10025 N N . TRP B 1 313 ? 24.065 0.574 -11.284 1.000 19.125 313 TRP A N 1
ATOM 10026 C CA . TRP B 1 313 ? 22.630 0.773 -10.976 1.000 18.535 313 TRP A CA 1
ATOM 10027 C C . TRP B 1 313 ? 22.433 1.317 -9.567 1.000 20.154 313 TRP A C 1
ATOM 10028 O O . TRP B 1 313 ? 21.472 2.091 -9.370 1.000 18.960 313 TRP A O 1
ATOM 10049 N N . ARG B 1 314 ? 23.263 0.932 -8.599 1.000 20.050 314 ARG A N 1
ATOM 10050 C CA . ARG B 1 314 ? 23.157 1.525 -7.251 1.000 21.442 314 ARG A CA 1
ATOM 10051 C C . ARG B 1 314 ? 23.351 3.048 -7.355 1.000 20.664 314 ARG A C 1
ATOM 10052 O O . ARG B 1 314 ? 22.610 3.793 -6.712 1.000 19.080 314 ARG A O 1
ATOM 10073 N N . LEU B 1 315 ? 24.334 3.484 -8.131 1.000 19.592 315 LEU A N 1
ATOM 10074 C CA . LEU B 1 315 ? 24.596 4.931 -8.308 1.000 20.820 315 LEU A CA 1
ATOM 10075 C C . LEU B 1 315 ? 23.381 5.584 -8.976 1.000 20.925 315 LEU A C 1
ATOM 10076 O O . LEU B 1 315 ? 23.001 6.694 -8.593 1.000 21.269 315 LEU A O 1
ATOM 10092 N N . ALA B 1 316 ? 22.766 4.938 -9.976 1.000 21.098 316 ALA A N 1
ATOM 10093 C CA . ALA B 1 316 ? 21.560 5.505 -10.606 1.000 19.133 316 ALA A CA 1
ATOM 10094 C C . ALA B 1 316 ? 20.436 5.638 -9.575 1.000 18.405 316 ALA A C 1
ATOM 10095 O O . ALA B 1 316 ? 19.760 6.681 -9.537 1.000 19.592 316 ALA A O 1
ATOM 10102 N N . TRP B 1 317 ? 20.212 4.585 -8.777 1.000 17.454 317 TRP A N 1
ATOM 10103 C CA . TRP B 1 317 ? 19.171 4.606 -7.732 1.000 17.833 317 TRP A CA 1
ATOM 10104 C C . TRP B 1 317 ? 19.409 5.800 -6.797 1.000 17.993 317 TRP A C 1
ATOM 10105 O O . TRP B 1 317 ? 18.503 6.542 -6.533 1.000 19.178 317 TRP A O 1
ATOM 10126 N N . ARG B 1 318 ? 20.638 5.978 -6.338 1.000 20.529 318 ARG A N 1
ATOM 10127 C CA . ARG B 1 318 ? 20.944 7.122 -5.418 1.000 20.655 318 ARG A CA 1
ATOM 10128 C C . ARG B 1 318 ? 20.651 8.449 -6.120 1.000 21.667 318 ARG A C 1
ATOM 10129 O O . ARG B 1 318 ? 20.079 9.316 -5.470 1.000 22.646 318 ARG A O 1
ATOM 10150 N N . SER B 1 319 ? 20.965 8.602 -7.409 1.000 21.427 319 SER A N 1
ATOM 10151 C CA . SER B 1 319 ? 20.662 9.837 -8.168 1.000 19.981 319 SER A CA 1
ATOM 10152 C C . SER B 1 319 ? 19.157 10.044 -8.248 1.000 20.069 319 SER A C 1
ATOM 10153 O O . SER B 1 319 ? 18.681 11.189 -8.146 1.000 19.704 319 SER A O 1
ATOM 10161 N N . GLY B 1 320 ? 18.423 8.964 -8.442 1.000 19.715 320 GLY A N 1
ATOM 10162 C CA . GLY B 1 320 ? 16.962 9.058 -8.439 1.000 19.196 320 GLY A CA 1
ATOM 10163 C C . GLY B 1 320 ? 16.408 9.500 -7.100 1.000 19.739 320 GLY A C 1
ATOM 10164 O O . GLY B 1 320 ? 15.492 10.332 -7.073 1.000 19.854 320 GLY A O 1
ATOM 10168 N N . GLN B 1 321 ? 16.891 8.952 -5.992 1.000 20.588 321 GLN A N 1
ATOM 10169 C CA . GLN B 1 321 ? 16.434 9.347 -4.651 1.000 19.724 321 GLN A CA 1
ATOM 10170 C C . GLN B 1 321 ? 16.713 10.856 -4.477 1.000 18.875 321 GLN A C 1
ATOM 10171 O O . GLN B 1 321 ? 15.837 11.564 -4.005 1.000 21.667 321 GLN A O 1
ATOM 10185 N N . LYS B 1 322 ? 17.910 11.290 -4.869 1.000 19.129 322 LYS A N 1
ATOM 10186 C CA . LYS B 1 322 ? 18.289 12.714 -4.681 1.000 22.149 322 LYS A CA 1
ATOM 10187 C C . LYS B 1 322 ? 17.316 13.595 -5.476 1.000 23.098 322 LYS A C 1
ATOM 10188 O O . LYS B 1 322 ? 16.837 14.629 -4.939 1.000 21.900 322 LYS A O 1
ATOM 10207 N N . LEU B 1 323 ? 16.949 13.161 -6.684 1.000 22.536 323 LEU A N 1
ATOM 10208 C CA . LEU B 1 323 ? 16.093 13.971 -7.577 1.000 22.237 323 LEU A CA 1
ATOM 10209 C C . LEU B 1 323 ? 14.669 14.006 -7.055 1.000 23.193 323 LEU A C 1
ATOM 10210 O O . LEU B 1 323 ? 14.107 15.088 -7.009 1.000 22.825 323 LEU A O 1
ATOM 10226 N N . TYR B 1 324 ? 14.055 12.889 -6.669 1.000 23.647 324 TYR A N 1
ATOM 10227 C CA . TYR B 1 324 ? 12.634 12.983 -6.278 1.000 24.451 324 TYR A CA 1
ATOM 10228 C C . TYR B 1 324 ? 12.560 13.698 -4.927 1.000 27.001 324 TYR A C 1
ATOM 10229 O O . TYR B 1 324 ? 11.530 14.309 -4.660 1.000 24.911 324 TYR A O 1
ATOM 10247 N N . ARG B 1 325 ? 13.635 13.698 -4.138 1.000 24.776 325 ARG A N 1
ATOM 10248 C CA . ARG B 1 325 ? 13.621 14.327 -2.804 1.000 25.236 325 ARG A CA 1
ATOM 10249 C C . ARG B 1 325 ? 13.787 15.838 -2.989 1.000 28.247 325 ARG A C 1
ATOM 10250 O O . ARG B 1 325 ? 13.191 16.575 -2.202 1.000 27.553 325 ARG A O 1
ATOM 10271 N N . ARG B 1 326 ? 14.571 16.235 -3.991 1.000 24.831 326 ARG A N 1
ATOM 10272 C CA . ARG B 1 326 ? 14.801 17.656 -4.383 1.000 26.930 326 ARG A CA 1
ATOM 10273 C C . ARG B 1 326 ? 14.896 17.772 -5.909 1.000 22.215 326 ARG A C 1
ATOM 10274 O O . ARG B 1 326 ? 15.956 17.451 -6.502 1.000 23.798 326 ARG A O 1
ATOM 10295 N N . LEU B 1 327 ? 13.806 18.218 -6.519 1.000 24.518 327 LEU A N 1
ATOM 10296 C CA . LEU B 1 327 ? 13.654 18.297 -7.981 1.000 24.717 327 LEU A CA 1
ATOM 10297 C C . LEU B 1 327 ? 14.389 19.543 -8.457 1.000 27.334 327 LEU A C 1
ATOM 10298 O O . LEU B 1 327 ? 13.749 20.613 -8.391 1.000 32.947 327 LEU A O 1
ATOM 10314 N N . ASP B 1 328 ? 15.647 19.436 -8.867 1.000 25.843 328 ASP A N 1
ATOM 10315 C CA . ASP B 1 328 ? 16.376 20.581 -9.449 1.000 29.306 328 ASP A CA 1
ATOM 10316 C C . ASP B 1 328 ? 17.244 20.104 -10.602 1.000 29.712 328 ASP A C 1
ATOM 10317 O O . ASP B 1 328 ? 17.357 18.877 -10.869 1.000 26.082 328 ASP A O 1
ATOM 10326 N N . ARG B 1 329 ? 17.792 21.037 -11.358 1.000 29.045 329 ARG A N 1
ATOM 10327 C CA . ARG B 1 329 ? 18.385 20.709 -12.678 1.000 29.855 329 ARG A CA 1
ATOM 10328 C C . ARG B 1 329 ? 19.654 19.907 -12.480 1.000 26.505 329 ARG A C 1
ATOM 10329 O O . ARG B 1 329 ? 19.984 19.073 -13.331 1.000 26.214 329 ARG A O 1
ATOM 10350 N N . GLN B 1 330 ? 20.393 20.229 -11.423 1.000 27.354 330 GLN A N 1
ATOM 10351 C CA . GLN B 1 330 ? 21.657 19.551 -11.103 1.000 27.118 330 GLN A CA 1
ATOM 10352 C C . GLN B 1 330 ? 21.299 18.077 -10.826 1.000 24.236 330 GLN A C 1
ATOM 10353 O O . GLN B 1 330 ? 22.012 17.214 -11.311 1.000 24.966 330 GLN A O 1
ATOM 10367 N N . ASN B 1 331 ? 20.272 17.842 -10.016 1.000 21.591 331 ASN A N 1
ATOM 10368 C CA . ASN B 1 331 ? 19.890 16.447 -9.618 1.000 21.944 331 ASN A CA 1
ATOM 10369 C C . ASN B 1 331 ? 19.363 15.707 -10.859 1.000 22.561 331 ASN A C 1
ATOM 10370 O O . ASN B 1 331 ? 19.632 14.496 -11.019 1.000 22.043 331 ASN A O 1
ATOM 10381 N N . LEU B 1 332 ? 18.652 16.385 -11.752 1.000 24.799 332 LEU A N 1
ATOM 10382 C CA . LEU B 1 332 ? 18.090 15.732 -12.962 1.000 23.035 332 LEU A CA 1
ATOM 10383 C C . LEU B 1 332 ? 19.241 15.349 -13.894 1.000 24.240 332 LEU A C 1
ATOM 10384 O O . LEU B 1 332 ? 19.333 14.168 -14.365 1.000 21.160 332 LEU A O 1
ATOM 10400 N N . SER B 1 333 ? 20.178 16.278 -14.116 1.000 23.576 333 SER A N 1
ATOM 10401 C CA . SER B 1 333 ? 21.392 16.007 -14.912 1.000 27.045 333 SER A CA 1
ATOM 10402 C C . SER B 1 333 ? 22.210 14.844 -14.331 1.000 23.933 333 SER A C 1
ATOM 10403 O O . SER B 1 333 ? 22.712 14.024 -15.117 1.000 23.323 333 SER A O 1
ATOM 10411 N N . ALA B 1 334 ? 22.358 14.772 -13.013 1.000 23.024 334 ALA A N 1
ATOM 10412 C CA . ALA B 1 334 ? 23.123 13.676 -12.351 1.000 24.104 334 ALA A CA 1
ATOM 10413 C C . ALA B 1 334 ? 22.417 12.329 -12.597 1.000 20.880 334 ALA A C 1
ATOM 10414 O O . ALA B 1 334 ? 23.070 11.304 -12.792 1.000 22.419 334 ALA A O 1
ATOM 10421 N N . LEU B 1 335 ? 21.108 12.303 -12.494 1.000 20.247 335 LEU A N 1
ATOM 10422 C CA . LEU B 1 335 ? 20.389 11.029 -12.801 1.000 19.713 335 LEU A CA 1
ATOM 10423 C C . LEU B 1 335 ? 20.685 10.598 -14.241 1.000 20.753 335 LEU A C 1
ATOM 10424 O O . LEU B 1 335 ? 21.033 9.402 -14.457 1.000 19.804 335 LEU A O 1
ATOM 10440 N N . PHE B 1 336 ? 20.610 11.493 -15.228 1.000 19.492 336 PHE A N 1
ATOM 10441 C CA . PHE B 1 336 ? 20.830 11.116 -16.640 1.000 20.827 336 PHE A CA 1
ATOM 10442 C C . PHE B 1 336 ? 22.249 10.589 -16.792 1.000 22.297 336 PHE A C 1
ATOM 10443 O O . PHE B 1 336 ? 22.433 9.598 -17.507 1.000 22.072 336 PHE A O 1
ATOM 10460 N N . SER B 1 337 ? 23.245 11.234 -16.172 1.000 21.425 337 SER A N 1
ATOM 10461 C CA . SER B 1 337 ? 24.645 10.755 -16.259 1.000 23.201 337 SER A CA 1
ATOM 10462 C C . SER B 1 337 ? 24.784 9.344 -15.676 1.000 21.813 337 SER A C 1
ATOM 10463 O O . SER B 1 337 ? 25.423 8.494 -16.298 1.000 20.838 337 SER A O 1
ATOM 10471 N N . ALA B 1 338 ? 24.176 9.101 -14.525 1.000 22.524 338 ALA A N 1
ATOM 10472 C CA . ALA B 1 338 ? 24.287 7.802 -13.818 1.000 21.051 338 ALA A CA 1
ATOM 10473 C C . ALA B 1 338 ? 23.600 6.726 -14.680 1.000 20.321 338 ALA A C 1
ATOM 10474 O O . ALA B 1 338 ? 24.123 5.596 -14.703 1.000 22.841 338 ALA A O 1
ATOM 10481 N N . LEU B 1 339 ? 22.472 7.075 -15.295 1.000 21.441 339 LEU A N 1
ATOM 10482 C CA . LEU B 1 339 ? 21.736 6.100 -16.147 1.000 20.757 339 LEU A CA 1
ATOM 10483 C C . LEU B 1 339 ? 22.587 5.785 -17.370 1.000 20.405 339 LEU A C 1
ATOM 10484 O O . LEU B 1 339 ? 22.683 4.623 -17.743 1.000 20.464 339 LEU A O 1
ATOM 10500 N N . GLU B 1 340 ? 23.201 6.785 -18.022 1.000 22.451 340 GLU A N 1
ATOM 10501 C CA . GLU B 1 340 ? 24.042 6.514 -19.211 1.000 24.427 340 GLU A CA 1
ATOM 10502 C C . GLU B 1 340 ? 25.209 5.594 -18.803 1.000 21.443 340 GLU A C 1
ATOM 10503 O O . GLU B 1 340 ? 25.531 4.675 -19.582 1.000 22.431 340 GLU A O 1
ATOM 10515 N N . LYS B 1 341 ? 25.821 5.822 -17.637 1.000 21.641 341 LYS A N 1
ATOM 10516 C CA . LYS B 1 341 ? 26.930 4.965 -17.144 1.000 22.232 341 LYS A CA 1
ATOM 10517 C C . LYS B 1 341 ? 26.411 3.532 -16.932 1.000 19.951 341 LYS A C 1
ATOM 10518 O O . LYS B 1 341 ? 27.091 2.565 -17.311 1.000 21.132 341 LYS A O 1
ATOM 10537 N N . ALA B 1 342 ? 25.233 3.394 -16.309 1.000 20.242 342 ALA A N 1
ATOM 10538 C CA . ALA B 1 342 ? 24.694 2.045 -16.073 1.000 20.073 342 ALA A CA 1
ATOM 10539 C C . ALA B 1 342 ? 24.453 1.348 -17.414 1.000 19.609 342 ALA A C 1
ATOM 10540 O O . ALA B 1 342 ? 24.709 0.115 -17.474 1.000 21.822 342 ALA A O 1
ATOM 10547 N N . ALA B 1 343 ? 23.961 2.045 -18.421 1.000 20.377 343 ALA A N 1
ATOM 10548 C CA . ALA B 1 343 ? 23.718 1.457 -19.758 1.000 19.832 343 ALA A CA 1
ATOM 10549 C C . ALA B 1 343 ? 25.036 0.926 -20.309 1.000 22.910 343 ALA A C 1
ATOM 10550 O O . ALA B 1 343 ? 25.054 -0.164 -20.932 1.000 21.042 343 ALA A O 1
ATOM 10557 N N . GLU B 1 344 ? 26.115 1.701 -20.180 1.000 22.776 344 GLU A N 1
ATOM 10558 C CA . GLU B 1 344 ? 27.428 1.309 -20.756 1.000 23.750 344 GLU A CA 1
ATOM 10559 C C . GLU B 1 344 ? 27.959 0.059 -20.045 1.000 22.317 344 GLU A C 1
ATOM 10560 O O . GLU B 1 344 ? 28.522 -0.842 -20.743 1.000 22.212 344 GLU A O 1
ATOM 10572 N N . VAL B 1 345 ? 27.864 0.032 -18.713 1.000 20.149 345 VAL A N 1
ATOM 10573 C CA . VAL B 1 345 ? 28.411 -1.111 -17.945 1.000 21.166 345 VAL A CA 1
ATOM 10574 C C . VAL B 1 345 ? 27.548 -2.348 -18.274 1.000 20.767 345 VAL A C 1
ATOM 10575 O O . VAL B 1 345 ? 28.121 -3.449 -18.524 1.000 21.839 345 VAL A O 1
ATOM 10588 N N . ASP B 1 346 ? 26.233 -2.154 -18.386 1.000 20.113 346 ASP A N 1
ATOM 10589 C CA . ASP B 1 346 ? 25.336 -3.299 -18.700 1.000 19.584 346 ASP A CA 1
ATOM 10590 C C . ASP B 1 346 ? 25.718 -3.941 -20.009 1.000 19.923 346 ASP A C 1
ATOM 10591 O O . ASP B 1 346 ? 25.819 -5.187 -20.089 1.000 20.553 346 ASP A O 1
ATOM 10600 N N . VAL B 1 347 ? 25.889 -3.161 -21.080 1.000 18.943 347 VAL A N 1
ATOM 10601 C CA . VAL B 1 347 ? 26.067 -3.785 -22.406 1.000 21.246 347 VAL A CA 1
ATOM 10602 C C . VAL B 1 347 ? 27.422 -4.507 -22.465 1.000 20.818 347 VAL A C 1
ATOM 10603 O O . VAL B 1 347 ? 27.478 -5.621 -23.005 1.000 21.444 347 VAL A O 1
ATOM 10616 N N . GLU B 1 348 ? 28.443 -3.947 -21.822 1.000 22.553 348 GLU A N 1
ATOM 10617 C CA . GLU B 1 348 ? 29.755 -4.615 -21.847 1.000 23.641 348 GLU A CA 1
ATOM 10618 C C . GLU B 1 348 ? 29.720 -5.897 -21.015 1.000 21.583 348 GLU A C 1
ATOM 10619 O O . GLU B 1 348 ? 30.244 -6.925 -21.456 1.000 23.737 348 GLU A O 1
ATOM 10631 N N . TYR B 1 349 ? 29.066 -5.840 -19.873 1.000 21.766 349 TYR A N 1
ATOM 10632 C CA . TYR B 1 349 ? 28.940 -7.001 -18.965 1.000 21.535 349 TYR A CA 1
ATOM 10633 C C . TYR B 1 349 ? 28.193 -8.107 -19.694 1.000 21.626 349 TYR A C 1
ATOM 10634 O O . TYR B 1 349 ? 28.654 -9.252 -19.757 1.000 21.186 349 TYR A O 1
ATOM 10652 N N . ALA B 1 350 ? 27.081 -7.754 -20.338 1.000 20.652 350 ALA A N 1
ATOM 10653 C CA . ALA B 1 350 ? 26.198 -8.720 -21.014 1.000 20.675 350 ALA A CA 1
ATOM 10654 C C . ALA B 1 350 ? 26.966 -9.389 -22.153 1.000 20.976 350 ALA A C 1
ATOM 10655 O O . ALA B 1 350 ? 26.890 -10.606 -22.332 1.000 22.113 350 ALA A O 1
ATOM 10662 N N . ARG B 1 351 ? 27.726 -8.616 -22.909 1.000 22.191 351 ARG A N 1
ATOM 10663 C CA . ARG B 1 351 ? 28.409 -9.201 -24.070 1.000 25.195 351 ARG A CA 1
ATOM 10664 C C . ARG B 1 351 ? 29.501 -10.151 -23.565 1.000 24.917 351 ARG A C 1
ATOM 10665 O O . ARG B 1 351 ? 29.659 -11.224 -24.151 1.000 26.105 351 ARG A O 1
ATOM 10686 N N . ARG B 1 352 ? 30.252 -9.729 -22.562 1.000 24.377 352 ARG A N 1
ATOM 10687 C CA . ARG B 1 352 ? 31.351 -10.554 -22.024 1.000 28.299 352 ARG A CA 1
ATOM 10688 C C . ARG B 1 352 ? 30.785 -11.837 -21.422 1.000 26.985 352 ARG A C 1
ATOM 10689 O O . ARG B 1 352 ? 31.389 -12.941 -21.631 1.000 28.295 352 ARG A O 1
ATOM 10710 N N . LEU B 1 353 ? 29.693 -11.716 -20.679 1.000 25.966 353 LEU A N 1
ATOM 10711 C CA . LEU B 1 353 ? 29.097 -12.896 -20.005 1.000 22.948 353 LEU A CA 1
ATOM 10712 C C . LEU B 1 353 ? 28.551 -13.872 -21.048 1.000 23.909 353 LEU A C 1
ATOM 10713 O O . LEU B 1 353 ? 28.788 -15.077 -20.933 1.000 23.795 353 LEU A O 1
ATOM 10729 N N . LEU B 1 354 ? 27.808 -13.410 -22.048 1.000 22.938 354 LEU A N 1
ATOM 10730 C CA . LEU B 1 354 ? 27.199 -14.344 -23.018 1.000 23.972 354 LEU A CA 1
ATOM 10731 C C . LEU B 1 354 ? 28.303 -15.120 -23.744 1.000 26.491 354 LEU A C 1
ATOM 10732 O O . LEU B 1 354 ? 28.102 -16.289 -23.983 1.000 26.955 354 LEU A O 1
ATOM 10748 N N . LYS B 1 355 ? 29.428 -14.481 -24.061 1.000 27.367 355 LYS A N 1
ATOM 10749 C CA . LYS B 1 355 ? 30.602 -15.144 -24.697 1.000 31.305 355 LYS A CA 1
ATOM 10750 C C . LYS B 1 355 ? 31.000 -16.407 -23.904 1.000 37.328 355 LYS A C 1
ATOM 10751 O O . LYS B 1 355 ? 31.478 -17.362 -24.530 1.000 36.898 355 LYS A O 1
ATOM 10757 N N . GLU B 1 356 ? 30.838 -16.428 -22.583 1.000 36.028 356 GLU A N 1
ATOM 10758 C CA . GLU B 1 356 ? 31.250 -17.569 -21.708 1.000 42.961 356 GLU A CA 1
ATOM 10759 C C . GLU B 1 356 ? 30.099 -18.573 -21.493 1.000 43.259 356 GLU A C 1
ATOM 10760 O O . GLU B 1 356 ? 30.335 -19.529 -20.749 1.000 48.475 356 GLU A O 1
ATOM 10772 N N . LEU B 1 357 ? 28.927 -18.406 -22.120 1.000 37.290 357 LEU A N 1
ATOM 10773 C CA . LEU B 1 357 ? 27.753 -19.302 -21.934 1.000 39.874 357 LEU A CA 1
ATOM 10774 C C . LEU B 1 357 ? 27.472 -20.113 -23.214 1.000 45.418 357 LEU A C 1
ATOM 10775 O O . LEU B 1 357 ? 28.081 -19.960 -24.286 1.000 46.028 357 LEU A O 1
ATOM 10792 N N . SER C 2 28 ? 32.120 5.453 19.102 1.000 51.994 28 SER C N 1
ATOM 10793 C CA . SER C 2 28 ? 33.222 5.844 18.157 1.000 54.047 28 SER C CA 1
ATOM 10794 C C . SER C 2 28 ? 32.664 6.128 16.753 1.000 48.721 28 SER C C 1
ATOM 10795 O O . SER C 2 28 ? 32.615 7.314 16.359 1.000 42.247 28 SER C O 1
ATOM 10803 N N . LEU C 2 29 ? 32.252 5.094 16.008 1.000 47.304 29 LEU C N 1
ATOM 10804 C CA . LEU C 2 29 ? 31.225 5.283 14.944 1.000 40.239 29 LEU C CA 1
ATOM 10805 C C . LEU C 2 29 ? 29.950 5.809 15.592 1.000 35.404 29 LEU C C 1
ATOM 10806 O O . LEU C 2 29 ? 29.314 6.688 14.987 1.000 36.289 29 LEU C O 1
ATOM 10822 N N . LEU C 2 30 ? 29.555 5.257 16.739 1.000 32.932 30 LEU C N 1
ATOM 10823 C CA . LEU C 2 30 ? 28.344 5.731 17.438 1.000 37.114 30 LEU C CA 1
ATOM 10824 C C . LEU C 2 30 ? 28.509 7.236 17.709 1.000 35.954 30 LEU C C 1
ATOM 10825 O O . LEU C 2 30 ? 27.553 7.963 17.472 1.000 28.735 30 LEU C O 1
ATOM 10841 N N . VAL C 2 31 ? 29.687 7.692 18.149 1.000 34.646 31 VAL C N 1
ATOM 10842 C CA . VAL C 2 31 ? 29.965 9.149 18.355 1.000 35.926 31 VAL C CA 1
ATOM 10843 C C . VAL C 2 31 ? 29.769 9.885 17.023 1.000 33.469 31 VAL C C 1
ATOM 10844 O O . VAL C 2 31 ? 29.107 10.943 17.009 1.000 29.383 31 VAL C O 1
ATOM 10857 N N . ASP C 2 32 ? 30.310 9.350 15.920 1.000 32.000 32 ASP C N 1
ATOM 10858 C CA . ASP C 2 32 ? 30.203 10.030 14.602 1.000 33.437 32 ASP C CA 1
ATOM 10859 C C . ASP C 2 32 ? 28.736 10.081 14.166 1.000 30.250 32 ASP C C 1
ATOM 10860 O O . ASP C 2 32 ? 28.364 11.076 13.531 1.000 29.750 32 ASP C O 1
ATOM 10869 N N . VAL C 2 33 ? 27.966 9.023 14.431 1.000 30.257 33 VAL C N 1
ATOM 10870 C CA . VAL C 2 33 ? 26.543 8.952 14.003 1.000 28.523 33 VAL C CA 1
ATOM 10871 C C . VAL C 2 33 ? 25.755 9.955 14.843 1.000 27.203 33 VAL C C 1
ATOM 10872 O O . VAL C 2 33 ? 24.990 10.732 14.290 1.000 26.068 33 VAL C O 1
ATOM 10885 N N . LEU C 2 34 ? 25.952 9.969 16.154 1.000 27.137 34 LEU C N 1
ATOM 10886 C CA . LEU C 2 34 ? 25.211 10.929 17.007 1.000 27.765 34 LEU C CA 1
ATOM 10887 C C . LEU C 2 34 ? 25.535 12.357 16.538 1.000 25.905 34 LEU C C 1
ATOM 10888 O O . LEU C 2 34 ? 24.594 13.164 16.428 1.000 25.818 34 LEU C O 1
ATOM 10904 N N . GLU C 2 35 ? 26.775 12.629 16.128 1.000 25.872 35 GLU C N 1
ATOM 10905 C CA . GLU C 2 35 ? 27.214 13.991 15.699 1.000 29.421 35 GLU C CA 1
ATOM 10906 C C . GLU C 2 35 ? 26.506 14.363 14.393 1.000 30.216 35 GLU C C 1
ATOM 10907 O O . GLU C 2 35 ? 26.032 15.502 14.240 1.000 30.027 35 GLU C O 1
ATOM 10919 N N . LEU C 2 36 ? 26.372 13.381 13.501 1.000 29.789 36 LEU C N 1
ATOM 10920 C CA . LEU C 2 36 ? 25.716 13.541 12.190 1.000 28.896 36 LEU C CA 1
ATOM 10921 C C . LEU C 2 36 ? 24.229 13.828 12.392 1.000 25.742 36 LEU C C 1
ATOM 10922 O O . LEU C 2 36 ? 23.684 14.612 11.592 1.000 26.217 36 LEU C O 1
ATOM 10938 N N . LEU C 2 37 ? 23.588 13.197 13.382 1.000 22.679 37 LEU C N 1
ATOM 10939 C CA . LEU C 2 37 ? 22.117 13.262 13.546 1.000 22.336 37 LEU C CA 1
ATOM 10940 C C . LEU C 2 37 ? 21.666 14.533 14.275 1.000 23.382 37 LEU C C 1
ATOM 10941 O O . LEU C 2 37 ? 20.557 14.998 13.979 1.000 22.045 37 LEU C O 1
ATOM 10957 N N . ARG C 2 38 ? 22.422 15.065 15.253 1.000 22.447 38 ARG C N 1
ATOM 10958 C CA . ARG C 2 38 ? 21.888 16.139 16.114 1.000 24.328 38 ARG C CA 1
ATOM 10959 C C . ARG C 2 38 ? 21.337 17.323 15.306 1.000 20.984 38 ARG C C 1
ATOM 10960 O O . ARG C 2 38 ? 20.245 17.825 15.609 1.000 22.839 38 ARG C O 1
ATOM 10981 N N . PRO C 2 39 ? 22.042 17.801 14.266 1.000 21.290 39 PRO C N 1
ATOM 10982 C CA . PRO C 2 39 ? 21.596 18.963 13.503 1.000 25.818 39 PRO C CA 1
ATOM 10983 C C . PRO C 2 39 ? 20.394 18.664 12.598 1.000 26.893 39 PRO C C 1
ATOM 10984 O O . PRO C 2 39 ? 19.822 19.605 12.099 1.000 27.863 39 PRO C O 1
ATOM 10995 N N . LEU C 2 40 ? 20.009 17.383 12.448 1.000 22.498 40 LEU C N 1
ATOM 10996 C CA . LEU C 2 40 ? 18.798 16.999 11.653 1.000 23.284 40 LEU C CA 1
ATOM 10997 C C . LEU C 2 40 ? 17.537 16.977 12.500 1.000 24.792 40 LEU C C 1
ATOM 10998 O O . LEU C 2 40 ? 16.420 16.914 11.941 1.000 23.476 40 LEU C O 1
ATOM 11014 N N . LEU C 2 41 ? 17.652 17.037 13.817 1.000 22.575 41 LEU C N 1
ATOM 11015 C CA . LEU C 2 41 ? 16.485 16.792 14.693 1.000 23.258 41 LEU C CA 1
ATOM 11016 C C . LEU C 2 41 ? 15.555 17.993 14.704 1.000 23.045 41 LEU C C 1
ATOM 11017 O O . LEU C 2 41 ? 15.920 19.098 14.293 1.000 24.312 41 LEU C O 1
ATOM 11033 N N . PRO C 2 42 ? 14.312 17.813 15.203 1.000 21.850 42 PRO C N 1
ATOM 11034 C CA . PRO C 2 42 ? 13.317 18.880 15.220 1.000 23.265 42 PRO C CA 1
ATOM 11035 C C . PRO C 2 42 ? 13.694 20.087 16.064 1.000 24.533 42 PRO C C 1
ATOM 11036 O O . PRO C 2 42 ? 13.189 21.138 15.844 1.000 23.632 42 PRO C O 1
ATOM 11047 N N . SER C 2 43 ? 14.501 19.841 17.098 1.000 22.049 43 SER C N 1
ATOM 11048 C CA . SER C 2 43 ? 14.858 20.894 18.069 1.000 21.307 43 SER C CA 1
ATOM 11049 C C . SER C 2 43 ? 16.324 20.760 18.469 1.000 20.016 43 SER C C 1
ATOM 11050 O O . SER C 2 43 ? 16.872 19.643 18.470 1.000 21.049 43 SER C O 1
ATOM 11058 N N . ALA C 2 44 ? 16.914 21.879 18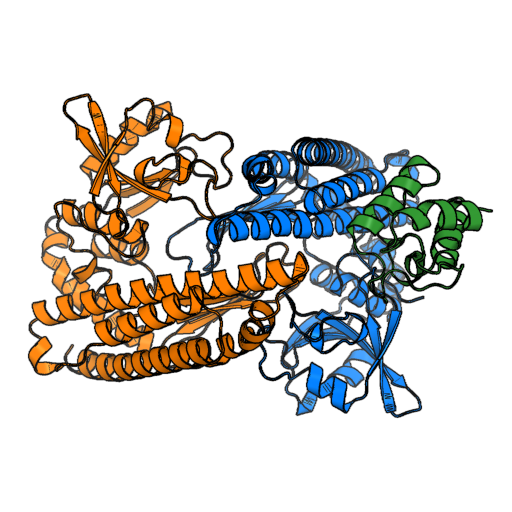.888 1.000 21.403 44 ALA C N 1
ATOM 11059 C CA . ALA C 2 44 ? 18.269 21.899 19.482 1.000 21.224 44 ALA C CA 1
ATOM 11060 C C . ALA C 2 44 ? 18.270 21.050 20.749 1.000 20.601 44 ALA C C 1
ATOM 11061 O O . ALA C 2 44 ? 19.304 20.508 21.061 1.000 21.164 44 ALA C O 1
ATOM 11068 N N . ASP C 2 45 ? 17.142 20.887 21.414 1.000 21.381 45 ASP C N 1
ATOM 11069 C CA . ASP C 2 45 ? 17.098 20.122 22.684 1.000 22.141 45 ASP C CA 1
ATOM 11070 C C . ASP C 2 45 ? 16.479 18.729 22.506 1.000 20.874 45 ASP C C 1
ATOM 11071 O O . ASP C 2 45 ? 16.195 18.062 23.530 1.000 21.247 45 ASP C O 1
ATOM 11080 N N . THR C 2 46 ? 16.274 18.264 21.272 1.000 21.458 46 THR C N 1
ATOM 11081 C CA . THR C 2 46 ? 15.735 16.902 21.058 1.000 21.154 46 THR C CA 1
ATOM 11082 C C . THR C 2 46 ? 16.672 15.892 21.726 1.000 22.157 46 THR C C 1
ATOM 11083 O O . THR C 2 46 ? 17.809 15.827 21.327 1.000 23.602 46 THR C O 1
ATOM 11094 N N . GLU C 2 47 ? 16.148 15.082 22.653 1.000 25.458 47 GLU C N 1
ATOM 11095 C CA . GLU C 2 47 ? 16.968 14.031 23.314 1.000 27.970 47 GLU C CA 1
ATOM 11096 C C . GLU C 2 47 ? 17.408 13.009 22.259 1.000 25.385 47 GLU C C 1
ATOM 11097 O O . GLU C 2 47 ? 16.565 12.581 21.476 1.000 25.882 47 GLU C O 1
ATOM 11109 N N . LEU C 2 48 ? 18.693 12.720 22.185 1.000 25.166 48 LEU C N 1
ATOM 11110 C CA . LEU C 2 48 ? 19.235 11.698 21.267 1.000 28.515 48 LEU C CA 1
ATOM 11111 C C . LEU C 2 48 ? 20.195 10.782 22.021 1.000 28.873 48 LEU C C 1
ATOM 11112 O O . LEU C 2 48 ? 21.300 11.208 22.321 1.000 29.810 48 LEU C O 1
ATOM 11128 N N . THR C 2 49 ? 19.777 9.548 22.242 1.000 31.621 49 THR C N 1
ATOM 11129 C CA . THR C 2 49 ? 20.643 8.489 22.828 1.000 34.783 49 THR C CA 1
ATOM 11130 C C . THR C 2 49 ? 20.876 7.421 21.762 1.000 34.143 49 THR C C 1
ATOM 11131 O O . THR C 2 49 ? 20.308 7.444 20.660 1.000 28.963 49 THR C O 1
ATOM 11142 N N . PRO C 2 50 ? 21.767 6.458 22.023 1.000 35.398 50 PRO C N 1
ATOM 11143 C CA . PRO C 2 50 ? 21.984 5.384 21.049 1.000 29.375 50 PRO C CA 1
ATOM 11144 C C . PRO C 2 50 ? 20.716 4.580 20.725 1.000 29.319 50 PRO C C 1
ATOM 11145 O O . PRO C 2 50 ? 20.700 4.024 19.651 1.000 28.953 50 PRO C O 1
ATOM 11156 N N . ASP C 2 51 ? 19.669 4.581 21.558 1.000 28.137 51 ASP C N 1
ATOM 11157 C CA . ASP C 2 51 ? 18.454 3.749 21.347 1.000 33.445 51 ASP C CA 1
ATOM 11158 C C . ASP C 2 51 ? 17.270 4.616 20.925 1.000 31.112 51 ASP C C 1
ATOM 11159 O O . ASP C 2 51 ? 16.138 4.064 20.777 1.000 29.791 51 ASP C O 1
ATOM 11168 N N . THR C 2 52 ? 17.470 5.931 20.736 1.000 27.721 52 THR C N 1
ATOM 11169 C CA . THR C 2 52 ? 16.358 6.810 20.310 1.000 27.857 52 THR C CA 1
ATOM 11170 C C . THR C 2 52 ? 15.838 6.356 18.932 1.000 24.783 52 THR C C 1
ATOM 11171 O O . THR C 2 52 ? 16.660 6.232 18.014 1.000 28.405 52 THR C O 1
ATOM 11182 N N . GLU C 2 53 ? 14.529 6.167 18.826 1.000 28.018 53 GLU C N 1
ATOM 11183 C CA . GLU C 2 53 ? 13.821 5.806 17.573 1.000 29.626 53 GLU C CA 1
ATOM 11184 C C . GLU C 2 53 ? 13.702 7.052 16.707 1.000 28.562 53 GLU C C 1
ATOM 11185 O O . GLU C 2 53 ? 13.140 8.083 17.184 1.000 26.554 53 GLU C O 1
ATOM 11197 N N . LEU C 2 54 ? 14.166 6.918 15.467 1.000 24.463 54 LEU C N 1
ATOM 11198 C CA . LEU C 2 54 ? 14.392 8.065 14.557 1.000 23.164 54 LEU C CA 1
ATOM 11199 C C . LEU C 2 54 ? 13.283 8.151 13.507 1.000 25.643 54 LEU C C 1
ATOM 11200 O O . LEU C 2 54 ? 12.818 9.248 13.221 1.000 27.779 54 LEU C O 1
ATOM 11216 N N . PHE C 2 55 ? 12.897 7.031 12.904 1.000 24.437 55 PHE C N 1
ATOM 11217 C CA . PHE C 2 55 ? 11.941 7.010 11.760 1.000 23.781 55 PHE C CA 1
ATOM 11218 C C . PHE C 2 55 ? 10.574 6.481 12.199 1.000 29.071 55 PHE C C 1
ATOM 11219 O O . PHE C 2 55 ? 9.571 7.096 11.822 1.000 30.842 55 PHE C O 1
ATOM 11236 N N . SER C 2 56 ? 10.509 5.423 13.005 1.000 29.236 56 SER C N 1
ATOM 11237 C CA . SER C 2 56 ? 9.190 4.876 13.427 1.000 33.381 56 SER C CA 1
ATOM 11238 C C . SER C 2 56 ? 8.459 5.933 14.263 1.000 36.849 56 SER C C 1
ATOM 11239 O O . SER C 2 56 ? 7.234 5.897 14.307 1.000 43.716 56 SER C O 1
ATOM 11247 N N . SER C 2 57 ? 9.201 6.857 14.873 1.000 38.645 57 SER C N 1
ATOM 11248 C CA . SER C 2 57 ? 8.717 7.982 15.722 1.000 39.788 57 SER C CA 1
ATOM 11249 C C . SER C 2 57 ? 8.405 9.246 14.909 1.000 41.655 57 SER C C 1
ATOM 11250 O O . SER C 2 57 ? 8.006 10.226 15.543 1.000 42.153 57 SER C O 1
ATOM 11258 N N . GLN C 2 58 ? 8.679 9.258 13.596 1.000 38.017 58 GLN C N 1
ATOM 11259 C CA . GLN C 2 58 ? 8.607 10.453 12.697 1.000 37.796 58 GLN C CA 1
ATOM 11260 C C . GLN C 2 58 ? 9.450 11.613 13.240 1.000 35.033 58 GLN C C 1
ATOM 11261 O O . GLN C 2 58 ? 9.187 12.779 12.894 1.000 36.428 58 GLN C O 1
ATOM 11275 N N . LEU C 2 59 ? 10.459 11.342 14.058 1.000 32.840 59 LEU C N 1
ATOM 11276 C CA . LEU C 2 59 ? 11.436 12.363 14.477 1.000 30.953 59 LEU C CA 1
ATOM 11277 C C . LEU C 2 59 ? 12.185 12.893 13.249 1.000 31.526 59 LEU C C 1
ATOM 11278 O O . LEU C 2 59 ? 12.405 14.115 13.130 1.000 30.093 59 LEU C O 1
ATOM 11294 N N . LEU C 2 60 ? 12.608 11.986 12.372 1.000 27.696 60 LEU C N 1
ATOM 11295 C CA . LEU C 2 60 ? 13.284 12.281 11.086 1.000 26.150 60 LEU C CA 1
ATOM 11296 C C . LEU C 2 60 ? 12.380 11.819 9.937 1.000 30.300 60 LEU C C 1
ATOM 11297 O O . LEU C 2 60 ? 11.607 10.825 10.115 1.000 27.717 60 LEU C O 1
ATOM 11313 N N . ASP C 2 61 ? 12.518 12.453 8.779 1.000 30.359 61 ASP C N 1
ATOM 11314 C CA . ASP C 2 61 ? 11.735 12.063 7.570 1.000 31.234 61 ASP C CA 1
ATOM 11315 C C . ASP C 2 61 ? 12.733 11.698 6.474 1.000 31.994 61 ASP C C 1
ATOM 11316 O O . ASP C 2 61 ? 13.910 11.630 6.764 1.000 26.152 61 ASP C O 1
ATOM 11325 N N . SER C 2 62 ? 12.322 11.477 5.223 1.000 31.992 62 SER C N 1
ATOM 11326 C CA . SER C 2 62 ? 13.270 10.861 4.260 1.000 29.139 62 SER C CA 1
ATOM 11327 C C . SER C 2 62 ? 14.279 11.888 3.736 1.000 25.927 62 SER C C 1
ATOM 11328 O O . SER C 2 62 ? 15.304 11.454 3.213 1.000 27.592 62 SER C O 1
ATOM 11335 N N . LEU C 2 63 ? 14.069 13.201 3.931 1.000 25.957 63 LEU C N 1
ATOM 11336 C CA . LEU C 2 63 ? 15.127 14.188 3.591 1.000 28.945 63 LEU C CA 1
ATOM 11337 C C . LEU C 2 63 ? 16.270 14.046 4.601 1.000 26.355 63 LEU C C 1
ATOM 11338 O O . LEU C 2 63 ? 17.448 14.136 4.209 1.000 24.803 63 LEU C O 1
ATOM 11354 N N . ALA C 2 64 ? 15.973 13.709 5.858 1.000 24.526 64 ALA C N 1
ATOM 11355 C CA . ALA C 2 64 ? 17.043 13.376 6.835 1.000 24.133 64 ALA C CA 1
ATOM 11356 C C . ALA C 2 64 ? 17.717 12.049 6.474 1.000 21.892 64 ALA C C 1
ATOM 11357 O O . ALA C 2 64 ? 18.950 11.956 6.508 1.000 23.369 64 ALA C O 1
ATOM 11364 N N . LEU C 2 65 ? 16.938 11.046 6.056 1.000 21.836 65 LEU C N 1
ATOM 11365 C CA . LEU C 2 65 ? 17.521 9.758 5.596 1.000 20.934 65 LEU C CA 1
ATOM 11366 C C . LEU C 2 65 ? 18.502 10.032 4.459 1.000 21.356 65 LEU C C 1
ATOM 11367 O O . LEU C 2 65 ? 19.587 9.480 4.432 1.000 22.609 65 LEU C O 1
ATOM 11383 N N . GLU C 2 66 ? 18.140 10.912 3.514 1.000 22.514 66 GLU C N 1
ATOM 11384 C CA . GLU C 2 66 ? 19.028 11.263 2.389 1.000 23.148 66 GLU C CA 1
ATOM 11385 C C . GLU C 2 66 ? 20.342 11.820 2.948 1.000 23.974 66 GLU C C 1
ATOM 11386 O O . GLU C 2 66 ? 21.430 11.450 2.447 1.000 24.738 66 GLU C O 1
ATOM 11398 N N . GLU C 2 67 ? 20.274 12.691 3.960 1.000 25.114 67 GLU C N 1
ATOM 11399 C CA . GLU C 2 67 ? 21.530 13.274 4.520 1.000 28.662 67 GLU C CA 1
ATOM 11400 C C . GLU C 2 67 ? 22.372 12.140 5.107 1.000 24.929 67 GLU C C 1
ATOM 11401 O O . GLU C 2 67 ? 23.641 12.162 4.983 1.000 23.956 67 GLU C O 1
ATOM 11413 N N . ILE C 2 68 ? 21.725 11.182 5.758 1.000 23.639 68 ILE C N 1
ATOM 11414 C CA . ILE C 2 68 ? 22.477 10.060 6.393 1.000 25.458 68 ILE C CA 1
ATOM 11415 C C . ILE C 2 68 ? 23.091 9.202 5.288 1.000 25.367 68 ILE C C 1
ATOM 11416 O O . ILE C 2 68 ? 24.316 8.898 5.327 1.000 24.407 68 ILE C O 1
ATOM 11432 N N . GLN C 2 69 ? 22.297 8.817 4.265 1.000 23.306 69 GLN C N 1
ATOM 11433 C CA . GLN C 2 69 ? 22.854 8.029 3.142 1.000 22.610 69 GLN C CA 1
ATOM 11434 C C . GLN C 2 69 ? 24.059 8.727 2.519 1.000 23.117 69 GLN C C 1
ATOM 11435 O O . GLN C 2 69 ? 25.056 8.040 2.227 1.000 26.964 69 GLN C O 1
ATOM 11449 N N . ALA C 2 70 ? 23.959 10.038 2.282 1.000 26.817 70 ALA C N 1
ATOM 11450 C CA . ALA C 2 70 ? 24.999 10.837 1.589 1.000 26.228 70 ALA C CA 1
ATOM 11451 C C . ALA C 2 70 ? 26.233 10.954 2.503 1.000 27.142 70 ALA C C 1
ATOM 11452 O O . ALA C 2 70 ? 27.348 10.852 1.988 1.000 28.036 70 ALA C O 1
ATOM 11459 N N . ALA C 2 71 ? 26.050 11.057 3.821 1.000 25.526 71 ALA C N 1
ATOM 11460 C CA . ALA C 2 71 ? 27.197 11.082 4.766 1.000 29.798 71 ALA C CA 1
ATOM 11461 C C . ALA C 2 71 ? 27.948 9.747 4.719 1.000 28.556 71 ALA C C 1
ATOM 11462 O O . ALA C 2 71 ? 29.170 9.739 4.649 1.000 33.008 71 ALA C O 1
ATOM 11469 N N . ILE C 2 72 ? 27.215 8.633 4.678 1.000 28.719 72 ILE C N 1
ATOM 11470 C CA . ILE C 2 72 ? 27.815 7.278 4.675 1.000 27.873 72 ILE C CA 1
ATOM 11471 C C . ILE C 2 72 ? 28.566 7.067 3.356 1.000 31.447 72 ILE C C 1
ATOM 11472 O O . ILE C 2 72 ? 29.661 6.495 3.399 1.000 33.670 72 ILE C O 1
ATOM 11488 N N . GLU C 2 73 ? 27.948 7.466 2.243 1.000 32.527 73 GLU C N 1
ATOM 11489 C CA . GLU C 2 73 ? 28.475 7.384 0.858 1.000 33.343 73 GLU C CA 1
ATOM 11490 C C . GLU C 2 73 ? 29.835 8.089 0.803 1.000 36.003 73 GLU C C 1
ATOM 11491 O O . GLU C 2 73 ? 30.729 7.571 0.165 1.000 35.726 73 GLU C O 1
ATOM 11503 N N . SER C 2 74 ? 29.967 9.248 1.431 1.000 36.716 74 SER C N 1
ATOM 11504 C CA . SER C 2 74 ? 31.189 10.080 1.298 1.000 38.510 74 SER C CA 1
ATOM 11505 C C . SER C 2 74 ? 32.235 9.691 2.356 1.000 35.747 74 SER C C 1
ATOM 11506 O O . SER C 2 74 ? 33.417 9.874 2.080 1.000 36.080 74 SER C O 1
ATOM 11514 N N . ARG C 2 75 ? 31.839 9.128 3.503 1.000 34.099 75 ARG C N 1
ATOM 11515 C CA . ARG C 2 75 ? 32.774 8.923 4.648 1.000 36.116 75 ARG C CA 1
ATOM 11516 C C . ARG C 2 75 ? 33.126 7.450 4.814 1.000 36.840 75 ARG C C 1
ATOM 11517 O O . ARG C 2 75 ? 34.288 7.196 5.155 1.000 38.339 75 ARG C O 1
ATOM 11538 N N . TRP C 2 76 ? 32.190 6.518 4.606 1.000 33.159 76 TRP C N 1
ATOM 11539 C CA . TRP C 2 76 ? 32.428 5.075 4.870 1.000 31.702 76 TRP C CA 1
ATOM 11540 C C . TRP C 2 76 ? 32.181 4.267 3.589 1.000 34.864 76 TRP C C 1
ATOM 11541 O O . TRP C 2 76 ? 32.794 4.618 2.565 1.000 34.580 76 TRP C O 1
ATOM 11562 N N . VAL C 2 77 ? 31.356 3.221 3.624 1.000 34.945 77 VAL C N 1
ATOM 11563 C CA . VAL C 2 77 ? 31.136 2.390 2.397 1.000 37.304 77 VAL C CA 1
ATOM 11564 C C . VAL C 2 77 ? 29.718 2.642 1.897 1.000 34.116 77 VAL C C 1
ATOM 11565 O O . VAL C 2 77 ? 28.759 2.521 2.662 1.000 33.685 77 VAL C O 1
ATOM 11578 N N . PRO C 2 78 ? 29.546 3.015 0.608 1.000 29.737 78 PRO C N 1
ATOM 11579 C CA . PRO C 2 78 ? 28.206 3.332 0.079 1.000 29.431 78 PRO C CA 1
ATOM 11580 C C . PRO C 2 78 ? 27.265 2.128 0.260 1.000 26.037 78 PRO C C 1
ATOM 11581 O O . PRO C 2 78 ? 27.720 1.016 0.150 1.000 30.387 78 PRO C O 1
ATOM 11592 N N . LEU C 2 79 ? 26.003 2.381 0.583 1.000 27.054 79 LEU C N 1
ATOM 11593 C CA . LEU C 2 79 ? 25.058 1.314 0.940 1.000 26.659 79 LEU C CA 1
ATOM 11594 C C . LEU C 2 79 ? 24.158 1.061 -0.265 1.000 24.927 79 LEU C C 1
ATOM 11595 O O . LEU C 2 79 ? 23.593 1.993 -0.837 1.000 23.358 79 LEU C O 1
ATOM 11611 N N . PRO C 2 80 ? 23.962 -0.224 -0.597 1.000 23.602 80 PRO C N 1
ATOM 11612 C CA . PRO C 2 80 ? 22.989 -0.582 -1.620 1.000 24.311 80 PRO C CA 1
ATOM 11613 C C . PRO C 2 80 ? 21.587 -0.646 -1.021 1.000 23.042 80 PRO C C 1
ATOM 11614 O O . PRO C 2 80 ? 21.370 -0.632 0.192 1.000 22.886 80 PRO C O 1
ATOM 11625 N N . PRO C 2 81 ? 20.542 -0.789 -1.861 1.000 21.790 81 PRO C N 1
ATOM 11626 C CA . PRO C 2 81 ? 19.184 -0.849 -1.346 1.000 21.843 81 PRO C CA 1
ATOM 11627 C C . PRO C 2 81 ? 18.926 -1.907 -0.265 1.000 22.339 81 PRO C C 1
ATOM 11628 O O . PRO C 2 81 ? 18.127 -1.632 0.600 1.000 22.012 81 PRO C O 1
ATOM 11639 N N . GLU C 2 82 ? 19.604 -3.055 -0.301 1.000 22.732 82 GLU C N 1
ATOM 11640 C CA . GLU C 2 82 ? 19.314 -4.149 0.662 1.000 24.475 82 GLU C CA 1
ATOM 11641 C C . GLU C 2 82 ? 19.643 -3.687 2.095 1.000 23.248 82 GLU C C 1
ATOM 11642 O O . GLU C 2 82 ? 19.114 -4.273 3.026 1.000 24.099 82 GLU C O 1
ATOM 11654 N N . GLU C 2 83 ? 20.470 -2.642 2.251 1.000 22.606 83 GLU C N 1
ATOM 11655 C CA . GLU C 2 83 ? 20.878 -2.175 3.602 1.000 24.318 83 GLU C CA 1
ATOM 11656 C C . GLU C 2 83 ? 19.878 -1.118 4.089 1.000 24.446 83 GLU C C 1
ATOM 11657 O O . GLU C 2 83 ? 19.884 -0.797 5.325 1.000 23.720 83 GLU C O 1
ATOM 11669 N N . LEU C 2 84 ? 19.011 -0.605 3.197 1.000 22.143 84 LEU C N 1
ATOM 11670 C CA . LEU C 2 84 ? 18.071 0.484 3.599 1.000 21.585 84 LEU C CA 1
ATOM 11671 C C . LEU C 2 84 ? 16.835 -0.123 4.244 1.000 23.604 84 LEU C C 1
ATOM 11672 O O . LEU C 2 84 ? 15.779 -0.279 3.603 1.000 22.017 84 LEU C O 1
ATOM 11688 N N . THR C 2 85 ? 16.957 -0.483 5.517 1.000 21.615 85 THR C N 1
ATOM 11689 C CA . THR C 2 85 ? 15.844 -1.063 6.280 1.000 21.947 85 THR C CA 1
ATOM 11690 C C . THR C 2 85 ? 15.625 -0.254 7.551 1.000 22.878 85 THR C C 1
ATOM 11691 O O . THR C 2 85 ? 16.606 0.332 8.042 1.000 24.665 85 THR C O 1
ATOM 11702 N N . LEU C 2 86 ? 14.384 -0.228 8.040 1.000 24.234 86 LEU C N 1
ATOM 11703 C CA . LEU C 2 86 ? 14.039 0.429 9.328 1.000 26.983 86 LEU C CA 1
ATOM 11704 C C . LEU C 2 86 ? 14.874 -0.231 10.435 1.000 33.192 86 LEU C C 1
ATOM 11705 O O . LEU C 2 86 ? 15.390 0.512 11.313 1.000 31.040 86 LEU C O 1
ATOM 11721 N N . ALA C 2 87 ? 15.138 -1.542 10.356 1.000 29.085 87 ALA C N 1
ATOM 11722 C CA . ALA C 2 87 ? 15.934 -2.237 11.390 1.000 31.254 87 ALA C CA 1
ATOM 11723 C C . ALA C 2 87 ? 17.347 -1.653 11.406 1.000 31.636 87 ALA C C 1
ATOM 11724 O O . ALA C 2 87 ? 17.922 -1.519 12.512 1.000 28.670 87 ALA C O 1
ATOM 11731 N N . ASN C 2 88 ? 17.876 -1.279 10.247 1.000 25.737 88 ASN C N 1
ATOM 11732 C CA . ASN C 2 88 ? 19.261 -0.759 10.131 1.000 24.239 88 ASN C CA 1
ATOM 11733 C C . ASN C 2 88 ? 19.335 0.747 10.481 1.000 24.380 88 ASN C C 1
ATOM 11734 O O . ASN C 2 88 ? 20.452 1.192 10.783 1.000 26.381 88 ASN C O 1
ATOM 11745 N N . PHE C 2 89 ? 18.250 1.497 10.327 1.000 22.365 89 PHE C N 1
ATOM 11746 C CA . PHE C 2 89 ? 18.278 2.986 10.367 1.000 23.300 89 PHE C CA 1
ATOM 11747 C C . PHE C 2 89 ? 17.454 3.574 11.505 1.000 25.238 89 PHE C C 1
ATOM 11748 O O . PHE C 2 89 ? 17.502 4.786 11.655 1.000 23.867 89 PHE C O 1
ATOM 11765 N N . ASN C 2 90 ? 16.732 2.783 12.299 1.000 24.730 90 ASN C N 1
ATOM 11766 C CA . ASN C 2 90 ? 15.751 3.370 13.232 1.000 23.933 90 ASN C CA 1
ATOM 11767 C C . ASN C 2 90 ? 16.407 3.952 14.502 1.000 25.984 90 ASN C C 1
ATOM 11768 O O . ASN C 2 90 ? 15.698 4.624 15.259 1.000 26.152 90 ASN C O 1
ATOM 11779 N N . THR C 2 91 ? 17.652 3.625 14.795 1.000 25.245 91 THR C N 1
ATOM 11780 C CA . THR C 2 91 ? 18.344 4.174 15.995 1.000 25.325 91 THR C CA 1
ATOM 11781 C C . THR C 2 91 ? 19.777 4.501 15.637 1.000 24.267 91 THR C C 1
ATOM 11782 O O . THR C 2 91 ? 20.368 3.947 14.721 1.000 25.625 91 THR C O 1
ATOM 11793 N N . PRO C 2 92 ? 20.420 5.445 16.361 1.000 24.035 92 PRO C N 1
ATOM 11794 C CA . PRO C 2 92 ? 21.829 5.720 16.126 1.000 23.797 92 PRO C CA 1
ATOM 11795 C C . PRO C 2 92 ? 22.687 4.456 16.298 1.000 25.031 92 PRO C C 1
ATOM 11796 O O . PRO C 2 92 ? 23.680 4.331 15.564 1.000 25.150 92 PRO C O 1
ATOM 11807 N N . ALA C 2 93 ? 22.375 3.605 17.293 1.000 27.422 93 ALA C N 1
ATOM 11808 C CA . ALA C 2 93 ? 23.119 2.327 17.509 1.000 29.615 93 ALA C CA 1
ATOM 11809 C C . ALA C 2 93 ? 22.999 1.464 16.233 1.000 25.926 93 ALA C C 1
ATOM 11810 O O . ALA C 2 93 ? 24.020 0.956 15.743 1.000 27.099 93 ALA C O 1
ATOM 11817 N N . ALA C 2 94 ? 21.784 1.321 15.710 1.000 27.765 94 ALA C N 1
ATOM 11818 C CA . ALA C 2 94 ? 21.546 0.510 14.473 1.000 25.836 94 ALA C CA 1
ATOM 11819 C C . ALA C 2 94 ? 22.333 1.091 13.292 1.000 26.008 94 ALA C C 1
ATOM 11820 O O . ALA C 2 94 ? 22.997 0.314 12.536 1.000 25.544 94 ALA C O 1
ATOM 11827 N N . ILE C 2 95 ? 22.334 2.424 13.103 1.000 23.366 95 ILE C N 1
ATOM 11828 C CA . ILE C 2 95 ? 23.125 3.047 12.005 1.000 23.514 95 ILE C CA 1
ATOM 11829 C C . ILE C 2 95 ? 24.607 2.717 12.202 1.000 26.163 95 ILE C C 1
ATOM 11830 O O . ILE C 2 95 ? 25.309 2.384 11.220 1.000 25.585 95 ILE C O 1
ATOM 11846 N N . ALA C 2 96 ? 25.114 2.921 13.413 1.000 26.859 96 ALA C N 1
ATOM 11847 C CA . ALA C 2 96 ? 26.543 2.678 13.688 1.000 29.622 96 ALA C CA 1
ATOM 11848 C C . ALA C 2 96 ? 26.881 1.207 13.3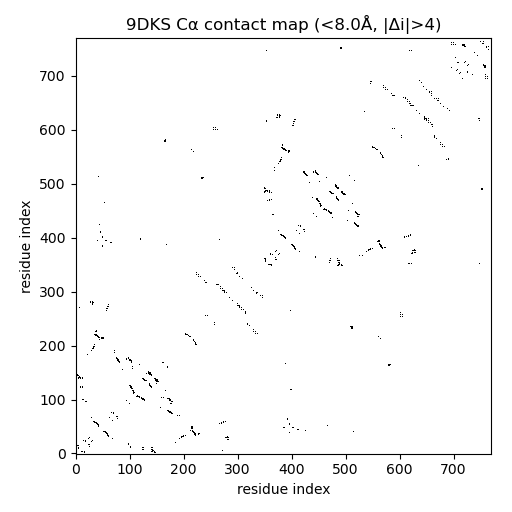61 1.000 27.550 96 ALA C C 1
ATOM 11849 O O . ALA C 2 96 ? 27.944 0.947 12.739 1.000 28.231 96 ALA C O 1
ATOM 11856 N N . GLU C 2 97 ? 26.010 0.282 13.748 1.000 28.877 97 GLU C N 1
ATOM 11857 C CA . GLU C 2 97 ? 26.167 -1.182 13.484 1.000 31.026 97 GLU C CA 1
ATOM 11858 C C . GLU C 2 97 ? 26.181 -1.417 11.961 1.000 30.343 97 GLU C C 1
ATOM 11859 O O . GLU C 2 97 ? 27.058 -2.169 11.465 1.000 31.463 97 GLU C O 1
ATOM 11871 N N . THR C 2 98 ? 25.264 -0.760 11.231 1.000 26.013 98 THR C N 1
ATOM 11872 C CA . THR C 2 98 ? 25.197 -0.855 9.745 1.000 27.023 98 THR C CA 1
ATOM 11873 C C . THR C 2 98 ? 26.527 -0.431 9.131 1.000 30.425 98 THR C C 1
ATOM 11874 O O . THR C 2 98 ? 27.036 -1.177 8.276 1.000 32.027 98 THR C O 1
ATOM 11885 N N . ILE C 2 99 ? 27.079 0.728 9.517 1.000 26.703 99 ILE C N 1
ATOM 11886 C CA . ILE C 2 99 ? 28.350 1.216 8.917 1.000 28.194 99 ILE C CA 1
ATOM 11887 C C . ILE C 2 99 ? 29.467 0.221 9.264 1.000 31.293 99 ILE C C 1
ATOM 11888 O O . ILE C 2 99 ? 30.274 -0.098 8.364 1.000 32.087 99 ILE C O 1
ATOM 11904 N N . ALA C 2 100 ? 29.493 -0.257 10.500 1.000 31.553 100 ALA C N 1
ATOM 11905 C CA . ALA C 2 100 ? 30.549 -1.173 11.000 1.000 34.415 100 ALA C CA 1
ATOM 11906 C C . ALA C 2 100 ? 30.515 -2.473 10.192 1.000 35.354 100 ALA C C 1
ATOM 11907 O O . ALA C 2 100 ? 31.569 -2.894 9.671 1.000 36.122 100 ALA C O 1
ATOM 11914 N N . ARG C 2 101 ? 29.321 -3.043 10.073 1.000 35.306 101 ARG C N 1
ATOM 11915 C CA . ARG C 2 101 ? 29.125 -4.339 9.387 1.000 35.803 101 ARG C CA 1
ATOM 11916 C C . ARG C 2 101 ? 29.542 -4.162 7.926 1.000 41.154 101 ARG C C 1
ATOM 11917 O O . ARG C 2 101 ? 30.208 -5.053 7.393 1.000 42.675 101 ARG C O 1
ATOM 11938 N N . THR C 2 102 ? 29.181 -3.048 7.303 1.000 40.818 102 THR C N 1
ATOM 11939 C CA . THR C 2 102 ? 29.367 -2.865 5.839 1.000 41.596 102 THR C CA 1
ATOM 11940 C C . THR C 2 102 ? 30.770 -2.346 5.522 1.000 45.333 102 THR C C 1
ATOM 11941 O O . THR C 2 102 ? 31.155 -2.385 4.351 1.000 44.252 102 THR C O 1
ATOM 11952 N N . SER C 2 103 ? 31.517 -1.871 6.517 1.000 52.514 103 SER C N 1
ATOM 11953 C CA . SER C 2 103 ? 32.904 -1.393 6.300 1.000 57.901 103 SER C CA 1
ATOM 11954 C C . SER C 2 103 ? 33.862 -2.524 6.672 1.000 66.980 103 SER C C 1
ATOM 11955 O O . SER C 2 103 ? 35.040 -2.246 6.892 1.000 74.484 103 SER C O 1
ATOM 11963 N N . THR C 2 104 ? 33.356 -3.761 6.721 1.000 74.248 104 THR C N 1
ATOM 11964 C CA . THR C 2 104 ? 34.097 -4.974 7.150 1.000 71.699 104 THR C CA 1
ATOM 11965 C C . THR C 2 104 ? 34.720 -4.751 8.532 1.000 69.173 104 THR C C 1
ATOM 11966 O O . THR C 2 104 ? 33.991 -4.536 9.487 1.000 71.682 104 THR C O 1
#

B-factor: mean 27.07, std 9.68, range [12.85, 89.16]

Nearest PDB structures (foldseek):
  7yn3-assembly2_B  TM=9.980E-01  e=2.918E-54  Streptomyces caelestis
  6u5o-assembly1_L  TM=1.186E-01  e=8.920E+00  Human metapneumovirus CAN97-83
  7yn3-assembly2_D  TM=1.006E+00  e=2.061E-12  Streptomyces caelestis
  7r49-assembly2_E  TM=7.477E-01  e=2.561E-03  Lactiplantibacillus plantarum subsp. plantarum NC8
  7r49-assembly1_H  TM=7.905E-01  e=6.674E-03  Lactiplantibacillus plantarum subsp. plantarum NC8